Protein 1WYZ (pdb70)

Secondary structure (DSSP, 8-state):
--SEEEE---SSSS-HHHHS-THHHHHHTT----EES-HHHHHHHHHHH-SSS-TT---PEE--SS--HHHHHHHHHHHHTT---EE---HHHHHHHHHHHTT--EEEPP---HHHHH----S-SSSEEEEEEPPSSTTHHHHHHHHHHHHHHHHT-EEEEEE-GGGG---HHHHHHS-SSSEEEEEESTTSSS-EEEEEEHHHHSS------EEEEEE-/--SEEE----SSS--GGGTS-HHHHHHHHT--EEEES-HHHHHHHHHHH-TTS-TTSSEEEE--TT--HHHHHHHTTTTTTT---EE---HHHHHHHHHHHTT--EEEPP---HHHHH----S-SSSEEEEEE--SSTTHHHHHHHHHHHHHHHH--EEEEEE-GGGS---HHHHHHS-TT-EEEEE-STTSTT--EEEEEGGGGSSS-----SS-EEEEEE--/--SEEEEE--SSS--HHHHS-THHHHHHTT-SEEEES-HHHHHHHHHHH-TTS-TTS-EEEE--HHHHHHHTHHHHTT---EEE--TTHHHHHHHHHTT--EEEPP---HHHHH----S-SSSEEEEEEPPSSTTHHHHHHHHHHHHHHHH--EEEEEE-GGGS---HHHHHHS-TT-EEEEE-STTTSS--EEEEEGGGSTTT-----SS-EEEEEE--/--SEEE----SSS--HHHHS-THHHHHHHT-SEEEES-HHHHHHHHHHH-TTS-GGGSEEEE--SS--HHHHHHHTHHHHHT---EE---THHHHHHHHHHTT--EEEPP---HHHHH----S-SSSEEEEEE---STTHHHHHHHHHHHHHHHS--EEEEEE-TTTTT--TTHHHHS-SSSEEEEE-STTSTT--EEEEEHHHHSSS----SSS-EEEEEE--

Nearest PDB structures (foldseek):
  1wyz-assembly2_D  TM=9.873E-01  e=9.902E-44  Bacteroides thetaiotaomicron VPI-5482
  1wyz-assembly1_C  TM=9.790E-01  e=9.071E-43  Bacteroides thetaiotaomicron VPI-5482
  1wyz-assembly1_A  TM=9.676E-01  e=1.820E-42  Bacteroides thetaiotaomicron VPI-5482
  4e16-assembly1_A-2  TM=5.991E-01  e=1.700E-08  Clostridioides difficile 630
  3nei-assembly1_A  TM=5.355E-01  e=3.328E-07  Rhodobacter capsulatus SB 1003

Solvent-accessible surface area: 40512 Å² total

Structure (mmCIF, N/CA/C/O backbone):
data_1WYZ
#
_entry.id   1WYZ
#
_cell.length_a   85.785
_cell.length_b   101.542
_cell.length_c   108.802
_cell.angle_alpha   90.00
_cell.angle_beta   90.00
_cell.angle_gamma   90.00
#
_symmetry.space_group_name_H-M   'P 21 21 21'
#
loop_
_entity.id
_entity.type
_entity.pdbx_description
1 polymer 'putative S-adenosylmethionine-dependent methyltransferase'
2 water water
#
loop_
_atom_site.group_PDB
_atom_site.id
_atom_site.type_symbol
_atom_site.label_atom_id
_atom_site.label_alt_id
_atom_site.label_comp_id
_atom_site.label_asym_id
_atom_site.label_entity_id
_atom_site.label_seq_id
_atom_site.pdbx_PDB_ins_code
_atom_site.Cartn_x
_atom_site.Cartn_y
_atom_site.Cartn_z
_atom_site.occupancy
_atom_site.B_iso_or_equiv
_atom_site.auth_seq_id
_atom_site.auth_comp_id
_atom_site.auth_asym_id
_atom_site.auth_atom_id
_atom_site.pdbx_PDB_model_num
ATOM 1 N N . GLU A 1 2 ? 39.810 71.986 70.809 1.00 68.28 2 GLU A N 1
ATOM 2 C CA . GLU A 1 2 ? 41.103 72.447 70.219 1.00 68.84 2 GLU A CA 1
ATOM 3 C C . GLU A 1 2 ? 42.165 72.574 71.305 1.00 67.85 2 GLU A C 1
ATOM 4 O O . GLU A 1 2 ? 43.131 71.817 71.315 1.00 69.00 2 GLU A O 1
ATOM 10 N N . THR A 1 3 ? 41.996 73.524 72.219 1.00 51.32 3 THR A N 1
ATOM 11 C CA . THR A 1 3 ? 42.974 73.701 73.285 1.00 49.90 3 THR A CA 1
ATOM 12 C C . THR A 1 3 ? 42.883 72.504 74.231 1.00 48.64 3 THR A C 1
ATOM 13 O O . THR A 1 3 ? 41.958 72.401 75.044 1.00 49.74 3 THR A O 1
ATOM 17 N N . ALA A 1 4 ? 43.846 71.593 74.101 1.00 53.06 4 ALA A N 1
ATOM 18 C CA . ALA A 1 4 ? 43.878 70.382 74.911 1.00 49.31 4 ALA A CA 1
ATOM 19 C C . ALA A 1 4 ? 45.139 69.555 74.664 1.00 46.24 4 ALA A C 1
ATOM 20 O O . ALA A 1 4 ? 46.007 69.942 73.881 1.00 45.81 4 ALA A O 1
ATOM 22 N N . LEU A 1 5 ? 45.228 68.418 75.355 1.00 33.12 5 LEU A N 1
ATOM 23 C CA . LEU A 1 5 ? 46.347 67.496 75.214 1.00 30.25 5 LEU A CA 1
ATOM 24 C C . LEU A 1 5 ? 45.916 66.384 74.257 1.00 29.80 5 LEU A C 1
ATOM 25 O O . LEU A 1 5 ? 45.187 65.457 74.633 1.00 26.98 5 LEU A O 1
ATOM 30 N N . TYR A 1 6 ? 46.359 66.507 73.012 1.00 34.52 6 TYR A N 1
ATOM 31 C CA . TYR A 1 6 ? 46.061 65.545 71.967 1.00 33.65 6 TYR A CA 1
ATOM 32 C C . TYR A 1 6 ? 47.040 64.371 72.022 1.00 34.53 6 TYR A C 1
ATOM 33 O O . TYR A 1 6 ? 48.255 64.560 71.917 1.00 36.67 6 TYR A O 1
ATOM 42 N N . LEU A 1 7 ? 46.514 63.164 72.205 1.00 30.79 7 LEU A N 1
ATOM 43 C CA . LEU A 1 7 ? 47.334 61.955 72.250 1.00 29.83 7 LEU A CA 1
ATOM 44 C C . LEU A 1 7 ? 47.543 61.491 70.816 1.00 31.05 7 LEU A C 1
ATOM 45 O O . LEU A 1 7 ? 46.663 60.866 70.236 1.00 31.03 7 LEU A O 1
ATOM 50 N N . LEU A 1 8 ? 48.715 61.790 70.258 1.00 33.83 8 LEU A N 1
ATOM 51 C CA . LEU A 1 8 ? 49.036 61.453 68.862 1.00 36.66 8 LEU A CA 1
ATOM 52 C C . LEU A 1 8 ? 49.626 60.078 68.497 1.00 34.96 8 LEU A C 1
ATOM 53 O O . LEU A 1 8 ? 50.733 59.746 68.898 1.00 37.39 8 LEU A O 1
ATOM 58 N N . PRO A 1 9 ? 48.888 59.262 67.730 1.00 25.54 9 PRO A N 1
ATOM 59 C CA . PRO A 1 9 ? 49.465 57.958 67.376 1.00 25.76 9 PRO A CA 1
ATOM 60 C C . PRO A 1 9 ? 50.390 57.961 66.143 1.00 25.13 9 PRO A C 1
ATOM 61 O O . PRO A 1 9 ? 50.255 58.797 65.253 1.00 25.12 9 PRO A O 1
ATOM 65 N N . VAL A 1 10 ? 51.340 57.032 66.108 1.00 37.92 10 VAL A N 1
ATOM 66 C CA . VAL A 1 10 ? 52.280 56.915 64.975 1.00 40.50 10 VAL A CA 1
ATOM 67 C C . VAL A 1 10 ? 52.083 55.562 64.284 1.00 41.58 10 VAL A C 1
ATOM 68 O O . VAL A 1 10 ? 51.197 54.796 64.667 1.00 40.48 10 VAL A O 1
ATOM 72 N N . THR A 1 11 ? 52.910 55.261 63.286 1.00 37.86 11 THR A N 1
ATOM 73 C CA . THR A 1 11 ? 52.790 53.991 62.561 1.00 39.72 11 THR A CA 1
ATOM 74 C C . THR A 1 11 ? 53.288 52.786 63.364 1.00 41.49 11 THR A C 1
ATOM 75 O O . THR A 1 11 ? 54.195 52.906 64.188 1.00 42.99 11 THR A O 1
ATOM 79 N N . LEU A 1 12 ? 52.686 51.626 63.110 1.00 40.49 12 LEU A N 1
ATOM 80 C CA . LEU A 1 12 ? 53.061 50.385 63.780 1.00 41.71 12 LEU A CA 1
ATOM 81 C C . LEU A 1 12 ? 54.395 49.897 63.214 1.00 41.81 12 LEU A C 1
ATOM 82 O O . LEU A 1 12 ? 55.205 49.305 63.923 1.00 41.78 12 LEU A O 1
ATOM 87 N N . GLY A 1 13 ? 54.623 50.152 61.931 1.00 39.87 13 GLY A N 1
ATOM 88 C CA . GLY A 1 13 ? 55.869 49.739 61.310 1.00 39.65 13 GLY A CA 1
ATOM 89 C C . GLY A 1 13 ? 56.342 50.747 60.280 1.00 39.06 13 GLY A C 1
ATOM 90 O O . GLY A 1 13 ? 56.195 51.950 60.467 1.00 38.10 13 GLY A O 1
ATOM 91 N N . ASP A 1 14 ? 56.917 50.245 59.191 1.00 62.80 14 ASP A N 1
ATOM 92 C CA . ASP A 1 14 ? 57.414 51.084 58.106 1.00 63.43 14 ASP A CA 1
ATOM 93 C C . ASP A 1 14 ? 56.377 51.142 56.976 1.00 62.84 14 ASP A C 1
ATOM 94 O O . ASP A 1 14 ? 56.436 50.367 56.019 1.00 61.90 14 ASP A O 1
ATOM 99 N N . THR A 1 15 ? 55.421 52.059 57.102 1.00 34.81 15 THR A N 1
ATOM 100 C CA . THR A 1 15 ? 54.365 52.208 56.105 1.00 32.71 15 THR A CA 1
ATOM 101 C C . THR A 1 15 ? 54.041 53.664 55.850 1.00 30.86 15 THR A C 1
ATOM 102 O O . THR A 1 15 ? 54.355 54.529 56.653 1.00 28.68 15 THR A O 1
ATOM 106 N N . PRO A 1 16 ? 53.391 53.949 54.717 1.00 42.21 16 PRO A N 1
ATOM 107 C CA . PRO A 1 16 ? 53.029 55.341 54.413 1.00 41.42 16 PRO A CA 1
ATOM 108 C C . PRO A 1 16 ? 52.044 55.806 55.492 1.00 41.61 16 PRO A C 1
ATOM 109 O O . PRO A 1 16 ? 51.024 55.154 55.722 1.00 41.14 16 PRO A O 1
ATOM 113 N N . LEU A 1 17 ? 52.353 56.916 56.156 1.00 48.72 17 LEU A N 1
ATOM 114 C CA . LEU A 1 17 ? 51.489 57.447 57.212 1.00 49.17 17 LEU A CA 1
ATOM 115 C C . LEU A 1 17 ? 49.993 57.483 56.864 1.00 50.69 17 LEU A C 1
ATOM 116 O O . LEU A 1 17 ? 49.142 57.294 57.734 1.00 51.39 17 LEU A O 1
ATOM 121 N N . GLU A 1 18 ? 49.674 57.718 55.598 1.00 39.38 18 GLU A N 1
ATOM 122 C CA . GLU A 1 18 ? 48.286 57.787 55.162 1.00 41.70 18 GLU A CA 1
ATOM 123 C C . GLU A 1 18 ? 47.557 56.439 55.126 1.00 40.21 18 GLU A C 1
ATOM 124 O O . GLU A 1 18 ? 46.337 56.389 54.938 1.00 39.79 18 GLU A O 1
ATOM 130 N N . GLN A 1 19 ? 48.294 55.350 55.295 1.00 37.52 19 GLN A N 1
ATOM 131 C CA . GLN A 1 19 ? 47.678 54.028 55.280 1.00 36.32 19 GLN A CA 1
ATOM 132 C C . GLN A 1 19 ? 47.095 53.696 56.656 1.00 33.58 19 GLN A C 1
ATOM 133 O O . GLN A 1 19 ? 46.180 52.878 56.781 1.00 31.63 19 GLN A O 1
ATOM 139 N N . VAL A 1 20 ? 47.613 54.351 57.690 1.00 34.87 20 VAL A N 1
ATOM 140 C CA . VAL A 1 20 ? 47.158 54.058 59.039 1.00 32.25 20 VAL A CA 1
ATOM 141 C C . VAL A 1 20 ? 46.766 55.241 59.928 1.00 32.39 20 VAL A C 1
ATOM 142 O O . VAL A 1 20 ? 46.363 55.038 61.073 1.00 29.99 20 VAL A O 1
ATOM 146 N N . LEU A 1 21 ? 46.850 56.465 59.406 1.00 38.08 21 LEU A N 1
ATOM 147 C CA . LEU A 1 21 ? 46.496 57.651 60.193 1.00 39.19 21 LEU A CA 1
ATOM 148 C C . LEU A 1 21 ? 45.461 58.545 59.516 1.00 40.75 21 LEU A C 1
ATOM 149 O O . LEU A 1 21 ? 45.527 58.779 58.320 1.00 42.09 21 LEU A O 1
ATOM 154 N N . PRO A 1 22 ? 44.463 59.025 60.272 1.00 51.65 22 PRO A N 1
ATOM 155 C CA . PRO A 1 22 ? 43.481 59.894 59.621 1.00 52.37 22 PRO A CA 1
ATOM 156 C C . PRO A 1 22 ? 44.166 61.231 59.284 1.00 53.90 22 PRO A C 1
ATOM 157 O O . PRO A 1 22 ? 44.992 61.730 60.063 1.00 54.17 22 PRO A O 1
ATOM 161 N N . SER A 1 23 ? 43.839 61.804 58.129 1.00 38.23 23 SER A N 1
ATOM 162 C CA . SER A 1 23 ? 44.450 63.067 57.728 1.00 37.44 23 SER A CA 1
ATOM 163 C C . SER A 1 23 ? 44.095 64.206 58.688 1.00 36.93 23 SER A C 1
ATOM 164 O O . SER A 1 23 ? 44.773 65.230 58.724 1.00 37.70 23 SER A O 1
ATOM 167 N N . TYR A 1 24 ? 43.037 64.016 59.470 1.00 35.23 24 TYR A N 1
ATOM 168 C CA . TYR A 1 24 ? 42.600 65.007 60.452 1.00 35.80 24 TYR A CA 1
ATOM 169 C C . TYR A 1 24 ? 43.738 65.230 61.443 1.00 35.74 24 TYR A C 1
ATOM 170 O O . TYR A 1 24 ? 43.983 66.355 61.908 1.00 36.73 24 TYR A O 1
ATOM 179 N N . ASN A 1 25 ? 44.427 64.142 61.769 1.00 35.72 25 ASN A N 1
ATOM 180 C CA . ASN A 1 25 ? 45.535 64.191 62.710 1.00 35.05 25 ASN A CA 1
ATOM 181 C C . ASN A 1 25 ? 46.624 65.152 62.257 1.00 35.60 25 ASN A C 1
ATOM 182 O O . ASN A 1 25 ? 47.303 65.750 63.087 1.00 34.58 25 ASN A O 1
ATOM 187 N N . THR A 1 26 ? 46.775 65.318 60.945 1.00 41.62 26 THR A N 1
ATOM 188 C CA . THR A 1 26 ? 47.798 66.215 60.420 1.00 41.37 26 THR A CA 1
ATOM 189 C C . THR A 1 26 ? 47.374 67.669 60.636 1.00 41.65 26 THR A C 1
ATOM 190 O O . THR A 1 26 ? 48.208 68.545 60.871 1.00 41.10 26 THR A O 1
ATOM 194 N N . GLU A 1 27 ? 46.073 67.922 60.555 1.00 34.14 27 GLU A N 1
ATOM 195 C CA . GLU A 1 27 ? 45.557 69.271 60.743 1.00 34.72 27 GLU A CA 1
ATOM 196 C C . GLU A 1 27 ? 45.865 69.794 62.137 1.00 33.88 27 GLU A C 1
ATOM 197 O O . GLU A 1 27 ? 46.342 70.918 62.295 1.00 33.13 27 GLU A O 1
ATOM 203 N N . ILE A 1 28 ? 45.592 68.986 63.156 1.00 25.20 28 ILE A N 1
ATOM 204 C CA . ILE A 1 28 ? 45.847 69.448 64.507 1.00 25.98 28 ILE A CA 1
ATOM 205 C C . ILE A 1 28 ? 47.345 69.429 64.824 1.00 25.60 28 ILE A C 1
ATOM 206 O O . ILE A 1 28 ? 47.844 70.269 65.568 1.00 22.35 28 ILE A O 1
ATOM 211 N N . ILE A 1 29 ? 48.081 68.493 64.249 1.00 32.33 29 ILE A N 1
ATOM 212 C CA . ILE A 1 29 ? 49.509 68.481 64.521 1.00 36.09 29 ILE A CA 1
ATOM 213 C C . ILE A 1 29 ? 50.124 69.817 64.097 1.00 36.96 29 ILE A C 1
ATOM 214 O O . ILE A 1 29 ? 50.957 70.376 64.809 1.00 34.93 29 ILE A O 1
ATOM 219 N N . ARG A 1 30 ? 49.698 70.317 62.937 1.00 68.18 30 ARG A N 1
ATOM 220 C CA . ARG A 1 30 ? 50.176 71.592 62.410 1.00 70.48 30 ARG A CA 1
ATOM 221 C C . 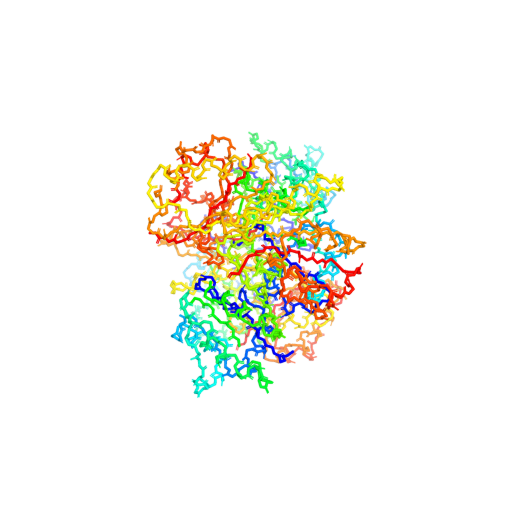ARG A 1 30 ? 49.983 72.710 63.432 1.00 73.86 30 ARG A C 1
ATOM 222 O O . ARG A 1 30 ? 50.682 73.729 63.398 1.00 74.67 30 ARG A O 1
ATOM 230 N N . GLY A 1 31 ? 49.027 72.520 64.337 1.00 61.65 31 GLY A N 1
ATOM 231 C CA . GLY A 1 31 ? 48.763 73.525 65.346 1.00 62.20 31 GLY A CA 1
ATOM 232 C C . GLY A 1 31 ? 49.686 73.447 66.545 1.00 63.64 31 GLY A C 1
ATOM 233 O O . GLY A 1 31 ? 50.249 74.453 66.977 1.00 64.90 31 GLY A O 1
ATOM 234 N N . ILE A 1 32 ? 49.847 72.244 67.083 1.00 48.59 32 ILE A N 1
ATOM 235 C CA . ILE A 1 32 ? 50.680 72.013 68.260 1.00 48.66 32 ILE A CA 1
ATOM 236 C C . ILE A 1 32 ? 52.116 72.505 68.127 1.00 48.81 32 ILE A C 1
ATOM 237 O O . ILE A 1 32 ? 52.775 72.255 67.124 1.00 46.99 32 ILE A O 1
ATOM 242 N N . ARG A 1 33 ? 52.586 73.198 69.161 1.00 48.37 33 ARG A N 1
ATOM 243 C CA . ARG A 1 33 ? 53.940 73.751 69.204 1.00 49.64 33 ARG A CA 1
ATOM 244 C C . ARG A 1 33 ? 54.793 73.039 70.246 1.00 46.35 33 ARG A C 1
ATOM 245 O O . ARG A 1 33 ? 56.021 73.111 70.206 1.00 45.21 33 ARG A O 1
ATOM 253 N N . HIS A 1 34 ? 54.129 72.371 71.189 1.00 58.36 34 HIS A N 1
ATOM 254 C CA . HIS A 1 34 ? 54.804 71.657 72.278 1.00 54.15 34 HIS A CA 1
ATOM 255 C C . HIS A 1 34 ? 54.399 70.186 72.337 1.00 50.97 34 HIS A C 1
ATOM 256 O O . HIS A 1 34 ? 53.225 69.869 72.491 1.00 50.86 34 HIS A O 1
ATOM 263 N N . PHE A 1 35 ? 55.371 69.292 72.245 1.00 36.44 35 PHE A N 1
ATOM 264 C CA . PHE A 1 35 ? 55.082 67.868 72.303 1.00 34.79 35 PHE A CA 1
ATOM 265 C C . PHE A 1 35 ? 55.761 67.216 73.497 1.00 35.30 35 PHE A C 1
ATOM 266 O O . PHE A 1 35 ? 56.833 67.628 73.913 1.00 35.22 35 PHE A O 1
ATOM 274 N N . ILE A 1 36 ? 55.118 66.200 74.050 1.00 32.43 36 ILE A N 1
ATOM 275 C CA . ILE A 1 36 ? 55.675 65.445 75.159 1.00 34.42 36 ILE A CA 1
ATOM 276 C C . ILE A 1 36 ? 55.908 64.090 74.504 1.00 37.18 36 ILE A C 1
ATOM 277 O O . ILE A 1 36 ? 54.969 63.453 74.031 1.00 34.83 36 ILE A O 1
ATOM 282 N N . VAL A 1 37 ? 57.165 63.659 74.461 1.00 50.18 37 VAL A N 1
ATOM 283 C CA . VAL A 1 37 ? 57.509 62.409 73.791 1.00 54.37 37 VAL A CA 1
ATOM 284 C C . VAL A 1 37 ? 58.422 61.446 74.537 1.00 57.64 37 VAL A C 1
ATOM 285 O O . VAL A 1 37 ? 59.121 61.822 75.479 1.00 57.35 37 VAL A O 1
ATOM 289 N N . GLU A 1 38 ? 58.418 60.198 74.075 1.00 63.96 38 GLU A N 1
ATOM 290 C CA . GLU A 1 38 ? 59.245 59.143 74.650 1.00 69.14 38 GLU A CA 1
ATOM 291 C C . GLU A 1 38 ? 60.632 59.156 74.027 1.00 69.66 38 GLU A C 1
ATOM 292 O O . GLU A 1 38 ? 61.516 58.432 74.472 1.00 69.55 38 GLU A O 1
ATOM 298 N N . ASP A 1 39 ? 60.808 59.976 72.994 1.00 57.47 39 ASP A N 1
ATOM 299 C CA . ASP A 1 39 ? 62.091 60.113 72.308 1.00 56.53 39 ASP A CA 1
ATOM 300 C C . ASP A 1 39 ? 62.028 61.175 71.217 1.00 55.47 39 ASP A C 1
ATOM 301 O O . ASP A 1 39 ? 61.338 61.016 70.208 1.00 54.66 39 ASP A O 1
ATOM 306 N N . VAL A 1 40 ? 62.764 62.259 71.426 1.00 75.35 40 VAL A N 1
ATOM 307 C CA . VAL A 1 40 ? 62.787 63.365 70.482 1.00 75.62 40 VAL A CA 1
ATOM 308 C C . VAL A 1 40 ? 63.272 62.947 69.097 1.00 77.10 40 VAL A C 1
ATOM 309 O O . VAL A 1 40 ? 62.840 63.508 68.094 1.00 77.60 40 VAL A O 1
ATOM 313 N N . ARG A 1 41 ? 64.165 61.966 69.035 1.00 66.22 41 ARG A N 1
ATOM 314 C CA . ARG A 1 41 ? 64.663 61.521 67.744 1.00 66.62 41 ARG A CA 1
ATOM 315 C C . ARG A 1 41 ? 63.508 61.035 66.876 1.00 65.90 41 ARG A C 1
ATOM 316 O O . ARG A 1 41 ? 63.147 61.688 65.892 1.00 64.83 41 ARG A O 1
ATOM 324 N N . SER A 1 42 ? 62.929 59.896 67.246 1.00 62.42 42 SER A N 1
ATOM 325 C CA . SER A 1 42 ? 61.807 59.315 66.505 1.00 61.67 42 SER A CA 1
ATOM 326 C C . SER A 1 42 ? 60.661 60.309 66.332 1.00 61.07 42 SER A C 1
ATOM 327 O O . SER A 1 42 ? 60.056 60.397 65.260 1.00 59.98 42 SER A O 1
ATOM 330 N N . ALA A 1 43 ? 60.372 61.052 67.398 1.00 55.49 43 ALA A N 1
ATOM 331 C CA . ALA A 1 43 ? 59.298 62.040 67.383 1.00 56.82 43 ALA A CA 1
ATOM 332 C C . ALA A 1 43 ? 59.557 63.132 66.351 1.00 56.92 43 ALA A C 1
ATOM 333 O O . ALA A 1 43 ? 58.709 63.410 65.500 1.00 55.42 43 ALA A O 1
ATOM 335 N N . ARG A 1 44 ? 60.731 63.750 66.421 1.00 62.23 44 ARG A N 1
ATOM 336 C CA . ARG A 1 44 ? 61.065 64.809 65.484 1.00 64.89 44 ARG A CA 1
ATOM 337 C C . ARG A 1 44 ? 61.023 64.265 64.057 1.00 63.59 44 ARG A C 1
ATOM 338 O O . ARG A 1 44 ? 60.419 64.878 63.176 1.00 62.35 44 ARG A O 1
ATOM 346 N N . ARG A 1 45 ? 61.644 63.109 63.830 1.00 61.80 45 ARG A N 1
ATOM 347 C CA . ARG A 1 45 ? 61.647 62.507 62.498 1.00 60.33 45 ARG A CA 1
ATOM 348 C C . ARG A 1 45 ? 60.206 62.306 62.043 1.00 56.10 45 ARG A C 1
ATOM 349 O O . ARG A 1 45 ? 59.859 62.566 60.893 1.00 55.02 45 ARG A O 1
ATOM 357 N N . PHE A 1 46 ? 59.366 61.843 62.960 1.00 55.56 46 PHE A N 1
ATOM 358 C CA . PHE A 1 46 ? 57.959 61.611 62.661 1.00 51.94 46 PHE A CA 1
ATOM 359 C C . PHE A 1 46 ? 57.234 62.849 62.149 1.00 50.59 46 PHE A C 1
ATOM 360 O O . PHE A 1 46 ? 56.548 62.792 61.127 1.00 49.76 46 PHE A O 1
ATOM 368 N N . LEU A 1 47 ? 57.362 63.960 62.868 1.00 43.93 47 LEU A N 1
ATOM 369 C CA . LEU A 1 47 ? 56.686 65.187 62.460 1.00 44.76 47 LEU A CA 1
ATOM 370 C C . LEU A 1 47 ? 57.144 65.637 61.076 1.00 45.30 47 LEU A C 1
ATOM 371 O O . LEU A 1 47 ? 56.424 66.355 60.386 1.00 44.90 47 LEU A O 1
ATOM 376 N N . LYS A 1 48 ? 58.339 65.208 60.672 1.00 53.63 48 LYS A N 1
ATOM 377 C CA . LYS A 1 48 ? 58.879 65.557 59.360 1.00 55.89 48 LYS A CA 1
ATOM 378 C C . LYS A 1 48 ? 58.073 64.834 58.297 1.00 56.66 48 LYS A C 1
ATOM 379 O O . LYS A 1 48 ? 57.733 65.405 57.260 1.00 55.17 48 LYS A O 1
ATOM 385 N N . LYS A 1 49 ? 57.770 63.570 58.568 1.00 46.22 49 LYS A N 1
ATOM 386 C CA . LYS A 1 49 ? 56.999 62.746 57.652 1.00 47.66 49 LYS A CA 1
ATOM 387 C C . LYS A 1 49 ? 55.533 63.204 57.641 1.00 47.54 49 LYS A C 1
ATOM 388 O O . LYS A 1 49 ? 54.814 63.008 56.660 1.00 46.13 49 LYS A O 1
ATOM 394 N N . VAL A 1 50 ? 55.100 63.828 58.733 1.00 57.60 50 VAL A N 1
ATOM 395 C CA . VAL A 1 50 ? 53.729 64.321 58.842 1.00 58.49 50 VAL A CA 1
ATOM 396 C C . VAL A 1 50 ? 53.517 65.575 58.006 1.00 60.12 50 VAL A C 1
ATOM 397 O O . VAL A 1 50 ? 52.475 65.730 57.371 1.00 60.34 50 VAL A O 1
ATOM 401 N N . ASP A 1 51 ? 54.496 66.477 58.034 1.00 66.02 51 ASP A N 1
ATOM 402 C CA . ASP A 1 51 ? 54.426 67.731 57.286 1.00 68.62 51 ASP A CA 1
ATOM 403 C C . ASP A 1 51 ? 55.831 68.313 57.087 1.00 70.45 51 ASP A C 1
ATOM 404 O O . ASP A 1 51 ? 56.595 68.449 58.045 1.00 71.06 51 ASP A O 1
ATOM 409 N N . ARG A 1 52 ? 56.166 68.655 55.845 1.00 89.56 52 ARG A N 1
ATOM 410 C CA . ARG A 1 52 ? 57.477 69.219 55.535 1.00 92.46 52 ARG A CA 1
ATOM 411 C C . ARG A 1 52 ? 57.631 70.623 56.096 1.00 92.19 52 ARG A C 1
ATOM 412 O O . ARG A 1 52 ? 58.714 71.004 56.541 1.00 90.15 52 ARG A O 1
ATOM 420 N N . GLU A 1 53 ? 56.539 71.382 56.076 1.00 56.45 53 GLU A N 1
ATOM 421 C CA . GLU A 1 53 ? 56.536 72.767 56.545 1.00 55.57 53 GLU A CA 1
ATOM 422 C C . GLU A 1 53 ? 56.701 72.962 58.048 1.00 51.10 53 GLU A C 1
ATOM 423 O O . GLU A 1 53 ? 57.088 74.038 58.490 1.00 50.45 53 GLU A O 1
ATOM 429 N N . ILE A 1 54 ? 56.406 71.937 58.837 1.00 53.69 54 ILE A N 1
ATOM 430 C CA . ILE A 1 54 ? 56.542 72.058 60.283 1.00 49.42 54 ILE A CA 1
ATOM 431 C C . ILE A 1 54 ? 57.993 72.297 60.693 1.00 48.63 54 ILE A C 1
ATOM 432 O O . ILE A 1 54 ? 58.787 71.359 60.809 1.00 47.14 54 ILE A O 1
ATOM 437 N N . ASP A 1 55 ? 58.336 73.559 60.915 1.00 54.77 55 ASP A N 1
ATOM 438 C CA . ASP A 1 55 ? 59.693 73.907 61.304 1.00 56.30 55 ASP A CA 1
ATOM 439 C C . ASP A 1 55 ? 60.057 73.278 62.647 1.00 58.70 55 ASP A C 1
ATOM 440 O O . ASP A 1 55 ? 59.587 73.726 63.698 1.00 58.77 55 ASP A O 1
ATOM 445 N N . ILE A 1 56 ? 60.892 72.241 62.616 1.00 75.18 56 ILE A N 1
ATOM 446 C CA . ILE A 1 56 ? 61.292 71.571 63.848 1.00 78.21 56 ILE A CA 1
ATOM 447 C C . ILE A 1 56 ? 62.173 72.443 64.736 1.00 81.92 56 ILE A C 1
ATOM 448 O O . ILE A 1 56 ? 62.865 71.943 65.620 1.00 82.86 56 ILE A O 1
ATOM 453 N N . ASP A 1 57 ? 62.147 73.751 64.496 1.00 78.53 57 ASP A N 1
ATOM 454 C CA . ASP A 1 57 ? 62.919 74.683 65.308 1.00 83.53 57 ASP A CA 1
ATOM 455 C C . ASP A 1 57 ? 62.023 75.100 66.482 1.00 85.64 57 ASP A C 1
ATOM 456 O O . ASP A 1 57 ? 62.352 76.006 67.248 1.00 84.66 57 ASP A O 1
ATOM 461 N N . SER A 1 58 ? 60.879 74.428 66.602 1.00 74.32 58 SER A N 1
ATOM 462 C CA . SER A 1 58 ? 59.933 74.675 67.691 1.00 74.88 58 SER A CA 1
ATOM 463 C C . SER A 1 58 ? 60.339 73.734 68.824 1.00 73.71 58 SER A C 1
ATOM 464 O O . SER A 1 58 ? 59.494 73.146 69.505 1.00 72.59 58 SER A O 1
ATOM 467 N N . LEU A 1 59 ? 61.652 73.602 69.001 1.00 130.00 59 LEU A N 1
ATOM 468 C CA . LEU A 1 59 ? 62.249 72.733 70.013 1.00 128.00 59 LEU A CA 1
ATOM 469 C C . LEU A 1 59 ? 61.724 72.955 71.420 1.00 125.89 59 LEU A C 1
ATOM 470 O O . LEU A 1 59 ? 62.318 73.678 72.220 1.00 127.26 59 LEU A O 1
ATOM 475 N N . THR A 1 60 ? 60.598 72.315 71.706 1.00 120.73 60 THR A N 1
ATOM 476 C CA . THR A 1 60 ? 59.959 72.385 73.007 1.00 118.21 60 THR A CA 1
ATOM 477 C C . THR A 1 60 ? 59.558 70.960 73.355 1.00 116.68 60 THR A C 1
ATOM 478 O O . THR A 1 60 ? 58.719 70.724 74.225 1.00 116.65 60 THR A O 1
ATOM 482 N N . PHE A 1 61 ? 60.162 70.008 72.651 1.00 62.24 61 PHE A N 1
ATOM 483 C CA . PHE A 1 61 ? 59.886 68.601 72.884 1.00 56.20 61 PHE A CA 1
ATOM 484 C C . PHE A 1 61 ? 60.341 68.243 74.295 1.00 53.23 61 PHE A C 1
ATOM 485 O O . PHE A 1 61 ? 61.522 68.354 74.617 1.00 53.63 61 PHE A O 1
ATOM 493 N N . TYR A 1 62 ? 59.405 67.820 75.134 1.00 65.97 62 TYR A N 1
ATOM 494 C CA . TYR A 1 62 ? 59.726 67.440 76.506 1.00 64.44 62 TYR A CA 1
ATOM 495 C C . TYR A 1 62 ? 59.873 65.920 76.598 1.00 64.74 62 TYR A C 1
ATOM 496 O O . TYR A 1 62 ? 58.925 65.179 76.315 1.00 65.51 62 TYR A O 1
ATOM 505 N N . PRO A 1 63 ? 61.072 65.436 76.974 1.00 55.10 63 PRO A N 1
ATOM 506 C CA . PRO A 1 63 ? 61.349 64.001 77.109 1.00 54.64 63 PRO A CA 1
ATOM 507 C C . PRO A 1 63 ? 60.567 63.397 78.271 1.00 55.24 63 PRO A C 1
ATOM 508 O O . PRO A 1 63 ? 60.500 63.988 79.353 1.00 55.11 63 PRO A O 1
ATOM 512 N N . LEU A 1 64 ? 59.990 62.217 78.045 1.00 57.31 64 LEU A N 1
ATOM 513 C CA . LEU A 1 64 ? 59.184 61.534 79.058 1.00 57.99 64 LEU A CA 1
ATOM 514 C C . LEU A 1 64 ? 59.583 60.058 79.204 1.00 58.10 64 LEU A C 1
ATOM 515 O O . LEU A 1 64 ? 59.853 59.382 78.210 1.00 57.46 64 LEU A O 1
ATOM 520 N N . ASN A 1 65 ? 59.613 59.568 80.444 1.00 69.60 65 ASN A N 1
ATOM 521 C CA . ASN A 1 65 ? 59.971 58.174 80.743 1.00 69.82 65 ASN A CA 1
ATOM 522 C C . ASN A 1 65 ? 58.928 57.484 81.616 1.00 69.69 65 ASN A C 1
ATOM 523 O O . ASN A 1 65 ? 57.920 58.084 81.988 1.00 70.55 65 ASN A O 1
ATOM 528 N N . LYS A 1 66 ? 59.179 56.224 81.957 1.00 81.26 66 LYS A N 1
ATOM 529 C CA . LYS A 1 66 ? 58.246 55.493 82.806 1.00 81.65 66 LYS A CA 1
ATOM 530 C C . LYS A 1 66 ? 58.542 55.829 84.264 1.00 80.47 66 LYS A C 1
ATOM 531 O O . LYS A 1 66 ? 57.832 55.398 85.173 1.00 80.38 66 LYS A O 1
ATOM 537 N N . HIS A 1 67 ? 59.601 56.599 84.479 1.00 52.31 67 HIS A N 1
ATOM 538 C CA . HIS A 1 67 ? 59.962 57.006 85.824 1.00 51.04 67 HIS A CA 1
ATOM 539 C C . HIS A 1 67 ? 60.049 58.513 85.963 1.00 50.15 67 HIS A C 1
ATOM 540 O O . HIS A 1 67 ? 60.438 59.028 87.008 1.00 49.38 67 HIS A O 1
ATOM 547 N N . THR A 1 68 ? 59.686 59.222 84.902 1.00 56.41 68 THR A N 1
ATOM 548 C CA . THR A 1 68 ? 59.706 60.670 84.939 1.00 55.41 68 THR A CA 1
ATOM 549 C C . THR A 1 68 ? 58.854 61.097 86.134 1.00 56.37 68 THR A C 1
ATOM 550 O O . THR A 1 68 ? 57.786 60.529 86.374 1.00 56.80 68 THR A O 1
ATOM 554 N N . SER A 1 69 ? 59.331 62.086 86.883 1.00 56.65 69 SER A N 1
ATOM 555 C CA . SER A 1 69 ? 58.615 62.574 88.056 1.00 57.57 69 SER A CA 1
ATOM 556 C C . SER A 1 69 ? 57.283 63.209 87.693 1.00 59.20 69 SER A C 1
ATOM 557 O O . SER A 1 69 ? 57.170 63.889 86.672 1.00 58.16 69 SER A O 1
ATOM 560 N N . PRO A 1 70 ? 56.253 62.993 88.525 1.00 65.38 70 PRO A N 1
ATOM 561 C CA . PRO A 1 70 ? 54.926 63.564 88.279 1.00 67.72 70 PRO A CA 1
ATOM 562 C C . PRO A 1 70 ? 54.979 65.087 88.444 1.00 69.63 70 PRO A C 1
ATOM 563 O O . PRO A 1 70 ? 54.110 65.815 87.956 1.00 68.62 70 PRO A O 1
ATOM 567 N N . GLU A 1 71 ? 56.018 65.553 89.133 1.00 87.46 71 GLU A N 1
ATOM 568 C CA . GLU A 1 71 ? 56.242 66.978 89.350 1.00 89.36 71 GLU A CA 1
ATOM 569 C C . GLU A 1 71 ? 56.725 67.609 88.042 1.00 86.76 71 GLU A C 1
ATOM 570 O O . GLU A 1 71 ? 56.205 68.639 87.608 1.00 85.28 71 GLU A O 1
ATOM 576 N N . ASP A 1 72 ? 57.720 66.980 87.419 1.00 72.21 72 ASP A N 1
ATOM 577 C CA . ASP A 1 72 ? 58.267 67.471 86.160 1.00 69.64 72 ASP A CA 1
ATOM 578 C C . ASP A 1 72 ? 57.201 67.416 85.072 1.00 66.78 72 ASP A C 1
ATOM 579 O O . ASP A 1 72 ? 57.082 68.341 84.268 1.00 67.02 72 ASP A O 1
ATOM 584 N N . ILE A 1 73 ? 56.430 66.329 85.049 1.00 48.63 73 ILE A N 1
ATOM 585 C CA . ILE A 1 73 ? 55.359 66.171 84.066 1.00 43.52 73 ILE A CA 1
ATOM 586 C C . ILE A 1 73 ? 54.458 67.397 84.144 1.00 41.68 73 ILE A C 1
ATOM 587 O O . ILE A 1 73 ? 54.078 67.975 83.120 1.00 41.36 73 ILE A O 1
ATOM 592 N N . SER A 1 74 ? 54.122 67.786 85.372 1.00 65.42 74 SER A N 1
ATOM 593 C CA . SER A 1 74 ? 53.269 68.945 85.608 1.00 63.58 74 SER A CA 1
ATOM 594 C C . SER A 1 74 ? 53.864 70.174 84.929 1.00 64.28 74 SER A C 1
ATOM 595 O O . SER A 1 74 ? 53.145 70.964 84.306 1.00 63.96 74 SER A O 1
ATOM 598 N N . GLY A 1 75 ? 55.182 70.327 85.062 1.00 44.76 75 GLY A N 1
ATOM 599 C CA . GLY A 1 75 ? 55.876 71.448 84.454 1.00 42.73 75 GLY A CA 1
ATOM 600 C C . GLY A 1 75 ? 55.747 71.368 82.951 1.00 41.30 75 GLY A C 1
ATOM 601 O O . GLY A 1 75 ? 55.600 72.378 82.272 1.00 39.32 75 GLY A O 1
ATOM 602 N N . TYR A 1 76 ? 55.797 70.153 82.427 1.00 42.01 76 TYR A N 1
ATOM 603 C CA . TYR A 1 76 ? 55.671 69.958 80.991 1.00 44.03 76 TYR A CA 1
ATOM 604 C C . TYR A 1 76 ? 54.297 70.392 80.481 1.00 42.24 76 TYR A C 1
ATOM 605 O O . TYR A 1 76 ? 54.163 70.817 79.333 1.00 41.95 76 TYR A O 1
ATOM 614 N N . LEU A 1 77 ? 53.282 70.268 81.337 1.00 38.26 77 LEU A N 1
ATOM 615 C CA . LEU A 1 77 ? 51.910 70.628 80.996 1.00 35.23 77 LEU A CA 1
ATOM 616 C C . LEU A 1 77 ? 51.612 72.125 81.056 1.00 34.27 77 LEU A C 1
ATOM 617 O O . LEU A 1 77 ? 50.573 72.572 80.568 1.00 33.28 77 LEU A O 1
ATOM 622 N N . LYS A 1 78 ? 52.526 72.890 81.646 1.00 39.06 78 LYS A N 1
ATOM 623 C CA . LYS A 1 78 ? 52.353 74.333 81.798 1.00 39.61 78 LYS A CA 1
ATOM 624 C C . LYS A 1 78 ? 51.848 75.049 80.552 1.00 37.84 78 LYS A C 1
ATOM 625 O O . LYS A 1 78 ? 50.995 75.933 80.643 1.00 37.69 78 LYS A O 1
ATOM 631 N N . PRO A 1 79 ? 52.383 74.701 79.374 1.00 36.19 79 PRO A N 1
ATOM 632 C CA . PRO A 1 79 ? 51.873 75.397 78.193 1.00 35.68 79 PRO A CA 1
ATOM 633 C C . PRO A 1 79 ? 50.375 75.122 78.032 1.00 36.64 79 PRO A C 1
ATOM 634 O O . PRO A 1 79 ? 49.591 76.036 77.746 1.00 36.94 79 PRO A O 1
ATOM 638 N N . LEU A 1 80 ? 49.983 73.864 78.231 1.00 36.59 80 LEU A N 1
ATOM 639 C CA . LEU A 1 80 ? 48.577 73.484 78.119 1.00 36.73 80 LEU A CA 1
ATOM 640 C C . LEU A 1 80 ? 47.752 74.253 79.154 1.00 35.26 80 LEU A C 1
ATOM 641 O O . LEU A 1 80 ? 46.662 74.758 78.859 1.00 34.39 80 LEU A O 1
ATOM 646 N N . ALA A 1 81 ? 48.283 74.330 80.367 1.00 26.98 81 ALA A N 1
ATOM 647 C CA . ALA A 1 81 ? 47.634 75.057 81.440 1.00 26.51 81 ALA A CA 1
ATOM 648 C C . ALA A 1 81 ? 47.483 76.521 80.997 1.00 26.52 81 ALA A C 1
ATOM 649 O O . ALA A 1 81 ? 46.559 77.223 81.421 1.00 24.73 81 ALA A O 1
ATOM 651 N N . GLY A 1 82 ? 48.390 76.961 80.126 1.00 34.75 82 GLY A N 1
ATOM 652 C CA . GLY A 1 82 ? 48.363 78.332 79.641 1.00 36.27 82 GLY A CA 1
ATOM 653 C C . GLY A 1 82 ? 47.421 78.628 78.483 1.00 38.89 82 GLY A C 1
ATOM 654 O O . GLY A 1 82 ? 47.231 79.793 78.122 1.00 39.27 82 GLY A O 1
ATOM 655 N N . GLY A 1 83 ? 46.842 77.585 77.884 1.00 36.27 83 GLY A N 1
ATOM 656 C CA . GLY A 1 83 ? 45.924 77.793 76.781 1.00 35.04 83 GLY A CA 1
ATOM 657 C C . GLY A 1 83 ? 46.444 77.341 75.432 1.00 35.35 83 GLY A C 1
ATOM 658 O O . GLY A 1 83 ? 45.789 77.554 74.409 1.00 36.01 83 GLY A O 1
ATOM 659 N N . ALA A 1 84 ? 47.623 76.728 75.419 1.00 36.62 84 ALA A N 1
ATOM 660 C CA . ALA A 1 84 ? 48.215 76.231 74.176 1.00 35.87 84 ALA A CA 1
ATOM 661 C C . ALA A 1 84 ? 48.012 74.720 74.086 1.00 36.19 84 ALA A C 1
ATOM 662 O O . ALA A 1 84 ? 48.186 74.008 75.076 1.00 37.85 84 ALA A O 1
ATOM 664 N N . SER A 1 85 ? 47.642 74.228 72.906 1.00 32.97 85 SER A N 1
ATOM 665 C CA . SER A 1 85 ? 47.427 72.796 72.725 1.00 33.41 85 SER A CA 1
ATOM 666 C C . SER A 1 85 ? 48.758 72.041 72.681 1.00 33.81 85 SER A C 1
ATOM 667 O O . SER A 1 85 ? 49.761 72.580 72.215 1.00 34.38 85 SER A O 1
ATOM 678 N N . GLY A 1 87 ? 50.758 67.916 72.203 1.00 36.13 87 GLY A N 1
ATOM 679 C CA . GLY A 1 87 ? 50.570 66.560 71.733 1.00 36.82 87 GLY A CA 1
ATOM 680 C C . GLY A 1 87 ? 51.508 65.575 72.407 1.00 38.33 87 GLY A C 1
ATOM 681 O O . GLY A 1 87 ? 52.572 65.959 72.886 1.00 38.34 87 GLY A O 1
ATOM 682 N N . VAL A 1 88 ? 51.100 64.309 72.466 1.00 37.98 88 VAL A N 1
ATOM 683 C CA . VAL A 1 88 ? 51.930 63.260 73.046 1.00 40.21 88 VAL A CA 1
ATOM 684 C C . VAL A 1 88 ? 52.207 62.296 71.895 1.00 42.30 88 VAL A C 1
ATOM 685 O O . VAL A 1 88 ? 51.305 61.991 71.113 1.00 41.30 88 VAL A O 1
ATOM 689 N N . ILE A 1 89 ? 53.451 61.834 71.784 1.00 49.90 89 ILE A N 1
ATOM 690 C CA . ILE A 1 89 ? 53.848 60.927 70.698 1.00 54.03 89 ILE A CA 1
ATOM 691 C C . ILE A 1 89 ? 54.658 59.737 71.204 1.00 58.96 89 ILE A C 1
ATOM 692 O O . ILE A 1 89 ? 55.620 59.914 71.957 1.00 57.08 89 ILE A O 1
ATOM 697 N N . SER A 1 90 ? 54.289 58.533 70.773 1.00 60.17 90 SER A N 1
ATOM 698 C CA . SER A 1 90 ? 54.995 57.324 71.209 1.00 66.86 90 SER A CA 1
ATOM 699 C C . SER A 1 90 ? 56.059 56.788 70.247 1.00 70.58 90 SER A C 1
ATOM 700 O O . SER A 1 90 ? 56.376 57.414 69.233 1.00 70.08 90 SER A O 1
ATOM 703 N N . GLU A 1 91 ? 56.604 55.622 70.593 1.00 88.21 91 GLU A N 1
ATOM 704 C CA . GLU A 1 91 ? 57.629 54.948 69.801 1.00 92.72 91 GLU A CA 1
ATOM 705 C C . GLU A 1 91 ? 58.823 55.849 69.513 1.00 94.17 91 GLU A C 1
ATOM 706 O O . GLU A 1 91 ? 59.883 55.376 69.096 1.00 95.04 91 GLU A O 1
ATOM 712 N N . ASP A 1 99 ? 53.370 53.904 76.648 1.00 66.24 99 ASP A N 1
ATOM 713 C CA . ASP A 1 99 ? 53.138 53.648 78.059 1.00 67.19 99 ASP A CA 1
ATOM 714 C C . ASP A 1 99 ? 53.500 54.863 78.910 1.00 65.06 99 ASP A C 1
ATOM 715 O O . ASP A 1 99 ? 52.737 55.250 79.805 1.00 65.75 99 ASP A O 1
ATOM 720 N N . PRO A 1 100 ? 54.673 55.473 78.664 1.00 44.21 100 PRO A N 1
ATOM 721 C CA . PRO A 1 100 ? 55.033 56.650 79.467 1.00 41.57 100 PRO A CA 1
ATOM 722 C C . PRO A 1 100 ? 53.952 57.717 79.256 1.00 38.10 100 PRO A C 1
ATOM 723 O O . PRO A 1 100 ? 53.700 58.572 80.111 1.00 35.03 100 PRO A O 1
ATOM 727 N N . GLY A 1 101 ? 53.312 57.642 78.095 1.00 49.74 101 GLY A N 1
ATOM 728 C CA . GLY A 1 101 ? 52.256 58.580 77.774 1.00 47.90 101 GLY A CA 1
ATOM 729 C C . GLY A 1 101 ? 51.091 58.429 78.731 1.00 45.83 101 GLY A C 1
ATOM 730 O O . GLY A 1 101 ? 50.324 59.373 78.940 1.00 46.42 101 GLY A O 1
ATOM 731 N N . ALA A 1 102 ? 50.963 57.241 79.318 1.00 39.07 102 ALA A N 1
ATOM 732 C CA . ALA A 1 102 ? 49.883 56.965 80.256 1.00 38.53 102 ALA A CA 1
ATOM 733 C C . ALA A 1 102 ? 50.030 57.841 81.496 1.00 37.55 102 ALA A C 1
ATOM 734 O O . ALA A 1 102 ? 49.038 58.345 82.029 1.00 35.24 102 ALA A O 1
ATOM 736 N N . ASP A 1 103 ? 51.277 58.020 81.936 1.00 34.65 103 ASP A N 1
ATOM 737 C CA . ASP A 1 103 ? 51.593 58.839 83.107 1.00 33.43 103 ASP A CA 1
ATOM 738 C C . ASP A 1 103 ? 51.313 60.313 82.870 1.00 31.33 103 ASP A C 1
ATOM 739 O O . ASP A 1 103 ? 51.007 61.056 83.802 1.00 30.20 103 ASP A O 1
ATOM 744 N N . VAL A 1 104 ? 51.436 60.743 81.621 1.00 40.11 104 VAL A N 1
ATOM 745 C CA . VAL A 1 104 ? 51.193 62.137 81.306 1.00 39.72 104 VAL A CA 1
ATOM 746 C C . VAL A 1 104 ? 49.702 62.434 81.321 1.00 38.74 104 VAL A C 1
ATOM 747 O O . VAL A 1 104 ? 49.275 63.493 81.787 1.00 39.00 104 VAL A O 1
ATOM 751 N N . VAL A 1 105 ? 48.916 61.496 80.813 1.00 32.71 105 VAL A N 1
ATOM 752 C CA . VAL A 1 105 ? 47.475 61.659 80.787 1.00 31.14 105 VAL A CA 1
ATOM 753 C C . VAL A 1 105 ? 46.978 61.638 82.226 1.00 32.37 105 VAL A C 1
ATOM 754 O O . VAL A 1 105 ? 46.107 62.423 82.600 1.00 33.41 105 VAL A O 1
ATOM 758 N N . ALA A 1 106 ? 47.553 60.749 83.033 1.00 31.60 106 ALA A N 1
ATOM 759 C CA . ALA A 1 106 ? 47.172 60.625 84.435 1.00 31.67 106 ALA A CA 1
ATOM 760 C C . ALA A 1 106 ? 47.388 61.954 85.172 1.00 31.10 106 ALA A C 1
ATOM 761 O O . ALA A 1 106 ? 46.522 62.412 85.915 1.00 31.91 106 ALA A O 1
ATOM 763 N N . ILE A 1 107 ? 48.540 62.576 84.969 1.00 37.62 107 ILE A N 1
ATOM 764 C CA . ILE A 1 107 ? 48.792 63.852 85.616 1.00 38.34 107 ILE A CA 1
ATOM 765 C C . ILE A 1 107 ? 47.815 64.889 85.045 1.00 38.38 107 ILE A C 1
ATOM 766 O O . ILE A 1 107 ? 47.230 65.679 85.794 1.00 38.04 107 ILE A O 1
ATOM 771 N N . ALA A 1 108 ? 47.634 64.869 83.722 1.00 33.12 108 ALA A N 1
ATOM 772 C CA . ALA A 1 108 ? 46.738 65.820 83.060 1.00 35.75 108 ALA A CA 1
ATOM 773 C C . ALA A 1 108 ? 45.280 65.712 83.511 1.00 35.22 108 ALA A C 1
ATOM 774 O O . ALA A 1 108 ? 44.614 66.732 83.662 1.00 34.27 108 ALA A O 1
ATOM 776 N N . GLN A 1 109 ? 44.793 64.487 83.723 1.00 34.84 109 GLN A N 1
ATOM 777 C CA . GLN A 1 109 ? 43.417 64.265 84.177 1.00 35.60 109 GLN A CA 1
ATOM 778 C C . GLN A 1 109 ? 43.292 64.807 85.585 1.00 37.38 109 GLN A C 1
ATOM 779 O O . GLN A 1 109 ? 42.272 65.393 85.948 1.00 36.49 109 GLN A O 1
ATOM 785 N N . ARG A 1 110 ? 44.353 64.609 86.362 1.00 37.69 110 ARG A N 1
ATOM 786 C CA . ARG A 1 110 ? 44.415 65.062 87.744 1.00 40.27 110 ARG A CA 1
ATOM 787 C C . ARG A 1 110 ? 44.274 66.581 87.819 1.00 38.38 110 ARG A C 1
ATOM 788 O O . ARG A 1 110 ? 43.693 67.114 88.769 1.00 36.94 110 ARG A O 1
ATOM 796 N N . GLN A 1 111 ? 44.810 67.275 86.817 1.00 34.03 111 GLN A N 1
ATOM 797 C CA . GLN A 1 111 ? 44.717 68.727 86.778 1.00 32.89 111 GLN A CA 1
ATOM 798 C C . GLN A 1 111 ? 43.505 69.141 85.962 1.00 31.62 111 GLN A C 1
ATOM 799 O O . GLN A 1 111 ? 43.356 70.301 85.585 1.00 30.28 111 GLN A O 1
ATOM 805 N N . LYS A 1 112 ? 42.642 68.168 85.695 1.00 34.98 112 LYS A N 1
ATOM 806 C CA . LYS A 1 112 ? 41.416 68.386 84.941 1.00 36.27 112 LYS A CA 1
ATOM 807 C C . LYS A 1 112 ? 41.640 69.103 83.607 1.00 35.01 112 LYS A C 1
ATOM 808 O O . LYS A 1 112 ? 40.817 69.905 83.175 1.00 34.12 112 LYS A O 1
ATOM 814 N N . LEU A 1 113 ? 42.766 68.816 82.957 1.00 35.22 113 LEU A N 1
ATOM 815 C CA . LEU A 1 113 ? 43.051 69.404 81.648 1.00 33.51 113 LEU A CA 1
ATOM 816 C C . LEU A 1 113 ? 42.332 68.535 80.622 1.00 33.58 113 LEU A C 1
ATOM 817 O O . LEU A 1 113 ? 42.147 67.328 80.847 1.00 31.82 113 LEU A O 1
ATOM 822 N N . LYS A 1 114 ? 41.940 69.142 79.501 1.00 27.63 114 LYS A N 1
ATOM 823 C CA . LYS A 1 114 ? 41.247 68.422 78.429 1.00 27.71 114 LYS A CA 1
ATOM 824 C C . LYS A 1 114 ? 42.182 67.478 77.675 1.00 27.92 114 LYS A C 1
ATOM 825 O O . LYS A 1 114 ? 43.261 67.866 77.223 1.00 25.24 114 LYS A O 1
ATOM 831 N N . VAL A 1 115 ? 41.737 66.237 77.534 1.00 37.71 115 VAL A N 1
ATOM 832 C CA . VAL A 1 115 ? 42.503 65.208 76.851 1.00 36.79 115 VAL A CA 1
ATOM 833 C C . VAL A 1 115 ? 41.666 64.674 75.688 1.00 37.17 115 VAL A C 1
ATOM 834 O O . VAL A 1 115 ? 40.456 64.448 75.823 1.00 35.26 115 VAL A O 1
ATOM 838 N N . ILE A 1 116 ? 42.306 64.488 74.541 1.00 28.72 116 ILE A N 1
ATOM 839 C CA . ILE A 1 116 ? 41.602 63.971 73.386 1.00 30.02 116 ILE A CA 1
ATOM 840 C C . ILE A 1 116 ? 42.497 63.043 72.567 1.00 29.19 116 ILE A C 1
ATOM 841 O O . ILE A 1 116 ? 43.532 63.446 72.038 1.00 28.20 116 ILE A O 1
ATOM 846 N N . PRO A 1 117 ? 42.113 61.759 72.486 1.00 32.16 117 PRO A N 1
ATOM 847 C CA . PRO A 1 117 ? 42.870 60.750 71.740 1.00 30.26 117 PRO A CA 1
ATOM 848 C C . PRO A 1 117 ? 42.465 60.710 70.254 1.00 29.70 117 PRO A C 1
ATOM 849 O O . PRO A 1 117 ? 41.283 60.774 69.928 1.00 27.19 117 PRO A O 1
ATOM 853 N N . LEU A 1 118 ? 43.444 60.618 69.360 1.00 36.46 118 LEU A N 1
ATOM 854 C CA . LEU A 1 118 ? 43.135 60.560 67.935 1.00 37.19 118 LEU A CA 1
ATOM 855 C C . LEU A 1 118 ? 43.276 59.125 67.426 1.00 36.89 118 LEU A C 1
ATOM 856 O O . LEU A 1 118 ? 44.048 58.337 67.979 1.00 36.43 118 LEU A O 1
ATOM 861 N N . VAL A 1 119 ? 42.530 58.787 66.379 1.00 28.60 119 VAL A N 1
ATOM 862 C CA . VAL A 1 119 ? 42.562 57.438 65.830 1.00 29.68 119 VAL A CA 1
ATOM 863 C C . VAL A 1 119 ? 43.920 57.028 65.263 1.00 29.09 119 VAL A C 1
ATOM 864 O O . VAL A 1 119 ? 44.597 57.797 64.588 1.00 29.36 119 VAL A O 1
ATOM 868 N N . GLY A 1 120 ? 44.312 55.797 65.549 1.00 33.70 120 GLY A N 1
ATOM 869 C CA . GLY A 1 120 ? 45.584 55.323 65.059 1.00 35.51 120 GLY A CA 1
ATOM 870 C C . GLY A 1 120 ? 45.610 53.816 65.000 1.00 35.72 120 GLY A C 1
ATOM 871 O O . GLY A 1 120 ? 44.700 53.156 65.507 1.00 36.84 120 GLY A O 1
ATOM 872 N N . PRO A 1 121 ? 46.638 53.236 64.378 1.00 27.99 121 PRO A N 1
ATOM 873 C CA . PRO A 1 121 ? 46.645 51.781 64.333 1.00 28.76 121 PRO A CA 1
ATOM 874 C C . PRO A 1 121 ? 46.942 51.226 65.724 1.00 29.69 121 PRO A C 1
ATOM 875 O O . PRO A 1 121 ? 47.791 51.751 66.450 1.00 29.09 121 PRO A O 1
ATOM 879 N N . SER A 1 122 ? 46.199 50.191 66.104 1.00 34.53 122 SER A N 1
ATOM 880 C CA . SER A 1 122 ? 46.385 49.511 67.382 1.00 33.76 122 SER A CA 1
ATOM 881 C C . SER A 1 122 ? 46.495 48.037 67.046 1.00 34.74 122 SER A C 1
ATOM 882 O O . SER A 1 122 ? 45.530 47.429 66.564 1.00 35.57 122 SER A O 1
ATOM 885 N N . SER A 1 123 ? 47.668 47.462 67.281 1.00 26.02 123 SER A N 1
ATOM 886 C CA . SER A 1 123 ? 47.862 46.053 66.996 1.00 26.44 123 SER A CA 1
ATOM 887 C C . SER A 1 123 ? 46.905 45.254 67.868 1.00 26.62 123 SER A C 1
ATOM 888 O O . SER A 1 123 ? 46.552 44.131 67.536 1.00 26.54 123 SER A O 1
ATOM 891 N N . ILE A 1 124 ? 46.478 45.839 68.982 1.00 36.04 124 ILE A N 1
ATOM 892 C CA . ILE A 1 124 ? 45.549 45.151 69.858 1.00 34.49 124 ILE A CA 1
ATOM 893 C C . ILE A 1 124 ? 44.159 44.973 69.233 1.00 34.69 124 ILE A C 1
ATOM 894 O O . ILE A 1 124 ? 43.694 43.839 69.127 1.00 33.61 124 ILE A O 1
ATOM 899 N N . ILE A 1 125 ? 43.501 46.057 68.801 1.00 33.90 125 ILE A N 1
ATOM 900 C CA . ILE A 1 125 ? 42.159 45.901 68.210 1.00 35.46 125 ILE A CA 1
ATOM 901 C C . ILE A 1 125 ? 42.194 45.333 66.790 1.00 33.65 125 ILE A C 1
ATOM 902 O O . ILE A 1 125 ? 41.287 44.606 66.393 1.00 33.27 125 ILE A O 1
ATOM 907 N N . LEU A 1 126 ? 43.227 45.674 66.021 1.00 30.29 126 LEU A N 1
ATOM 908 C CA . LEU A 1 126 ? 43.358 45.151 64.667 1.00 27.97 126 LEU A CA 1
ATOM 909 C C . LEU A 1 126 ? 43.457 43.625 64.745 1.00 28.53 126 LEU A C 1
ATOM 910 O O . LEU A 1 126 ? 42.857 42.909 63.929 1.00 27.11 126 LEU A O 1
ATOM 915 N N . SER A 1 127 ? 44.199 43.132 65.739 1.00 24.20 127 SER A N 1
ATOM 916 C CA . SER A 1 127 ? 44.366 41.686 65.941 1.00 26.40 127 SER A CA 1
ATOM 917 C C . SER A 1 127 ? 43.049 41.032 66.286 1.00 23.79 127 SER A C 1
ATOM 918 O O . SER A 1 127 ? 42.662 40.046 65.673 1.00 24.35 127 SER A O 1
ATOM 921 N N . VAL A 1 128 ? 42.370 41.569 67.289 1.00 27.80 128 VAL A N 1
ATOM 922 C CA . VAL A 1 128 ? 41.085 41.016 67.677 1.00 28.75 128 VAL A CA 1
ATOM 923 C C . VAL A 1 128 ? 40.223 40.882 66.434 1.00 29.49 128 VAL A C 1
ATOM 924 O O . VAL A 1 128 ? 39.590 39.858 66.218 1.00 29.14 128 VAL A O 1
ATOM 936 N N . ALA A 1 130 ? 41.026 40.658 63.122 1.00 30.84 130 ALA A N 1
ATOM 937 C CA . ALA A 1 130 ? 41.425 39.652 62.158 1.00 31.12 130 ALA A CA 1
ATOM 938 C C . ALA A 1 130 ? 41.456 38.240 62.682 1.00 31.87 130 ALA A C 1
ATOM 939 O O . ALA A 1 130 ? 41.577 37.299 61.890 1.00 32.20 130 ALA A O 1
ATOM 941 N N . SER A 1 131 ? 41.366 38.078 64.000 1.00 29.16 131 SER A N 1
ATOM 942 C CA . SER A 1 131 ? 41.404 36.737 64.574 1.00 28.73 131 SER A CA 1
ATOM 943 C C . SER A 1 131 ? 40.040 36.087 64.518 1.00 28.99 131 SER A C 1
ATOM 944 O O . SER A 1 131 ? 39.935 34.869 64.402 1.00 30.91 131 SER A O 1
ATOM 947 N N . GLY A 1 132 ? 38.992 36.897 64.594 1.00 37.43 132 GLY A N 1
ATOM 948 C CA . GLY A 1 132 ? 37.650 36.340 64.578 1.00 39.08 132 GLY A CA 1
ATOM 949 C C . GLY A 1 132 ? 37.247 35.912 65.981 1.00 40.74 132 GLY A C 1
ATOM 950 O O . GLY A 1 132 ? 36.228 35.241 66.180 1.00 40.91 132 GLY A O 1
ATOM 951 N N . PHE A 1 133 ? 38.066 36.291 66.958 1.00 36.91 133 PHE A N 1
ATOM 952 C CA . PHE A 1 133 ? 37.786 35.967 68.346 1.00 36.98 133 PHE A CA 1
ATOM 953 C C . PHE A 1 133 ? 36.840 37.013 68.923 1.00 37.33 133 PHE A C 1
ATOM 954 O O . PHE A 1 133 ? 36.506 38.003 68.258 1.00 34.90 133 PHE A O 1
ATOM 962 N N . ASN A 1 134 ? 36.421 36.790 70.168 1.00 35.04 134 ASN A N 1
ATOM 963 C CA . ASN A 1 134 ? 35.505 37.692 70.869 1.00 32.68 134 ASN A CA 1
ATOM 964 C C . ASN A 1 134 ? 36.032 39.121 70.931 1.00 34.15 134 ASN A C 1
ATOM 965 O O . ASN A 1 134 ? 37.076 39.375 71.530 1.00 35.84 134 ASN A O 1
ATOM 970 N N . GLY A 1 135 ? 35.314 40.057 70.317 1.00 27.44 135 GLY A N 1
ATOM 971 C CA . GLY A 1 135 ? 35.753 41.439 70.337 1.00 26.41 135 GLY A CA 1
ATOM 972 C C . GLY A 1 135 ? 34.979 42.227 71.366 1.00 27.40 135 GLY A C 1
ATOM 973 O O . GLY A 1 135 ? 35.265 43.397 71.615 1.00 24.17 135 GLY A O 1
ATOM 974 N N . GLN A 1 136 ? 33.991 41.571 71.970 1.00 36.76 136 GLN A N 1
ATOM 975 C CA . GLN A 1 136 ? 33.149 42.204 72.971 1.00 37.58 136 GLN A CA 1
ATOM 976 C C . GLN A 1 136 ? 33.655 41.895 74.379 1.00 35.63 136 GLN A C 1
ATOM 977 O O . GLN A 1 136 ? 33.074 42.325 75.377 1.00 36.16 136 GLN A O 1
ATOM 983 N N . SER A 1 137 ? 34.748 41.148 74.448 1.00 29.20 137 SER A N 1
ATOM 984 C CA . SER A 1 137 ? 35.388 40.815 75.722 1.00 28.44 137 SER A CA 1
ATOM 985 C C . SER A 1 137 ? 36.782 40.216 75.469 1.00 28.21 137 SER A C 1
ATOM 986 O O . SER A 1 137 ? 36.907 39.057 75.063 1.00 27.64 137 SER A O 1
ATOM 989 N N . PHE A 1 138 ? 37.817 41.016 75.705 1.00 32.84 138 PHE A N 1
ATOM 990 C CA . PHE A 1 138 ? 39.198 40.587 75.511 1.00 32.95 138 PHE A CA 1
ATOM 991 C C . PHE A 1 138 ? 40.068 41.307 76.535 1.00 32.31 138 PHE A C 1
ATOM 992 O O . PHE A 1 138 ? 39.638 42.307 77.119 1.00 32.47 138 PHE A O 1
ATOM 1000 N N . ALA A 1 139 ? 41.289 40.809 76.733 1.00 22.07 139 ALA A N 1
ATOM 1001 C CA . ALA A 1 139 ? 42.213 41.378 77.710 1.00 21.02 139 ALA A CA 1
ATOM 1002 C C . ALA A 1 139 ? 43.674 41.357 77.237 1.00 21.83 139 ALA A C 1
ATOM 1003 O O . ALA A 1 139 ? 44.177 40.324 76.775 1.00 20.74 139 ALA A O 1
ATOM 1005 N N . PHE A 1 140 ? 44.353 42.493 77.354 1.00 22.15 140 PHE A N 1
ATOM 1006 C CA . PHE A 1 140 ? 45.751 42.601 76.946 1.00 22.82 140 PHE A CA 1
ATOM 1007 C C . PHE A 1 140 ? 46.653 42.527 78.185 1.00 23.68 140 PHE A C 1
ATOM 1008 O O . PHE A 1 140 ? 46.468 43.291 79.142 1.00 23.08 140 PHE A O 1
ATOM 1016 N N . HIS A 1 141 ? 47.634 41.631 78.163 1.00 17.16 141 HIS A N 1
ATOM 1017 C CA . HIS A 1 141 ? 48.536 41.476 79.298 1.00 17.22 141 HIS A CA 1
ATOM 1018 C C . HIS A 1 141 ? 49.966 41.944 79.017 1.00 17.99 141 HIS A C 1
ATOM 1019 O O . HIS A 1 141 ? 50.831 41.835 79.878 1.00 18.03 141 HIS A O 1
ATOM 1026 N N . GLY A 1 142 ? 50.214 42.469 77.818 1.00 28.53 142 GLY A N 1
ATOM 1027 C CA . GLY A 1 142 ? 51.552 42.935 77.477 1.00 30.31 142 GLY A CA 1
ATOM 1028 C C . GLY A 1 142 ? 52.558 41.796 77.390 1.00 32.79 142 GLY A C 1
ATOM 1029 O O . GLY A 1 142 ? 52.390 40.883 76.574 1.00 32.78 142 GLY A O 1
ATOM 1030 N N . TYR A 1 143 ? 53.603 41.832 78.217 1.00 35.11 143 TYR A N 1
ATOM 1031 C CA . TYR A 1 143 ? 54.608 40.760 78.205 1.00 37.24 143 TYR A CA 1
ATOM 1032 C C . TYR A 1 143 ? 54.328 39.791 79.337 1.00 37.91 143 TYR A C 1
ATOM 1033 O O . TYR A 1 143 ? 53.894 40.208 80.402 1.00 39.82 143 TYR A O 1
ATOM 1042 N N . LEU A 1 144 ? 54.574 38.504 79.108 1.00 35.71 144 LEU A N 1
ATOM 1043 C CA . LEU A 1 144 ? 54.340 37.477 80.117 1.00 36.83 144 LEU A CA 1
ATOM 1044 C C . LEU A 1 144 ? 55.616 37.154 80.883 1.00 39.24 144 LEU A C 1
ATOM 1045 O O . LEU A 1 144 ? 56.710 37.511 80.446 1.00 39.24 144 LEU A O 1
ATOM 1050 N N . PRO A 1 145 ? 55.493 36.468 82.035 1.00 38.37 145 PRO A N 1
ATOM 1051 C CA . PRO A 1 145 ? 56.645 36.094 82.862 1.00 40.90 145 PRO A CA 1
ATOM 1052 C C . PRO A 1 145 ? 57.779 35.396 82.116 1.00 43.14 145 PRO A C 1
ATOM 1053 O O . PRO A 1 145 ? 57.595 34.359 81.475 1.00 42.06 145 PRO A O 1
ATOM 1057 N N . ILE A 1 146 ? 58.957 35.999 82.236 1.00 54.90 146 ILE A N 1
ATOM 1058 C CA . ILE A 1 146 ? 60.201 35.564 81.603 1.00 58.02 146 ILE A CA 1
ATOM 1059 C C . ILE A 1 146 ? 60.669 34.149 81.946 1.00 59.08 146 ILE A C 1
ATOM 1060 O O . ILE A 1 146 ? 60.953 33.353 81.049 1.00 57.72 146 ILE A O 1
ATOM 1065 N N . GLU A 1 147 ? 60.757 33.845 83.239 1.00 59.78 147 GLU A N 1
ATOM 1066 C CA . GLU A 1 147 ? 61.208 32.532 83.691 1.00 61.85 147 GLU A CA 1
ATOM 1067 C C . GLU A 1 147 ? 60.182 31.447 83.408 1.00 61.26 147 GLU A C 1
ATOM 1068 O O . GLU A 1 147 ? 58.991 31.630 83.651 1.00 61.07 147 GLU A O 1
ATOM 1074 N N . PRO A 1 148 ? 60.632 30.292 82.898 1.00 61.76 148 PRO A N 1
ATOM 1075 C CA . PRO A 1 148 ? 59.720 29.184 82.595 1.00 61.56 148 PRO A CA 1
ATOM 1076 C C . PRO A 1 148 ? 58.940 28.766 83.839 1.00 61.35 148 PRO A C 1
ATOM 1077 O O . PRO A 1 148 ? 59.312 29.124 84.956 1.00 62.78 148 PRO A O 1
ATOM 1081 N N . GLY A 1 149 ? 57.859 28.017 83.651 1.00 52.84 149 GLY A N 1
ATOM 1082 C CA . GLY A 1 149 ? 57.074 27.576 84.795 1.00 51.50 149 GLY A CA 1
ATOM 1083 C C . GLY A 1 149 ? 56.204 28.688 85.344 1.00 49.52 149 GLY A C 1
ATOM 1084 O O . GLY A 1 149 ? 55.085 28.459 85.803 1.00 47.65 149 GLY A O 1
ATOM 1085 N N . GLU A 1 150 ? 56.738 29.900 85.321 1.00 58.56 150 GLU A N 1
ATOM 1086 C CA . GLU A 1 150 ? 55.986 31.053 85.771 1.00 58.79 150 GLU A CA 1
ATOM 1087 C C . GLU A 1 150 ? 55.211 31.451 84.514 1.00 56.84 150 GLU A C 1
ATOM 1088 O O . GLU A 1 150 ? 54.092 31.965 84.578 1.00 55.82 150 GLU A O 1
ATOM 1094 N N . ARG A 1 151 ? 55.824 31.177 83.366 1.00 50.30 151 ARG A N 1
ATOM 1095 C CA . ARG A 1 151 ? 55.222 31.477 82.075 1.00 48.57 151 ARG A CA 1
ATOM 1096 C C . ARG A 1 151 ? 54.158 30.439 81.749 1.00 48.25 151 ARG A C 1
ATOM 1097 O O . ARG A 1 151 ? 53.177 30.726 81.064 1.00 48.12 151 ARG A O 1
ATOM 1105 N N . ALA A 1 152 ? 54.359 29.224 82.243 1.00 43.14 152 ALA A N 1
ATOM 1106 C CA . ALA A 1 152 ? 53.401 28.155 82.024 1.00 42.33 152 ALA A CA 1
ATOM 1107 C C . ALA A 1 152 ? 52.199 28.424 82.919 1.00 42.24 152 ALA A C 1
ATOM 1108 O O . ALA A 1 152 ? 51.063 28.166 82.539 1.00 42.35 152 ALA A O 1
ATOM 1110 N N . LYS A 1 153 ? 52.462 28.944 84.115 1.00 53.87 153 LYS A N 1
ATOM 1111 C CA . LYS A 1 153 ? 51.392 29.256 85.049 1.00 53.84 153 LYS A CA 1
ATOM 1112 C C . LYS A 1 153 ? 50.494 30.294 84.405 1.00 52.38 153 LYS A C 1
ATOM 1113 O O . LYS A 1 153 ? 49.276 30.139 84.362 1.00 50.98 153 LYS A O 1
ATOM 1119 N N . LYS A 1 154 ? 51.118 31.349 83.895 1.00 39.94 154 LYS A N 1
ATOM 1120 C CA . LYS A 1 154 ? 50.396 32.442 83.263 1.00 39.47 154 LYS A CA 1
ATOM 1121 C C . LYS A 1 154 ? 49.546 31.964 82.086 1.00 37.53 154 LYS A C 1
ATOM 1122 O O . LYS A 1 154 ? 48.337 32.201 82.065 1.00 38.01 154 LYS A O 1
ATOM 1128 N N . LEU A 1 155 ? 50.166 31.290 81.118 1.00 42.88 155 LEU A N 1
ATOM 1129 C CA . LEU A 1 155 ? 49.441 30.775 79.949 1.00 42.96 155 LEU A CA 1
ATOM 1130 C C . LEU A 1 155 ? 48.259 29.927 80.402 1.00 44.01 155 LEU A C 1
ATOM 1131 O O . LEU A 1 155 ? 47.155 30.040 79.870 1.00 44.64 155 LEU A O 1
ATOM 1136 N N . LYS A 1 156 ? 48.501 29.084 81.399 1.00 38.95 156 LYS A N 1
ATOM 1137 C CA . LYS A 1 156 ? 47.480 28.192 81.932 1.00 39.94 156 LYS A CA 1
ATOM 1138 C C . LYS A 1 156 ? 46.295 28.963 82.531 1.00 38.33 156 LYS A C 1
ATOM 1139 O O . LYS A 1 156 ? 45.142 28.567 82.357 1.00 35.56 156 LYS A O 1
ATOM 1145 N N . THR A 1 157 ? 46.588 30.066 83.224 1.00 38.80 157 THR A N 1
ATOM 1146 C CA . THR A 1 157 ? 45.556 30.887 83.856 1.00 36.20 157 THR A CA 1
ATOM 1147 C C . THR A 1 157 ? 44.797 31.685 82.813 1.00 34.80 157 THR A C 1
ATOM 1148 O O . THR A 1 157 ? 43.572 31.801 82.879 1.00 33.41 157 THR A O 1
ATOM 1152 N N . LEU A 1 158 ? 45.522 32.250 81.854 1.00 33.46 158 LEU A N 1
ATOM 1153 C CA . LEU A 1 158 ? 44.877 33.014 80.792 1.00 32.77 158 LEU A CA 1
ATOM 1154 C C . LEU A 1 158 ? 43.871 32.091 80.127 1.00 32.87 158 LEU A C 1
ATOM 1155 O O . LEU A 1 158 ? 42.689 32.432 79.985 1.00 32.18 158 LEU A O 1
ATOM 1160 N N . GLU A 1 159 ? 44.354 30.905 79.753 1.00 38.90 159 GLU A N 1
ATOM 1161 C CA . GLU A 1 159 ? 43.534 29.896 79.087 1.00 38.20 159 GLU A CA 1
ATOM 1162 C C . GLU A 1 159 ? 42.282 29.549 79.895 1.00 39.14 159 GLU A C 1
ATOM 1163 O O . GLU A 1 159 ? 41.183 29.466 79.342 1.00 38.04 159 GLU A O 1
ATOM 1169 N N . GLN A 1 160 ? 42.439 29.366 81.203 1.00 38.62 160 GLN A N 1
ATOM 1170 C CA . GLN A 1 160 ? 41.287 29.038 82.037 1.00 41.36 160 GLN A CA 1
ATOM 1171 C C . GLN A 1 160 ? 40.271 30.187 81.991 1.00 41.78 160 GLN A C 1
ATOM 1172 O O . GLN A 1 160 ? 39.063 29.953 81.895 1.00 39.72 160 GLN A O 1
ATOM 1178 N N . ARG A 1 161 ? 40.765 31.424 82.032 1.00 39.74 161 ARG A N 1
ATOM 1179 C CA . ARG A 1 161 ? 39.892 32.591 81.981 1.00 42.38 161 ARG A CA 1
ATOM 1180 C C . ARG A 1 161 ? 39.152 32.639 80.645 1.00 40.79 161 ARG A C 1
ATOM 1181 O O . ARG A 1 161 ? 38.015 33.117 80.559 1.00 37.45 161 ARG A O 1
ATOM 1189 N N . VAL A 1 162 ? 39.808 32.141 79.605 1.00 48.52 162 VAL A N 1
ATOM 1190 C CA . VAL A 1 162 ? 39.198 32.108 78.285 1.00 47.93 162 VAL A CA 1
ATOM 1191 C C . VAL A 1 162 ? 37.806 31.478 78.344 1.00 47.22 162 VAL A C 1
ATOM 1192 O O . VAL A 1 162 ? 36.834 32.032 77.832 1.00 46.83 162 VAL A O 1
ATOM 1196 N N . TYR A 1 163 ? 37.737 30.305 78.969 1.00 42.50 163 TYR A N 1
ATOM 1197 C CA . TYR A 1 163 ? 36.504 29.546 79.109 1.00 39.86 163 TYR A CA 1
ATOM 1198 C C . TYR A 1 163 ? 35.664 29.988 80.292 1.00 41.36 163 TYR A C 1
ATOM 1199 O O . TYR A 1 163 ? 34.453 29.804 80.295 1.00 42.43 163 TYR A O 1
ATOM 1208 N N . ALA A 1 164 ? 36.303 30.547 81.308 1.00 32.37 164 ALA A N 1
ATOM 1209 C CA . ALA A 1 164 ? 35.571 30.994 82.478 1.00 33.20 164 ALA A CA 1
ATOM 1210 C C . ALA A 1 164 ? 34.802 32.292 82.254 1.00 34.15 164 ALA A C 1
ATOM 1211 O O . ALA A 1 164 ? 33.778 32.517 82.905 1.00 34.03 164 ALA A O 1
ATOM 1213 N N . GLU A 1 165 ? 35.291 33.138 81.342 1.00 39.41 165 GLU A N 1
ATOM 1214 C CA . GLU A 1 165 ? 34.657 34.433 81.073 1.00 40.52 165 GLU A CA 1
ATOM 1215 C C . GLU A 1 165 ? 34.390 34.735 79.601 1.00 39.22 165 GLU A C 1
ATOM 1216 O O . GLU A 1 165 ? 34.007 35.856 79.265 1.00 39.96 165 GLU A O 1
ATOM 1222 N N . SER A 1 166 ? 34.594 33.758 78.726 1.00 37.13 166 SER A N 1
ATOM 1223 C CA . SER A 1 166 ? 34.377 33.980 77.299 1.00 35.23 166 SER A CA 1
ATOM 1224 C C . SER A 1 166 ? 35.087 35.258 76.874 1.00 34.74 166 SER A C 1
ATOM 1225 O O . SER A 1 166 ? 34.491 36.150 76.263 1.00 32.86 166 SER A O 1
ATOM 1228 N N . GLN A 1 167 ? 36.374 35.330 77.198 1.00 37.34 167 GLN A N 1
ATOM 1229 C CA . GLN A 1 167 ? 37.169 36.502 76.881 1.00 36.78 167 GLN A CA 1
ATOM 1230 C C . GLN A 1 167 ? 38.511 36.241 76.200 1.00 35.44 167 GLN A C 1
ATOM 1231 O O . GLN A 1 167 ? 39.362 35.518 76.705 1.00 35.72 167 GLN A O 1
ATOM 1237 N N . THR A 1 168 ? 38.692 36.860 75.047 1.00 29.10 168 THR A N 1
ATOM 1238 C CA . THR A 1 168 ? 39.924 36.740 74.303 1.00 27.73 168 THR A CA 1
ATOM 1239 C C . THR A 1 168 ? 41.088 37.199 75.185 1.00 28.79 168 THR A C 1
ATOM 1240 O O . THR A 1 168 ? 40.970 38.198 75.902 1.00 28.85 168 THR A O 1
ATOM 1244 N N . GLN A 1 169 ? 42.201 36.471 75.152 1.00 28.74 169 GLN A N 1
ATOM 1245 C CA . GLN A 1 169 ? 43.371 36.854 75.949 1.00 28.92 169 GLN A CA 1
ATOM 1246 C C . GLN A 1 169 ? 44.517 37.248 75.010 1.00 29.16 169 GLN A C 1
ATOM 1247 O O . GLN A 1 169 ? 44.868 36.486 74.111 1.00 30.40 169 GLN A O 1
ATOM 1253 N N . LEU A 1 170 ? 45.097 38.431 75.215 1.00 29.91 170 LEU A N 1
ATOM 1254 C CA . LEU A 1 170 ? 46.174 38.912 74.345 1.00 31.52 170 LEU A CA 1
ATOM 1255 C C . LEU A 1 170 ? 47.469 39.242 75.066 1.00 32.25 170 LEU A C 1
ATOM 1256 O O . LEU A 1 170 ? 47.452 39.818 76.155 1.00 34.13 170 LEU A O 1
ATOM 1261 N N . PHE A 1 171 ? 48.589 38.908 74.433 1.00 29.62 171 PHE A N 1
ATOM 1262 C CA . PHE A 1 171 ? 49.905 39.198 74.987 1.00 31.28 171 PHE A CA 1
ATOM 1263 C C . PHE A 1 171 ? 50.946 39.301 73.868 1.00 35.57 171 PHE A C 1
ATOM 1264 O O . PHE A 1 171 ? 50.779 38.709 72.796 1.00 37.31 171 PHE A O 1
ATOM 1272 N N . ILE A 1 172 ? 52.006 40.068 74.104 1.00 35.37 172 ILE A N 1
ATOM 1273 C CA . ILE A 1 172 ? 53.047 40.251 73.101 1.00 39.49 172 ILE A CA 1
ATOM 1274 C C . ILE A 1 172 ? 54.389 39.693 73.554 1.00 43.10 172 ILE A C 1
ATOM 1275 O O . ILE A 1 172 ? 54.569 39.359 74.734 1.00 43.26 172 ILE A O 1
ATOM 1280 N N . GLU A 1 173 ? 55.323 39.596 72.609 1.00 37.29 173 GLU A N 1
ATOM 1281 C CA . GLU A 1 173 ? 56.652 39.054 72.881 1.00 41.06 173 GLU A CA 1
ATOM 1282 C C . GLU A 1 173 ? 57.773 39.756 72.136 1.00 42.76 173 GLU A C 1
ATOM 1283 O O . GLU A 1 173 ? 57.591 40.219 71.009 1.00 42.72 173 GLU A O 1
ATOM 1289 N N . THR A 1 174 ? 58.941 39.820 72.771 1.00 52.44 174 THR A N 1
ATOM 1290 C CA . THR A 1 174 ? 60.102 40.457 72.161 1.00 55.74 174 THR A CA 1
ATOM 1291 C C . THR A 1 174 ? 60.492 39.658 70.913 1.00 58.67 174 THR A C 1
ATOM 1292 O O . THR A 1 174 ? 60.461 38.426 70.918 1.00 56.22 174 THR A O 1
ATOM 1296 N N . PRO A 1 175 ? 60.872 40.358 69.834 1.00 69.30 175 PRO A N 1
ATOM 1297 C CA . PRO A 1 175 ? 61.258 39.726 68.570 1.00 74.10 175 PRO A CA 1
ATOM 1298 C C . PRO A 1 175 ? 61.999 38.388 68.634 1.00 79.04 175 PRO A C 1
ATOM 1299 O O . PRO A 1 175 ? 61.543 37.400 68.053 1.00 78.79 175 PRO A O 1
ATOM 1303 N N . TYR A 1 176 ? 63.118 38.331 69.343 1.00 56.30 176 TYR A N 1
ATOM 1304 C CA . TYR A 1 176 ? 63.872 37.083 69.417 1.00 61.10 176 TYR A CA 1
ATOM 1305 C C . TYR A 1 176 ? 63.126 35.925 70.091 1.00 57.92 176 TYR A C 1
ATOM 1306 O O . TYR A 1 176 ? 63.168 34.792 69.608 1.00 55.72 176 TYR A O 1
ATOM 1315 N N . ARG A 1 177 ? 62.445 36.216 71.197 1.00 57.02 177 ARG A N 1
ATOM 1316 C CA . ARG A 1 177 ? 61.706 35.210 71.964 1.00 53.64 177 ARG A CA 1
ATOM 1317 C C . ARG A 1 177 ? 60.477 34.578 71.284 1.00 48.84 177 ARG A C 1
ATOM 1318 O O . ARG A 1 177 ? 59.862 33.659 71.837 1.00 47.02 177 ARG A O 1
ATOM 1326 N N . ASN A 1 178 ? 60.130 35.057 70.094 1.00 48.33 178 ASN A N 1
ATOM 1327 C CA . ASN A 1 178 ? 58.958 34.563 69.371 1.00 44.56 178 ASN A CA 1
ATOM 1328 C C . ASN A 1 178 ? 58.775 33.058 69.245 1.00 43.95 178 ASN A C 1
ATOM 1329 O O . ASN A 1 178 ? 57.777 32.505 69.707 1.00 41.90 178 ASN A O 1
ATOM 1334 N N . HIS A 1 179 ? 59.730 32.395 68.607 1.00 45.42 179 HIS A N 1
ATOM 1335 C CA . HIS A 1 179 ? 59.624 30.965 68.414 1.00 45.27 179 HIS A CA 1
ATOM 1336 C C . HIS A 1 179 ? 59.610 30.191 69.727 1.00 42.05 179 HIS A C 1
ATOM 1337 O O . HIS A 1 179 ? 58.988 29.134 69.821 1.00 38.81 179 HIS A O 1
ATOM 1344 N N . LYS A 1 180 ? 60.289 30.710 70.744 1.00 47.86 180 LYS A N 1
ATOM 1345 C CA . LYS A 1 180 ? 60.306 30.020 72.027 1.00 45.72 180 LYS A CA 1
ATOM 1346 C C . LYS A 1 180 ? 58.931 30.104 72.685 1.00 42.57 180 LYS A C 1
ATOM 1347 O O . LYS A 1 180 ? 58.548 29.228 73.463 1.00 39.86 180 LYS A O 1
ATOM 1361 N N . ILE A 1 182 ? 55.813 30.298 70.953 1.00 42.08 182 ILE A N 1
ATOM 1362 C CA . ILE A 1 182 ? 54.892 29.363 70.319 1.00 42.14 182 ILE A CA 1
ATOM 1363 C C . ILE A 1 182 ? 55.130 27.953 70.856 1.00 40.64 182 ILE A C 1
ATOM 1364 O O . ILE A 1 182 ? 54.185 27.188 71.059 1.00 39.72 182 ILE A O 1
ATOM 1369 N N . GLU A 1 183 ? 56.392 27.618 71.105 1.00 38.85 183 GLU A N 1
ATOM 1370 C CA . GLU A 1 183 ? 56.736 26.309 71.643 1.00 37.41 183 GLU A CA 1
ATOM 1371 C C . GLU A 1 183 ? 56.066 26.188 72.998 1.00 34.56 183 GLU A C 1
ATOM 1372 O O . GLU A 1 183 ? 55.493 25.153 73.315 1.00 33.67 183 GLU A O 1
ATOM 1378 N N . ASP A 1 184 ? 56.127 27.253 73.793 1.00 34.76 184 ASP A N 1
ATOM 1379 C CA . ASP A 1 184 ? 55.505 27.238 75.118 1.00 34.27 184 ASP A CA 1
ATOM 1380 C C . ASP A 1 184 ? 53.972 27.147 75.094 1.00 33.15 184 ASP A C 1
ATOM 1381 O O . ASP A 1 184 ? 53.374 26.436 75.915 1.00 30.52 184 ASP A O 1
ATOM 1386 N N . ILE A 1 185 ? 53.345 27.858 74.160 1.00 34.37 185 ILE A N 1
ATOM 1387 C CA . ILE A 1 185 ? 51.896 27.847 74.053 1.00 36.34 185 ILE A CA 1
ATOM 1388 C C . ILE A 1 185 ? 51.363 26.449 73.744 1.00 38.68 185 ILE A C 1
ATOM 1389 O O . ILE A 1 185 ? 50.406 25.985 74.375 1.00 38.10 185 ILE A O 1
ATOM 1394 N N . LEU A 1 186 ? 52.005 25.767 72.799 1.00 44.82 186 LEU A N 1
ATOM 1395 C CA . LEU A 1 186 ? 51.577 24.431 72.396 1.00 46.43 186 LEU A CA 1
ATOM 1396 C C . LEU A 1 186 ? 51.962 23.310 73.360 1.00 46.90 186 LEU A C 1
ATOM 1397 O O . LEU A 1 186 ? 51.455 22.188 73.258 1.00 46.45 186 LEU A O 1
ATOM 1402 N N . GLN A 1 187 ? 52.855 23.604 74.297 1.00 40.75 187 GLN A N 1
ATOM 1403 C CA . GLN A 1 187 ? 53.235 22.602 75.279 1.00 41.14 187 GLN A CA 1
ATOM 1404 C C . GLN A 1 187 ? 52.272 22.667 76.459 1.00 39.64 187 GLN A C 1
ATOM 1405 O O . GLN A 1 187 ? 51.803 21.638 76.944 1.00 40.50 187 GLN A O 1
ATOM 1411 N N . ASN A 1 188 ? 51.955 23.884 76.893 1.00 44.08 188 ASN A N 1
ATOM 1412 C CA . ASN A 1 188 ? 51.070 24.100 78.040 1.00 42.57 188 ASN A CA 1
ATOM 1413 C C . ASN A 1 188 ? 49.572 24.271 77.778 1.00 41.82 188 ASN A C 1
ATOM 1414 O O . ASN A 1 188 ? 48.760 24.044 78.677 1.00 42.43 188 ASN A O 1
ATOM 1419 N N . CYS A 1 189 ? 49.197 24.668 76.567 1.00 37.12 189 CYS A N 1
ATOM 1420 C CA . CYS A 1 189 ? 47.786 24.876 76.265 1.00 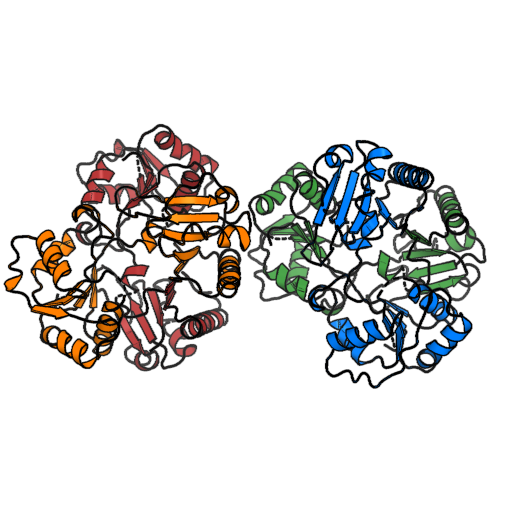34.40 189 CYS A CA 1
ATOM 1421 C C . CYS A 1 189 ? 47.080 23.643 75.734 1.00 34.54 189 CYS A C 1
ATOM 1422 O O . CYS A 1 189 ? 47.724 22.708 75.249 1.00 31.94 189 CYS A O 1
ATOM 1425 N N . ARG A 1 190 ? 45.749 23.646 75.841 1.00 38.97 190 ARG A N 1
ATOM 1426 C CA . ARG A 1 190 ? 44.930 22.528 75.387 1.00 38.30 190 ARG A CA 1
ATOM 1427 C C . ARG A 1 190 ? 44.982 22.401 73.883 1.00 36.21 190 ARG A C 1
ATOM 1428 O O . ARG A 1 190 ? 45.216 23.376 73.176 1.00 34.73 190 ARG A O 1
ATOM 1436 N N . PRO A 1 191 ? 44.745 21.192 73.366 1.00 35.28 191 PRO A N 1
ATOM 1437 C CA . PRO A 1 191 ? 44.776 21.010 71.912 1.00 35.14 191 PRO A CA 1
ATOM 1438 C C . PRO A 1 191 ? 43.644 21.719 71.148 1.00 36.31 191 PRO A C 1
ATOM 1439 O O . PRO A 1 191 ? 43.827 22.123 69.992 1.00 35.59 191 PRO A O 1
ATOM 1443 N N . GLN A 1 192 ? 42.491 21.900 71.791 1.00 36.43 192 GLN A N 1
ATOM 1444 C CA . GLN A 1 192 ? 41.368 22.554 71.119 1.00 37.78 192 GLN A CA 1
ATOM 1445 C C . GLN A 1 192 ? 41.303 24.072 71.278 1.00 37.03 192 GLN A C 1
ATOM 1446 O O . GLN A 1 192 ? 40.575 24.751 70.547 1.00 35.92 192 GLN A O 1
ATOM 1452 N N . THR A 1 193 ? 42.061 24.609 72.231 1.00 32.53 193 THR A N 1
ATOM 1453 C CA . THR A 1 193 ? 42.087 26.050 72.436 1.00 29.20 193 THR A CA 1
ATOM 1454 C C . THR A 1 193 ? 42.586 26.633 71.112 1.00 30.13 193 THR A C 1
ATOM 1455 O O . THR A 1 193 ? 43.377 25.989 70.410 1.00 29.02 193 THR A O 1
ATOM 1459 N N . LYS A 1 194 ? 42.112 27.829 70.755 1.00 38.03 194 LYS A N 1
ATOM 1460 C CA . LYS A 1 194 ? 42.538 28.479 69.512 1.00 35.29 194 LYS A CA 1
ATOM 1461 C C . LYS A 1 194 ? 43.607 29.515 69.780 1.00 34.42 194 LYS A C 1
ATOM 1462 O O . LYS A 1 194 ? 43.538 30.263 70.766 1.00 32.63 194 LYS A O 1
ATOM 1468 N N . LEU A 1 195 ? 44.587 29.559 68.886 1.00 29.79 195 LEU A N 1
ATOM 1469 C CA . LEU A 1 195 ? 45.683 30.506 68.981 1.00 29.04 195 LEU A CA 1
ATOM 1470 C C . LEU A 1 195 ? 45.810 31.292 67.680 1.00 30.98 195 LEU A C 1
ATOM 1471 O O . LEU A 1 195 ? 45.904 30.698 66.609 1.00 31.78 195 LEU A O 1
ATOM 1476 N N . CYS A 1 196 ? 45.814 32.623 67.771 1.00 33.35 196 CYS A N 1
ATOM 1477 C CA . CYS A 1 196 ? 45.966 33.469 66.595 1.00 32.31 196 CYS A CA 1
ATOM 1478 C C . CYS A 1 196 ? 47.326 34.164 66.638 1.00 34.97 196 CYS A C 1
ATOM 1479 O O . CYS A 1 196 ? 47.661 34.831 67.619 1.00 35.79 196 CYS A O 1
ATOM 1482 N N . ILE A 1 197 ? 48.109 34.003 65.579 1.00 34.05 197 ILE A N 1
ATOM 1483 C CA . ILE A 1 197 ? 49.407 34.641 65.501 1.00 34.94 197 ILE A CA 1
ATOM 1484 C C . ILE A 1 197 ? 49.244 35.825 64.574 1.00 35.89 197 ILE A C 1
ATOM 1485 O O . ILE A 1 197 ? 48.739 35.675 63.466 1.00 39.12 197 ILE A O 1
ATOM 1490 N N . ALA A 1 198 ? 49.656 37.004 65.020 1.00 34.52 198 ALA A N 1
ATOM 1491 C CA . ALA A 1 198 ? 49.538 38.201 64.192 1.00 34.59 198 ALA A CA 1
ATOM 1492 C C . ALA A 1 198 ? 50.873 38.942 64.122 1.00 36.34 198 ALA A C 1
ATOM 1493 O O . ALA A 1 198 ? 51.238 39.681 65.045 1.00 36.60 198 ALA A O 1
ATOM 1495 N N . ALA A 1 199 ? 51.592 38.741 63.020 1.00 40.12 199 ALA A N 1
ATOM 1496 C CA . ALA A 1 199 ? 52.896 39.357 62.804 1.00 40.82 199 ALA A CA 1
ATOM 1497 C C . ALA A 1 199 ? 52.873 40.428 61.701 1.00 41.77 199 ALA A C 1
ATOM 1498 O O . ALA A 1 199 ? 52.150 40.301 60.717 1.00 43.01 199 ALA A O 1
ATOM 1500 N N . ASN A 1 200 ? 53.682 41.471 61.869 1.00 44.14 200 ASN A N 1
ATOM 1501 C CA . ASN A 1 200 ? 53.759 42.575 60.915 1.00 43.54 200 ASN A CA 1
ATOM 1502 C C . ASN A 1 200 ? 52.416 43.169 60.558 1.00 44.02 200 ASN A C 1
ATOM 1503 O O . ASN A 1 200 ? 52.127 43.387 59.383 1.00 43.77 200 ASN A O 1
ATOM 1508 N N . ILE A 1 201 ? 51.599 43.443 61.569 1.00 33.47 201 ILE A N 1
ATOM 1509 C CA . ILE A 1 201 ? 50.279 44.015 61.338 1.00 31.55 201 ILE A CA 1
ATOM 1510 C C . ILE A 1 201 ? 50.430 45.377 60.645 1.00 31.87 201 ILE A C 1
ATOM 1511 O O . ILE A 1 201 ? 51.201 46.237 61.089 1.00 28.94 201 ILE A O 1
ATOM 1516 N N . THR A 1 202 ? 49.689 45.540 59.546 1.00 52.60 202 THR A N 1
ATOM 1517 C CA . THR A 1 202 ? 49.682 46.748 58.704 1.00 54.07 202 THR A CA 1
ATOM 1518 C C . THR A 1 202 ? 50.942 46.935 57.835 1.00 57.39 202 THR A C 1
ATOM 1519 O O . THR A 1 202 ? 50.977 47.831 56.987 1.00 58.12 202 THR A O 1
ATOM 1523 N N . CYS A 1 203 ? 51.962 46.096 58.032 1.00 41.94 203 CYS A N 1
ATOM 1524 C CA . CYS A 1 203 ? 53.209 46.210 57.259 1.00 44.93 203 CYS A CA 1
ATOM 1525 C C . CYS A 1 203 ? 53.242 45.398 55.962 1.00 46.86 203 CYS A C 1
ATOM 1526 O O . CYS A 1 203 ? 54.269 45.332 55.290 1.00 49.57 203 CYS A O 1
ATOM 1529 N N . GLU A 1 204 ? 52.110 44.793 55.619 1.00 91.46 204 GLU A N 1
ATOM 1530 C CA . GLU A 1 204 ? 51.965 43.973 54.413 1.00 96.07 204 GLU A CA 1
ATOM 1531 C C . GLU A 1 204 ? 52.925 42.793 54.229 1.00 96.81 204 GLU A C 1
ATOM 1532 O O . GLU A 1 204 ? 52.880 42.098 53.216 1.00 97.19 204 GLU A O 1
ATOM 1538 N N . GLY A 1 205 ? 53.803 42.584 55.204 1.00 61.14 205 GLY A N 1
ATOM 1539 C CA . GLY A 1 205 ? 54.656 41.412 55.193 1.00 57.20 205 GLY A CA 1
ATOM 1540 C C . GLY A 1 205 ? 53.785 40.598 56.140 1.00 55.38 205 GLY A C 1
ATOM 1541 O O . GLY A 1 205 ? 54.039 39.440 56.477 1.00 54.14 205 GLY A O 1
ATOM 1542 N N . GLU A 1 206 ? 52.723 41.290 56.556 1.00 42.29 206 GLU A N 1
ATOM 1543 C CA . GLU A 1 206 ? 51.682 40.842 57.464 1.00 37.96 206 GLU A CA 1
ATOM 1544 C C . GLU A 1 206 ? 51.306 39.377 57.404 1.00 33.71 206 GLU A C 1
ATOM 1545 O O . GLU A 1 206 ? 51.246 38.773 56.349 1.00 33.81 206 GLU A O 1
ATOM 1551 N N . PHE A 1 207 ? 51.031 38.828 58.574 1.00 42.63 207 PHE A N 1
ATOM 1552 C CA . PHE A 1 207 ? 50.627 37.447 58.720 1.00 39.10 207 PHE A CA 1
ATOM 1553 C C . PHE A 1 207 ? 49.673 37.442 59.906 1.00 38.70 207 PHE A C 1
ATOM 1554 O O . PHE A 1 207 ? 50.057 37.834 61.003 1.00 40.32 207 PHE A O 1
ATOM 1562 N N . ILE A 1 208 ? 48.429 37.036 59.681 1.00 27.06 208 ILE A N 1
ATOM 1563 C CA . ILE A 1 208 ? 47.435 36.973 60.748 1.00 27.23 208 ILE A CA 1
ATOM 1564 C C . ILE A 1 208 ? 46.512 35.833 60.421 1.00 30.38 208 ILE A C 1
ATOM 1565 O O . ILE A 1 208 ? 45.605 35.958 59.597 1.00 29.82 208 ILE A O 1
ATOM 1570 N N . GLN A 1 209 ? 46.741 34.722 61.100 1.00 39.78 209 GLN A N 1
ATOM 1571 C CA . GLN A 1 209 ? 45.990 33.509 60.872 1.00 40.20 209 GLN A CA 1
ATOM 1572 C C . GLN A 1 209 ? 45.596 32.899 62.205 1.00 38.86 209 GLN A C 1
ATOM 1573 O O . GLN A 1 209 ? 46.367 32.926 63.163 1.00 35.75 209 GLN A O 1
ATOM 1579 N N . THR A 1 210 ? 44.384 32.364 62.265 1.00 42.03 210 THR A N 1
ATOM 1580 C CA . THR A 1 210 ? 43.894 31.726 63.477 1.00 41.59 210 THR A CA 1
ATOM 1581 C C . THR A 1 210 ? 43.915 30.229 63.266 1.00 42.02 210 THR A C 1
ATOM 1582 O O . THR A 1 210 ? 43.667 29.740 62.169 1.00 41.76 210 THR A O 1
ATOM 1586 N N . ARG A 1 211 ? 44.187 29.496 64.331 1.00 44.24 211 ARG A N 1
ATOM 1587 C CA . ARG A 1 211 ? 44.261 28.062 64.212 1.00 45.00 211 ARG A CA 1
ATOM 1588 C C . ARG A 1 211 ? 44.450 27.425 65.575 1.00 44.25 211 ARG A C 1
ATOM 1589 O O . ARG A 1 211 ? 45.136 27.969 66.440 1.00 44.80 211 ARG A O 1
ATOM 1597 N N . THR A 1 212 ? 43.828 26.267 65.757 1.00 42.12 212 THR A N 1
ATOM 1598 C CA . THR A 1 212 ? 43.904 25.535 67.013 1.00 39.85 212 THR A CA 1
ATOM 1599 C C . THR A 1 212 ? 45.345 25.120 67.350 1.00 39.99 212 THR A C 1
ATOM 1600 O O . THR A 1 212 ? 46.187 24.957 66.455 1.00 39.71 212 THR A O 1
ATOM 1604 N N . VAL A 1 213 ? 45.632 24.950 68.640 1.00 36.75 213 VAL A N 1
ATOM 1605 C CA . VAL A 1 213 ? 46.975 24.553 69.066 1.00 37.10 213 VAL A CA 1
ATOM 1606 C C . VAL A 1 213 ? 47.410 23.228 68.430 1.00 38.65 213 VAL A C 1
ATOM 1607 O O . VAL A 1 213 ? 48.577 23.062 68.068 1.00 37.33 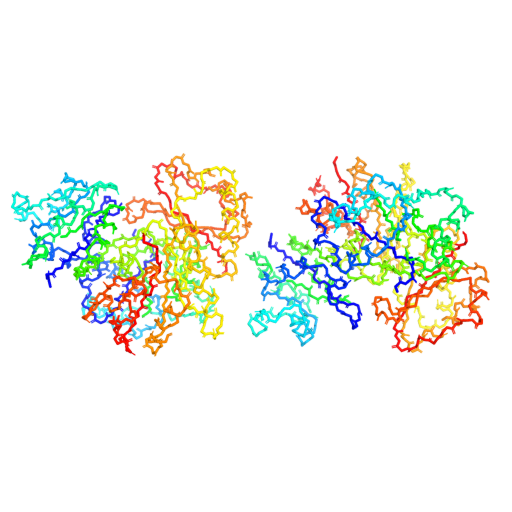213 VAL A O 1
ATOM 1611 N N . LYS A 1 214 ? 46.468 22.296 68.299 1.00 29.51 214 LYS A N 1
ATOM 1612 C CA . LYS A 1 214 ? 46.744 21.001 67.691 1.00 31.84 214 LYS A CA 1
ATOM 1613 C C . LYS A 1 214 ? 47.192 21.185 66.245 1.00 31.50 214 LYS A C 1
ATOM 1614 O O . LYS A 1 214 ? 48.132 20.539 65.798 1.00 28.38 214 LYS A O 1
ATOM 1620 N N . ASP A 1 215 ? 46.512 22.068 65.517 1.00 49.74 215 ASP A N 1
ATOM 1621 C CA . ASP A 1 215 ? 46.850 22.314 64.114 1.00 52.58 215 ASP A CA 1
ATOM 1622 C C . ASP A 1 215 ? 48.029 23.255 63.899 1.00 53.75 215 ASP A C 1
ATOM 1623 O O . ASP A 1 215 ? 48.482 23.424 62.771 1.00 54.41 215 ASP A O 1
ATOM 1628 N N . TRP A 1 216 ? 48.524 23.867 64.970 1.00 36.96 216 TRP A N 1
ATOM 1629 C CA . TRP A 1 216 ? 49.672 24.753 64.847 1.00 39.89 216 TRP A CA 1
ATOM 1630 C C . TRP A 1 216 ? 50.947 23.913 64.890 1.00 44.40 216 TRP A C 1
ATOM 1631 O O . TRP A 1 216 ? 51.949 24.253 64.257 1.00 43.32 216 TRP A O 1
ATOM 1642 N N . LYS A 1 217 ? 50.891 22.805 65.628 1.00 75.68 217 LYS A N 1
ATOM 1643 C CA . LYS A 1 217 ? 52.032 21.905 65.771 1.00 81.84 217 LYS A CA 1
ATOM 1644 C C . LYS A 1 217 ? 52.827 21.870 64.484 1.00 85.65 217 LYS A C 1
ATOM 1645 O O . LYS A 1 217 ? 54.007 22.221 64.458 1.00 86.46 217 LYS A O 1
ATOM 1651 N N . GLY A 1 218 ? 52.174 21.453 63.410 1.00 88.13 218 GLY A N 1
ATOM 1652 C CA . GLY A 1 218 ? 52.850 21.416 62.133 1.00 92.28 218 GLY A CA 1
ATOM 1653 C C . GLY A 1 218 ? 52.701 22.790 61.525 1.00 95.22 218 GLY A C 1
ATOM 1654 O O . GLY A 1 218 ? 51.707 23.471 61.777 1.00 96.62 218 GLY A O 1
ATOM 1655 N N . HIS A 1 219 ? 53.679 23.215 60.739 1.00 117.27 219 HIS A N 1
ATOM 1656 C CA . HIS A 1 219 ? 53.606 24.522 60.103 1.00 119.81 219 HIS A CA 1
ATOM 1657 C C . HIS A 1 219 ? 53.662 25.709 61.066 1.00 118.47 219 HIS A C 1
ATOM 1658 O O . HIS A 1 219 ? 52.641 26.332 61.365 1.00 118.11 219 HIS A O 1
ATOM 1665 N N . ILE A 1 220 ? 54.864 26.015 61.545 1.00 92.64 220 ILE A N 1
ATOM 1666 C CA . ILE A 1 220 ? 55.087 27.149 62.432 1.00 90.17 220 ILE A CA 1
ATOM 1667 C C . ILE A 1 220 ? 55.923 28.150 61.619 1.00 87.12 220 ILE A C 1
ATOM 1668 O O . ILE A 1 220 ? 57.043 27.846 61.201 1.00 87.93 220 ILE A O 1
ATOM 1673 N N . PRO A 1 221 ? 55.387 29.356 61.379 1.00 59.04 221 PRO A N 1
ATOM 1674 C CA . PRO A 1 221 ? 56.087 30.388 60.606 1.00 56.66 221 PRO A CA 1
ATOM 1675 C C . PRO A 1 221 ? 57.329 30.969 61.275 1.00 55.55 221 PRO A C 1
ATOM 1676 O O . PRO A 1 221 ? 58.202 30.233 61.717 1.00 54.92 221 PRO A O 1
ATOM 1680 N N . LYS A 1 225 ? 64.085 37.046 64.202 1.00 84.45 225 LYS A N 1
ATOM 1681 C CA . LYS A 1 225 ? 62.835 37.159 63.470 1.00 86.15 225 LYS A CA 1
ATOM 1682 C C . LYS A 1 225 ? 62.320 38.603 63.527 1.00 83.76 225 LYS A C 1
ATOM 1683 O O . LYS A 1 225 ? 63.085 39.544 63.322 1.00 81.74 225 LYS A O 1
ATOM 1689 N N . ILE A 1 226 ? 61.029 38.768 63.816 1.00 111.47 226 ILE A N 1
ATOM 1690 C CA . ILE A 1 226 ? 60.384 40.085 63.898 1.00 108.02 226 ILE A CA 1
ATOM 1691 C C . ILE A 1 226 ? 59.059 39.983 64.679 1.00 103.96 226 ILE A C 1
ATOM 1692 O O . ILE A 1 226 ? 58.311 39.019 64.507 1.00 103.83 226 ILE A O 1
ATOM 1697 N N . PRO A 1 227 ? 58.736 41.004 65.506 1.00 106.26 227 PRO A N 1
ATOM 1698 C CA . PRO A 1 227 ? 57.546 41.134 66.371 1.00 101.42 227 PRO A CA 1
ATOM 1699 C C . PRO A 1 227 ? 56.119 40.835 65.897 1.00 97.35 227 PRO A C 1
ATOM 1700 O O . PRO A 1 227 ? 55.752 41.086 64.749 1.00 96.44 227 PRO A O 1
ATOM 1704 N N . CYS A 1 228 ? 55.319 40.314 66.831 1.00 71.34 228 CYS A N 1
ATOM 1705 C CA . CYS A 1 228 ? 53.917 39.952 66.590 1.00 64.57 228 CYS A CA 1
ATOM 1706 C C . CYS A 1 228 ? 53.123 39.866 67.902 1.00 60.38 228 CYS A C 1
ATOM 1707 O O . CYS A 1 228 ? 53.688 39.992 68.983 1.00 59.11 228 CYS A O 1
ATOM 1710 N N . ILE A 1 229 ? 51.813 39.649 67.801 1.00 59.89 229 ILE A N 1
ATOM 1711 C CA . ILE A 1 229 ? 50.952 39.542 68.984 1.00 55.47 229 ILE A CA 1
ATOM 1712 C C . ILE A 1 229 ? 50.287 38.175 68.999 1.00 51.35 229 ILE A C 1
ATOM 1713 O O . ILE A 1 229 ? 50.107 37.569 67.943 1.00 51.05 229 ILE A O 1
ATOM 1718 N N . PHE A 1 230 ? 49.899 37.701 70.181 1.00 42.35 230 PHE A N 1
ATOM 1719 C CA . PHE A 1 230 ? 49.245 36.404 70.281 1.00 37.84 230 PHE A CA 1
ATOM 1720 C C . PHE A 1 230 ? 47.865 36.498 70.926 1.00 35.36 230 PHE A C 1
ATOM 1721 O O . PHE A 1 230 ? 47.661 37.246 71.884 1.00 35.27 230 PHE A O 1
ATOM 1729 N N . LEU A 1 231 ? 46.913 35.736 70.395 1.00 27.21 231 LEU A N 1
ATOM 1730 C CA . LEU A 1 231 ? 45.558 35.727 70.936 1.00 23.65 231 LEU A CA 1
ATOM 1731 C C . LEU A 1 231 ? 45.053 34.310 71.179 1.00 22.87 231 LEU A C 1
ATOM 1732 O O . LEU A 1 231 ? 45.100 33.470 70.288 1.00 22.10 231 LEU A O 1
ATOM 1737 N N . LEU A 1 232 ? 44.560 34.060 72.389 1.00 26.63 232 LEU A N 1
ATOM 1738 C CA . LEU A 1 232 ? 44.022 32.757 72.774 1.00 29.41 232 LEU A CA 1
ATOM 1739 C C . LEU A 1 232 ? 42.504 32.830 72.956 1.00 31.21 232 LEU A C 1
ATOM 1740 O O . LEU A 1 232 ? 42.007 33.686 73.690 1.00 31.48 232 LEU A O 1
ATOM 1745 N N . TYR A 1 233 ? 41.771 31.935 72.298 1.00 31.27 233 TYR A N 1
ATOM 1746 C CA . TYR A 1 233 ? 40.317 31.904 72.439 1.00 32.67 233 TYR A CA 1
ATOM 1747 C C . TYR A 1 233 ? 39.822 30.464 72.333 1.00 33.39 233 TYR A C 1
ATOM 1748 O O . TYR A 1 233 ? 40.632 29.570 72.116 1.00 32.11 233 TYR A O 1
ATOM 1757 N N . LYS A 1 234 ? 38.510 30.240 72.459 1.00 57.06 234 LYS A N 1
ATOM 1758 C CA . LYS A 1 234 ? 37.957 28.876 72.498 1.00 60.79 234 LYS A CA 1
ATOM 1759 C C . LYS A 1 234 ? 37.714 27.913 71.329 1.00 62.34 234 LYS A C 1
ATOM 1760 O O . LYS A 1 234 ? 38.201 26.776 71.387 1.00 65.07 234 LYS A O 1
ATOM 1766 N N . GLU B 1 2 ? 37.242 47.883 -6.023 1.00 36.40 2 GLU B N 1
ATOM 1767 C CA . GLU B 1 2 ? 38.404 46.994 -6.287 1.00 40.74 2 GLU B CA 1
ATOM 1768 C C . GLU B 1 2 ? 39.706 47.790 -6.444 1.00 41.50 2 GLU B C 1
ATOM 1769 O O . GLU B 1 2 ? 40.806 47.235 -6.299 1.00 42.20 2 GLU B O 1
ATOM 1775 N N . THR B 1 3 ? 39.591 49.084 -6.728 1.00 29.91 3 THR B N 1
ATOM 1776 C CA . THR B 1 3 ? 40.770 49.931 -6.843 1.00 30.73 3 THR B CA 1
ATOM 1777 C C . THR B 1 3 ? 41.038 50.449 -5.423 1.00 29.34 3 THR B C 1
ATOM 1778 O O . THR B 1 3 ? 40.455 51.437 -4.981 1.00 27.78 3 THR B O 1
ATOM 1782 N N . ALA B 1 4 ? 41.923 49.748 -4.715 1.00 40.94 4 ALA B N 1
ATOM 1783 C CA . ALA B 1 4 ? 42.252 50.067 -3.328 1.00 40.08 4 ALA B CA 1
ATOM 1784 C C . ALA B 1 4 ? 43.541 49.387 -2.864 1.00 40.64 4 ALA B C 1
ATOM 1785 O O . ALA B 1 4 ? 44.169 48.630 -3.617 1.00 40.97 4 ALA B O 1
ATOM 1787 N N . LEU B 1 5 ? 43.935 49.652 -1.620 1.00 32.05 5 LEU B N 1
ATOM 1788 C CA . LEU B 1 5 ? 45.125 49.011 -1.065 1.00 30.58 5 LEU B CA 1
ATOM 1789 C C . LEU B 1 5 ? 44.670 47.817 -0.209 1.00 30.44 5 LEU B C 1
ATOM 1790 O O . LEU B 1 5 ? 44.067 48.004 0.849 1.00 31.33 5 LEU B O 1
ATOM 1795 N N . TYR B 1 6 ? 44.942 46.598 -0.670 1.00 26.41 6 TYR B N 1
ATOM 1796 C CA . TYR B 1 6 ? 44.561 45.397 0.065 1.00 22.86 6 TYR B CA 1
ATOM 1797 C C . TYR B 1 6 ? 45.610 44.923 1.081 1.00 23.70 6 TYR B C 1
ATOM 1798 O O . TYR B 1 6 ? 46.795 44.799 0.752 1.00 19.97 6 TYR B O 1
ATOM 1807 N N . LEU B 1 7 ? 45.164 44.654 2.313 1.00 23.80 7 LEU B N 1
ATOM 1808 C CA . LEU B 1 7 ? 46.042 44.146 3.379 1.00 20.91 7 LEU B CA 1
ATOM 1809 C C . LEU B 1 7 ? 45.794 42.666 3.306 1.00 24.13 7 LEU B C 1
ATOM 1810 O O . LEU B 1 7 ? 44.721 42.186 3.670 1.00 24.85 7 LEU B O 1
ATOM 1815 N N . LEU B 1 8 ? 46.787 41.951 2.798 1.00 29.79 8 LEU B N 1
ATOM 1816 C CA . LEU B 1 8 ? 46.689 40.520 2.606 1.00 30.00 8 LEU B CA 1
ATOM 1817 C C . LEU B 1 8 ? 47.489 39.769 3.656 1.00 31.06 8 LEU B C 1
ATOM 1818 O O . LEU B 1 8 ? 48.708 39.686 3.562 1.00 34.47 8 LEU B O 1
ATOM 1823 N N . PRO B 1 9 ? 46.812 39.184 4.653 1.00 25.64 9 PRO B N 1
ATOM 1824 C CA . PRO B 1 9 ? 47.501 38.440 5.712 1.00 25.80 9 PRO B CA 1
ATOM 1825 C C . PRO B 1 9 ? 48.189 37.179 5.208 1.00 26.55 9 PRO B C 1
ATOM 1826 O O . PRO B 1 9 ? 47.984 36.754 4.078 1.00 28.75 9 PRO B O 1
ATOM 1830 N N . VAL B 1 10 ? 49.006 36.578 6.058 1.00 38.81 10 VAL B N 1
ATOM 1831 C CA . VAL B 1 10 ? 49.697 35.342 5.700 1.00 39.52 10 VAL B CA 1
ATOM 1832 C C . VAL B 1 10 ? 49.423 34.290 6.771 1.00 40.63 10 VAL B C 1
ATOM 1833 O O . VAL B 1 10 ? 48.630 34.510 7.687 1.00 41.38 10 VAL B O 1
ATOM 1837 N N . THR B 1 11 ? 50.080 33.146 6.659 1.00 31.66 11 THR B N 1
ATOM 1838 C CA . THR B 1 11 ? 49.882 32.091 7.636 1.00 33.81 11 THR B CA 1
ATOM 1839 C C . THR B 1 11 ? 50.638 32.458 8.896 1.00 34.58 11 THR B C 1
ATOM 1840 O O . THR B 1 11 ? 51.621 33.187 8.843 1.00 34.87 11 THR B O 1
ATOM 1844 N N . LEU B 1 12 ? 50.163 31.965 10.031 1.00 41.91 12 LEU B N 1
ATOM 1845 C CA . LEU B 1 12 ? 50.798 32.247 11.306 1.00 43.37 12 LEU B CA 1
ATOM 1846 C C . LEU B 1 12 ? 52.034 31.376 11.431 1.00 45.46 12 LEU B C 1
ATOM 1847 O O . LEU B 1 12 ? 52.977 31.702 12.155 1.00 46.03 12 LEU B O 1
ATOM 1852 N N . GLY B 1 13 ? 52.008 30.256 10.714 1.00 66.14 13 GLY B N 1
ATOM 1853 C CA . GLY B 1 13 ? 53.114 29.315 10.721 1.00 65.50 13 GLY B CA 1
ATOM 1854 C C . GLY B 1 13 ? 52.999 28.408 9.510 1.00 66.76 13 GLY B C 1
ATOM 1855 O O . GLY B 1 13 ? 52.333 28.754 8.536 1.00 66.72 13 GLY B O 1
ATOM 1856 N N . ASP B 1 14 ? 53.642 27.248 9.549 1.00 53.60 14 ASP B N 1
ATOM 1857 C CA . ASP B 1 14 ? 53.544 26.350 8.414 1.00 53.29 14 ASP B CA 1
ATOM 1858 C C . ASP B 1 14 ? 52.192 25.673 8.451 1.00 51.99 14 ASP B C 1
ATOM 1859 O O . ASP B 1 14 ? 51.960 24.767 9.243 1.00 52.28 14 ASP B O 1
ATOM 1864 N N . THR B 1 15 ? 51.296 26.121 7.587 1.00 34.88 15 THR B N 1
ATOM 1865 C CA . THR B 1 15 ? 49.965 25.553 7.531 1.00 33.77 15 THR B CA 1
ATOM 1866 C C . THR B 1 15 ? 49.446 25.636 6.115 1.00 33.85 15 THR B C 1
ATOM 1867 O O . THR B 1 15 ? 49.768 26.573 5.383 1.00 32.64 15 THR B O 1
ATOM 1871 N N . PRO B 1 16 ? 48.655 24.637 5.690 1.00 51.88 16 PRO B N 1
ATOM 1872 C CA . PRO B 1 16 ? 48.135 24.722 4.323 1.00 50.16 16 PRO B CA 1
ATOM 1873 C C . PRO B 1 16 ? 47.275 25.992 4.307 1.00 50.71 16 PRO B C 1
ATOM 1874 O O . PRO B 1 16 ? 46.580 26.294 5.283 1.00 51.64 16 PRO B O 1
ATOM 1878 N N . LEU B 1 17 ? 47.320 26.747 3.217 1.00 33.81 17 LEU B N 1
ATOM 1879 C CA . LEU B 1 17 ? 46.574 27.998 3.151 1.00 32.23 17 LEU B CA 1
ATOM 1880 C C . LEU B 1 17 ? 45.054 27.987 3.380 1.00 32.97 17 LEU B C 1
ATOM 1881 O O . LEU B 1 17 ? 44.522 28.910 4.012 1.00 33.43 17 LEU B O 1
ATOM 1886 N N . GLU B 1 18 ? 44.350 26.973 2.886 1.00 34.62 18 GLU B N 1
ATOM 1887 C CA . GLU B 1 18 ? 42.899 26.938 3.055 1.00 35.49 18 GLU B CA 1
ATOM 1888 C C . GLU B 1 18 ? 42.472 26.664 4.487 1.00 34.66 18 GLU B C 1
ATOM 1889 O O . GLU B 1 18 ? 41.273 26.601 4.786 1.00 34.69 18 GLU B O 1
ATOM 1895 N N . GLN B 1 19 ? 43.444 26.487 5.371 1.00 34.91 19 GLN B N 1
ATOM 1896 C CA . GLN B 1 19 ? 43.136 26.213 6.764 1.00 35.46 19 GLN B CA 1
ATOM 1897 C C . GLN B 1 19 ? 42.875 27.508 7.526 1.00 33.83 19 GLN B C 1
ATOM 1898 O O . GLN B 1 19 ? 42.071 27.534 8.470 1.00 32.62 19 GLN B O 1
ATOM 1904 N N . VAL B 1 20 ? 43.551 28.578 7.104 1.00 32.54 20 VAL B N 1
ATOM 1905 C CA . VAL B 1 20 ? 43.446 29.865 7.769 1.00 30.52 20 VAL B CA 1
ATOM 1906 C C . VAL B 1 20 ? 43.148 31.061 6.860 1.00 31.41 20 VAL B C 1
ATOM 1907 O O . VAL B 1 20 ? 42.928 32.168 7.345 1.00 31.76 20 VAL B O 1
ATOM 1911 N N . LEU B 1 21 ? 43.162 30.856 5.550 1.00 38.89 21 LEU B N 1
ATOM 1912 C CA . LEU B 1 21 ? 42.854 31.947 4.629 1.00 39.80 21 LEU B CA 1
ATOM 1913 C C . LEU B 1 21 ? 41.574 31.682 3.841 1.00 39.56 21 LEU B C 1
ATOM 1914 O O . LEU B 1 21 ? 41.354 30.583 3.328 1.00 41.15 21 LEU B O 1
ATOM 1919 N N . PRO B 1 22 ? 40.689 32.680 3.775 1.00 30.88 22 PRO B N 1
ATOM 1920 C CA . PRO B 1 22 ? 39.448 32.489 3.021 1.00 30.30 22 PRO B CA 1
ATOM 1921 C C . PRO B 1 22 ? 39.819 32.449 1.542 1.00 29.61 22 PRO B C 1
ATOM 1922 O O . PRO B 1 22 ? 40.681 33.215 1.095 1.00 27.86 22 PRO B O 1
ATOM 1926 N N . SER B 1 23 ? 39.195 31.553 0.785 1.00 34.65 23 SER B N 1
ATOM 1927 C CA . SER B 1 23 ? 39.504 31.448 -0.640 1.00 35.41 23 SER B CA 1
ATOM 1928 C C . SER B 1 23 ? 39.319 32.809 -1.339 1.00 36.00 23 SER B C 1
ATOM 1929 O O . SER B 1 23 ? 39.953 33.097 -2.363 1.00 32.71 23 SER B O 1
ATOM 1932 N N . TYR B 1 24 ? 38.452 33.648 -0.772 1.00 32.87 24 TYR B N 1
ATOM 1933 C CA . TYR B 1 24 ? 38.199 34.970 -1.341 1.00 31.85 24 TYR B CA 1
ATOM 1934 C C . TYR B 1 24 ? 39.486 35.782 -1.483 1.00 30.19 24 TYR B C 1
ATOM 1935 O O . TYR B 1 24 ? 39.618 36.628 -2.368 1.00 30.00 24 TYR B O 1
ATOM 1944 N N . ASN B 1 25 ? 40.434 35.520 -0.595 1.00 24.92 25 ASN B N 1
ATOM 1945 C CA . ASN B 1 25 ? 41.712 36.206 -0.633 1.00 23.77 25 ASN B CA 1
ATOM 1946 C C . ASN B 1 25 ? 42.459 35.770 -1.893 1.00 23.28 25 ASN B C 1
ATOM 1947 O O . ASN B 1 25 ? 43.152 36.566 -2.517 1.00 20.10 25 ASN B O 1
ATOM 1952 N N . THR B 1 26 ? 42.302 34.508 -2.279 1.00 22.90 26 THR B N 1
ATOM 1953 C CA . THR B 1 26 ? 42.970 34.022 -3.477 1.00 27.68 26 THR B CA 1
ATOM 1954 C C . THR B 1 26 ? 42.461 34.786 -4.688 1.00 29.49 26 THR B C 1
ATOM 1955 O O . THR B 1 26 ? 43.242 35.210 -5.535 1.00 29.39 26 THR B O 1
ATOM 1959 N N . GLU B 1 27 ? 41.145 34.961 -4.758 1.00 37.86 27 GLU B N 1
ATOM 1960 C CA . GLU B 1 27 ? 40.508 35.666 -5.867 1.00 40.47 27 GLU B CA 1
ATOM 1961 C C . GLU B 1 27 ? 40.984 37.099 -6.085 1.00 40.08 27 GLU B C 1
ATOM 1962 O O . GLU B 1 27 ? 41.282 37.457 -7.218 1.00 38.16 27 GLU B O 1
ATOM 1968 N N . ILE B 1 28 ? 41.067 37.920 -5.034 1.00 36.01 28 ILE B N 1
ATOM 1969 C CA . ILE B 1 28 ? 41.507 39.297 -5.260 1.00 37.97 28 ILE B CA 1
ATOM 1970 C C . ILE B 1 28 ? 43.012 39.414 -5.555 1.00 36.67 28 ILE B C 1
ATOM 1971 O O . ILE B 1 28 ? 43.448 40.296 -6.305 1.00 35.70 28 ILE B O 1
ATOM 1976 N N . ILE B 1 29 ? 43.806 38.523 -4.981 1.00 41.53 29 ILE B N 1
ATOM 1977 C CA . ILE B 1 29 ? 45.238 38.555 -5.229 1.00 42.33 29 ILE B CA 1
ATOM 1978 C C . ILE B 1 29 ? 45.498 38.310 -6.712 1.00 42.51 29 ILE B C 1
ATOM 1979 O O . ILE B 1 29 ? 46.511 38.761 -7.263 1.00 42.65 29 ILE B O 1
ATOM 1984 N N . ARG B 1 30 ? 44.577 37.596 -7.357 1.00 38.71 30 ARG B N 1
ATOM 1985 C CA . ARG B 1 30 ? 44.698 37.334 -8.781 1.00 36.99 30 ARG B CA 1
ATOM 1986 C C . ARG B 1 30 ? 44.592 38.652 -9.540 1.00 36.99 30 ARG B C 1
ATOM 1987 O O . ARG B 1 30 ? 45.265 38.848 -10.555 1.00 37.81 30 ARG B O 1
ATOM 1995 N N . GLY B 1 31 ? 43.765 39.562 -9.032 1.00 28.98 31 GLY B N 1
ATOM 1996 C CA . GLY B 1 31 ? 43.596 40.848 -9.687 1.00 27.41 31 GLY B CA 1
ATOM 1997 C C . GLY B 1 31 ? 44.572 41.922 -9.246 1.00 28.49 31 GLY B C 1
ATOM 1998 O O . GLY B 1 31 ? 44.293 43.121 -9.386 1.00 28.89 31 GLY B O 1
ATOM 1999 N N . ILE B 1 32 ? 45.724 41.509 -8.723 1.00 34.10 32 ILE B N 1
ATOM 2000 C CA . ILE B 1 32 ? 46.721 42.470 -8.252 1.00 33.34 32 ILE B CA 1
ATOM 2001 C C . ILE B 1 32 ? 48.101 42.189 -8.850 1.00 34.64 32 ILE B C 1
ATOM 2002 O O . ILE B 1 32 ? 48.569 41.058 -8.839 1.00 35.71 32 ILE B O 1
ATOM 2007 N N . ARG B 1 33 ? 48.746 43.228 -9.368 1.00 27.84 33 ARG B N 1
ATOM 2008 C CA . ARG B 1 33 ? 50.058 43.082 -9.973 1.00 31.04 33 ARG B CA 1
ATOM 2009 C C . ARG B 1 33 ? 51.123 43.932 -9.288 1.00 29.69 33 ARG B C 1
ATOM 2010 O O . ARG B 1 33 ? 52.284 43.909 -9.674 1.00 26.76 33 ARG B O 1
ATOM 2018 N N . HIS B 1 34 ? 50.721 44.691 -8.275 1.00 37.81 34 HIS B N 1
ATOM 2019 C CA . HIS B 1 34 ? 51.655 45.544 -7.548 1.00 36.07 34 HIS B CA 1
ATOM 2020 C C . HIS B 1 34 ? 51.551 45.230 -6.068 1.00 36.05 34 HIS B C 1
ATOM 2021 O O . HIS B 1 34 ? 50.499 45.438 -5.451 1.00 37.48 34 HIS B O 1
ATOM 2028 N N . PHE B 1 35 ? 52.646 44.732 -5.500 1.00 44.59 35 PHE B N 1
ATOM 2029 C CA . PHE B 1 35 ? 52.674 44.376 -4.087 1.00 42.70 35 PHE B CA 1
ATOM 2030 C C . PHE B 1 35 ? 53.729 45.123 -3.297 1.00 43.12 35 PHE B C 1
ATOM 2031 O O . PHE B 1 35 ? 54.857 45.301 -3.759 1.00 43.77 35 PHE B O 1
ATOM 2039 N N . ILE B 1 36 ? 53.337 45.550 -2.102 1.00 30.63 36 ILE B N 1
ATOM 2040 C CA . ILE B 1 36 ? 54.203 46.244 -1.160 1.00 30.06 36 ILE B CA 1
ATOM 2041 C C . ILE B 1 36 ? 54.515 45.151 -0.159 1.00 30.08 36 ILE B C 1
ATOM 2042 O O . ILE B 1 36 ? 53.655 44.754 0.626 1.00 28.15 36 ILE B O 1
ATOM 2047 N N . VAL B 1 37 ? 55.742 44.649 -0.201 1.00 33.82 37 VAL B N 1
ATOM 2048 C CA . VAL B 1 37 ? 56.157 43.558 0.675 1.00 33.62 37 VAL B CA 1
ATOM 2049 C C . VAL B 1 37 ? 57.359 43.884 1.558 1.00 34.86 37 VAL B C 1
ATOM 2050 O O . VAL B 1 37 ? 58.197 44.720 1.224 1.00 32.39 37 VAL B O 1
ATOM 2054 N N . GLU B 1 38 ? 57.435 43.200 2.688 1.00 43.55 38 GLU B N 1
ATOM 2055 C CA . GLU B 1 38 ? 58.524 43.417 3.617 1.00 48.28 38 GLU B CA 1
ATOM 2056 C C . GLU B 1 38 ? 59.773 42.699 3.117 1.00 49.86 38 GLU B C 1
ATOM 2057 O O . GLU B 1 38 ? 60.872 43.245 3.160 1.00 50.47 38 GLU B O 1
ATOM 2063 N N . ASP B 1 39 ? 59.585 41.482 2.621 1.00 43.55 39 ASP B N 1
ATOM 2064 C CA . ASP B 1 39 ? 60.675 40.651 2.122 1.00 45.43 39 ASP B CA 1
ATOM 2065 C C . ASP B 1 39 ? 60.229 40.062 0.795 1.00 45.79 39 ASP B C 1
ATOM 2066 O O . ASP B 1 39 ? 59.365 39.191 0.763 1.00 46.94 39 ASP B O 1
ATOM 2071 N N . VAL B 1 40 ? 60.820 40.524 -0.301 1.00 55.75 40 VAL B N 1
ATOM 2072 C CA . VAL B 1 40 ? 60.426 40.043 -1.623 1.00 57.72 40 VAL B CA 1
ATOM 2073 C C . VAL B 1 40 ? 60.538 38.534 -1.835 1.00 58.72 40 VAL B C 1
ATOM 2074 O O .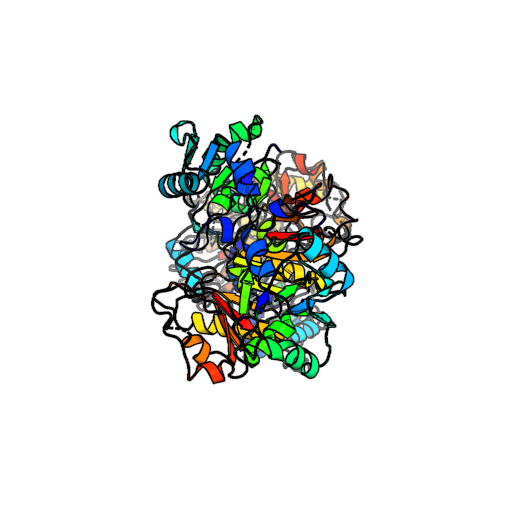 VAL B 1 40 ? 59.740 37.952 -2.570 1.00 58.12 40 VAL B O 1
ATOM 2078 N N . ARG B 1 41 ? 61.525 37.903 -1.207 1.00 46.38 41 ARG B N 1
ATOM 2079 C CA . ARG B 1 41 ? 61.710 36.471 -1.368 1.00 47.00 41 ARG B CA 1
ATOM 2080 C C . ARG B 1 41 ? 60.499 35.688 -0.898 1.00 44.38 41 ARG B C 1
ATOM 2081 O O . ARG B 1 41 ? 59.893 34.935 -1.668 1.00 41.79 41 ARG B O 1
ATOM 2089 N N . SER B 1 42 ? 60.144 35.880 0.369 1.00 42.86 42 SER B N 1
ATOM 2090 C CA . SER B 1 42 ? 59.021 35.173 0.978 1.00 41.28 42 SER B CA 1
ATOM 2091 C C . SER B 1 42 ? 57.645 35.470 0.374 1.00 39.09 42 SER B C 1
ATOM 2092 O O . SER B 1 42 ? 56.787 34.595 0.314 1.00 38.94 42 SER B O 1
ATOM 2095 N N . ALA B 1 43 ? 57.430 36.700 -0.068 1.00 36.32 43 ALA B N 1
ATOM 2096 C CA . ALA B 1 43 ? 56.155 37.066 -0.660 1.00 36.33 43 ALA B CA 1
ATOM 2097 C C . ALA B 1 43 ? 55.985 36.322 -1.980 1.00 36.74 43 ALA B C 1
ATOM 2098 O O . ALA B 1 43 ? 54.889 35.887 -2.343 1.00 35.00 43 ALA B O 1
ATOM 2100 N N . ARG B 1 44 ? 57.100 36.185 -2.686 1.00 58.17 44 ARG B N 1
ATOM 2101 C CA . ARG B 1 44 ? 57.182 35.517 -3.981 1.00 58.24 44 ARG B CA 1
ATOM 2102 C C . ARG B 1 44 ? 56.735 34.062 -3.874 1.00 58.01 44 ARG B C 1
ATOM 2103 O O . ARG B 1 44 ? 55.956 33.575 -4.701 1.00 57.02 44 ARG B O 1
ATOM 2111 N N . ARG B 1 45 ? 57.230 33.366 -2.855 1.00 44.44 45 ARG B N 1
ATOM 2112 C CA . ARG B 1 45 ? 56.848 31.980 -2.673 1.00 45.11 45 ARG B CA 1
ATOM 2113 C C . ARG B 1 45 ? 55.434 31.901 -2.113 1.00 42.73 45 ARG B C 1
ATOM 2114 O O . ARG B 1 45 ? 54.735 30.905 -2.321 1.00 42.08 45 ARG B O 1
ATOM 2122 N N . PHE B 1 46 ? 55.008 32.952 -1.419 1.00 40.18 46 PHE B N 1
ATOM 2123 C CA . PHE B 1 46 ? 53.656 32.996 -0.868 1.00 38.03 46 PHE B CA 1
ATOM 2124 C C . PHE B 1 46 ? 52.636 33.066 -2.011 1.00 37.81 46 PHE B C 1
ATOM 2125 O O . PHE B 1 46 ? 51.719 32.246 -2.097 1.00 36.16 46 PHE B O 1
ATOM 2133 N N . LEU B 1 47 ? 52.795 34.062 -2.878 1.00 46.33 47 LEU B N 1
ATOM 2134 C CA . LEU B 1 47 ? 51.895 34.224 -4.015 1.00 49.45 47 LEU B CA 1
ATOM 2135 C C . LEU B 1 47 ? 51.934 32.941 -4.847 1.00 52.41 47 LEU B C 1
ATOM 2136 O O . LEU B 1 47 ? 50.949 32.563 -5.487 1.00 53.49 47 LEU B O 1
ATOM 2141 N N . LYS B 1 48 ? 53.079 32.268 -4.830 1.00 46.72 48 LYS B N 1
ATOM 2142 C CA . LYS B 1 48 ? 53.231 31.031 -5.575 1.00 50.23 48 LYS B CA 1
ATOM 2143 C C . LYS B 1 48 ? 52.382 29.921 -4.970 1.00 50.74 48 LYS B C 1
ATOM 2144 O O . LYS B 1 48 ? 52.025 28.959 -5.644 1.00 51.07 48 LYS B O 1
ATOM 2150 N N . LYS B 1 49 ? 52.047 30.065 -3.695 1.00 46.87 49 LYS B N 1
ATOM 2151 C CA . LYS B 1 49 ? 51.258 29.055 -3.008 1.00 46.73 49 LYS B CA 1
ATOM 2152 C C . LYS B 1 49 ? 49.762 29.375 -3.025 1.00 45.58 49 LYS B C 1
ATOM 2153 O O . LYS B 1 49 ? 48.925 28.476 -2.920 1.00 43.02 49 LYS B O 1
ATOM 2159 N N . VAL B 1 50 ? 49.424 30.654 -3.158 1.00 73.68 50 VAL B N 1
ATOM 2160 C CA . VAL B 1 50 ? 48.021 31.048 -3.198 1.00 74.10 50 VAL B CA 1
ATOM 2161 C C . VAL B 1 50 ? 47.455 30.616 -4.548 1.00 75.94 50 VAL B C 1
ATOM 2162 O O . VAL B 1 50 ? 46.283 30.245 -4.656 1.00 76.26 50 VAL B O 1
ATOM 2166 N N . ASP B 1 51 ? 48.309 30.657 -5.568 1.00 49.69 51 ASP B N 1
ATOM 2167 C CA . ASP B 1 51 ? 47.938 30.260 -6.921 1.00 51.40 51 ASP B CA 1
ATOM 2168 C C . ASP B 1 51 ? 49.194 30.162 -7.784 1.00 52.88 51 ASP B C 1
ATOM 2169 O O . ASP B 1 51 ? 49.891 31.153 -8.001 1.00 52.26 51 ASP B O 1
ATOM 2174 N N . ARG B 1 52 ? 49.478 28.954 -8.263 1.00 58.85 52 ARG B N 1
ATOM 2175 C CA . ARG B 1 52 ? 50.652 28.693 -9.093 1.00 61.26 52 ARG B CA 1
ATOM 2176 C C . ARG B 1 52 ? 50.531 29.253 -10.507 1.00 59.25 52 ARG B C 1
ATOM 2177 O O . ARG B 1 52 ? 51.535 29.479 -11.182 1.00 56.76 52 ARG B O 1
ATOM 2185 N N . GLU B 1 53 ? 49.299 29.476 -10.948 1.00 59.61 53 GLU B N 1
ATOM 2186 C CA . GLU B 1 53 ? 49.051 29.981 -12.288 1.00 58.25 53 GLU B CA 1
ATOM 2187 C C . GLU B 1 53 ? 49.602 31.397 -12.466 1.00 55.28 53 GLU B C 1
ATOM 2188 O O . GLU B 1 53 ? 49.984 31.787 -13.569 1.00 54.82 53 GLU B O 1
ATOM 2194 N N . ILE B 1 54 ? 49.647 32.156 -11.374 1.00 68.71 54 ILE B N 1
ATOM 2195 C CA . ILE B 1 54 ? 50.150 33.530 -11.395 1.00 64.70 54 ILE B CA 1
ATOM 2196 C C . ILE B 1 54 ? 51.599 33.601 -11.878 1.00 65.77 54 ILE B C 1
ATOM 2197 O O . ILE B 1 54 ? 52.444 32.806 -11.446 1.00 63.81 54 ILE B O 1
ATOM 2202 N N . ASP B 1 55 ? 51.881 34.552 -12.770 1.00 39.26 55 ASP B N 1
ATOM 2203 C CA . ASP B 1 55 ? 53.235 34.740 -13.284 1.00 39.19 55 ASP B CA 1
ATOM 2204 C C . ASP B 1 55 ? 53.966 35.733 -12.387 1.00 37.88 55 ASP B C 1
ATOM 2205 O O . ASP B 1 55 ? 54.006 36.926 -12.665 1.00 35.06 55 ASP B O 1
ATOM 2210 N N . ILE B 1 56 ? 54.562 35.236 -11.317 1.00 68.53 56 ILE B N 1
ATOM 2211 C CA . ILE B 1 56 ? 55.262 36.103 -10.382 1.00 70.15 56 ILE B CA 1
ATOM 2212 C C . ILE B 1 56 ? 56.317 37.035 -11.007 1.00 72.99 56 ILE B C 1
ATOM 2213 O O . ILE B 1 56 ? 56.778 37.987 -10.362 1.00 75.04 56 ILE B O 1
ATOM 2218 N N . ASP B 1 57 ? 56.688 36.789 -12.261 1.00 76.68 57 ASP B N 1
ATOM 2219 C CA . ASP B 1 57 ? 57.667 37.649 -12.918 1.00 78.77 57 ASP B CA 1
ATOM 2220 C C . ASP B 1 57 ? 56.928 38.828 -13.560 1.00 78.75 57 ASP B C 1
ATOM 2221 O O . ASP B 1 57 ? 57.548 39.778 -14.038 1.00 77.80 57 ASP B O 1
ATOM 2226 N N . SER B 1 58 ? 55.598 38.766 -13.543 1.00 60.01 58 SER B N 1
ATOM 2227 C CA . SER B 1 58 ? 54.763 39.810 -14.127 1.00 57.93 58 SER B CA 1
ATOM 2228 C C . SER B 1 58 ? 54.289 40.889 -13.151 1.00 55.50 58 SER B C 1
ATOM 2229 O O . SER B 1 58 ? 53.692 41.884 -13.575 1.00 53.67 58 SER B O 1
ATOM 2232 N N . LEU B 1 59 ? 54.520 40.708 -11.853 1.00 47.59 59 LEU B N 1
ATOM 2233 C CA . LEU B 1 59 ? 54.092 41.745 -10.923 1.00 46.03 59 LEU B CA 1
ATOM 2234 C C . LEU B 1 59 ? 55.255 42.529 -10.342 1.00 43.73 59 LEU B C 1
ATOM 2235 O O . LEU B 1 59 ? 56.370 42.037 -10.262 1.00 44.40 59 LEU B O 1
ATOM 2240 N N . THR B 1 60 ? 54.967 43.760 -9.946 1.00 42.03 60 THR B N 1
ATOM 2241 C CA . THR B 1 60 ? 55.953 44.656 -9.381 1.00 40.21 60 THR B CA 1
ATOM 2242 C C . THR B 1 60 ? 55.987 44.498 -7.875 1.00 38.80 60 THR B C 1
ATOM 2243 O O . THR B 1 60 ? 54.946 44.375 -7.235 1.00 39.05 60 THR B O 1
ATOM 2247 N N . PHE B 1 61 ? 57.186 44.513 -7.307 1.00 42.18 61 PHE B N 1
ATOM 2248 C CA . PHE B 1 61 ? 57.354 44.382 -5.863 1.00 41.33 61 PHE B CA 1
ATOM 2249 C C . PHE B 1 61 ? 58.008 45.628 -5.312 1.00 43.53 61 PHE B C 1
ATOM 2250 O O . PHE B 1 61 ? 58.989 46.107 -5.881 1.00 45.70 61 PHE B O 1
ATOM 2258 N N . TYR B 1 62 ? 57.463 46.150 -4.214 1.00 43.80 62 TYR B N 1
ATOM 2259 C CA . TYR B 1 62 ? 57.995 47.347 -3.564 1.00 44.80 62 TYR B CA 1
ATOM 2260 C C . TYR B 1 62 ? 58.399 47.012 -2.137 1.00 46.00 62 TYR B C 1
ATOM 2261 O O . TYR B 1 62 ? 57.544 46.897 -1.261 1.00 46.38 62 TYR B O 1
ATOM 2270 N N . PRO B 1 63 ? 59.713 46.869 -1.884 1.00 38.12 63 PRO B N 1
ATOM 2271 C CA . PRO B 1 63 ? 60.261 46.538 -0.565 1.00 40.00 63 PRO B CA 1
ATOM 2272 C C . PRO B 1 63 ? 60.242 47.704 0.410 1.00 43.75 63 PRO B C 1
ATOM 2273 O O . PRO B 1 63 ? 60.420 48.853 0.009 1.00 42.27 63 PRO B O 1
ATOM 2277 N N . LEU B 1 64 ? 60.039 47.412 1.691 1.00 45.82 64 LEU B N 1
ATOM 2278 C CA . LEU B 1 64 ? 60.035 48.469 2.695 1.00 53.32 64 LEU B CA 1
ATOM 2279 C C . LEU B 1 64 ? 60.724 48.065 4.000 1.00 57.99 64 LEU B C 1
ATOM 2280 O O . LEU B 1 64 ? 60.720 46.895 4.385 1.00 57.11 64 LEU B O 1
ATOM 2285 N N . ASN B 1 65 ? 61.317 49.050 4.672 1.00 89.11 65 ASN B N 1
ATOM 2286 C CA . ASN B 1 65 ? 62.017 48.828 5.938 1.00 94.46 65 ASN B CA 1
ATOM 2287 C C . ASN B 1 65 ? 61.201 49.375 7.105 1.00 98.00 65 ASN B C 1
ATOM 2288 O O . ASN B 1 65 ? 60.186 50.043 6.903 1.00 100.18 65 ASN B O 1
ATOM 2293 N N . LYS B 1 66 ? 61.651 49.090 8.323 1.00 160.72 66 LYS B N 1
ATOM 2294 C CA . LYS B 1 66 ? 60.961 49.533 9.533 1.00 164.31 66 LYS B CA 1
ATOM 2295 C C . LYS B 1 66 ? 60.638 51.030 9.519 1.00 166.80 66 LYS B C 1
ATOM 2296 O O . LYS B 1 66 ? 59.564 51.443 9.961 1.00 167.75 66 LYS B O 1
ATOM 2302 N N . HIS B 1 67 ? 61.565 51.835 9.004 1.00 189.77 67 HIS B N 1
ATOM 2303 C CA . HIS B 1 67 ? 61.378 53.284 8.930 1.00 190.53 67 HIS B CA 1
ATOM 2304 C C . HIS B 1 67 ? 61.993 53.914 7.669 1.00 189.54 67 HIS B C 1
ATOM 2305 O O . HIS B 1 67 ? 62.704 54.917 7.760 1.00 189.78 67 HIS B O 1
ATOM 2312 N N . THR B 1 68 ? 61.722 53.330 6.501 1.00 147.59 68 THR B N 1
ATOM 2313 C CA . THR B 1 68 ? 62.251 53.861 5.242 1.00 144.87 68 THR B CA 1
ATOM 2314 C C . THR B 1 68 ? 61.462 55.104 4.836 1.00 141.71 68 THR B C 1
ATOM 2315 O O . THR B 1 68 ? 60.245 55.141 5.003 1.00 142.60 68 THR B O 1
ATOM 2319 N N . SER B 1 69 ? 62.151 56.113 4.303 1.00 91.99 69 SER B N 1
ATOM 2320 C CA . SER B 1 69 ? 61.509 57.374 3.916 1.00 86.33 69 SER B CA 1
ATOM 2321 C C . SER B 1 69 ? 60.098 57.223 3.357 1.00 80.89 69 SER B C 1
ATOM 2322 O O . SER B 1 69 ? 59.838 56.374 2.505 1.00 80.96 69 SER B O 1
ATOM 2325 N N . PRO B 1 70 ? 59.170 58.060 3.835 1.00 54.80 70 PRO B N 1
ATOM 2326 C CA . PRO B 1 70 ? 57.780 58.031 3.389 1.00 51.41 70 PRO B CA 1
ATOM 2327 C C . PRO B 1 70 ? 57.657 58.491 1.941 1.00 47.94 70 PRO B C 1
ATOM 2328 O O . PRO B 1 70 ? 56.612 58.307 1.309 1.00 44.72 70 PRO B O 1
ATOM 2332 N N . GLU B 1 71 ? 58.727 59.090 1.419 1.00 53.75 71 GLU B N 1
ATOM 2333 C CA . GLU B 1 71 ? 58.734 59.565 0.038 1.00 50.72 71 GLU B CA 1
ATOM 2334 C C . GLU B 1 71 ? 58.812 58.374 -0.912 1.00 45.39 71 GLU B C 1
ATOM 2335 O O . GLU B 1 71 ? 58.435 58.470 -2.079 1.00 43.03 71 GLU B O 1
ATOM 2341 N N . ASP B 1 72 ? 59.303 57.248 -0.399 1.00 57.65 72 ASP B N 1
ATOM 2342 C CA . ASP B 1 72 ? 59.384 56.023 -1.185 1.00 52.86 72 ASP B CA 1
ATOM 2343 C C . ASP B 1 72 ? 58.010 55.358 -1.117 1.00 51.02 72 ASP B C 1
ATOM 2344 O O . ASP B 1 72 ? 57.433 54.989 -2.137 1.00 50.33 72 ASP B O 1
ATOM 2349 N N . ILE B 1 73 ? 57.493 55.213 0.099 1.00 39.35 73 ILE B N 1
ATOM 2350 C CA . ILE B 1 73 ? 56.193 54.597 0.310 1.00 38.24 73 ILE B CA 1
ATOM 2351 C C . ILE B 1 73 ? 55.111 55.348 -0.479 1.00 38.48 73 ILE B C 1
ATOM 2352 O O . ILE B 1 73 ? 54.210 54.729 -1.046 1.00 36.98 73 ILE B O 1
ATOM 2357 N N . SER B 1 74 ? 55.197 56.674 -0.535 1.00 40.40 74 SER B N 1
ATOM 2358 C CA . SER B 1 74 ? 54.204 57.425 -1.291 1.00 41.24 74 SER B CA 1
ATOM 2359 C C . SER B 1 74 ? 54.378 57.098 -2.769 1.00 41.45 74 SER B C 1
ATOM 2360 O O . SER B 1 74 ? 53.398 56.997 -3.508 1.00 43.46 74 SER B O 1
ATOM 2363 N N . GLY B 1 75 ? 55.629 56.936 -3.194 1.00 44.71 75 GLY B N 1
ATOM 2364 C CA . GLY B 1 75 ? 55.903 56.598 -4.578 1.00 44.25 75 GLY B CA 1
ATOM 2365 C C . GLY B 1 75 ? 55.352 55.219 -4.885 1.00 45.50 75 GLY B C 1
ATOM 2366 O O . GLY B 1 75 ? 54.764 55.001 -5.943 1.00 47.06 75 GLY B O 1
ATOM 2367 N N . TYR B 1 76 ? 55.540 54.283 -3.959 1.00 38.24 76 TYR B N 1
ATOM 2368 C CA . TYR B 1 76 ? 55.037 52.920 -4.131 1.00 38.31 76 TYR B CA 1
ATOM 2369 C C . TYR B 1 76 ? 53.527 52.933 -4.318 1.00 36.99 76 TYR B C 1
ATOM 2370 O O . TYR B 1 76 ? 52.978 52.060 -4.977 1.00 34.96 76 TYR B O 1
ATOM 2379 N N . LEU B 1 77 ? 52.873 53.925 -3.714 1.00 42.18 77 LEU B N 1
ATOM 2380 C CA . LEU B 1 77 ? 51.417 54.093 -3.774 1.00 42.48 77 LEU B CA 1
ATOM 2381 C C . LEU B 1 77 ? 50.909 54.804 -5.028 1.00 43.07 77 LEU B C 1
ATOM 2382 O O . LEU B 1 77 ? 49.703 54.961 -5.202 1.00 43.49 77 LEU B O 1
ATOM 2387 N N . LYS B 1 78 ? 51.818 55.241 -5.893 1.00 46.24 78 LYS B N 1
ATOM 2388 C CA . LYS B 1 78 ? 51.423 55.952 -7.110 1.00 47.05 78 LYS B CA 1
ATOM 2389 C C . LYS B 1 78 ? 50.487 55.173 -8.039 1.00 46.71 78 LYS B C 1
ATOM 2390 O O . LYS B 1 78 ? 49.572 55.760 -8.623 1.00 48.83 78 LYS B O 1
ATOM 2396 N N . PRO B 1 79 ? 50.714 53.854 -8.205 1.00 33.83 79 PRO B N 1
ATOM 2397 C CA . PRO B 1 79 ? 49.856 53.047 -9.074 1.00 32.84 79 PRO B CA 1
ATOM 2398 C C . PRO B 1 79 ? 48.428 53.044 -8.542 1.00 33.34 79 PRO B C 1
ATOM 2399 O O . PRO B 1 79 ? 47.462 53.142 -9.304 1.00 33.98 79 PRO B O 1
ATOM 2403 N N . LEU B 1 80 ? 48.306 52.923 -7.224 1.00 44.08 80 LEU B N 1
ATOM 2404 C CA . LEU B 1 80 ? 47.005 52.908 -6.571 1.00 43.90 80 LEU B CA 1
ATOM 2405 C C . LEU B 1 80 ? 46.375 54.256 -6.836 1.00 43.90 80 LEU B C 1
ATOM 2406 O O . LEU B 1 80 ? 45.164 54.362 -7.062 1.00 43.12 80 LEU B O 1
ATOM 2411 N N . ALA B 1 81 ? 47.212 55.288 -6.807 1.00 44.59 81 ALA B N 1
ATOM 2412 C CA . ALA B 1 81 ? 46.751 56.637 -7.091 1.00 46.26 81 ALA B CA 1
ATOM 2413 C C . ALA B 1 81 ? 46.784 56.761 -8.612 1.00 46.65 81 ALA B C 1
ATOM 2414 O O . ALA B 1 81 ? 47.463 57.623 -9.166 1.00 49.11 81 ALA B O 1
ATOM 2416 N N . GLY B 1 82 ? 46.052 55.869 -9.273 1.00 48.89 82 GLY B N 1
ATOM 2417 C CA . GLY B 1 82 ? 45.984 55.858 -10.723 1.00 47.12 82 GLY B CA 1
ATOM 2418 C C . GLY B 1 82 ? 44.944 54.854 -11.195 1.00 47.19 82 GLY B C 1
ATOM 2419 O O . GLY B 1 82 ? 44.627 54.781 -12.382 1.00 44.86 82 GLY B O 1
ATOM 2420 N N . GLY B 1 83 ? 44.423 54.061 -10.259 1.00 38.07 83 GLY B N 1
ATOM 2421 C CA . GLY B 1 83 ? 43.407 53.086 -10.608 1.00 36.70 83 GLY B CA 1
ATOM 2422 C C . GLY B 1 83 ? 43.716 51.620 -10.364 1.00 35.26 83 GLY B C 1
ATOM 2423 O O . GLY B 1 83 ? 42.790 50.813 -10.275 1.00 33.89 83 GLY B O 1
ATOM 2424 N N . ALA B 1 84 ? 44.990 51.258 -10.244 1.00 38.06 84 ALA B N 1
ATOM 2425 C CA . ALA B 1 84 ? 45.339 49.849 -10.028 1.00 40.04 84 ALA B CA 1
ATOM 2426 C C . ALA B 1 84 ? 45.081 49.347 -8.612 1.00 40.54 84 ALA B C 1
ATOM 2427 O O . ALA B 1 84 ? 44.942 50.126 -7.672 1.00 39.60 84 ALA B O 1
ATOM 2429 N N . SER B 1 85 ? 45.005 48.026 -8.480 1.00 49.92 85 SER B N 1
ATOM 2430 C CA . SER B 1 85 ? 44.794 47.389 -7.187 1.00 50.79 85 SER B CA 1
ATOM 2431 C C . SER B 1 85 ? 46.165 47.017 -6.648 1.00 51.83 85 SER B C 1
ATOM 2432 O O . SER B 1 85 ? 46.975 46.429 -7.355 1.00 53.70 85 SER B O 1
ATOM 2443 N N . GLY B 1 87 ? 48.565 45.598 -3.080 1.00 45.41 87 GLY B N 1
ATOM 2444 C CA . GLY B 1 87 ? 48.466 44.743 -1.917 1.00 44.20 87 GLY B CA 1
ATOM 2445 C C . GLY B 1 87 ? 49.662 44.891 -0.991 1.00 44.22 87 GLY B C 1
ATOM 2446 O O . GLY B 1 87 ? 50.734 45.334 -1.403 1.00 42.78 87 GLY B O 1
ATOM 2447 N N . VAL B 1 88 ? 49.465 44.538 0.273 1.00 42.82 88 VAL B N 1
ATOM 2448 C CA . VAL B 1 88 ? 50.528 44.574 1.255 1.00 44.21 88 VAL B CA 1
ATOM 2449 C C . VAL B 1 88 ? 50.594 43.163 1.833 1.00 49.06 88 VAL B C 1
ATOM 2450 O O . VAL B 1 88 ? 49.559 42.524 2.034 1.00 47.76 88 VAL B O 1
ATOM 2454 N N . ILE B 1 89 ? 51.808 42.671 2.071 1.00 45.13 89 ILE B N 1
ATOM 2455 C CA . ILE B 1 89 ? 52.017 41.337 2.628 1.00 48.68 89 ILE B CA 1
ATOM 2456 C C . ILE B 1 89 ? 52.985 41.477 3.806 1.00 52.06 89 ILE B C 1
ATOM 2457 O O . ILE B 1 89 ? 54.192 41.632 3.607 1.00 53.66 89 ILE B O 1
ATOM 2462 N N . SER B 1 90 ? 52.448 41.432 5.026 1.00 106.71 90 SER B N 1
ATOM 2463 C CA . SER B 1 90 ? 53.253 41.578 6.245 1.00 113.41 90 SER B CA 1
ATOM 2464 C C . SER B 1 90 ? 53.070 40.452 7.267 1.00 118.61 90 SER B C 1
ATOM 2465 O O . SER B 1 90 ? 52.196 39.593 7.122 1.00 119.85 90 SER B O 1
ATOM 2468 N N . GLU B 1 91 ? 53.904 40.467 8.306 1.00 74.96 91 GLU B N 1
ATOM 2469 C CA . GLU B 1 91 ? 53.829 39.464 9.362 1.00 78.63 91 GLU B CA 1
ATOM 2470 C C . GLU B 1 91 ? 54.052 38.055 8.838 1.00 80.40 91 GLU B C 1
ATOM 2471 O O . GLU B 1 91 ? 53.683 37.086 9.493 1.00 81.36 91 GLU B O 1
ATOM 2477 N N . ASP B 1 99 ? 54.501 45.474 11.049 1.00 72.52 99 ASP B N 1
ATOM 2478 C CA . ASP B 1 99 ? 55.338 46.565 11.531 1.00 74.76 99 ASP B CA 1
ATOM 2479 C C . ASP B 1 99 ? 55.588 47.628 10.454 1.00 73.11 99 ASP B C 1
ATOM 2480 O O . ASP B 1 99 ? 55.441 48.825 10.707 1.00 74.89 99 ASP B O 1
ATOM 2485 N N . PRO B 1 100 ? 55.971 47.206 9.238 1.00 54.27 100 PRO B N 1
ATOM 2486 C CA . PRO B 1 100 ? 56.219 48.186 8.177 1.00 52.23 100 PRO B CA 1
ATOM 2487 C C . PRO B 1 100 ? 54.937 48.538 7.405 1.00 49.98 100 PRO B C 1
ATOM 2488 O O . PRO B 1 100 ? 54.788 49.651 6.892 1.00 49.38 100 PRO B O 1
ATOM 2492 N N . GLY B 1 101 ? 54.015 47.583 7.330 1.00 42.45 101 GLY B N 1
ATOM 2493 C CA . GLY B 1 101 ? 52.764 47.821 6.631 1.00 39.21 101 GLY B CA 1
ATOM 2494 C C . GLY B 1 101 ? 51.951 48.954 7.240 1.00 36.01 101 GLY B C 1
ATOM 2495 O O . GLY B 1 101 ? 51.347 49.746 6.509 1.00 33.99 101 GLY B O 1
ATOM 2496 N N . ALA B 1 102 ? 51.946 49.028 8.572 1.00 33.42 102 ALA B N 1
ATOM 2497 C CA . ALA B 1 102 ? 51.216 50.058 9.315 1.00 31.80 102 ALA B CA 1
ATOM 2498 C C . ALA B 1 102 ? 51.463 51.446 8.763 1.00 30.75 102 ALA B C 1
ATOM 2499 O O . ALA B 1 102 ? 50.526 52.187 8.464 1.00 29.84 102 ALA B O 1
ATOM 2501 N N . ASP B 1 103 ? 52.738 51.797 8.648 1.00 39.26 103 ASP B N 1
ATOM 2502 C CA . ASP B 1 103 ? 53.142 53.097 8.142 1.00 39.33 103 ASP B CA 1
ATOM 2503 C C . ASP B 1 103 ? 52.717 53.309 6.687 1.00 38.18 103 ASP B C 1
ATOM 2504 O O . ASP B 1 103 ? 52.379 54.430 6.296 1.00 38.14 103 ASP B O 1
ATOM 2509 N N . VAL B 1 104 ? 52.749 52.237 5.893 1.00 37.58 104 VAL B N 1
ATOM 2510 C CA . VAL B 1 104 ? 52.339 52.308 4.491 1.00 36.53 104 VAL B CA 1
ATOM 2511 C C . VAL B 1 104 ? 50.838 52.586 4.460 1.00 33.65 104 VAL B C 1
ATOM 2512 O O . VAL B 1 104 ? 50.360 53.410 3.686 1.00 31.73 104 VAL B O 1
ATOM 2516 N N . VAL B 1 105 ? 50.104 51.900 5.328 1.00 44.59 105 VAL B N 1
ATOM 2517 C CA . VAL B 1 105 ? 48.669 52.097 5.424 1.00 44.22 105 VAL B CA 1
ATOM 2518 C C . VAL B 1 105 ? 48.403 53.520 5.920 1.00 46.51 105 VAL B C 1
ATOM 2519 O O . VAL B 1 105 ? 47.411 54.152 5.528 1.00 49.30 105 VAL B O 1
ATOM 2523 N N . ALA B 1 106 ? 49.296 54.023 6.769 1.00 29.11 106 ALA B N 1
ATOM 2524 C CA . ALA B 1 106 ? 49.155 55.369 7.324 1.00 29.34 106 ALA B CA 1
ATOM 2525 C C . ALA B 1 106 ? 49.392 56.458 6.285 1.00 29.11 106 ALA B C 1
ATOM 2526 O O . ALA B 1 106 ? 48.767 57.519 6.334 1.00 27.82 106 ALA B O 1
ATOM 2528 N N . ILE B 1 107 ? 50.298 56.203 5.351 1.00 31.10 107 ILE B N 1
ATOM 2529 C CA . ILE B 1 107 ? 50.594 57.184 4.310 1.00 31.47 107 ILE B CA 1
ATOM 2530 C C . ILE B 1 107 ? 49.412 57.247 3.344 1.00 29.67 107 ILE B C 1
ATOM 2531 O O . ILE B 1 107 ? 49.046 58.316 2.853 1.00 27.85 107 ILE B O 1
ATOM 2536 N N . ALA B 1 108 ? 48.823 56.084 3.092 1.00 36.29 108 ALA B N 1
ATOM 2537 C CA . ALA B 1 108 ? 47.689 55.943 2.187 1.00 36.06 108 ALA B CA 1
ATOM 2538 C C . ALA B 1 108 ? 46.455 56.637 2.784 1.00 37.49 108 ALA B C 1
ATOM 2539 O O . ALA B 1 108 ? 45.737 57.372 2.103 1.00 38.44 108 ALA B O 1
ATOM 2541 N N . GLN B 1 109 ? 46.204 56.395 4.061 1.00 31.26 109 GLN B N 1
ATOM 2542 C CA . GLN B 1 109 ? 45.085 57.041 4.701 1.00 31.07 109 GLN B CA 1
ATOM 2543 C C . GLN B 1 109 ? 45.314 58.552 4.607 1.00 32.85 109 GLN B C 1
ATOM 2544 O O . GLN B 1 109 ? 44.382 59.336 4.385 1.00 32.45 109 GLN B O 1
ATOM 2550 N N . ARG B 1 110 ? 46.571 58.952 4.753 1.00 29.68 110 ARG B N 1
ATOM 2551 C CA . ARG B 1 110 ? 46.937 60.359 4.691 1.00 32.86 110 ARG B CA 1
ATOM 2552 C C . ARG B 1 110 ? 46.649 60.940 3.308 1.00 31.56 110 ARG B C 1
ATOM 2553 O O . ARG B 1 110 ? 46.391 62.133 3.162 1.00 30.19 110 ARG B O 1
ATOM 2561 N N . GLN B 1 111 ? 46.688 60.090 2.293 1.00 31.99 111 GLN B N 1
ATOM 2562 C CA . GLN B 1 111 ? 46.438 60.546 0.942 1.00 31.76 111 GLN B CA 1
ATOM 2563 C C . GLN B 1 111 ? 45.041 60.148 0.511 1.00 32.01 111 GLN B C 1
ATOM 2564 O O . GLN B 1 111 ? 44.709 60.174 -0.673 1.00 32.24 111 GLN B O 1
ATOM 2570 N N . LYS B 1 112 ? 44.232 59.784 1.503 1.00 33.10 112 LYS B N 1
ATOM 2571 C CA . LYS B 1 112 ? 42.845 59.385 1.307 1.00 32.16 112 LYS B CA 1
ATOM 2572 C C . LYS B 1 112 ? 42.608 58.259 0.304 1.00 32.63 112 LYS B C 1
ATOM 2573 O O . LYS B 1 112 ? 41.603 58.252 -0.419 1.00 30.91 112 LYS B O 1
ATOM 2579 N N . LEU B 1 113 ? 43.530 57.303 0.266 1.00 37.63 113 LEU B N 1
ATOM 2580 C CA . LEU B 1 113 ? 43.396 56.163 -0.630 1.00 36.87 113 LEU B CA 1
ATOM 2581 C C . LEU B 1 113 ? 42.565 55.108 0.103 1.00 36.27 113 LEU B C 1
ATOM 2582 O O . LEU B 1 113 ? 42.649 54.992 1.329 1.00 35.24 113 LEU B O 1
ATOM 2587 N N . LYS B 1 114 ? 41.758 54.356 -0.646 1.00 31.09 114 LYS B N 1
ATOM 2588 C CA . LYS B 1 114 ? 40.907 53.320 -0.071 1.00 30.26 114 LYS B CA 1
ATOM 2589 C C . LYS B 1 114 ? 41.754 52.143 0.399 1.00 30.44 114 LYS B C 1
ATOM 2590 O O . LYS B 1 114 ? 42.566 51.608 -0.356 1.00 30.61 114 LYS B O 1
ATOM 2596 N N . VAL B 1 115 ? 41.558 51.745 1.648 1.00 30.70 115 VAL B N 1
ATOM 2597 C CA . VAL B 1 115 ? 42.295 50.627 2.218 1.00 29.71 115 VAL B CA 1
ATOM 2598 C C . VAL B 1 115 ? 41.284 49.592 2.660 1.00 29.56 115 VAL B C 1
ATOM 2599 O O . VAL B 1 115 ? 40.382 49.899 3.439 1.00 29.73 115 VAL B O 1
ATOM 2603 N N . ILE B 1 116 ? 41.415 48.372 2.160 1.00 32.36 116 ILE B N 1
ATOM 2604 C CA . ILE B 1 116 ? 40.489 47.322 2.558 1.00 32.41 116 ILE B CA 1
ATOM 2605 C C . ILE B 1 116 ? 41.252 46.135 3.113 1.00 31.92 116 ILE B C 1
ATOM 2606 O O . ILE B 1 116 ? 42.113 45.571 2.443 1.00 30.82 116 ILE B O 1
ATOM 2611 N N . PRO B 1 117 ? 40.943 45.743 4.359 1.00 33.52 117 PRO B N 1
ATOM 2612 C CA . PRO B 1 117 ? 41.612 44.608 5.009 1.00 32.05 117 PRO B CA 1
ATOM 2613 C C . PRO B 1 117 ? 40.889 43.262 4.798 1.00 30.43 117 PRO B C 1
ATOM 2614 O O . PRO B 1 117 ? 39.661 43.172 4.904 1.00 26.78 117 PRO B O 1
ATOM 2618 N N . LEU B 1 118 ? 41.656 42.218 4.498 1.00 30.78 118 LEU B N 1
ATOM 2619 C CA . LEU B 1 118 ? 41.074 40.893 4.308 1.00 30.97 118 LEU B CA 1
ATOM 2620 C C . LEU B 1 118 ? 41.254 40.040 5.565 1.00 29.25 118 LEU B C 1
ATOM 2621 O O . LEU B 1 118 ? 42.078 40.348 6.421 1.00 29.43 118 LEU B O 1
ATOM 2626 N N . VAL B 1 119 ? 40.484 38.968 5.677 1.00 28.75 119 VAL B N 1
ATOM 2627 C CA . VAL B 1 119 ? 40.566 38.125 6.855 1.00 28.66 119 VAL B CA 1
ATOM 2628 C C . VAL B 1 119 ? 41.737 37.169 6.886 1.00 28.48 119 VAL B C 1
ATOM 2629 O O . VAL B 1 119 ? 42.020 36.495 5.915 1.00 27.21 119 VAL B O 1
ATOM 2633 N N . GLY B 1 120 ? 42.406 37.114 8.027 1.00 24.79 120 GLY B N 1
ATOM 2634 C CA . GLY B 1 120 ? 43.525 36.214 8.175 1.00 26.59 120 GLY B CA 1
ATOM 2635 C C . GLY B 1 120 ? 43.675 35.754 9.614 1.00 27.34 120 GLY B C 1
ATOM 2636 O O . GLY B 1 120 ? 43.010 36.273 10.514 1.00 25.17 120 GLY B O 1
ATOM 2637 N N . PRO B 1 121 ? 44.543 34.768 9.867 1.00 29.81 121 PRO B N 1
ATOM 2638 C CA . PRO B 1 121 ? 44.700 34.315 11.248 1.00 28.67 121 PRO B CA 1
ATOM 2639 C C . PRO B 1 121 ? 45.355 35.375 12.119 1.00 27.92 121 PRO B C 1
ATOM 2640 O O . PRO B 1 121 ? 46.325 36.018 11.713 1.00 29.26 121 PRO B O 1
ATOM 2644 N N . SER B 1 122 ? 44.799 35.576 13.308 1.00 25.73 122 SER B N 1
ATOM 2645 C CA . SER B 1 122 ? 45.349 36.534 14.254 1.00 25.96 122 SER B CA 1
ATOM 2646 C C . SER B 1 122 ? 45.642 35.798 15.559 1.00 26.65 122 SER B C 1
ATOM 2647 O O . SER B 1 122 ? 44.710 35.371 16.267 1.00 25.19 122 SER B O 1
ATOM 2650 N N . SER B 1 123 ? 46.931 35.646 15.865 1.00 16.22 123 SER B N 1
ATOM 2651 C CA . SER B 1 123 ? 47.342 34.980 17.087 1.00 16.59 123 SER B CA 1
ATOM 2652 C C . SER B 1 123 ? 46.654 35.641 18.276 1.00 14.63 123 SER B C 1
ATOM 2653 O O . SER B 1 123 ? 46.290 34.976 19.228 1.00 14.41 123 SER B O 1
ATOM 2656 N N . ILE B 1 124 ? 46.452 36.951 18.202 1.00 23.90 124 ILE B N 1
ATOM 2657 C CA . ILE B 1 124 ? 45.791 37.675 19.287 1.00 27.28 124 ILE B CA 1
ATOM 2658 C C . ILE B 1 124 ? 44.309 37.345 19.542 1.00 29.43 124 ILE B C 1
ATOM 2659 O O . ILE B 1 124 ? 43.942 36.993 20.671 1.00 29.89 124 ILE B O 1
ATOM 2664 N N . ILE B 1 125 ? 43.450 37.452 18.526 1.00 40.20 125 ILE B N 1
ATOM 2665 C CA . ILE B 1 125 ? 42.030 37.155 18.758 1.00 40.14 125 ILE B CA 1
ATOM 2666 C C . ILE B 1 125 ? 41.812 35.651 18.913 1.00 39.13 125 ILE B C 1
ATOM 2667 O O . ILE B 1 125 ? 40.886 35.216 19.611 1.00 38.18 125 ILE B O 1
ATOM 2672 N N . LEU B 1 126 ? 42.682 34.859 18.286 1.00 25.49 126 LEU B N 1
ATOM 2673 C CA . LEU B 1 126 ? 42.581 33.409 18.403 1.00 22.45 126 LEU B CA 1
ATOM 2674 C C . LEU B 1 126 ? 42.874 32.990 19.845 1.00 20.31 126 LEU B C 1
ATOM 2675 O O . LEU B 1 126 ? 42.324 32.014 20.340 1.00 18.35 126 LEU B O 1
ATOM 2680 N N . SER B 1 127 ? 43.756 33.722 20.519 1.00 17.71 127 SER B N 1
ATOM 2681 C CA . SER B 1 127 ? 44.085 33.344 21.881 1.00 17.35 127 SER B CA 1
ATOM 2682 C C . SER B 1 127 ? 43.032 33.878 22.836 1.00 15.97 127 SER B C 1
ATOM 2683 O O . SER B 1 127 ? 42.690 33.226 23.812 1.00 16.91 127 SER B O 1
ATOM 2686 N N . VAL B 1 128 ? 42.514 35.064 22.557 1.00 21.25 128 VAL B N 1
ATOM 2687 C CA . VAL B 1 128 ? 41.477 35.611 23.407 1.00 25.07 128 VAL B CA 1
ATOM 2688 C C . VAL B 1 128 ? 40.329 34.602 23.371 1.00 27.23 128 VAL B C 1
ATOM 2689 O O . VAL B 1 128 ? 39.765 34.257 24.402 1.00 29.57 128 VAL B O 1
ATOM 2701 N N . ALA B 1 130 ? 40.311 31.197 22.633 1.00 25.61 130 ALA B N 1
ATOM 2702 C CA . ALA B 1 130 ? 40.554 29.928 23.306 1.00 26.18 130 ALA B CA 1
ATOM 2703 C C . ALA B 1 130 ? 40.878 29.977 24.802 1.00 25.27 130 ALA B C 1
ATOM 2704 O O . ALA B 1 130 ? 40.831 28.942 25.474 1.00 25.08 130 ALA B O 1
ATOM 2706 N N . SER B 1 131 ? 41.190 31.157 25.328 1.00 23.72 131 SER B N 1
ATOM 2707 C CA . SER B 1 131 ? 41.540 31.275 26.743 1.00 23.27 131 SER B CA 1
ATOM 2708 C C . SER B 1 131 ? 40.329 31.258 27.669 1.00 24.78 131 SER B C 1
ATOM 2709 O O . SER B 1 131 ? 40.460 30.989 28.870 1.00 25.00 131 SER B O 1
ATOM 2712 N N . GLY B 1 132 ? 39.157 31.560 27.119 1.00 26.19 132 GLY B N 1
ATOM 2713 C CA . GLY B 1 132 ? 37.961 31.592 27.939 1.00 26.36 132 GLY B CA 1
ATOM 2714 C C . GLY B 1 132 ? 37.829 32.916 28.672 1.00 26.03 132 GLY B C 1
ATOM 2715 O O . GLY B 1 132 ? 37.036 33.057 29.601 1.00 26.05 132 GLY B O 1
ATOM 2716 N N . PHE B 1 133 ? 38.603 33.907 28.258 1.00 19.41 133 PHE B N 1
ATOM 2717 C CA . PHE B 1 133 ? 38.521 35.199 28.913 1.00 20.48 133 PHE B CA 1
ATOM 2718 C C . PHE B 1 133 ? 37.554 36.121 28.198 1.00 21.82 133 PHE B C 1
ATOM 2719 O O . PHE B 1 133 ? 36.821 35.710 27.302 1.00 19.62 133 PHE B O 1
ATOM 2727 N N . ASN B 1 134 ? 37.573 37.385 28.593 1.00 27.54 134 ASN B N 1
ATOM 2728 C CA . ASN B 1 134 ? 36.683 38.376 28.025 1.00 30.86 134 ASN B CA 1
ATOM 2729 C C . ASN B 1 134 ? 37.165 38.980 26.700 1.00 32.74 134 ASN B C 1
ATOM 2730 O O . ASN B 1 134 ? 38.156 39.710 26.653 1.00 31.63 134 ASN B O 1
ATOM 2735 N N . GLY B 1 135 ? 36.450 38.668 25.622 1.00 39.14 135 GLY B N 1
ATOM 2736 C CA . GLY B 1 135 ? 36.817 39.180 24.313 1.00 40.25 135 GLY B CA 1
ATOM 2737 C C . GLY B 1 135 ? 36.151 40.513 24.054 1.00 42.23 135 GLY B C 1
ATOM 2738 O O . GLY B 1 135 ? 36.500 41.225 23.117 1.00 42.13 135 GLY B O 1
ATOM 2739 N N . GLN B 1 136 ? 35.184 40.849 24.902 1.00 52.44 136 GLN B N 1
ATOM 2740 C CA . GLN B 1 136 ? 34.443 42.096 24.782 1.00 52.20 136 GLN B CA 1
ATOM 2741 C C . GLN B 1 136 ? 35.277 43.257 25.295 1.00 50.90 136 GLN B C 1
ATOM 2742 O O . GLN B 1 136 ? 34.906 44.411 25.118 1.00 52.72 136 GLN B O 1
ATOM 2748 N N . SER B 1 137 ? 36.408 42.953 25.923 1.00 32.06 137 SER B N 1
ATOM 2749 C CA . SER B 1 137 ? 37.288 43.990 26.451 1.00 29.58 137 SER B CA 1
ATOM 2750 C C . SER B 1 137 ? 38.692 43.440 26.679 1.00 27.88 137 SER B C 1
ATOM 2751 O O . SER B 1 137 ? 38.886 42.597 27.551 1.00 29.55 137 SER B O 1
ATOM 2754 N N . PHE B 1 138 ? 39.667 43.918 25.911 1.00 28.44 138 PHE B N 1
ATOM 2755 C CA . PHE B 1 138 ? 41.037 43.438 26.062 1.00 29.90 138 PHE B CA 1
ATOM 2756 C C . PHE B 1 138 ? 42.115 44.377 25.515 1.00 29.89 138 PHE B C 1
ATOM 2757 O O . PHE B 1 138 ? 41.890 45.158 24.584 1.00 28.38 138 PHE B O 1
ATOM 2765 N N . ALA B 1 139 ? 43.303 44.266 26.098 1.00 40.57 139 ALA B N 1
ATOM 2766 C CA . ALA B 1 139 ? 44.433 45.095 25.700 1.00 41.31 139 ALA B CA 1
ATOM 2767 C C . ALA B 1 139 ? 45.695 44.280 25.425 1.00 40.70 139 ALA B C 1
ATOM 2768 O O . ALA B 1 139 ? 46.126 43.485 26.262 1.00 42.82 139 ALA B O 1
ATOM 2770 N N . PHE B 1 140 ? 46.269 44.465 24.240 1.00 27.83 140 PHE B N 1
ATOM 2771 C CA . PHE B 1 140 ? 47.509 43.789 23.869 1.00 28.35 140 PHE B CA 1
ATOM 2772 C C . PHE B 1 140 ? 48.637 44.820 24.068 1.00 26.71 140 PHE B C 1
ATOM 2773 O O . PHE B 1 140 ? 48.592 45.924 23.517 1.00 25.89 140 PHE B O 1
ATOM 2781 N N . HIS B 1 141 ? 49.650 44.455 24.841 1.00 24.44 141 HIS B N 1
ATOM 2782 C CA . HIS B 1 141 ? 50.727 45.382 25.129 1.00 25.85 141 HIS B CA 1
ATOM 2783 C C . HIS B 1 141 ? 52.051 45.068 24.457 1.00 26.77 141 HIS B C 1
ATOM 2784 O O . HIS B 1 141 ? 53.066 45.686 24.791 1.00 26.49 141 HIS B O 1
ATOM 2791 N N . GLY B 1 142 ? 52.047 44.135 23.510 1.00 28.35 142 GLY B N 1
ATOM 2792 C CA . GLY B 1 142 ? 53.295 43.757 22.872 1.00 30.08 142 GLY B CA 1
ATOM 2793 C C . GLY B 1 142 ? 54.234 43.230 23.950 1.00 32.66 142 GLY B C 1
ATOM 2794 O O . GLY B 1 142 ? 53.816 42.463 24.823 1.00 33.20 142 GLY B O 1
ATOM 2795 N N . TYR B 1 143 ? 55.499 43.631 23.911 1.00 38.17 143 TYR B N 1
ATOM 2796 C CA . TYR B 1 143 ? 56.451 43.191 24.926 1.00 39.72 143 TYR B CA 1
ATOM 2797 C C . TYR B 1 143 ? 56.350 44.139 26.117 1.00 41.41 143 TYR B C 1
ATOM 2798 O O . TYR B 1 143 ? 56.057 45.325 25.942 1.00 41.59 143 TYR B O 1
ATOM 2807 N N . LEU B 1 144 ? 56.563 43.614 27.324 1.00 44.12 144 LEU B N 1
ATOM 2808 C CA . LEU B 1 144 ? 56.513 44.420 28.549 1.00 45.13 144 LEU B CA 1
ATOM 2809 C C . LEU B 1 144 ? 57.916 44.974 28.791 1.00 46.66 144 LEU B C 1
ATOM 2810 O O . LEU B 1 144 ? 58.881 44.461 28.219 1.00 47.47 144 LEU B O 1
ATOM 2815 N N . PRO B 1 145 ? 58.048 46.014 29.643 1.00 37.45 145 PRO B N 1
ATOM 2816 C CA . PRO B 1 145 ? 59.317 46.669 29.979 1.00 37.82 145 PRO B CA 1
ATOM 2817 C C . PRO B 1 145 ? 60.509 45.762 30.232 1.00 38.31 145 PRO B C 1
ATOM 2818 O O . PRO B 1 145 ? 60.384 44.693 30.838 1.00 37.54 145 PRO B O 1
ATOM 2822 N N . ILE B 1 146 ? 61.668 46.219 29.762 1.00 52.04 146 ILE B N 1
ATOM 2823 C CA . ILE B 1 146 ? 62.932 45.502 29.901 1.00 54.18 146 ILE B CA 1
ATOM 2824 C C . ILE B 1 146 ? 63.421 45.429 31.351 1.00 54.96 146 ILE B C 1
ATOM 2825 O O . ILE B 1 146 ? 63.450 44.347 31.940 1.00 55.49 146 ILE B O 1
ATOM 2830 N N . GLU B 1 147 ? 63.795 46.572 31.927 1.00 40.14 147 GLU B N 1
ATOM 2831 C CA . GLU B 1 147 ? 64.299 46.597 33.301 1.00 40.89 147 GLU B CA 1
ATOM 2832 C C . GLU B 1 147 ? 63.368 45.962 34.333 1.00 41.89 147 GLU B C 1
ATOM 2833 O O . GLU B 1 147 ? 62.168 46.253 34.376 1.00 39.79 147 GLU B O 1
ATOM 2839 N N . PRO B 1 148 ? 63.921 45.085 35.184 1.00 58.99 148 PRO B N 1
ATOM 2840 C CA . PRO B 1 148 ? 63.138 44.414 36.224 1.00 60.81 148 PRO B CA 1
ATOM 2841 C C . PRO B 1 148 ? 62.584 45.487 37.154 1.00 63.59 148 PRO B C 1
ATOM 2842 O O . PRO B 1 148 ? 63.342 46.286 37.703 1.00 64.53 148 PRO B O 1
ATOM 2846 N N . GLY B 1 149 ? 61.267 45.514 37.324 1.00 53.15 149 GLY B N 1
ATOM 2847 C CA . GLY B 1 149 ? 60.666 46.530 38.171 1.00 53.23 149 GLY B CA 1
ATOM 2848 C C . GLY B 1 149 ? 59.642 47.287 37.357 1.00 51.90 149 GLY B C 1
ATOM 2849 O O . GLY B 1 149 ? 58.462 47.295 37.689 1.00 51.16 149 GLY B O 1
ATOM 2850 N N . GLU B 1 150 ? 60.089 47.944 36.294 1.00 74.54 150 GLU B N 1
ATOM 2851 C CA . GLU B 1 150 ? 59.145 48.645 35.436 1.00 75.80 150 GLU B CA 1
ATOM 2852 C C . GLU B 1 150 ? 58.212 47.537 34.966 1.00 73.98 150 GLU B C 1
ATOM 2853 O O . GLU B 1 150 ? 56.996 47.704 34.890 1.00 73.75 150 GLU B O 1
ATOM 2859 N N . ARG B 1 151 ? 58.816 46.391 34.670 1.00 57.74 151 ARG B N 1
ATOM 2860 C CA . ARG B 1 151 ? 58.088 45.216 34.233 1.00 55.55 151 ARG B CA 1
ATOM 2861 C C . ARG B 1 151 ? 57.260 44.684 35.400 1.00 54.44 151 ARG B C 1
ATOM 2862 O O . ARG B 1 151 ? 56.135 44.221 35.217 1.00 54.59 151 ARG B O 1
ATOM 2870 N N . ALA B 1 152 ? 57.815 44.759 36.605 1.00 41.46 152 ALA B N 1
ATOM 2871 C CA . ALA B 1 152 ? 57.106 44.277 37.779 1.00 40.54 152 ALA B CA 1
ATOM 2872 C C . ALA B 1 152 ? 55.851 45.103 38.002 1.00 39.75 152 ALA B C 1
ATOM 2873 O O . ALA B 1 152 ? 54.764 44.555 38.182 1.00 38.88 152 ALA B O 1
ATOM 2875 N N . LYS B 1 153 ? 56.005 46.424 37.987 1.00 49.57 153 LYS B N 1
ATOM 2876 C CA . LYS B 1 153 ? 54.875 47.322 38.183 1.00 49.32 153 LYS B CA 1
ATOM 2877 C C . LYS B 1 153 ? 53.908 47.281 37.004 1.00 47.38 153 LYS B C 1
ATOM 2878 O O . LYS B 1 153 ? 52.732 47.621 37.149 1.00 46.41 153 LYS B O 1
ATOM 2884 N N . LYS B 1 154 ? 54.404 46.864 35.843 1.00 42.38 154 LYS B N 1
ATOM 2885 C CA . LYS B 1 154 ? 53.559 46.782 34.665 1.00 41.28 154 LYS B CA 1
ATOM 2886 C C . LYS B 1 154 ? 52.534 45.680 34.926 1.00 40.66 154 LYS B C 1
ATOM 2887 O O . LYS B 1 154 ? 51.319 45.874 34.762 1.00 40.60 154 LYS B O 1
ATOM 2893 N N . LEU B 1 155 ? 53.030 44.526 35.360 1.00 39.25 155 LEU B N 1
ATOM 2894 C CA . LEU B 1 155 ? 52.156 43.404 35.649 1.00 39.17 155 LEU B CA 1
ATOM 2895 C C . LEU B 1 155 ? 51.090 43.778 36.663 1.00 39.31 155 LEU B C 1
ATOM 2896 O O . LEU B 1 155 ? 49.909 43.537 36.427 1.00 39.97 155 LEU B O 1
ATOM 2901 N N . LYS B 1 156 ? 51.507 44.378 37.774 1.00 28.96 156 LYS B N 1
ATOM 2902 C CA . LYS B 1 156 ? 50.583 44.787 38.830 1.00 31.68 156 LYS B CA 1
ATOM 2903 C C . LYS B 1 156 ? 49.525 45.746 38.275 1.00 29.64 156 LYS B C 1
ATOM 2904 O O . LYS B 1 156 ? 48.334 45.616 38.560 1.00 26.39 156 LYS B O 1
ATOM 2910 N N . THR B 1 157 ? 49.974 46.714 37.485 1.00 52.92 157 THR B N 1
ATOM 2911 C CA . THR B 1 157 ? 49.067 47.677 36.871 1.00 53.42 157 THR B CA 1
ATOM 2912 C C . THR B 1 157 ? 48.070 46.908 36.010 1.00 55.04 157 THR B C 1
ATOM 2913 O O . THR B 1 157 ? 46.857 46.973 36.234 1.00 55.81 157 THR B O 1
ATOM 2917 N N . LEU B 1 158 ? 48.592 46.178 35.026 1.00 35.75 158 LEU B N 1
ATOM 2918 C CA . LEU B 1 158 ? 47.753 45.386 34.137 1.00 33.30 158 LEU B CA 1
ATOM 2919 C C . LEU B 1 158 ? 46.761 44.560 34.946 1.00 31.19 158 LEU B C 1
ATOM 2920 O O . LEU B 1 158 ? 45.581 44.502 34.615 1.00 30.50 158 LEU B O 1
ATOM 2925 N N . GLU B 1 159 ? 47.234 43.923 36.006 1.00 26.84 159 GLU B N 1
ATOM 2926 C CA . GLU B 1 159 ? 46.345 43.121 36.823 1.00 29.15 159 GLU B CA 1
ATOM 2927 C C . GLU B 1 159 ? 45.323 44.026 37.504 1.00 32.04 159 GLU B C 1
ATOM 2928 O O . GLU B 1 159 ? 44.171 43.637 37.700 1.00 32.42 159 GLU B O 1
ATOM 2934 N N . GLN B 1 160 ? 45.743 45.235 37.868 1.00 47.63 160 GLN B N 1
ATOM 2935 C CA . GLN B 1 160 ? 44.827 46.190 38.490 1.00 50.00 160 GLN B CA 1
ATOM 2936 C C . GLN B 1 160 ? 43.686 46.457 37.491 1.00 49.32 160 GLN B C 1
ATOM 2937 O O . GLN B 1 160 ? 42.518 46.586 37.873 1.00 49.08 160 GLN B O 1
ATOM 2943 N N . ARG B 1 161 ? 44.037 46.530 36.208 1.00 41.91 161 ARG B N 1
ATOM 2944 C CA . ARG B 1 161 ? 43.049 46.766 35.168 1.00 40.04 161 ARG B CA 1
ATOM 2945 C C . ARG B 1 161 ? 42.123 45.564 34.973 1.00 39.40 161 ARG B C 1
ATOM 2946 O O . ARG B 1 161 ? 40.945 45.726 34.638 1.00 40.34 161 ARG B O 1
ATOM 2954 N N . VAL B 1 162 ? 42.634 44.357 35.177 1.00 32.41 162 VAL B N 1
ATOM 2955 C CA . VAL B 1 162 ? 41.775 43.204 35.003 1.00 31.95 162 VAL B CA 1
ATOM 2956 C C . VAL B 1 162 ? 40.576 43.282 35.934 1.00 31.96 162 VAL B C 1
ATOM 2957 O O . VAL B 1 162 ? 39.433 43.297 35.479 1.00 33.49 162 VAL B O 1
ATOM 2961 N N . TYR B 1 163 ? 40.833 43.358 37.234 1.00 40.62 163 TYR B N 1
ATOM 2962 C CA . TYR B 1 163 ? 39.758 43.415 38.228 1.00 40.00 163 TYR B CA 1
ATOM 2963 C C . TYR B 1 163 ? 38.947 44.699 38.253 1.00 41.71 163 TYR B C 1
ATOM 2964 O O . TYR B 1 163 ? 37.729 44.666 38.478 1.00 41.21 163 TYR B O 1
ATOM 2973 N N . ALA B 1 164 ? 39.618 45.825 38.030 1.00 40.75 164 ALA B N 1
ATOM 2974 C CA . ALA B 1 164 ? 38.950 47.114 38.039 1.00 42.77 164 ALA B CA 1
ATOM 2975 C C . ALA B 1 164 ? 38.094 47.321 36.802 1.00 44.71 164 ALA B C 1
ATOM 2976 O O . ALA B 1 164 ? 36.917 47.671 36.911 1.00 45.53 164 ALA B O 1
ATOM 2978 N N . GLU B 1 165 ? 38.696 47.095 35.634 1.00 39.61 165 GLU B N 1
ATOM 2979 C CA . GLU B 1 165 ? 38.035 47.304 34.350 1.00 38.41 165 GLU B CA 1
ATOM 2980 C C . GLU B 1 165 ? 37.525 46.069 33.597 1.00 37.13 165 GLU B C 1
ATOM 2981 O O . GLU B 1 165 ? 37.125 46.185 32.441 1.00 37.08 165 GLU B O 1
ATOM 2987 N N . SER B 1 166 ? 37.528 44.901 34.236 1.00 37.58 166 SER B N 1
ATOM 2988 C CA . SER B 1 166 ? 37.059 43.677 33.585 1.00 36.39 166 SER B CA 1
ATOM 2989 C C . SER B 1 166 ? 37.638 43.538 32.190 1.00 36.15 166 SER B C 1
ATOM 2990 O O . SER B 1 166 ? 36.955 43.124 31.255 1.00 38.53 166 SER B O 1
ATOM 2993 N N . GLN B 1 167 ? 38.914 43.856 32.052 1.00 35.05 167 GLN B N 1
ATOM 2994 C CA . GLN B 1 167 ? 39.554 43.803 30.756 1.00 33.45 167 GLN B CA 1
ATOM 2995 C C . GLN B 1 167 ? 40.719 42.836 30.707 1.00 33.53 167 GLN B C 1
ATOM 2996 O O . GLN B 1 167 ? 41.621 42.884 31.543 1.00 35.03 167 GLN B O 1
ATOM 3002 N N . THR B 1 168 ? 40.703 41.963 29.709 1.00 38.18 168 THR B N 1
ATOM 3003 C CA . THR B 1 168 ? 41.768 40.995 29.550 1.00 36.74 168 THR B CA 1
ATOM 3004 C C . THR B 1 168 ? 43.057 41.740 29.197 1.00 36.16 168 THR B C 1
ATOM 3005 O O . THR B 1 168 ? 43.024 42.708 28.441 1.00 36.03 168 THR B O 1
ATOM 3009 N N . GLN B 1 169 ? 44.180 41.290 29.755 1.00 24.44 169 GLN B N 1
ATOM 3010 C CA . GLN B 1 169 ? 45.479 41.905 29.488 1.00 25.40 169 GLN B CA 1
ATOM 3011 C C . GLN B 1 169 ? 46.392 40.909 28.775 1.00 25.81 169 GLN B C 1
ATOM 3012 O O . GLN B 1 169 ? 46.715 39.852 29.320 1.00 25.63 169 GLN B O 1
ATOM 3018 N N . LEU B 1 170 ? 46.798 41.236 27.550 1.00 28.34 170 LEU B N 1
ATOM 3019 C CA . LEU B 1 170 ? 47.649 40.325 26.783 1.00 30.33 170 LEU B CA 1
ATOM 3020 C C . LEU B 1 170 ? 49.005 40.927 26.457 1.00 31.29 170 LEU B C 1
ATOM 3021 O O . LEU B 1 170 ? 49.147 42.141 26.346 1.00 31.70 170 LEU B O 1
ATOM 3026 N N . PHE B 1 171 ? 49.995 40.067 26.279 1.00 28.28 171 PHE B N 1
ATOM 3027 C CA . PHE B 1 171 ? 51.332 40.511 25.928 1.00 28.32 171 PHE B CA 1
ATOM 3028 C C . PHE B 1 171 ? 52.133 39.309 25.475 1.00 28.16 171 PHE B C 1
ATOM 3029 O O . PHE B 1 171 ? 51.664 38.185 25.577 1.00 27.66 171 PHE B O 1
ATOM 3037 N N . ILE B 1 172 ? 53.332 39.539 24.957 1.00 30.83 172 ILE B N 1
ATOM 3038 C CA . ILE B 1 172 ? 54.161 38.439 24.495 1.00 32.56 172 ILE B CA 1
ATOM 3039 C C . ILE B 1 172 ? 55.534 38.406 25.126 1.00 34.85 172 ILE B C 1
ATOM 3040 O O . ILE B 1 172 ? 55.870 39.236 25.963 1.00 35.42 172 ILE B O 1
ATOM 3045 N N . GLU B 1 173 ? 56.328 37.434 24.702 1.00 44.60 173 GLU B N 1
ATOM 3046 C CA . GLU B 1 173 ? 57.672 37.264 25.214 1.00 47.84 173 GLU B CA 1
ATOM 3047 C C . GLU B 1 173 ? 58.497 36.400 24.258 1.00 50.03 173 GLU B C 1
ATOM 3048 O O . GLU B 1 173 ? 57.968 35.486 23.609 1.00 50.02 173 GLU B O 1
ATOM 3054 N N . THR B 1 174 ? 59.792 36.702 24.177 1.00 52.60 174 THR B N 1
ATOM 3055 C CA . THR B 1 174 ? 60.719 35.963 23.320 1.00 53.82 174 THR B CA 1
ATOM 3056 C C . THR B 1 174 ? 60.834 34.523 23.810 1.00 54.49 174 THR B C 1
ATOM 3057 O O . THR B 1 174 ? 60.725 34.264 25.013 1.00 53.09 174 THR B O 1
ATOM 3061 N N . PRO B 1 175 ? 61.056 33.575 22.880 1.00 53.75 175 PRO B N 1
ATOM 3062 C CA . PRO B 1 175 ? 61.196 32.135 23.122 1.00 55.59 175 PRO B CA 1
ATOM 3063 C C . PRO B 1 175 ? 62.020 31.717 24.344 1.00 57.00 175 PRO B C 1
ATOM 3064 O O . PRO B 1 175 ? 61.526 31.004 25.217 1.00 57.45 175 PRO B O 1
ATOM 3068 N N . TYR B 1 176 ? 63.271 32.149 24.405 1.00 65.50 176 TYR B N 1
ATOM 3069 C CA . TYR B 1 176 ? 64.129 31.786 25.526 1.00 67.65 176 TYR B CA 1
ATOM 3070 C C . TYR B 1 176 ? 64.017 32.743 26.710 1.00 67.61 176 TYR B C 1
ATOM 3071 O O . TYR B 1 176 ? 65.027 33.177 27.273 1.00 68.16 176 TYR B O 1
ATOM 3080 N N . ARG B 1 177 ? 62.775 33.055 27.082 1.00 61.90 177 ARG B N 1
ATOM 3081 C CA . ARG B 1 177 ? 62.474 33.955 28.195 1.00 61.23 177 ARG B CA 1
ATOM 3082 C C . ARG B 1 177 ? 61.025 33.786 28.656 1.00 58.57 177 ARG B C 1
ATOM 3083 O O . ARG B 1 177 ? 60.517 34.598 29.435 1.00 58.10 177 ARG B O 1
ATOM 3091 N N . ASN B 1 178 ? 60.365 32.738 28.169 1.00 46.89 178 ASN B N 1
ATOM 3092 C CA . ASN B 1 178 ? 58.981 32.466 28.544 1.00 42.88 178 ASN B CA 1
ATOM 3093 C C . ASN B 1 178 ? 58.879 31.972 29.990 1.00 40.26 178 ASN B C 1
ATOM 3094 O O . ASN B 1 178 ? 58.072 32.467 30.766 1.00 40.18 178 ASN B O 1
ATOM 3099 N N . HIS B 1 179 ? 59.703 31.001 30.351 1.00 32.52 179 HIS B N 1
ATOM 3100 C CA . HIS B 1 179 ? 59.672 30.474 31.701 1.00 32.23 179 HIS B CA 1
ATOM 3101 C C . HIS B 1 179 ? 60.056 31.511 32.731 1.00 30.69 179 HIS B C 1
ATOM 3102 O O . HIS B 1 179 ? 59.640 31.415 33.881 1.00 28.07 179 HIS B O 1
ATOM 3109 N N . LYS B 1 180 ? 60.853 32.495 32.328 1.00 34.25 180 LYS B N 1
ATOM 3110 C CA . LYS B 1 180 ? 61.246 33.558 33.241 1.00 35.41 180 LYS B CA 1
ATOM 3111 C C . LYS B 1 180 ? 60.030 34.459 33.465 1.00 34.84 180 LYS B C 1
ATOM 3112 O O . LYS B 1 180 ? 59.801 34.953 34.576 1.00 31.68 180 LYS B O 1
ATOM 3126 N N . ILE B 1 182 ? 56.741 33.622 33.325 1.00 40.32 182 ILE B N 1
ATOM 3127 C CA . ILE B 1 182 ? 55.787 33.025 34.236 1.00 41.79 182 ILE B CA 1
ATOM 3128 C C . ILE B 1 182 ? 56.301 33.133 35.668 1.00 44.21 182 ILE B C 1
ATOM 3129 O O . ILE B 1 182 ? 55.520 33.265 36.609 1.00 42.76 182 ILE B O 1
ATOM 3134 N N . GLU B 1 183 ? 57.621 33.114 35.821 1.00 55.54 183 GLU B N 1
ATOM 3135 C CA . GLU B 1 183 ? 58.251 33.241 37.132 1.00 58.57 183 GLU B CA 1
ATOM 3136 C C . GLU B 1 183 ? 57.914 34.641 37.653 1.00 57.09 183 GLU B C 1
ATOM 3137 O O . GLU B 1 183 ? 57.602 34.816 38.831 1.00 55.47 183 GLU B O 1
ATOM 3143 N N . ASP B 1 184 ? 57.969 35.629 36.755 1.00 55.43 184 ASP B N 1
ATOM 3144 C CA . ASP B 1 184 ? 57.663 37.016 37.102 1.00 53.83 184 ASP B CA 1
ATOM 3145 C C . ASP B 1 184 ? 56.167 37.180 37.359 1.00 53.27 184 ASP B C 1
ATOM 3146 O O . ASP B 1 184 ? 55.749 38.030 38.150 1.00 52.78 184 ASP B O 1
ATOM 3151 N N . ILE B 1 185 ? 55.362 36.369 36.683 1.00 53.54 185 ILE B N 1
ATOM 3152 C CA . ILE B 1 185 ? 53.918 36.423 36.850 1.00 52.50 185 ILE B CA 1
ATOM 3153 C C . ILE B 1 185 ? 53.509 35.893 38.221 1.00 54.45 185 ILE B C 1
ATOM 3154 O O . ILE B 1 185 ? 52.931 36.627 39.022 1.00 54.91 185 ILE B O 1
ATOM 3159 N N . LEU B 1 186 ? 53.814 34.629 38.505 1.00 52.29 186 LEU B N 1
ATOM 3160 C CA . LEU B 1 186 ? 53.448 34.062 39.798 1.00 53.15 186 LEU B CA 1
ATOM 3161 C C . LEU B 1 186 ? 54.105 34.787 40.973 1.00 54.30 186 LEU B C 1
ATOM 3162 O O . LEU B 1 186 ? 53.758 34.543 42.122 1.00 52.87 186 LEU B O 1
ATOM 3167 N N . GLN B 1 187 ? 55.036 35.694 40.691 1.00 55.58 187 GLN B N 1
ATOM 3168 C CA . GLN B 1 187 ? 55.695 36.441 41.760 1.00 57.42 187 GLN B CA 1
ATOM 3169 C C . GLN B 1 187 ? 55.048 37.800 42.037 1.00 53.00 187 GLN B C 1
ATOM 3170 O O . GLN B 1 187 ? 54.914 38.209 43.190 1.00 52.08 187 GLN B O 1
ATOM 3176 N N . ASN B 1 188 ? 54.641 38.493 40.980 1.00 48.94 188 ASN B N 1
ATOM 3177 C CA . ASN B 1 188 ? 54.016 39.800 41.126 1.00 44.26 188 ASN B CA 1
ATOM 3178 C C . ASN B 1 188 ? 52.498 39.774 41.002 1.00 41.04 188 ASN B C 1
ATOM 3179 O O . ASN B 1 188 ? 51.851 40.814 41.106 1.00 40.71 188 ASN B O 1
ATOM 3184 N N . CYS B 1 189 ? 51.917 38.601 40.781 1.00 30.70 189 CYS B N 1
ATOM 3185 C CA . CYS B 1 189 ? 50.474 38.535 40.615 1.00 28.13 189 CYS B CA 1
ATOM 3186 C C . CYS B 1 189 ? 49.695 37.758 41.658 1.00 27.66 189 CYS B C 1
ATOM 3187 O O . CYS B 1 189 ? 50.233 36.896 42.348 1.00 27.62 189 CYS B O 1
ATOM 3190 N N . ARG B 1 190 ? 48.411 38.083 41.764 1.00 31.20 190 ARG B N 1
ATOM 3191 C CA . ARG B 1 190 ? 47.517 37.419 42.703 1.00 30.78 190 ARG B CA 1
ATOM 3192 C C . ARG B 1 190 ? 47.585 35.914 42.433 1.00 31.98 190 ARG B C 1
ATOM 3193 O O . ARG B 1 190 ? 47.597 35.487 41.277 1.00 30.93 190 ARG B O 1
ATOM 3201 N N . PRO B 1 191 ? 47.633 35.089 43.495 1.00 40.23 191 PRO B N 1
ATOM 3202 C CA . PRO B 1 191 ? 47.692 33.639 43.299 1.00 40.06 191 PRO B CA 1
ATOM 3203 C C . PRO B 1 191 ? 46.444 33.116 42.578 1.00 42.71 191 PRO B C 1
ATOM 3204 O O . PRO B 1 191 ? 46.515 32.178 41.774 1.00 43.89 191 PRO B O 1
ATOM 3208 N N . GLN B 1 192 ? 45.302 33.738 42.858 1.00 40.75 192 GLN B N 1
ATOM 3209 C CA . GLN B 1 192 ? 44.039 33.316 42.270 1.00 39.54 192 GLN B CA 1
ATOM 3210 C C . GLN B 1 192 ? 43.729 33.894 40.890 1.00 37.90 192 GLN B C 1
ATOM 3211 O O . GLN B 1 192 ? 42.721 33.529 40.287 1.00 35.95 192 GLN B O 1
ATOM 3217 N N . THR B 1 193 ? 44.569 34.797 40.387 1.00 26.39 193 THR B N 1
ATOM 3218 C CA . THR B 1 193 ? 44.324 35.372 39.065 1.00 22.00 193 THR B CA 1
ATOM 3219 C C . THR B 1 193 ? 44.475 34.263 38.046 1.00 21.08 193 THR B C 1
ATOM 3220 O O . THR B 1 193 ? 45.205 33.303 38.284 1.00 19.97 193 THR B O 1
ATOM 3224 N N . LYS B 1 194 ? 43.792 34.390 36.912 1.00 22.66 194 LYS B N 1
ATOM 3225 C CA . LYS B 1 194 ? 43.877 33.379 35.873 1.00 22.58 194 LYS B CA 1
ATOM 3226 C C . LYS B 1 194 ? 44.763 33.787 34.691 1.00 21.73 194 LYS B C 1
ATOM 3227 O O . LYS B 1 194 ? 44.687 34.909 34.160 1.00 20.69 194 LYS B O 1
ATOM 3233 N N . LEU B 1 195 ? 45.620 32.858 34.294 1.00 22.62 195 LEU B N 1
ATOM 3234 C CA . LEU B 1 195 ? 46.555 33.091 33.204 1.00 21.05 195 LEU B CA 1
ATOM 3235 C C . LEU B 1 195 ? 46.404 32.066 32.085 1.00 18.85 195 LEU B C 1
ATOM 3236 O O . LEU B 1 195 ? 46.185 30.879 32.339 1.00 15.48 195 LEU B O 1
ATOM 3241 N N . CYS B 1 196 ? 46.525 32.528 30.847 1.00 17.46 196 CYS B N 1
ATOM 3242 C CA . CYS B 1 196 ? 46.452 31.623 29.728 1.00 19.21 196 CYS B CA 1
ATOM 3243 C C . CYS B 1 196 ? 47.706 31.792 28.892 1.00 19.81 196 CYS B C 1
ATOM 3244 O O . CYS B 1 196 ? 48.157 32.911 28.673 1.00 23.35 196 CYS B O 1
ATOM 3247 N N . ILE B 1 197 ? 48.274 30.687 28.430 1.00 16.81 197 ILE B N 1
ATOM 3248 C CA . ILE B 1 197 ? 49.458 30.751 27.583 1.00 18.63 197 ILE B CA 1
ATOM 3249 C C . ILE B 1 197 ? 49.117 30.130 26.239 1.00 19.25 197 ILE B C 1
ATOM 3250 O O . ILE B 1 197 ? 48.594 29.023 26.196 1.00 17.06 197 ILE B O 1
ATOM 3255 N N . ALA B 1 198 ? 49.412 30.844 25.156 1.00 31.74 198 ALA B N 1
ATOM 3256 C CA . ALA B 1 198 ? 49.162 30.366 23.785 1.00 35.33 198 ALA B CA 1
ATOM 3257 C C . ALA B 1 198 ? 50.495 30.304 23.000 1.00 37.48 198 ALA B C 1
ATOM 3258 O O . ALA B 1 198 ? 51.207 31.303 22.896 1.00 37.54 198 ALA B O 1
ATOM 3260 N N . ALA B 1 199 ? 50.817 29.138 22.440 1.00 58.22 199 ALA B N 1
ATOM 3261 C CA . ALA B 1 199 ? 52.080 28.944 21.717 1.00 60.31 199 ALA B CA 1
ATOM 3262 C C . ALA B 1 199 ? 52.053 28.806 20.178 1.00 62.40 199 ALA B C 1
ATOM 3263 O O . ALA B 1 199 ? 52.073 29.807 19.454 1.00 66.19 199 ALA B O 1
ATOM 3265 N N . ASN B 1 200 ? 52.051 27.577 19.673 1.00 44.87 200 ASN B N 1
ATOM 3266 C CA . ASN B 1 200 ? 52.047 27.356 18.223 1.00 44.05 200 ASN B CA 1
ATOM 3267 C C . ASN B 1 200 ? 50.626 27.465 17.698 1.00 44.70 200 ASN B C 1
ATOM 3268 O O . ASN B 1 200 ? 50.060 26.488 17.205 1.00 44.47 200 ASN B O 1
ATOM 3273 N N . ILE B 1 201 ? 50.057 28.659 17.814 1.00 37.74 201 ILE B N 1
ATOM 3274 C CA . ILE B 1 201 ? 48.695 28.919 17.382 1.00 36.04 201 ILE B CA 1
ATOM 3275 C C . ILE B 1 201 ? 48.462 28.614 15.909 1.00 35.40 201 ILE B C 1
ATOM 3276 O O . ILE B 1 201 ? 49.232 29.029 15.038 1.00 34.90 201 ILE B O 1
ATOM 3281 N N . THR B 1 202 ? 47.396 27.868 15.646 1.00 35.10 202 THR B N 1
ATOM 3282 C CA . THR B 1 202 ? 47.027 27.490 14.290 1.00 36.96 202 THR B CA 1
ATOM 3283 C C . THR B 1 202 ? 47.895 26.371 13.702 1.00 39.45 202 THR B C 1
ATOM 3284 O O . THR B 1 202 ? 47.458 25.652 12.798 1.00 42.52 202 THR B O 1
ATOM 3288 N N . CYS B 1 203 ? 49.120 26.231 14.206 1.00 58.62 203 CYS B N 1
ATOM 3289 C CA . CYS B 1 203 ? 50.055 25.214 13.711 1.00 60.59 203 CYS B CA 1
ATOM 3290 C C . CYS B 1 203 ? 49.903 23.901 14.458 1.00 62.80 203 CYS B C 1
ATOM 3291 O O . CYS B 1 203 ? 49.115 23.796 15.395 1.00 62.14 203 CYS B O 1
ATOM 3294 N N . GLU B 1 204 ? 50.655 22.895 14.028 1.00 46.17 204 GLU B N 1
ATOM 3295 C CA . GLU B 1 204 ? 50.630 21.614 14.709 1.00 49.39 204 GLU B CA 1
ATOM 3296 C C . GLU B 1 204 ? 51.447 21.867 15.967 1.00 46.02 204 GLU B C 1
ATOM 3297 O O . GLU B 1 204 ? 52.522 22.471 15.903 1.00 44.29 204 GLU B O 1
ATOM 3303 N N . GLY B 1 205 ? 50.933 21.426 17.109 1.00 42.98 205 GLY B N 1
ATOM 3304 C CA . GLY B 1 205 ? 51.632 21.651 18.360 1.00 41.13 205 GLY B CA 1
ATOM 3305 C C . GLY B 1 205 ? 51.005 22.825 19.091 1.00 38.56 205 GLY B C 1
ATOM 3306 O O . GLY B 1 205 ? 51.570 23.362 20.050 1.00 39.32 205 GLY B O 1
ATOM 3307 N N . GLU B 1 206 ? 49.826 23.221 18.619 1.00 47.97 206 GLU B N 1
ATOM 3308 C CA . GLU B 1 206 ? 49.075 24.320 19.203 1.00 44.37 206 GLU B CA 1
ATOM 3309 C C . GLU B 1 206 ? 48.827 24.017 20.672 1.00 42.69 206 GLU B C 1
ATOM 3310 O O . GLU B 1 206 ? 48.315 22.959 21.023 1.00 43.48 206 GLU B O 1
ATOM 3316 N N . PHE B 1 207 ? 49.217 24.960 21.518 1.00 32.97 207 PHE B N 1
ATOM 3317 C CA . PHE B 1 207 ? 49.061 24.844 22.953 1.00 27.54 207 PHE B CA 1
ATOM 3318 C C . PHE B 1 207 ? 48.354 26.110 23.447 1.00 25.99 207 PHE B C 1
ATOM 3319 O O . PHE B 1 207 ? 48.933 27.199 23.420 1.00 24.64 207 PHE B O 1
ATOM 3327 N N . ILE B 1 208 ? 47.099 25.972 23.868 1.00 23.73 208 ILE B N 1
ATOM 3328 C CA . ILE B 1 208 ? 46.317 27.097 24.399 1.00 23.72 208 ILE B CA 1
ATOM 3329 C C . ILE B 1 208 ? 45.682 26.555 25.671 1.00 25.57 208 ILE B C 1
ATOM 3330 O O . ILE B 1 208 ? 44.733 25.771 25.620 1.00 25.74 208 ILE B O 1
ATOM 3335 N N . GLN B 1 209 ? 46.180 26.977 26.820 1.00 28.60 209 GLN B N 1
ATOM 3336 C CA . GLN B 1 209 ? 45.625 26.459 28.053 1.00 28.36 209 GLN B CA 1
ATOM 3337 C C . GLN B 1 209 ? 45.496 27.527 29.135 1.00 27.87 209 GLN B C 1
ATOM 3338 O O . GLN B 1 209 ? 46.410 28.339 29.325 1.00 27.60 209 GLN B O 1
ATOM 3344 N N . THR B 1 210 ? 44.364 27.529 29.844 1.00 28.05 210 THR B N 1
ATOM 3345 C CA . THR B 1 210 ? 44.159 28.499 30.919 1.00 25.28 210 THR B CA 1
ATOM 3346 C C . THR B 1 210 ? 44.272 27.882 32.306 1.00 26.43 210 THR B C 1
ATOM 3347 O O . THR B 1 210 ? 43.582 26.907 32.619 1.00 25.10 210 THR B O 1
ATOM 3351 N N . ARG B 1 211 ? 45.142 28.449 33.134 1.00 21.24 211 ARG B N 1
ATOM 3352 C CA . ARG B 1 211 ? 45.295 27.964 34.497 1.00 22.13 211 ARG B CA 1
ATOM 3353 C C . ARG B 1 211 ? 45.266 29.124 35.481 1.00 22.61 211 ARG B C 1
ATOM 3354 O O . ARG B 1 211 ? 45.428 30.291 35.103 1.00 19.21 211 ARG B O 1
ATOM 3362 N N . THR B 1 212 ? 45.047 28.784 36.747 1.00 29.13 212 THR B N 1
ATOM 3363 C CA . THR B 1 212 ? 45.067 29.751 37.830 1.00 29.67 212 THR B CA 1
ATOM 3364 C C . THR B 1 212 ? 46.570 29.968 37.960 1.00 30.60 212 THR B C 1
ATOM 3365 O O . THR B 1 212 ? 47.323 28.992 37.919 1.00 30.59 212 THR B O 1
ATOM 3369 N N . VAL B 1 213 ? 47.005 31.226 38.076 1.00 29.39 213 VAL B N 1
ATOM 3370 C CA . VAL B 1 213 ? 48.438 31.556 38.194 1.00 30.58 213 VAL B CA 1
ATOM 3371 C C . VAL B 1 213 ? 49.156 30.543 39.071 1.00 32.00 213 VAL B C 1
ATOM 3372 O O . VAL B 1 213 ? 50.229 30.035 38.728 1.00 26.91 213 VAL B O 1
ATOM 3376 N N . LYS B 1 214 ? 48.511 30.269 40.202 1.00 32.46 214 LYS B N 1
ATOM 3377 C CA . LYS B 1 214 ? 48.957 29.329 41.218 1.00 34.45 214 LYS B CA 1
ATOM 3378 C C . LYS B 1 214 ? 49.310 27.970 40.592 1.00 35.17 214 LYS B C 1
ATOM 3379 O O . LYS B 1 214 ? 50.383 27.421 40.845 1.00 35.11 214 LYS B O 1
ATOM 3385 N N . ASP B 1 215 ? 48.417 27.436 39.762 1.00 34.40 215 ASP B N 1
ATOM 3386 C CA . ASP B 1 215 ? 48.651 26.137 39.126 1.00 36.39 215 ASP B CA 1
ATOM 3387 C C . ASP B 1 215 ? 49.770 26.095 38.083 1.00 37.57 215 ASP B C 1
ATOM 3388 O O . ASP B 1 215 ? 49.991 25.054 37.472 1.00 37.54 215 ASP B O 1
ATOM 3393 N N . TRP B 1 216 ? 50.452 27.213 37.848 1.00 35.39 216 TRP B N 1
ATOM 3394 C CA . TRP B 1 216 ? 51.540 27.232 36.874 1.00 35.57 216 TRP B CA 1
ATOM 3395 C C . TRP B 1 216 ? 52.891 27.055 37.561 1.00 37.75 216 TRP B C 1
ATOM 3396 O O . TRP B 1 216 ? 53.928 27.076 36.904 1.00 33.80 216 TRP B O 1
ATOM 3407 N N . LYS B 1 217 ? 52.859 26.890 38.887 1.00 57.01 217 LYS B N 1
ATOM 3408 C CA . LYS B 1 217 ? 54.062 26.697 39.699 1.00 60.82 217 LYS B CA 1
ATOM 3409 C C . LYS B 1 217 ? 54.847 25.482 39.222 1.00 60.26 217 LYS B C 1
ATOM 3410 O O . LYS B 1 217 ? 56.032 25.362 39.504 1.00 61.84 217 LYS B O 1
ATOM 3416 N N . GLY B 1 218 ? 54.182 24.578 38.512 1.00 44.93 218 GLY B N 1
ATOM 3417 C CA . GLY B 1 218 ? 54.853 23.389 38.015 1.00 45.02 218 GLY B CA 1
ATOM 3418 C C . GLY B 1 218 ? 53.993 22.533 37.096 1.00 44.61 218 GLY B C 1
ATOM 3419 O O . GLY B 1 218 ? 52.817 22.822 36.880 1.00 44.96 218 GLY B O 1
ATOM 3420 N N . HIS B 1 219 ? 54.580 21.471 36.555 1.00 39.28 219 HIS B N 1
ATOM 3421 C CA . HIS B 1 219 ? 53.873 20.569 35.651 1.00 40.13 219 HIS B CA 1
ATOM 3422 C C . HIS B 1 219 ? 53.503 21.335 34.392 1.00 40.93 219 HIS B C 1
ATOM 3423 O O . HIS B 1 219 ? 52.532 21.020 33.705 1.00 39.75 219 HIS B O 1
ATOM 3430 N N . ILE B 1 220 ? 54.298 22.356 34.112 1.00 63.26 220 ILE B N 1
ATOM 3431 C CA . ILE B 1 220 ? 54.117 23.210 32.950 1.00 63.54 220 ILE B CA 1
ATOM 3432 C C . ILE B 1 220 ? 54.916 22.558 31.831 1.00 64.61 220 ILE B C 1
ATOM 3433 O O . ILE B 1 220 ? 55.877 21.845 32.102 1.00 65.13 220 ILE B O 1
ATOM 3438 N N . PRO B 1 221 ? 54.523 22.769 30.567 1.00 46.10 221 PRO B N 1
ATOM 3439 C CA . PRO B 1 221 ? 55.284 22.159 29.471 1.00 47.66 221 PRO B CA 1
ATOM 3440 C C . PRO B 1 221 ? 56.524 22.992 29.145 1.00 48.18 221 PRO B C 1
ATOM 3441 O O . PRO B 1 221 ? 56.715 24.063 29.712 1.00 46.21 221 PRO B O 1
ATOM 3445 N N . GLU B 1 222 ? 57.369 22.497 28.247 1.00 55.49 222 GLU B N 1
ATOM 3446 C CA . GLU B 1 222 ? 58.584 23.214 27.871 1.00 58.08 222 GLU B CA 1
ATOM 3447 C C . GLU B 1 222 ? 58.244 24.604 27.336 1.00 56.52 222 GLU B C 1
ATOM 3448 O O . GLU B 1 222 ? 58.412 25.603 28.028 1.00 58.36 222 GLU B O 1
ATOM 3454 N N . LEU B 1 223 ? 57.763 24.661 26.101 1.00 76.38 223 LEU B N 1
ATOM 3455 C CA . LEU B 1 223 ? 57.379 25.919 25.457 1.00 75.95 223 LEU B CA 1
ATOM 3456 C C . LEU B 1 223 ? 58.331 27.109 25.626 1.00 76.78 223 LEU B C 1
ATOM 3457 O O . LEU B 1 223 ? 57.927 28.259 25.493 1.00 76.56 223 LEU B O 1
ATOM 3462 N N . SER B 1 224 ? 59.594 26.836 25.920 1.00 66.33 224 SER B N 1
ATOM 3463 C CA . SER B 1 224 ? 60.575 27.904 26.042 1.00 68.36 224 SER B CA 1
ATOM 3464 C C . SER B 1 224 ? 61.526 27.696 24.876 1.00 70.02 224 SER B C 1
ATOM 3465 O O . SER B 1 224 ? 62.730 27.511 25.061 1.00 71.29 224 SER B O 1
ATOM 3468 N N . LYS B 1 225 ? 60.956 27.712 23.674 1.00 77.70 225 LYS B N 1
ATOM 3469 C CA . LYS B 1 225 ? 61.701 27.510 22.439 1.00 78.14 225 LYS B CA 1
ATOM 3470 C C . LYS B 1 225 ? 60.836 28.013 21.291 1.00 76.87 225 LYS B C 1
ATOM 3471 O O . LYS B 1 225 ? 61.218 27.952 20.121 1.00 76.58 225 LYS B O 1
ATOM 3477 N N . ILE B 1 226 ? 59.660 28.515 21.646 1.00 73.26 226 ILE B N 1
ATOM 3478 C CA . ILE B 1 226 ? 58.707 29.014 20.666 1.00 70.58 226 ILE B CA 1
ATOM 3479 C C . ILE B 1 226 ? 57.966 30.205 21.283 1.00 66.58 226 ILE B C 1
ATOM 3480 O O . ILE B 1 226 ? 57.698 30.223 22.484 1.00 66.49 226 ILE B O 1
ATOM 3485 N N . PRO B 1 227 ? 57.650 31.227 20.470 1.00 50.50 227 PRO B N 1
ATOM 3486 C CA . PRO B 1 227 ? 56.944 32.416 20.951 1.00 46.57 227 PRO B CA 1
ATOM 3487 C C . PRO B 1 227 ? 55.628 32.096 21.654 1.00 43.58 227 PRO B C 1
ATOM 3488 O O . PRO B 1 227 ? 54.854 31.236 21.215 1.00 43.78 227 PRO B O 1
ATOM 3492 N N . CYS B 1 228 ? 55.378 32.810 22.744 1.00 50.98 228 CYS B N 1
ATOM 3493 C CA . CYS B 1 228 ? 54.170 32.625 23.528 1.00 44.91 228 CYS B CA 1
ATOM 3494 C C . CYS B 1 228 ? 53.412 33.928 23.733 1.00 43.37 228 CYS B C 1
ATOM 3495 O O . CYS B 1 228 ? 54.004 35.011 23.773 1.00 42.57 228 CYS B O 1
ATOM 3498 N N . ILE B 1 229 ? 52.093 33.814 23.849 1.00 27.59 229 ILE B N 1
ATOM 3499 C CA . ILE B 1 229 ? 51.249 34.963 24.106 1.00 22.47 229 ILE B CA 1
ATOM 3500 C C . ILE B 1 229 ? 50.717 34.732 25.515 1.00 21.71 229 ILE B C 1
ATOM 3501 O O . ILE B 1 229 ? 50.215 33.655 25.829 1.00 22.13 229 ILE B O 1
ATOM 3506 N N . PHE B 1 230 ? 50.858 35.720 26.383 1.00 26.29 230 PHE B N 1
ATOM 3507 C CA . PHE B 1 230 ? 50.386 35.560 27.749 1.00 27.06 230 PHE B CA 1
ATOM 3508 C C . PHE B 1 230 ? 49.129 36.369 27.993 1.00 27.08 230 PHE B C 1
ATOM 3509 O O . PHE B 1 230 ? 49.100 37.580 27.721 1.00 25.20 230 PHE B O 1
ATOM 3517 N N . LEU B 1 231 ? 48.099 35.706 28.522 1.00 25.84 231 LEU B N 1
ATOM 3518 C CA . LEU B 1 231 ? 46.835 36.372 28.820 1.00 24.48 231 LEU B CA 1
ATOM 3519 C C . LEU B 1 231 ? 46.514 36.296 30.309 1.00 24.70 231 LEU B C 1
ATOM 3520 O O . LEU B 1 231 ? 46.487 35.211 30.868 1.00 25.57 231 LEU B O 1
ATOM 3525 N N . LEU B 1 232 ? 46.261 37.444 30.937 1.00 30.68 232 LEU B N 1
ATOM 3526 C CA . LEU B 1 232 ? 45.924 37.502 32.360 1.00 31.51 232 LEU B CA 1
ATOM 3527 C C . LEU B 1 232 ? 44.477 37.922 32.498 1.00 31.98 232 LEU B C 1
ATOM 3528 O O . LEU B 1 232 ? 44.035 38.810 31.777 1.00 31.71 232 LEU B O 1
ATOM 3533 N N . TYR B 1 233 ? 43.736 37.295 33.409 1.00 26.22 233 TYR B N 1
ATOM 3534 C CA . TYR B 1 233 ? 42.345 37.681 33.629 1.00 29.41 233 TYR B CA 1
ATOM 3535 C C . TYR B 1 233 ? 41.765 37.126 34.943 1.00 33.36 233 TYR B C 1
ATOM 3536 O O . TYR B 1 233 ? 42.503 36.565 35.755 1.00 34.78 233 TYR B O 1
ATOM 3545 N N . LYS B 1 234 ? 40.458 37.284 35.161 1.00 30.89 234 LYS B N 1
ATOM 3546 C CA . LYS B 1 234 ? 39.832 36.830 36.406 1.00 34.19 234 LYS B CA 1
ATOM 3547 C C . LYS B 1 234 ? 38.735 35.789 36.251 1.00 37.43 234 LYS B C 1
ATOM 3548 O O . LYS B 1 234 ? 38.288 35.498 35.140 1.00 38.70 234 LYS B O 1
ATOM 3554 N N . LEU B 1 235 ? 38.307 35.239 37.389 1.00 62.33 235 LEU B N 1
ATOM 3555 C CA . LEU B 1 235 ? 37.250 34.230 37.432 1.00 65.32 235 LEU B CA 1
ATOM 3556 C C . LEU B 1 235 ? 35.875 34.904 37.426 1.00 66.42 235 LEU B C 1
ATOM 3557 O O . LEU B 1 235 ? 35.083 34.620 36.496 1.00 67.82 235 LEU B O 1
ATOM 3562 N N . GLU C 1 2 ? 46.406 40.937 47.547 1.00 63.12 2 GLU C N 1
ATOM 3563 C CA . GLU C 1 2 ? 45.285 41.835 47.156 1.00 63.18 2 GLU C CA 1
ATOM 3564 C C . GLU C 1 2 ? 43.949 41.093 47.254 1.00 61.32 2 GLU C C 1
ATOM 3565 O O . GLU C 1 2 ? 42.888 41.715 47.342 1.00 60.64 2 GLU C O 1
ATOM 3571 N N . THR C 1 3 ? 44.000 39.765 47.226 1.00 47.03 3 THR C N 1
ATOM 3572 C CA . THR C 1 3 ? 42.794 38.965 47.372 1.00 45.11 3 THR C CA 1
ATOM 3573 C C . THR C 1 3 ? 42.673 38.626 48.874 1.00 43.10 3 THR C C 1
ATOM 3574 O O . THR C 1 3 ? 43.457 37.851 49.423 1.00 42.16 3 THR C O 1
ATOM 3578 N N . ALA C 1 4 ? 41.695 39.235 49.536 1.00 37.70 4 ALA C N 1
ATOM 3579 C CA . ALA C 1 4 ? 41.491 39.023 50.961 1.00 34.57 4 ALA C CA 1
ATOM 3580 C C . ALA C 1 4 ? 40.141 39.533 51.456 1.00 33.06 4 ALA C C 1
ATOM 3581 O O . ALA C 1 4 ? 39.408 40.216 50.739 1.00 31.20 4 ALA C O 1
ATOM 3583 N N . LEU C 1 5 ? 39.819 39.181 52.694 1.00 32.61 5 LEU C N 1
ATOM 3584 C CA . LEU C 1 5 ? 38.593 39.629 53.309 1.00 30.88 5 LEU C CA 1
ATOM 3585 C C . LEU C 1 5 ? 38.985 40.870 54.086 1.00 31.81 5 LEU C C 1
ATOM 3586 O O . LEU C 1 5 ? 39.476 40.766 55.208 1.00 33.86 5 LEU C O 1
ATOM 3591 N N . TYR C 1 6 ? 38.808 42.037 53.471 1.00 25.87 6 TYR C N 1
ATOM 3592 C CA . TYR C 1 6 ? 39.149 43.310 54.097 1.00 24.82 6 TYR C CA 1
ATOM 3593 C C . TYR C 1 6 ? 38.104 43.762 55.121 1.00 24.77 6 TYR C C 1
ATOM 3594 O O . TYR C 1 6 ? 36.901 43.827 54.827 1.00 20.01 6 TYR C O 1
ATOM 3603 N N . LEU C 1 7 ? 38.585 44.089 56.321 1.00 31.75 7 LEU C N 1
ATOM 3604 C CA . LEU C 1 7 ? 37.744 44.576 57.425 1.00 29.80 7 LEU C CA 1
ATOM 3605 C C . LEU C 1 7 ? 37.790 46.098 57.440 1.00 29.93 7 LEU C C 1
ATOM 3606 O O . LEU C 1 7 ? 38.763 46.699 57.894 1.00 29.73 7 LEU C O 1
ATOM 3611 N N . LEU C 1 8 ? 36.725 46.711 56.939 1.00 26.01 8 LEU C N 1
ATOM 3612 C CA . LEU C 1 8 ? 36.632 48.165 56.841 1.00 27.07 8 LEU C CA 1
ATOM 3613 C C . LEU C 1 8 ? 35.782 48.768 57.949 1.00 28.57 8 LEU C C 1
ATOM 3614 O O . LEU C 1 8 ? 34.565 48.602 57.970 1.00 28.69 8 LEU C O 1
ATOM 3619 N N . PRO C 1 9 ? 36.408 49.495 58.881 1.00 37.29 9 PRO C N 1
ATOM 3620 C CA . PRO C 1 9 ? 35.631 50.089 59.971 1.00 34.58 9 PRO C CA 1
ATOM 3621 C C . PRO C 1 9 ? 34.900 51.378 59.590 1.00 34.72 9 PRO C C 1
ATOM 3622 O O . PRO C 1 9 ? 35.303 52.083 58.666 1.00 33.23 9 PRO C O 1
ATOM 3626 N N . VAL C 1 10 ? 33.815 51.679 60.298 1.00 30.23 10 VAL C N 1
ATOM 3627 C CA . VAL C 1 10 ? 33.080 52.919 60.049 1.00 31.18 10 VAL C CA 1
ATOM 3628 C C . VAL C 1 10 ? 33.330 53.858 61.212 1.00 31.93 10 VAL C C 1
ATOM 3629 O O . VAL C 1 10 ? 34.046 53.519 62.155 1.00 30.16 10 VAL C O 1
ATOM 3633 N N . THR C 1 11 ? 32.741 55.044 61.144 1.00 42.59 11 THR C N 1
ATOM 3634 C CA . THR C 1 11 ? 32.916 56.020 62.209 1.00 42.43 11 THR C CA 1
ATOM 3635 C C . THR C 1 11 ? 32.129 55.565 63.437 1.00 43.70 11 THR C C 1
ATOM 3636 O O . THR C 1 11 ? 31.206 54.760 63.325 1.00 42.75 11 THR C O 1
ATOM 3640 N N . LEU C 1 12 ? 32.516 56.074 64.605 1.00 47.63 12 LEU C N 1
ATOM 3641 C CA . LEU C 1 12 ? 31.877 55.717 65.869 1.00 49.83 12 LEU C CA 1
ATOM 3642 C C . LEU C 1 12 ? 30.559 56.440 66.087 1.00 51.85 12 LEU C C 1
ATOM 3643 O O . LEU C 1 12 ? 29.660 55.931 66.766 1.00 52.58 12 LEU C O 1
ATOM 3648 N N . GLY C 1 13 ? 30.459 57.635 65.518 1.00 44.34 13 GLY C N 1
ATOM 3649 C CA . GLY C 1 13 ? 29.255 58.430 65.652 1.00 45.81 13 GLY C CA 1
ATOM 3650 C C . GLY C 1 13 ? 29.057 59.284 64.419 1.00 46.46 13 GLY C C 1
ATOM 3651 O O . GLY C 1 13 ? 29.578 58.969 63.354 1.00 46.52 13 GLY C O 1
ATOM 3652 N N . ASP C 1 14 ? 28.319 60.376 64.562 1.00 58.66 14 ASP C N 1
ATOM 3653 C CA . ASP C 1 14 ? 28.057 61.263 63.435 1.00 59.77 14 ASP C CA 1
ATOM 3654 C C . ASP C 1 14 ? 29.186 62.275 63.227 1.00 58.29 14 ASP C C 1
ATOM 3655 O O . ASP C 1 14 ? 29.031 63.457 63.520 1.00 59.18 14 ASP C O 1
ATOM 3660 N N . THR C 1 15 ? 30.325 61.804 62.727 1.00 48.53 15 THR C N 1
ATOM 3661 C CA . THR C 1 15 ? 31.475 62.679 62.487 1.00 46.70 15 THR C CA 1
ATOM 3662 C C . THR C 1 15 ? 32.018 62.441 61.084 1.00 46.39 15 THR C C 1
ATOM 3663 O O . THR C 1 15 ? 31.791 61.386 60.499 1.00 46.78 15 THR C O 1
ATOM 3667 N N . PRO C 1 16 ? 32.745 63.422 60.525 1.00 49.09 16 PRO C N 1
ATOM 3668 C CA . PRO C 1 16 ? 33.305 63.269 59.175 1.00 48.60 16 PRO C CA 1
ATOM 3669 C C . PRO C 1 16 ? 34.304 62.106 59.040 1.00 47.78 16 PRO C C 1
ATOM 3670 O O . PRO C 1 16 ? 35.037 61.788 59.976 1.00 47.53 16 PRO C O 1
ATOM 3674 N N . LEU C 1 17 ? 34.315 61.474 57.867 1.00 49.38 17 LEU C N 1
ATOM 3675 C CA . LEU C 1 17 ? 35.185 60.328 57.595 1.00 48.46 17 LEU C CA 1
ATOM 3676 C C . LEU C 1 17 ? 36.684 60.584 57.659 1.00 48.93 17 LEU C C 1
ATOM 3677 O O . LEU C 1 17 ? 37.437 59.744 58.157 1.00 48.21 17 LEU C O 1
ATOM 3682 N N . GLU C 1 18 ? 37.122 61.731 57.157 1.00 45.28 18 GLU C N 1
ATOM 3683 C CA . GLU C 1 18 ? 38.545 62.046 57.169 1.00 46.90 18 GLU C CA 1
ATOM 3684 C C . GLU C 1 18 ? 39.032 62.281 58.588 1.00 46.31 18 GLU C C 1
ATOM 3685 O O . GLU C 1 18 ? 40.207 62.563 58.810 1.00 45.90 18 GLU C O 1
ATOM 3691 N N . GLN C 1 19 ? 38.128 62.147 59.551 1.00 53.61 19 GLN C N 1
ATOM 3692 C CA . GLN C 1 19 ? 38.490 62.358 60.943 1.00 55.18 19 GLN C CA 1
ATOM 3693 C C . GLN C 1 19 ? 38.901 61.090 61.686 1.00 54.34 19 GLN C C 1
ATOM 3694 O O . GLN C 1 19 ? 39.735 61.141 62.594 1.00 55.19 19 GLN C O 1
ATOM 3700 N N . VAL C 1 20 ? 38.316 59.960 61.307 1.00 44.18 20 VAL C N 1
ATOM 3701 C CA . VAL C 1 20 ? 38.617 58.704 61.974 1.00 42.72 20 VAL C CA 1
ATOM 3702 C C . VAL C 1 20 ? 38.999 57.563 61.038 1.00 40.72 20 VAL C C 1
ATOM 3703 O O . VAL C 1 20 ? 39.381 56.493 61.500 1.00 40.29 20 VAL C O 1
ATOM 3707 N N . LEU C 1 21 ? 38.890 57.788 59.733 1.00 49.15 21 LEU C N 1
ATOM 3708 C CA . LEU C 1 21 ? 39.237 56.763 58.750 1.00 48.13 21 LEU C CA 1
ATOM 3709 C C . LEU C 1 21 ? 40.318 57.273 57.827 1.00 47.99 21 LEU C C 1
ATOM 3710 O O . LEU C 1 21 ? 40.118 58.258 57.107 1.00 49.70 21 LEU C O 1
ATOM 3715 N N . PRO C 1 22 ? 41.497 56.638 57.854 1.00 37.32 22 PRO C N 1
ATOM 3716 C CA . PRO C 1 22 ? 42.571 57.100 56.968 1.00 35.62 22 PRO C CA 1
ATOM 3717 C C . PRO C 1 22 ? 42.226 56.882 55.487 1.00 33.86 22 PRO C C 1
ATOM 3718 O O . PRO C 1 22 ? 41.628 55.873 55.116 1.00 31.76 22 PRO C O 1
ATOM 3722 N N . SER C 1 23 ? 42.608 57.842 54.657 1.00 25.36 23 SER C N 1
ATOM 3723 C CA . SER C 1 23 ? 42.343 57.802 53.224 1.00 27.56 23 SER C CA 1
ATOM 3724 C C . SER C 1 23 ? 42.565 56.435 52.561 1.00 28.74 23 SER C C 1
ATOM 3725 O O . SER C 1 23 ? 41.840 56.053 51.634 1.00 26.99 23 SER C O 1
ATOM 3728 N N . TYR C 1 24 ? 43.557 55.692 53.038 1.00 41.00 24 TYR C N 1
ATOM 3729 C CA . TYR C 1 24 ? 43.849 54.377 52.476 1.00 40.55 24 TYR C CA 1
ATOM 3730 C C . TYR C 1 24 ? 42.605 53.487 52.349 1.00 41.50 24 TYR C C 1
ATOM 3731 O O . TYR C 1 24 ? 42.460 52.734 51.390 1.00 40.54 24 TYR C O 1
ATOM 3740 N N . ASN C 1 25 ? 41.717 53.573 53.332 1.00 44.31 25 ASN C N 1
ATOM 3741 C CA . ASN C 1 25 ? 40.495 52.777 53.337 1.00 45.05 25 ASN C CA 1
ATOM 3742 C C . ASN C 1 25 ? 39.599 53.105 52.146 1.00 45.89 25 ASN C C 1
ATOM 3743 O O . ASN C 1 25 ? 38.847 52.253 51.668 1.00 46.44 25 ASN C O 1
ATOM 3748 N N . THR C 1 26 ? 39.675 54.342 51.675 1.00 44.61 26 THR C N 1
ATOM 3749 C CA . THR C 1 26 ? 38.879 54.745 50.528 1.00 46.36 26 THR C CA 1
ATOM 3750 C C . THR C 1 26 ? 39.462 54.073 49.278 1.00 47.68 26 THR C C 1
ATOM 3751 O O . THR C 1 26 ? 38.727 53.485 48.477 1.00 47.15 26 THR C O 1
ATOM 3755 N N . GLU C 1 27 ? 40.787 54.141 49.133 1.00 50.18 27 GLU C N 1
ATOM 3756 C CA . GLU C 1 27 ? 41.466 53.550 47.987 1.00 49.53 27 GLU C CA 1
ATOM 3757 C C . GLU C 1 27 ? 41.165 52.058 47.839 1.00 48.48 27 GLU C C 1
ATOM 3758 O O . GLU C 1 27 ? 40.794 51.598 46.754 1.00 46.62 27 GLU C O 1
ATOM 3764 N N . ILE C 1 28 ? 41.314 51.290 48.917 1.00 35.02 28 ILE C N 1
ATOM 3765 C CA . ILE C 1 28 ? 41.048 49.875 48.789 1.00 33.14 28 ILE C CA 1
ATOM 3766 C C . ILE C 1 28 ? 39.544 49.592 48.646 1.00 31.86 28 ILE C C 1
ATOM 3767 O O . ILE C 1 28 ? 39.160 48.611 48.017 1.00 30.04 28 ILE C O 1
ATOM 3772 N N . ILE C 1 29 ? 38.693 50.455 49.199 1.00 32.80 29 ILE C N 1
ATOM 3773 C CA . ILE C 1 29 ? 37.248 50.256 49.064 1.00 33.45 29 ILE C CA 1
ATOM 3774 C C . ILE C 1 29 ? 36.872 50.408 47.590 1.00 33.28 29 ILE C C 1
ATOM 3775 O O . ILE C 1 29 ? 35.987 49.718 47.092 1.00 32.31 29 ILE C O 1
ATOM 3780 N N . ARG C 1 30 ? 37.559 51.313 46.899 1.00 44.72 30 ARG C N 1
ATOM 3781 C CA . ARG C 1 30 ? 37.319 51.557 45.473 1.00 46.46 30 ARG C CA 1
ATOM 3782 C C . ARG C 1 30 ? 37.790 50.355 44.652 1.00 48.16 30 ARG C C 1
ATOM 3783 O O . ARG C 1 30 ? 37.711 50.363 43.427 1.00 47.92 30 ARG C O 1
ATOM 3791 N N . GLY C 1 31 ? 38.285 49.329 45.335 1.00 41.24 31 GLY C N 1
ATOM 3792 C CA . GLY C 1 31 ? 38.768 48.154 44.640 1.00 43.15 31 GLY C CA 1
ATOM 3793 C C . GLY C 1 31 ? 37.989 46.905 44.971 1.00 44.87 31 GLY C C 1
ATOM 3794 O O . GLY C 1 31 ? 38.389 45.803 44.616 1.00 45.16 31 GLY C O 1
ATOM 3795 N N . ILE C 1 32 ? 36.866 47.071 45.653 1.00 46.49 32 ILE C N 1
ATOM 3796 C CA . ILE C 1 32 ? 36.052 45.929 46.028 1.00 48.87 32 ILE C CA 1
ATOM 3797 C C . ILE C 1 32 ? 34.678 46.079 45.407 1.00 50.66 32 ILE C C 1
ATOM 3798 O O . ILE C 1 32 ? 34.244 47.189 45.106 1.00 51.02 32 ILE C O 1
ATOM 3803 N N . ARG C 1 33 ? 34.004 44.955 45.203 1.00 52.56 33 ARG C N 1
ATOM 3804 C CA . ARG C 1 33 ? 32.674 44.963 44.626 1.00 55.16 33 ARG C CA 1
ATOM 3805 C C . ARG C 1 33 ? 31.769 44.038 45.424 1.00 54.69 33 ARG C C 1
ATOM 3806 O O . ARG C 1 33 ? 30.549 44.021 45.235 1.00 54.83 33 ARG C O 1
ATOM 3814 N N . HIS C 1 34 ? 32.382 43.276 46.327 1.00 57.57 34 HIS C N 1
ATOM 3815 C CA . HIS C 1 34 ? 31.659 42.354 47.202 1.00 56.03 34 HIS C CA 1
ATOM 3816 C C . HIS C 1 34 ? 31.893 42.807 48.643 1.00 54.18 34 HIS C C 1
ATOM 3817 O O . HIS C 1 34 ? 33.016 42.735 49.161 1.00 53.23 34 HIS C O 1
ATOM 3824 N N . PHE C 1 35 ? 30.825 43.279 49.278 1.00 40.82 35 PHE C N 1
ATOM 3825 C CA . PHE C 1 35 ? 30.889 43.765 50.648 1.00 38.00 35 PHE C CA 1
ATOM 3826 C C . PHE C 1 35 ? 29.955 42.999 51.559 1.00 39.13 35 PHE C C 1
ATOM 3827 O O . PHE C 1 35 ? 28.748 42.972 51.324 1.00 38.56 35 PHE C O 1
ATOM 3835 N N . ILE C 1 36 ? 30.502 42.376 52.600 1.00 51.14 36 ILE C N 1
ATOM 3836 C CA . ILE C 1 36 ? 29.671 41.661 53.556 1.00 51.99 36 ILE C CA 1
ATOM 3837 C C . ILE C 1 36 ? 29.249 42.737 54.545 1.00 54.04 36 ILE C C 1
ATOM 3838 O O . ILE C 1 36 ? 30.089 43.304 55.254 1.00 53.49 36 ILE C O 1
ATOM 3843 N N . VAL C 1 37 ? 27.948 43.020 54.578 1.00 52.43 37 VAL C N 1
ATOM 3844 C CA . VAL C 1 37 ? 27.405 44.060 55.442 1.00 53.23 37 VAL C CA 1
ATOM 3845 C C . VAL C 1 37 ? 26.331 43.537 56.377 1.00 55.45 37 VAL C C 1
ATOM 3846 O O . VAL C 1 37 ? 25.699 42.523 56.093 1.00 55.16 37 VAL C O 1
ATOM 3850 N N . GLU C 1 38 ? 26.122 44.240 57.487 1.00 51.32 38 GLU C N 1
ATOM 3851 C CA . GLU C 1 38 ? 25.103 43.857 58.461 1.00 53.43 38 GLU C CA 1
ATOM 3852 C C . GLU C 1 38 ? 23.781 44.464 58.011 1.00 53.54 38 GLU C C 1
ATOM 3853 O O . GLU C 1 38 ? 22.764 43.777 57.917 1.00 53.55 38 GLU C O 1
ATOM 3859 N N . ASP C 1 39 ? 23.811 45.763 57.734 1.00 56.92 39 ASP C N 1
ATOM 3860 C CA . ASP C 1 39 ? 22.627 46.491 57.294 1.00 58.44 39 ASP C CA 1
ATOM 3861 C C . ASP C 1 39 ? 22.866 47.042 55.895 1.00 58.83 39 ASP C C 1
ATOM 3862 O O . ASP C 1 39 ? 23.652 47.970 55.707 1.00 58.07 39 ASP C O 1
ATOM 3867 N N . VAL C 1 40 ? 22.173 46.475 54.916 1.00 65.62 40 VAL C N 1
ATOM 3868 C CA . VAL C 1 40 ? 22.355 46.890 53.532 1.00 66.79 40 VAL C CA 1
ATOM 3869 C C . VAL C 1 40 ? 22.124 48.367 53.221 1.00 67.09 40 VAL C C 1
ATOM 3870 O O . VAL C 1 40 ? 22.859 48.952 52.415 1.00 67.40 40 VAL C O 1
ATOM 3874 N N . ARG C 1 41 ? 21.118 48.973 53.847 1.00 71.11 41 ARG C N 1
ATOM 3875 C CA . ARG C 1 41 ? 20.817 50.375 53.579 1.00 70.85 41 ARG C CA 1
ATOM 3876 C C . ARG C 1 41 ? 21.832 51.336 54.189 1.00 70.30 41 ARG C C 1
ATOM 3877 O O . ARG C 1 41 ? 22.058 52.420 53.646 1.00 69.18 41 ARG C O 1
ATOM 3885 N N . SER C 1 42 ? 22.451 50.949 55.305 1.00 55.64 42 SER C N 1
ATOM 3886 C CA . SER C 1 42 ? 23.436 51.822 55.956 1.00 54.50 42 SER C CA 1
ATOM 3887 C C . SER C 1 42 ? 24.839 51.646 55.388 1.00 53.37 42 SER C C 1
ATOM 3888 O O . SER C 1 42 ? 25.678 52.538 55.501 1.00 53.60 42 SER C O 1
ATOM 3891 N N . ALA C 1 43 ? 25.092 50.490 54.788 1.00 56.68 43 ALA C N 1
ATOM 3892 C CA . ALA C 1 43 ? 26.386 50.227 54.175 1.00 57.06 43 ALA C CA 1
ATOM 3893 C C . ALA C 1 43 ? 26.407 51.069 52.909 1.00 57.39 43 ALA C C 1
ATOM 3894 O O . ALA C 1 43 ? 27.417 51.700 52.579 1.00 58.47 43 ALA C O 1
ATOM 3896 N N . ARG C 1 44 ? 25.276 51.068 52.205 1.00 54.29 44 ARG C N 1
ATOM 3897 C CA . ARG C 1 44 ? 25.125 51.845 50.982 1.00 54.06 44 ARG C CA 1
ATOM 3898 C C . ARG C 1 44 ? 25.184 53.320 51.373 1.00 51.73 44 ARG C C 1
ATOM 3899 O O . ARG C 1 44 ? 25.760 54.151 50.674 1.00 49.27 44 ARG C O 1
ATOM 3907 N N . ARG C 1 45 ? 24.591 53.628 52.519 1.00 50.31 45 ARG C N 1
ATOM 3908 C CA . ARG C 1 45 ? 24.562 54.983 53.049 1.00 49.33 45 ARG C CA 1
ATOM 3909 C C . ARG C 1 45 ? 26.013 55.424 53.312 1.00 47.16 45 ARG C C 1
ATOM 3910 O O . ARG C 1 45 ? 26.405 56.548 52.994 1.00 46.19 45 ARG C O 1
ATOM 3918 N N . PHE C 1 46 ? 26.809 54.516 53.869 1.00 46.76 46 PHE C N 1
ATOM 3919 C CA . PHE C 1 46 ? 28.214 54.773 54.171 1.00 44.13 46 PHE C CA 1
ATOM 3920 C C . PHE C 1 46 ? 29.066 54.867 52.907 1.00 44.18 46 PHE C C 1
ATOM 3921 O O . PHE C 1 46 ? 29.866 55.787 52.753 1.00 44.05 46 PHE C O 1
ATOM 3929 N N . LEU C 1 47 ? 28.915 53.895 52.016 1.00 49.75 47 LEU C N 1
ATOM 3930 C CA . LEU C 1 47 ? 29.684 53.899 50.784 1.00 51.61 47 LEU C CA 1
ATOM 3931 C C . LEU C 1 47 ? 29.475 55.176 49.969 1.00 54.42 47 LEU C C 1
ATOM 3932 O O . LEU C 1 47 ? 30.359 55.573 49.212 1.00 54.20 47 LEU C O 1
ATOM 3937 N N . LYS C 1 48 ? 28.315 55.818 50.111 1.00 44.36 48 LYS C N 1
ATOM 3938 C CA . LYS C 1 48 ? 28.068 57.063 49.385 1.00 47.58 48 LYS C CA 1
ATOM 3939 C C . LYS C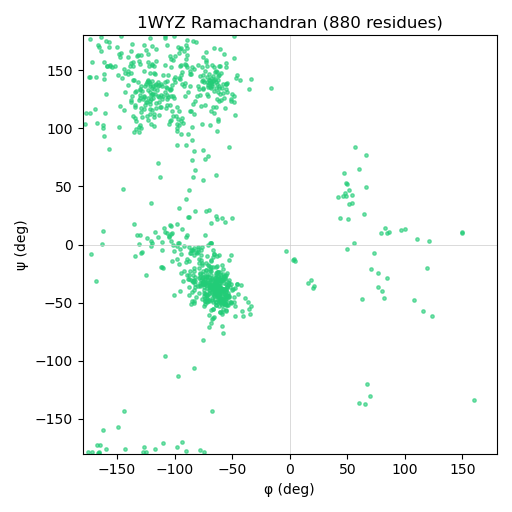 1 48 ? 28.842 58.162 50.094 1.00 48.08 48 LYS C C 1
ATOM 3940 O O . LYS C 1 48 ? 29.351 59.092 49.473 1.00 46.88 48 LYS C O 1
ATOM 3946 N N . LYS C 1 49 ? 28.938 58.019 51.410 1.00 57.23 49 LYS C N 1
ATOM 3947 C CA . LYS C 1 49 ? 29.623 58.979 52.259 1.00 59.21 49 LYS C CA 1
ATOM 3948 C C . LYS C 1 49 ? 31.134 58.985 52.016 1.00 59.13 49 LYS C C 1
ATOM 3949 O O . LYS C 1 49 ? 31.798 59.997 52.246 1.00 57.95 49 LYS C O 1
ATOM 3955 N N . VAL C 1 50 ? 31.676 57.865 51.546 1.00 54.50 50 VAL C N 1
ATOM 3956 C CA . VAL C 1 50 ? 33.106 57.789 51.292 1.00 55.27 50 VAL C CA 1
ATOM 3957 C C . VAL C 1 50 ? 33.471 58.248 49.890 1.00 55.89 50 VAL C C 1
ATOM 3958 O O . VAL C 1 50 ? 34.567 58.761 49.677 1.00 54.85 50 VAL C O 1
ATOM 3962 N N . ASP C 1 51 ? 32.561 58.071 48.935 1.00 63.14 51 ASP C N 1
ATOM 3963 C CA . ASP C 1 51 ? 32.828 58.492 47.563 1.00 64.59 51 ASP C CA 1
ATOM 3964 C C . ASP C 1 51 ? 31.623 58.354 46.623 1.00 66.03 51 ASP C C 1
ATOM 3965 O O . ASP C 1 51 ? 31.174 57.246 46.328 1.00 66.63 51 ASP C O 1
ATOM 3970 N N . ARG C 1 52 ? 31.102 59.492 46.161 1.00 90.84 52 ARG C N 1
ATOM 3971 C CA . ARG C 1 52 ? 29.954 59.520 45.248 1.00 93.10 52 ARG C CA 1
ATOM 3972 C C . ARG C 1 52 ? 30.254 58.787 43.941 1.00 93.10 52 ARG C C 1
ATOM 3973 O O . ARG C 1 52 ? 29.369 58.179 43.335 1.00 91.57 52 ARG C O 1
ATOM 3981 N N . GLU C 1 53 ? 31.510 58.860 43.515 1.00 67.87 53 GLU C N 1
ATOM 3982 C CA . GLU C 1 53 ? 31.970 58.225 42.286 1.00 66.74 53 GLU C CA 1
ATOM 3983 C C . GLU C 1 53 ? 31.731 56.718 42.196 1.00 65.88 53 GLU C C 1
ATOM 3984 O O . GLU C 1 53 ? 31.618 56.177 41.098 1.00 65.27 53 GLU C O 1
ATOM 3990 N N . ILE C 1 54 ? 31.663 56.038 43.337 1.00 70.04 54 ILE C N 1
ATOM 3991 C CA . ILE C 1 54 ? 31.454 54.593 43.334 1.00 69.28 54 ILE C CA 1
ATOM 3992 C C . ILE C 1 54 ? 30.055 54.237 42.839 1.00 71.26 54 ILE C C 1
ATOM 3993 O O . ILE C 1 54 ? 29.080 54.905 43.194 1.00 70.94 54 ILE C O 1
ATOM 3998 N N . ASP C 1 55 ? 29.957 53.180 42.030 1.00 56.01 55 ASP C N 1
ATOM 3999 C CA . ASP C 1 55 ? 28.664 52.751 41.504 1.00 57.80 55 ASP C CA 1
ATOM 4000 C C . ASP C 1 55 ? 27.868 52.042 42.589 1.00 59.96 55 ASP C C 1
ATOM 4001 O O . ASP C 1 55 ? 27.828 50.817 42.671 1.00 58.71 55 ASP C O 1
ATOM 4006 N N . ILE C 1 56 ? 27.240 52.848 43.428 1.00 74.22 56 ILE C N 1
ATOM 4007 C CA . ILE C 1 56 ? 26.428 52.371 44.533 1.00 78.12 56 ILE C CA 1
ATOM 4008 C C . ILE C 1 56 ? 25.374 51.357 44.098 1.00 79.00 56 ILE C C 1
ATOM 4009 O O . ILE C 1 56 ? 25.047 50.430 44.842 1.00 80.78 56 ILE C O 1
ATOM 4014 N N . ASP C 1 57 ? 24.857 51.534 42.886 1.00 122.53 57 ASP C N 1
ATOM 4015 C CA . ASP C 1 57 ? 23.813 50.664 42.356 1.00 125.39 57 ASP C CA 1
ATOM 4016 C C . ASP C 1 57 ? 24.299 49.303 41.850 1.00 125.71 57 ASP C C 1
ATOM 4017 O O . ASP C 1 57 ? 23.545 48.330 41.878 1.00 124.43 57 ASP C O 1
ATOM 4022 N N . SER C 1 58 ? 25.547 49.225 41.399 1.00 106.49 58 SER C N 1
ATOM 4023 C CA . SER C 1 58 ? 26.063 47.959 40.894 1.00 103.36 58 SER C CA 1
ATOM 4024 C C . SER C 1 58 ? 27.199 47.388 41.744 1.00 100.40 58 SER C C 1
ATOM 4025 O O . SER C 1 58 ? 28.359 47.366 41.330 1.00 102.05 58 SER C O 1
ATOM 4028 N N . LEU C 1 59 ? 26.846 46.937 42.943 1.00 88.09 59 LEU C N 1
ATOM 4029 C CA . LEU C 1 59 ? 27.786 46.330 43.880 1.00 84.49 59 LEU C CA 1
ATOM 4030 C C . LEU C 1 59 ? 27.062 45.142 44.498 1.00 82.62 59 LEU C C 1
ATOM 4031 O O . LEU C 1 59 ? 25.838 45.129 44.566 1.00 83.08 59 LEU C O 1
ATOM 4036 N N . THR C 1 60 ? 27.807 44.144 44.950 1.00 76.10 60 THR C N 1
ATOM 4037 C CA . THR C 1 60 ? 27.179 42.973 45.548 1.00 72.89 60 THR C CA 1
ATOM 4038 C C . THR C 1 60 ? 27.320 43.012 47.066 1.00 69.07 60 THR C C 1
ATOM 4039 O O . THR C 1 60 ? 28.401 42.778 47.599 1.00 69.16 60 THR C O 1
ATOM 4043 N N . PHE C 1 61 ? 26.232 43.314 47.765 1.00 58.32 61 PHE C N 1
ATOM 4044 C CA . PHE C 1 61 ? 26.267 43.359 49.222 1.00 54.58 61 PHE C CA 1
ATOM 4045 C C . PHE C 1 61 ? 25.820 42.001 49.720 1.00 53.91 61 PHE C C 1
ATOM 4046 O O . PHE C 1 61 ? 25.101 41.296 49.016 1.00 55.37 61 PHE C O 1
ATOM 4054 N N . TYR C 1 62 ? 26.254 41.623 50.918 1.00 57.74 62 TYR C N 1
ATOM 4055 C CA . TYR C 1 62 ? 25.874 40.331 51.484 1.00 55.33 62 TYR C CA 1
ATOM 4056 C C . TYR C 1 62 ? 25.432 40.478 52.930 1.00 54.20 62 TYR C C 1
ATOM 4057 O O . TYR C 1 62 ? 26.262 40.546 53.837 1.00 54.02 62 TYR C O 1
ATOM 4066 N N . PRO C 1 63 ? 24.114 40.521 53.167 1.00 55.28 63 PRO C N 1
ATOM 4067 C CA . PRO C 1 63 ? 23.573 40.663 54.523 1.00 55.16 63 PRO C CA 1
ATOM 4068 C C . PRO C 1 63 ? 23.943 39.481 55.428 1.00 54.05 63 PRO C C 1
ATOM 4069 O O . PRO C 1 63 ? 23.781 38.325 55.033 1.00 53.32 63 PRO C O 1
ATOM 4073 N N . LEU C 1 64 ? 24.436 39.775 56.635 1.00 52.47 64 LEU C N 1
ATOM 4074 C CA . LEU C 1 64 ? 24.817 38.730 57.589 1.00 52.48 64 LEU C CA 1
ATOM 4075 C C . LEU C 1 64 ? 24.450 39.046 59.049 1.00 52.50 64 LEU C C 1
ATOM 4076 O O . LEU C 1 64 ? 24.445 40.205 59.480 1.00 51.11 64 LEU C O 1
ATOM 4081 N N . SER C 1 69 ? 23.702 32.827 59.264 1.00 45.10 69 SER C N 1
ATOM 4082 C CA . SER C 1 69 ? 23.853 31.375 59.282 1.00 46.02 69 SER C CA 1
ATOM 4083 C C . SER C 1 69 ? 25.232 30.933 58.762 1.00 47.26 69 SER C C 1
ATOM 4084 O O . SER C 1 69 ? 25.705 31.412 57.738 1.00 46.51 69 SER C O 1
ATOM 4087 N N . PRO C 1 70 ? 25.883 29.993 59.464 1.00 53.22 70 PRO C N 1
ATOM 4088 C CA . PRO C 1 70 ? 27.206 29.490 59.077 1.00 55.32 70 PRO C CA 1
ATOM 4089 C C . PRO C 1 70 ? 27.282 28.864 57.687 1.00 58.04 70 PRO C C 1
ATOM 4090 O O . PRO C 1 70 ? 28.376 28.704 57.133 1.00 57.97 70 PRO C O 1
ATOM 4094 N N . GLU C 1 71 ? 26.130 28.508 57.123 1.00 48.16 71 GLU C N 1
ATOM 4095 C CA . GLU C 1 71 ? 26.108 27.914 55.788 1.00 50.26 71 GLU C CA 1
ATOM 4096 C C . GLU C 1 71 ? 26.156 29.025 54.748 1.00 48.12 71 GLU C C 1
ATOM 4097 O O . GLU C 1 71 ? 26.823 28.901 53.726 1.00 46.07 71 GLU C O 1
ATOM 4103 N N . ASP C 1 72 ? 25.450 30.115 55.023 1.00 47.82 72 ASP C N 1
ATOM 4104 C CA . ASP C 1 72 ? 25.425 31.257 54.122 1.00 46.45 72 ASP C CA 1
ATOM 4105 C C . ASP C 1 72 ? 26.755 32.008 54.166 1.00 44.63 72 ASP C C 1
ATOM 4106 O O . ASP C 1 72 ? 27.214 32.539 53.151 1.00 44.79 72 ASP C O 1
ATOM 4111 N N . ILE C 1 73 ? 27.371 32.044 55.348 1.00 66.38 73 ILE C N 1
ATOM 4112 C CA . ILE C 1 73 ? 28.653 32.726 55.539 1.00 63.13 73 ILE C CA 1
ATOM 4113 C C . ILE C 1 73 ? 29.697 32.112 54.627 1.00 63.10 73 ILE C C 1
ATOM 4114 O O . ILE C 1 73 ? 30.412 32.823 53.910 1.00 61.55 73 ILE C O 1
ATOM 4119 N N . SER C 1 74 ? 29.782 30.785 54.674 1.00 51.93 74 SER C N 1
ATOM 4120 C CA . SER C 1 74 ? 30.727 30.058 53.850 1.00 51.51 74 SER C CA 1
ATOM 4121 C C . SER C 1 74 ? 30.437 30.312 52.378 1.00 50.72 74 SER C C 1
ATOM 4122 O O . SER C 1 74 ? 31.348 30.291 51.553 1.00 51.84 74 SER C O 1
ATOM 4125 N N . GLY C 1 75 ? 29.166 30.560 52.057 1.00 42.70 75 GLY C N 1
ATOM 4126 C CA . GLY C 1 75 ? 28.774 30.829 50.682 1.00 42.20 75 GLY C CA 1
ATOM 4127 C C . GLY C 1 75 ? 29.204 32.219 50.232 1.00 42.48 75 GLY C C 1
ATOM 4128 O O . GLY C 1 75 ? 29.744 32.389 49.136 1.00 42.51 75 GLY C O 1
ATOM 4129 N N . TYR C 1 76 ? 28.962 33.215 51.083 1.00 46.31 76 TYR C N 1
ATOM 4130 C CA . TYR C 1 76 ? 29.329 34.591 50.783 1.00 45.87 76 TYR C CA 1
ATOM 4131 C C . TYR C 1 76 ? 30.837 34.752 50.611 1.00 45.06 76 TYR C C 1
ATOM 4132 O O . TYR C 1 76 ? 31.285 35.701 49.974 1.00 44.60 76 TYR C O 1
ATOM 4141 N N . LEU C 1 77 ? 31.612 33.845 51.207 1.00 47.16 77 LEU C N 1
ATOM 4142 C CA . LEU C 1 77 ? 33.076 33.881 51.144 1.00 46.12 77 LEU C CA 1
ATOM 4143 C C . LEU C 1 77 ? 33.673 33.346 49.840 1.00 47.25 77 LEU C C 1
ATOM 4144 O O . LEU C 1 77 ? 34.844 33.586 49.548 1.00 47.36 77 LEU C O 1
ATOM 4149 N N . LYS C 1 78 ? 32.867 32.631 49.062 1.00 54.28 78 LYS C N 1
ATOM 4150 C CA . LYS C 1 78 ? 33.327 32.045 47.816 1.00 56.31 78 LYS C CA 1
ATOM 4151 C C . LYS C 1 78 ? 34.004 33.001 46.830 1.00 56.24 78 LYS C C 1
ATOM 4152 O O . LYS C 1 78 ? 35.048 32.666 46.263 1.00 57.64 78 LYS C O 1
ATOM 4158 N N . PRO C 1 79 ? 33.435 34.197 46.606 1.00 41.76 79 PRO C N 1
ATOM 4159 C CA . PRO C 1 79 ? 34.097 35.103 45.664 1.00 39.81 79 PRO C CA 1
ATOM 4160 C C . PRO C 1 79 ? 35.535 35.331 46.101 1.00 39.09 79 PRO C C 1
ATOM 4161 O O . PRO C 1 79 ? 36.433 35.492 45.271 1.00 38.78 79 PRO C O 1
ATOM 4165 N N . LEU C 1 80 ? 35.744 35.344 47.417 1.00 46.15 80 LEU C N 1
ATOM 4166 C CA . LEU C 1 80 ? 37.081 35.542 47.996 1.00 45.52 80 LEU C CA 1
ATOM 4167 C C . LEU C 1 80 ? 37.932 34.297 47.727 1.00 45.39 80 LEU C C 1
ATOM 4168 O O . LEU C 1 80 ? 39.071 34.398 47.267 1.00 44.86 80 LEU C O 1
ATOM 4173 N N . ALA C 1 81 ? 37.362 33.128 48.004 1.00 47.35 81 ALA C N 1
ATOM 4174 C CA . ALA C 1 81 ? 38.057 31.872 47.761 1.00 49.73 81 ALA C CA 1
ATOM 4175 C C . ALA C 1 81 ? 38.507 31.813 46.293 1.00 50.89 81 ALA C C 1
ATOM 4176 O O . ALA C 1 81 ? 39.583 31.292 45.980 1.00 51.25 81 ALA C O 1
ATOM 4178 N N . GLY C 1 82 ? 37.674 32.358 45.408 1.00 47.18 82 GLY C N 1
ATOM 4179 C CA . GLY C 1 82 ? 37.970 32.371 43.986 1.00 47.71 82 GLY C CA 1
ATOM 4180 C C . GLY C 1 82 ? 39.010 33.402 43.590 1.00 47.95 82 GLY C C 1
ATOM 4181 O O . GLY C 1 82 ? 39.555 33.340 42.485 1.00 47.46 82 GLY C O 1
ATOM 4182 N N . GLY C 1 83 ? 39.269 34.360 44.481 1.00 51.40 83 GLY C N 1
ATOM 4183 C CA . GLY C 1 83 ? 40.274 35.376 44.210 1.00 51.21 83 GLY C CA 1
ATOM 4184 C C . GLY C 1 83 ? 39.871 36.842 44.208 1.00 51.89 83 GLY C C 1
ATOM 4185 O O . GLY C 1 83 ? 40.709 37.698 43.939 1.00 51.57 83 GLY C O 1
ATOM 4186 N N . ALA C 1 84 ? 38.620 37.155 44.523 1.00 46.55 84 ALA C N 1
ATOM 4187 C CA . ALA C 1 84 ? 38.187 38.550 44.509 1.00 47.63 84 ALA C CA 1
ATOM 4188 C C . ALA C 1 84 ? 38.269 39.276 45.854 1.00 48.25 84 ALA C C 1
ATOM 4189 O O . ALA C 1 84 ? 37.915 38.723 46.892 1.00 48.80 84 ALA C O 1
ATOM 4191 N N . SER C 1 85 ? 38.735 40.523 45.829 1.00 60.03 85 SER C N 1
ATOM 4192 C CA . SER C 1 85 ? 38.817 41.312 47.058 1.00 60.16 85 SER C CA 1
ATOM 4193 C C . SER C 1 85 ? 37.413 41.460 47.625 1.00 60.27 85 SER C C 1
ATOM 4194 O O . SER C 1 85 ? 36.491 41.878 46.919 1.00 61.21 85 SER C O 1
ATOM 4205 N N . GLY C 1 87 ? 34.995 42.737 51.192 1.00 44.10 87 GLY C N 1
ATOM 4206 C CA . GLY C 1 87 ? 35.062 43.660 52.306 1.00 43.60 87 GLY C CA 1
ATOM 4207 C C . GLY C 1 87 ? 33.927 43.500 53.300 1.00 43.84 87 GLY C C 1
ATOM 4208 O O . GLY C 1 87 ? 32.796 43.187 52.931 1.00 43.62 87 GLY C O 1
ATOM 4209 N N . VAL C 1 88 ? 34.232 43.691 54.578 1.00 47.39 88 VAL C N 1
ATOM 4210 C CA . VAL C 1 88 ? 33.209 43.614 55.602 1.00 47.30 88 VAL C CA 1
ATOM 4211 C C . VAL C 1 88 ? 33.164 44.971 56.284 1.00 50.28 88 VAL C C 1
ATOM 4212 O O . VAL C 1 88 ? 34.145 45.406 56.892 1.00 50.24 88 VAL C O 1
ATOM 4216 N N . ILE C 1 89 ? 32.035 45.656 56.157 1.00 56.54 89 ILE C N 1
ATOM 4217 C CA . ILE C 1 89 ? 31.878 46.957 56.788 1.00 59.24 89 ILE C CA 1
ATOM 4218 C C . ILE C 1 89 ? 31.126 46.725 58.092 1.00 61.03 89 ILE C C 1
ATOM 4219 O O . ILE C 1 89 ? 29.917 46.497 58.086 1.00 62.23 89 ILE C O 1
ATOM 4224 N N . SER C 1 90 ? 31.854 46.769 59.208 1.00 53.47 90 SER C N 1
ATOM 4225 C CA . SER C 1 90 ? 31.262 46.538 60.525 1.00 56.43 90 SER C CA 1
ATOM 4226 C C . SER C 1 90 ? 31.466 47.691 61.505 1.00 58.55 90 SER C C 1
ATOM 4227 O O . SER C 1 90 ? 32.328 48.554 61.308 1.00 56.10 90 SER C O 1
ATOM 4230 N N . GLU C 1 91 ? 30.673 47.673 62.574 1.00 61.26 91 GLU C N 1
ATOM 4231 C CA . GLU C 1 91 ? 30.729 48.694 63.613 1.00 64.37 91 GLU C CA 1
ATOM 4232 C C . GLU C 1 91 ? 32.019 48.555 64.417 1.00 64.70 91 GLU C C 1
ATOM 4233 O O . GLU C 1 91 ? 32.050 47.862 65.438 1.00 61.67 91 GLU C O 1
ATOM 4239 N N . ASP C 1 99 ? 28.496 42.067 67.246 1.00 56.59 99 ASP C N 1
ATOM 4240 C CA . ASP C 1 99 ? 29.362 42.253 66.085 1.00 53.59 99 ASP C CA 1
ATOM 4241 C C . ASP C 1 99 ? 29.181 41.168 65.026 1.00 53.94 99 ASP C C 1
ATOM 4242 O O . ASP C 1 99 ? 29.944 40.200 64.972 1.00 53.34 99 ASP C O 1
ATOM 4247 N N . PRO C 1 100 ? 28.160 41.315 64.170 1.00 106.79 100 PRO C N 1
ATOM 4248 C CA . PRO C 1 100 ? 27.904 40.331 63.116 1.00 105.60 100 PRO C CA 1
ATOM 4249 C C . PRO C 1 100 ? 28.994 40.436 62.059 1.00 104.59 100 PRO C C 1
ATOM 4250 O O . PRO C 1 100 ? 28.773 40.995 60.987 1.00 103.20 100 PRO C O 1
ATOM 4254 N N . GLY C 1 101 ? 30.170 39.913 62.368 1.00 52.21 101 GLY C N 1
ATOM 4255 C CA . GLY C 1 101 ? 31.262 39.975 61.425 1.00 49.11 101 GLY C CA 1
ATOM 4256 C C . GLY C 1 101 ? 32.349 39.058 61.915 1.00 45.69 101 GLY C C 1
ATOM 4257 O O . GLY C 1 101 ? 33.092 38.469 61.129 1.00 46.07 101 GLY C O 1
ATOM 4258 N N . ALA C 1 102 ? 32.432 38.933 63.235 1.00 48.98 102 ALA C N 1
ATOM 4259 C CA . ALA C 1 102 ? 33.426 38.078 63.865 1.00 44.31 102 ALA C CA 1
ATOM 4260 C C . ALA C 1 102 ? 33.299 36.656 63.319 1.00 41.01 102 ALA C C 1
ATOM 4261 O O . ALA C 1 102 ? 34.302 35.990 63.066 1.00 42.10 102 ALA C O 1
ATOM 4263 N N . ASP C 1 103 ? 32.063 36.205 63.124 1.00 37.32 103 ASP C N 1
ATOM 4264 C CA . ASP C 1 103 ? 31.816 34.863 62.618 1.00 33.97 103 ASP C CA 1
ATOM 4265 C C . ASP C 1 103 ? 32.300 34.729 61.182 1.00 32.43 103 ASP C C 1
ATOM 4266 O O . ASP C 1 103 ? 32.830 33.691 60.796 1.00 32.07 103 ASP C O 1
ATOM 4271 N N . VAL C 1 104 ? 32.120 35.781 60.393 1.00 37.05 104 VAL C N 1
ATOM 4272 C CA . VAL C 1 104 ? 32.564 35.770 59.003 1.00 36.13 104 VAL C CA 1
ATOM 4273 C C . VAL C 1 104 ? 34.097 35.734 58.922 1.00 33.89 104 VAL C C 1
ATOM 4274 O O . VAL C 1 104 ? 34.665 35.084 58.051 1.00 30.96 104 VAL C O 1
ATOM 4278 N N . VAL C 1 105 ? 34.762 36.430 59.839 1.00 36.83 105 VAL C N 1
ATOM 4279 C CA . VAL C 1 105 ? 36.219 36.446 59.851 1.00 35.46 105 VAL C CA 1
ATOM 4280 C C . VAL C 1 105 ? 36.676 35.066 60.331 1.00 35.97 105 VAL C C 1
ATOM 4281 O O . VAL C 1 105 ? 37.585 34.458 59.760 1.00 34.55 105 VAL C O 1
ATOM 4285 N N . ALA C 1 106 ? 36.013 34.569 61.372 1.00 39.57 106 ALA C N 1
ATOM 4286 C CA . ALA C 1 106 ? 36.341 33.271 61.935 1.00 39.62 106 ALA C CA 1
ATOM 4287 C C . ALA C 1 106 ? 36.310 32.164 60.887 1.00 40.84 106 ALA C C 1
ATOM 4288 O O . ALA C 1 106 ? 37.272 31.404 60.747 1.00 41.54 106 ALA C O 1
ATOM 4290 N N . ILE C 1 107 ? 35.210 32.062 60.150 1.00 33.99 107 ILE C N 1
ATOM 4291 C CA . ILE C 1 107 ? 35.104 31.019 59.141 1.00 35.05 107 ILE C CA 1
ATOM 4292 C C . ILE C 1 107 ? 36.098 31.226 58.000 1.00 34.92 107 ILE C C 1
ATOM 4293 O O . ILE C 1 107 ? 36.627 30.259 57.448 1.00 34.09 107 ILE C O 1
ATOM 4298 N N . ALA C 1 108 ? 36.365 32.482 57.658 1.00 34.14 108 ALA C N 1
ATOM 4299 C CA . ALA C 1 108 ? 37.322 32.773 56.604 1.00 34.13 108 ALA C CA 1
ATOM 4300 C C . ALA C 1 108 ? 38.676 32.220 57.051 1.00 35.06 108 ALA C C 1
ATOM 4301 O O . ALA C 1 108 ? 39.441 31.693 56.235 1.00 35.78 108 ALA C O 1
ATOM 4303 N N . GLN C 1 109 ? 38.952 32.343 58.355 1.00 33.87 109 GLN C N 1
ATOM 4304 C CA . GLN C 1 109 ? 40.192 31.857 58.983 1.00 32.01 109 GLN C CA 1
ATOM 4305 C C . GLN C 1 109 ? 40.273 30.331 58.919 1.00 31.79 109 GLN C C 1
ATOM 4306 O O . GLN C 1 109 ? 41.319 29.761 58.616 1.00 30.97 109 GLN C O 1
ATOM 4312 N N . ARG C 1 110 ? 39.155 29.685 59.223 1.00 28.18 110 ARG C N 1
ATOM 4313 C CA . ARG C 1 110 ? 39.070 28.237 59.209 1.00 29.43 110 ARG C CA 1
ATOM 4314 C C . ARG C 1 110 ? 39.339 27.750 57.789 1.00 29.42 110 ARG C C 1
ATOM 4315 O O . ARG C 1 110 ? 39.980 26.722 57.591 1.00 30.47 110 ARG C O 1
ATOM 4323 N N . GLN C 1 111 ? 38.854 28.489 56.798 1.00 32.30 111 GLN C N 1
ATOM 4324 C CA . GLN C 1 111 ? 39.073 28.106 55.404 1.00 33.24 111 GLN C CA 1
ATOM 4325 C C . GLN C 1 111 ? 40.394 28.698 54.929 1.00 33.96 111 GLN C C 1
ATOM 4326 O O . GLN C 1 111 ? 40.610 28.885 53.740 1.00 35.21 111 GLN C O 1
ATOM 4332 N N . LYS C 1 112 ? 41.271 28.978 55.888 1.00 38.43 112 LYS C N 1
ATOM 4333 C CA . LYS C 1 112 ? 42.597 29.540 55.638 1.00 38.53 112 LYS C CA 1
ATOM 4334 C C . LYS C 1 112 ? 42.665 30.645 54.589 1.00 37.73 112 LYS C C 1
ATOM 4335 O O . LYS C 1 112 ? 43.600 30.688 53.788 1.00 35.63 112 LYS C O 1
ATOM 4341 N N . LEU C 1 113 ? 41.677 31.540 54.610 1.00 35.02 113 LEU C N 1
ATOM 4342 C CA . LEU C 1 113 ? 41.625 32.673 53.687 1.00 34.03 113 LEU C CA 1
ATOM 4343 C C . LEU C 1 113 ? 42.352 33.862 54.320 1.00 33.40 113 LEU C C 1
ATOM 4344 O O . LEU C 1 113 ? 42.470 33.955 55.541 1.00 33.76 113 LEU C O 1
ATOM 4349 N N . LYS C 1 114 ? 42.847 34.760 53.479 1.00 34.71 114 LYS C N 1
ATOM 4350 C CA . LYS C 1 114 ? 43.580 35.938 53.925 1.00 34.50 114 LYS C CA 1
ATOM 4351 C C . LYS C 1 114 ? 42.656 37.026 54.470 1.00 37.49 114 LYS C C 1
ATOM 4352 O O . LYS C 1 114 ? 41.793 37.540 53.744 1.00 37.12 114 LYS C O 1
ATOM 4358 N N . VAL C 1 115 ? 42.840 37.376 55.742 1.00 40.62 115 VAL C N 1
ATOM 4359 C CA . VAL C 1 115 ? 42.032 38.412 56.368 1.00 41.66 115 VAL C CA 1
ATOM 4360 C C . VAL C 1 115 ? 42.980 39.564 56.605 1.00 42.20 115 VAL C C 1
ATOM 4361 O O . VAL C 1 115 ? 44.105 39.371 57.062 1.00 44.50 115 VAL C O 1
ATOM 4365 N N . ILE C 1 116 ? 42.523 40.764 56.298 1.00 39.86 116 ILE C N 1
ATOM 4366 C CA . ILE C 1 116 ? 43.338 41.945 56.473 1.00 40.07 116 ILE C CA 1
ATOM 4367 C C . ILE C 1 116 ? 42.503 43.036 57.150 1.00 39.56 116 ILE C C 1
ATOM 4368 O O . ILE C 1 116 ? 41.481 43.477 56.619 1.00 39.30 116 ILE C O 1
ATOM 4373 N N . PRO C 1 117 ? 42.919 43.466 58.347 1.00 36.16 117 PRO C N 1
ATOM 4374 C CA . PRO C 1 117 ? 42.172 44.508 59.057 1.00 34.67 117 PRO C CA 1
ATOM 4375 C C . PRO C 1 117 ? 42.650 45.928 58.762 1.00 33.72 117 PRO C C 1
ATOM 4376 O O . PRO C 1 117 ? 43.844 46.213 58.886 1.00 33.48 117 PRO C O 1
ATOM 4380 N N . LEU C 1 118 ? 41.732 46.814 58.373 1.00 24.47 118 LEU C N 1
ATOM 4381 C CA . LEU C 1 118 ? 42.109 48.201 58.111 1.00 24.58 118 LEU C CA 1
ATOM 4382 C C . LEU C 1 118 ? 41.883 49.064 59.358 1.00 23.53 118 LEU C C 1
ATOM 4383 O O . LEU C 1 118 ? 40.957 48.834 60.134 1.00 24.35 118 LEU C O 1
ATOM 4388 N N . VAL C 1 119 ? 42.740 50.056 59.556 1.00 28.87 119 VAL C N 1
ATOM 4389 C CA . VAL C 1 119 ? 42.655 50.929 60.726 1.00 27.19 119 VAL C CA 1
ATOM 4390 C C . VAL C 1 119 ? 41.377 51.728 60.819 1.00 28.39 119 VAL C C 1
ATOM 4391 O O . VAL C 1 119 ? 40.833 52.155 59.811 1.00 30.19 119 VAL C O 1
ATOM 4395 N N . GLY C 1 120 ? 40.899 51.946 62.037 1.00 29.49 120 GLY C N 1
ATOM 4396 C CA . GLY C 1 120 ? 39.687 52.724 62.198 1.00 29.27 120 GLY C CA 1
ATOM 4397 C C . GLY C 1 120 ? 39.487 53.166 63.627 1.00 30.71 120 GLY C C 1
ATOM 4398 O O . GLY C 1 120 ? 40.316 52.872 64.485 1.00 27.73 120 GLY C O 1
ATOM 4399 N N . PRO C 1 121 ? 38.397 53.885 63.923 1.00 37.71 121 PRO C N 1
ATOM 4400 C CA . PRO C 1 121 ? 38.208 54.309 65.318 1.00 37.66 121 PRO C CA 1
ATOM 4401 C C . PRO C 1 121 ? 37.746 53.146 66.204 1.00 36.65 121 PRO C C 1
ATOM 4402 O O . PRO C 1 121 ? 36.974 52.299 65.763 1.00 37.70 121 PRO C O 1
ATOM 4406 N N . SER C 1 122 ? 38.258 53.109 67.433 1.00 28.62 122 SER C N 1
ATOM 4407 C CA . SER C 1 122 ? 37.946 52.082 68.436 1.00 28.45 122 SER C CA 1
ATOM 4408 C C . SER C 1 122 ? 37.682 52.776 69.770 1.00 28.10 122 SER C C 1
ATOM 4409 O O . SER C 1 122 ? 38.564 53.464 70.306 1.00 25.14 122 SER C O 1
ATOM 4412 N N . SER C 1 123 ? 36.485 52.607 70.318 1.00 33.16 123 SER C N 1
ATOM 4413 C CA . SER C 1 123 ? 36.188 53.284 71.578 1.00 35.60 123 SER C CA 1
ATOM 4414 C C . SER C 1 123 ? 36.940 52.662 72.744 1.00 34.65 123 SER C C 1
ATOM 4415 O O . SER C 1 123 ? 37.233 53.342 73.722 1.00 34.89 123 SER C O 1
ATOM 4418 N N . ILE C 1 124 ? 37.267 51.377 72.632 1.00 27.73 124 ILE C N 1
ATOM 4419 C CA . ILE C 1 124 ? 37.990 50.687 73.691 1.00 27.12 124 ILE C CA 1
ATOM 4420 C C . ILE C 1 124 ? 39.408 51.256 73.909 1.00 28.93 124 ILE C C 1
ATOM 4421 O O . ILE C 1 124 ? 39.784 51.533 75.048 1.00 26.19 124 ILE C O 1
ATOM 4426 N N . ILE C 1 125 ? 40.196 51.430 72.843 1.00 29.66 125 ILE C N 1
ATOM 4427 C CA . ILE C 1 125 ? 41.552 51.950 73.037 1.00 32.51 125 ILE C CA 1
ATOM 4428 C C . ILE C 1 125 ? 41.589 53.466 73.154 1.00 32.32 125 ILE C C 1
ATOM 4429 O O . ILE C 1 125 ? 42.489 54.023 73.791 1.00 33.22 125 ILE C O 1
ATOM 4434 N N . LEU C 1 126 ? 40.627 54.145 72.544 1.00 39.74 126 LEU C N 1
ATOM 4435 C CA . LEU C 1 126 ? 40.606 55.594 72.656 1.00 38.38 126 LEU C CA 1
ATOM 4436 C C . LEU C 1 126 ? 40.350 55.942 74.133 1.00 36.72 126 LEU C C 1
ATOM 4437 O O . LEU C 1 126 ? 40.873 56.938 74.652 1.00 36.19 126 LEU C O 1
ATOM 4442 N N . SER C 1 127 ? 39.565 55.116 74.818 1.00 26.65 127 SER C N 1
ATOM 4443 C CA . SER C 1 127 ? 39.305 55.374 76.228 1.00 26.54 127 SER C CA 1
ATOM 4444 C C . SER C 1 127 ? 40.513 54.927 77.062 1.00 26.90 127 SER C C 1
ATOM 4445 O O . SER C 1 127 ? 40.834 55.536 78.083 1.00 26.46 127 SER C O 1
ATOM 4448 N N . VAL C 1 128 ? 41.192 53.870 76.631 1.00 27.65 128 VAL C N 1
ATOM 4449 C CA . VAL C 1 128 ? 42.357 53.422 77.372 1.00 27.00 128 VAL C CA 1
ATOM 4450 C C . VAL C 1 128 ? 43.408 54.523 77.317 1.00 27.68 128 VAL C C 1
ATOM 4451 O O . VAL C 1 128 ? 44.075 54.787 78.308 1.00 29.01 128 VAL C O 1
ATOM 4463 N N . ALA C 1 130 ? 42.919 57.972 76.799 1.00 26.25 130 ALA C N 1
ATOM 4464 C CA . ALA C 1 130 ? 42.588 59.194 77.525 1.00 25.49 130 ALA C CA 1
ATOM 4465 C C . ALA C 1 130 ? 42.284 59.018 79.014 1.00 24.65 130 ALA C C 1
ATOM 4466 O O . ALA C 1 130 ? 42.112 60.003 79.723 1.00 26.18 130 ALA C O 1
ATOM 4468 N N . SER C 1 131 ? 42.231 57.778 79.484 1.00 23.86 131 SER C N 1
ATOM 4469 C CA . SER C 1 131 ? 41.946 57.475 80.889 1.00 23.86 131 SER C CA 1
ATOM 4470 C C . SER C 1 131 ? 43.116 57.743 81.835 1.00 26.35 131 SER C C 1
ATOM 4471 O O . SER C 1 131 ? 42.907 58.054 83.007 1.00 26.48 131 SER C O 1
ATOM 4474 N N . GLY C 1 132 ? 44.343 57.586 81.345 1.00 31.84 132 GLY C N 1
ATOM 4475 C CA . GLY C 1 132 ? 45.512 57.801 82.187 1.00 33.50 132 GLY C CA 1
ATOM 4476 C C . GLY C 1 132 ? 45.877 56.549 82.963 1.00 35.34 132 GLY C C 1
ATOM 4477 O O . GLY C 1 132 ? 46.713 56.575 83.871 1.00 36.83 132 GLY C O 1
ATOM 4478 N N . PHE C 1 133 ? 45.240 55.443 82.590 1.00 37.24 133 PHE C N 1
ATOM 4479 C CA . PHE C 1 133 ? 45.437 54.146 83.236 1.00 38.38 133 PHE C CA 1
ATOM 4480 C C . PHE C 1 133 ? 46.464 53.242 82.563 1.00 39.95 133 PHE C C 1
ATOM 4481 O O . PHE C 1 133 ? 46.912 53.498 81.450 1.00 39.80 133 PHE C O 1
ATOM 4489 N N . ASN C 1 134 ? 46.818 52.163 83.248 1.00 42.55 134 ASN C N 1
ATOM 4490 C CA . ASN C 1 134 ? 47.783 51.198 82.733 1.00 45.33 134 ASN C CA 1
ATOM 4491 C C . ASN C 1 134 ? 47.268 50.548 81.448 1.00 47.74 134 ASN C C 1
ATOM 4492 O O . ASN C 1 134 ? 46.339 49.727 81.473 1.00 47.85 134 ASN C O 1
ATOM 4497 N N . GLY C 1 135 ? 47.889 50.925 80.329 1.00 72.53 135 GLY C N 1
ATOM 4498 C CA . GLY C 1 135 ? 47.516 50.384 79.034 1.00 74.64 135 GLY C CA 1
ATOM 4499 C C . GLY C 1 135 ? 48.238 49.092 78.688 1.00 77.91 135 GLY C C 1
ATOM 4500 O O . GLY C 1 135 ? 47.836 48.389 77.758 1.00 78.20 135 GLY C O 1
ATOM 4501 N N . GLN C 1 136 ? 49.301 48.767 79.423 1.00 63.83 136 GLN C N 1
ATOM 4502 C CA . GLN C 1 136 ? 50.035 47.540 79.137 1.00 62.93 136 GLN C CA 1
ATOM 4503 C C . GLN C 1 136 ? 49.306 46.343 79.732 1.00 60.47 136 GLN C C 1
ATOM 4504 O O . GLN C 1 136 ? 49.723 45.197 79.546 1.00 61.33 136 GLN C O 1
ATOM 4510 N N . SER C 1 137 ? 48.219 46.605 80.452 1.00 55.61 137 SER C N 1
ATOM 4511 C CA . SER C 1 137 ? 47.442 45.516 81.043 1.00 52.05 137 SER C CA 1
ATOM 4512 C C . SER C 1 137 ? 46.026 45.923 81.431 1.00 50.21 137 SER C C 1
ATOM 4513 O O . SER C 1 137 ? 45.782 46.414 82.537 1.00 50.85 137 SER C O 1
ATOM 4516 N N . PHE C 1 138 ? 45.095 45.699 80.509 1.00 30.86 138 PHE C N 1
ATOM 4517 C CA . PHE C 1 138 ? 43.701 46.047 80.725 1.00 27.07 138 PHE C CA 1
ATOM 4518 C C . PHE C 1 138 ? 42.777 44.954 80.225 1.00 25.88 138 PHE C C 1
ATOM 4519 O O . PHE C 1 138 ? 43.144 44.159 79.355 1.00 21.59 138 PHE C O 1
ATOM 4527 N N . ALA C 1 139 ? 41.571 44.918 80.784 1.00 36.03 139 ALA C N 1
ATOM 4528 C CA . ALA C 1 139 ? 40.594 43.909 80.398 1.00 37.50 139 ALA C CA 1
ATOM 4529 C C . ALA C 1 139 ? 39.195 44.490 80.228 1.00 37.64 139 ALA C C 1
ATOM 4530 O O . ALA C 1 139 ? 38.671 45.188 81.109 1.00 37.85 139 ALA C O 1
ATOM 4532 N N . PHE C 1 140 ? 38.603 44.203 79.077 1.00 34.35 140 PHE C N 1
ATOM 4533 C CA . PHE C 1 140 ? 37.264 44.670 78.766 1.00 35.42 140 PHE C CA 1
ATOM 4534 C C . PHE C 1 140 ? 36.311 43.492 78.928 1.00 35.56 140 PHE C C 1
ATOM 4535 O O . PHE C 1 140 ? 36.576 42.405 78.435 1.00 36.90 140 PHE C O 1
ATOM 4543 N N . HIS C 1 141 ? 35.192 43.725 79.601 1.00 40.11 141 HIS C N 1
ATOM 4544 C CA . HIS C 1 141 ? 34.231 42.669 79.878 1.00 40.79 141 HIS C CA 1
ATOM 4545 C C . HIS C 1 141 ? 32.887 42.847 79.197 1.00 40.94 141 HIS C C 1
ATOM 4546 O O . HIS C 1 141 ? 31.961 42.085 79.460 1.00 41.82 141 HIS C O 1
ATOM 4553 N N . GLY C 1 142 ? 32.762 43.844 78.330 1.00 48.12 142 GLY C N 1
ATOM 4554 C CA . GLY C 1 142 ? 31.474 44.066 77.694 1.00 48.18 142 GLY C CA 1
ATOM 4555 C C . GLY C 1 142 ? 30.515 44.583 78.757 1.00 48.80 142 GLY C C 1
ATOM 4556 O O . GLY C 1 142 ? 30.859 45.516 79.491 1.00 51.31 142 GLY C O 1
ATOM 4557 N N . TYR C 1 143 ? 29.330 43.986 78.864 1.00 35.55 143 TYR C N 1
ATOM 4558 C CA . TYR C 1 143 ? 28.328 44.403 79.853 1.00 34.08 143 TYR C CA 1
ATOM 4559 C C . TYR C 1 143 ? 28.477 43.639 81.159 1.00 35.78 143 TYR C C 1
ATOM 4560 O O . TYR C 1 143 ? 29.001 42.528 81.164 1.00 38.01 143 TYR C O 1
ATOM 4569 N N . LEU C 1 144 ? 28.020 44.220 82.267 1.00 24.81 144 LEU C N 1
ATOM 4570 C CA . LEU C 1 144 ? 28.086 43.526 83.553 1.00 27.19 144 LEU C CA 1
ATOM 4571 C C . LEU C 1 144 ? 26.706 42.965 83.853 1.00 30.69 144 LEU C C 1
ATOM 4572 O O . LEU C 1 144 ? 25.713 43.429 83.302 1.00 29.95 144 LEU C O 1
ATOM 4577 N N . PRO C 1 145 ? 26.622 41.957 84.730 1.00 44.93 145 PRO C N 1
ATOM 4578 C CA . PRO C 1 145 ? 25.341 41.333 85.097 1.00 51.22 145 PRO C CA 1
ATOM 4579 C C . PRO C 1 145 ? 24.207 42.314 85.418 1.00 56.56 145 PRO C C 1
ATOM 4580 O O . PRO C 1 145 ? 24.434 43.369 86.020 1.00 56.78 145 PRO C O 1
ATOM 4584 N N . ILE C 1 146 ? 22.987 41.946 85.021 1.00 70.75 146 ILE C N 1
ATOM 4585 C CA . ILE C 1 146 ? 21.805 42.781 85.249 1.00 75.98 146 ILE C CA 1
ATOM 4586 C C . ILE C 1 146 ? 21.283 42.601 86.670 1.00 78.86 146 ILE C C 1
ATOM 4587 O O . ILE C 1 146 ? 20.944 43.568 87.352 1.00 78.15 146 ILE C O 1
ATOM 4592 N N . GLU C 1 147 ? 21.215 41.345 87.097 1.00 84.11 147 GLU C N 1
ATOM 4593 C CA . GLU C 1 147 ? 20.734 40.993 88.425 1.00 87.05 147 GLU C CA 1
ATOM 4594 C C . GLU C 1 147 ? 21.661 41.511 89.518 1.00 86.67 147 GLU C C 1
ATOM 4595 O O . GLU C 1 147 ? 22.806 41.074 89.635 1.00 86.39 147 GLU C O 1
ATOM 4601 N N . PRO C 1 148 ? 21.176 42.468 90.328 1.00 86.66 148 PRO C N 1
ATOM 4602 C CA . PRO C 1 148 ? 21.980 43.036 91.415 1.00 86.12 148 PRO C CA 1
ATOM 4603 C C . PRO C 1 148 ? 22.646 41.961 92.271 1.00 84.53 148 PRO C C 1
ATOM 4604 O O . PRO C 1 148 ? 22.233 40.798 92.266 1.00 84.13 148 PRO C O 1
ATOM 4608 N N . GLY C 1 149 ? 23.681 42.359 93.002 1.00 72.14 149 GLY C N 1
ATOM 4609 C CA . GLY C 1 149 ? 24.395 41.413 93.837 1.00 69.96 149 GLY C CA 1
ATOM 4610 C C . GLY C 1 149 ? 25.391 40.662 92.983 1.00 67.83 149 GLY C C 1
ATOM 4611 O O . GLY C 1 149 ? 26.548 40.487 93.360 1.00 68.03 149 GLY C O 1
ATOM 4612 N N . GLU C 1 150 ? 24.923 40.217 91.823 1.00 67.10 150 GLU C N 1
ATOM 4613 C CA . GLU C 1 150 ? 25.749 39.493 90.866 1.00 65.46 150 GLU C CA 1
ATOM 4614 C C . GLU C 1 150 ? 26.594 40.588 90.230 1.00 64.06 150 GLU C C 1
ATOM 4615 O O . GLU C 1 150 ? 27.813 40.480 90.094 1.00 63.82 150 GLU C O 1
ATOM 4621 N N . ARG C 1 151 ? 25.901 41.652 89.853 1.00 62.59 151 ARG C N 1
ATOM 4622 C CA . ARG C 1 151 ? 26.496 42.830 89.256 1.00 59.66 151 ARG C CA 1
ATOM 4623 C C . ARG C 1 151 ? 27.307 43.521 90.351 1.00 57.97 151 ARG C C 1
ATOM 4624 O O . ARG C 1 151 ? 28.354 44.103 90.091 1.00 57.99 151 ARG C O 1
ATOM 4632 N N . ALA C 1 152 ? 26.825 43.443 91.584 1.00 63.62 152 ALA C N 1
ATOM 4633 C CA . ALA C 1 152 ? 27.521 44.074 92.701 1.00 63.90 152 ALA C CA 1
ATOM 4634 C C . ALA C 1 152 ? 28.755 43.273 93.102 1.00 63.13 152 ALA C C 1
ATOM 4635 O O . ALA C 1 152 ? 29.695 43.808 93.697 1.00 62.31 152 ALA C O 1
ATOM 4637 N N . LYS C 1 153 ? 28.752 41.988 92.765 1.00 53.26 153 LYS C N 1
ATOM 4638 C CA . LYS C 1 153 ? 29.870 41.129 93.107 1.00 51.39 153 LYS C CA 1
ATOM 4639 C C . LYS C 1 153 ? 30.921 41.137 92.010 1.00 48.93 153 LYS C C 1
ATOM 4640 O O . LYS C 1 153 ? 32.097 40.896 92.275 1.00 48.11 153 LYS C O 1
ATOM 4646 N N . LYS C 1 154 ? 30.502 41.416 90.777 1.00 43.33 154 LYS C N 1
ATOM 4647 C CA . LYS C 1 154 ? 31.456 41.450 89.678 1.00 40.56 154 LYS C CA 1
ATOM 4648 C C . LYS C 1 154 ? 32.315 42.686 89.820 1.00 38.10 154 LYS C C 1
ATOM 4649 O O . LYS C 1 154 ? 33.535 42.623 89.634 1.00 36.00 154 LYS C O 1
ATOM 4655 N N . LEU C 1 155 ? 31.671 43.804 90.148 1.00 33.51 155 LEU C N 1
ATOM 4656 C CA . LEU C 1 155 ? 32.378 45.060 90.352 1.00 33.56 155 LEU C CA 1
ATOM 4657 C C . LEU C 1 155 ? 33.462 44.813 91.409 1.00 33.62 155 LEU C C 1
ATOM 4658 O O . LEU C 1 155 ? 34.622 45.199 91.235 1.00 31.20 155 LEU C O 1
ATOM 4663 N N . LYS C 1 156 ? 33.070 44.156 92.496 1.00 39.35 156 LYS C N 1
ATOM 4664 C CA . LYS C 1 156 ? 33.983 43.835 93.586 1.00 42.06 156 LYS C CA 1
ATOM 4665 C C . LYS C 1 156 ? 35.182 43.057 93.041 1.00 41.43 156 LYS C C 1
ATOM 4666 O O . LYS C 1 156 ? 36.337 43.418 93.282 1.00 41.28 156 LYS C O 1
ATOM 4672 N N . THR C 1 157 ? 34.887 41.990 92.301 1.00 42.58 157 THR C N 1
ATOM 4673 C CA . THR C 1 157 ? 35.906 41.138 91.700 1.00 40.91 157 THR C CA 1
ATOM 4674 C C . THR C 1 157 ? 36.833 41.930 90.780 1.00 38.83 157 THR C C 1
ATOM 4675 O O . THR C 1 157 ? 38.053 41.834 90.891 1.00 39.09 157 THR C O 1
ATOM 4679 N N . LEU C 1 158 ? 36.250 42.707 89.874 1.00 33.29 158 LEU C N 1
ATOM 4680 C CA . LEU C 1 158 ? 37.034 43.515 88.948 1.00 31.56 158 LEU C CA 1
ATOM 4681 C C . LEU C 1 158 ? 37.886 44.517 89.712 1.00 31.74 158 LEU C C 1
ATOM 4682 O O . LEU C 1 158 ? 39.045 44.735 89.376 1.00 30.96 158 LEU C O 1
ATOM 4687 N N . GLU C 1 159 ? 37.316 45.122 90.749 1.00 34.35 159 GLU C N 1
ATOM 4688 C CA . GLU C 1 159 ? 38.067 46.100 91.510 1.00 34.78 159 GLU C CA 1
ATOM 4689 C C . GLU C 1 159 ? 39.248 45.480 92.240 1.00 34.57 159 GLU C C 1
ATOM 4690 O O . GLU C 1 159 ? 40.290 46.125 92.378 1.00 33.91 159 GLU C O 1
ATOM 4696 N N . GLN C 1 160 ? 39.093 44.238 92.700 1.00 27.88 160 GLN C N 1
ATOM 4697 C CA . GLN C 1 160 ? 40.173 43.547 93.400 1.00 28.68 160 GLN C CA 1
ATOM 4698 C C . GLN C 1 160 ? 41.290 43.231 92.420 1.00 28.06 160 GLN C C 1
ATOM 4699 O O . GLN C 1 160 ? 42.478 43.267 92.767 1.00 23.83 160 GLN C O 1
ATOM 4705 N N . ARG C 1 161 ? 40.901 42.911 91.191 1.00 35.07 161 ARG C N 1
ATOM 4706 C CA . ARG C 1 161 ? 41.866 42.603 90.149 1.00 36.94 161 ARG C CA 1
ATOM 4707 C C . ARG C 1 161 ? 42.696 43.844 89.867 1.00 36.55 161 ARG C C 1
ATOM 4708 O O . ARG C 1 161 ? 43.892 43.749 89.556 1.00 35.06 161 ARG C O 1
ATOM 4716 N N . VAL C 1 162 ? 42.071 45.012 89.978 1.00 30.68 162 VAL C N 1
ATOM 4717 C CA . VAL C 1 162 ? 42.820 46.234 89.764 1.00 32.66 162 VAL C CA 1
ATOM 4718 C C . VAL C 1 162 ? 44.038 46.271 90.702 1.00 34.18 162 VAL C C 1
ATOM 4719 O O . VAL C 1 162 ? 45.182 46.391 90.251 1.00 34.45 162 VAL C O 1
ATOM 4723 N N . TYR C 1 163 ? 43.786 46.149 92.003 1.00 32.28 163 TYR C N 1
ATOM 4724 C CA . TYR C 1 163 ? 44.842 46.184 93.011 1.00 31.67 163 TYR C CA 1
ATOM 4725 C C . TYR C 1 163 ? 45.760 44.951 93.021 1.00 32.16 163 TYR C C 1
ATOM 4726 O O . TYR C 1 163 ? 46.975 45.075 93.208 1.00 32.17 163 TYR C O 1
ATOM 4735 N N . ALA C 1 164 ? 45.193 43.765 92.813 1.00 55.96 164 ALA C N 1
ATOM 4736 C CA . ALA C 1 164 ? 45.994 42.539 92.814 1.00 57.35 164 ALA C CA 1
ATOM 4737 C C . ALA C 1 164 ? 46.873 42.366 91.572 1.00 58.63 164 ALA C C 1
ATOM 4738 O O . ALA C 1 164 ? 48.074 42.089 91.683 1.00 61.45 164 ALA C O 1
ATOM 4740 N N . GLU C 1 165 ? 46.274 42.546 90.399 1.00 38.04 165 GLU C N 1
ATOM 4741 C CA . GLU C 1 165 ? 46.969 42.363 89.138 1.00 36.07 165 GLU C CA 1
ATOM 4742 C C . GLU C 1 165 ? 47.366 43.620 88.382 1.00 35.98 165 GLU C C 1
ATOM 4743 O O . GLU C 1 165 ? 47.836 43.536 87.242 1.00 35.07 165 GLU C O 1
ATOM 4749 N N . SER C 1 166 ? 47.172 44.780 88.995 1.00 41.10 166 SER C N 1
ATOM 4750 C CA . SER C 1 166 ? 47.528 46.029 88.342 1.00 40.75 166 SER C CA 1
ATOM 4751 C C . SER C 1 166 ? 46.967 46.039 86.930 1.00 40.42 166 SER C C 1
ATOM 4752 O O . SER C 1 166 ? 47.635 46.461 85.977 1.00 41.05 166 SER C O 1
ATOM 4755 N N . GLN C 1 167 ? 45.733 45.565 86.799 1.00 33.52 167 GLN C N 1
ATOM 4756 C CA . GLN C 1 167 ? 45.070 45.506 85.500 1.00 31.21 167 GLN C CA 1
ATOM 4757 C C . GLN C 1 167 ? 43.884 46.455 85.447 1.00 30.76 167 GLN C C 1
ATOM 4758 O O . GLN C 1 167 ? 43.008 46.410 86.316 1.00 27.70 167 GLN C O 1
ATOM 4764 N N . THR C 1 168 ? 43.868 47.311 84.430 1.00 25.35 168 THR C N 1
ATOM 4765 C CA . THR C 1 168 ? 42.775 48.255 84.254 1.00 26.30 168 THR C CA 1
ATOM 4766 C C . THR C 1 168 ? 41.527 47.478 83.861 1.00 26.27 168 THR C C 1
ATOM 4767 O O . THR C 1 168 ? 41.590 46.574 83.022 1.00 26.57 168 THR C O 1
ATOM 4771 N N . GLN C 1 169 ? 40.400 47.818 84.479 1.00 29.37 169 GLN C N 1
ATOM 4772 C CA . GLN C 1 169 ? 39.132 47.141 84.190 1.00 30.52 169 GLN C CA 1
ATOM 4773 C C . GLN C 1 169 ? 38.192 48.063 83.408 1.00 29.62 169 GLN C C 1
ATOM 4774 O O . GLN C 1 169 ? 38.008 49.221 83.770 1.00 30.15 169 GLN C O 1
ATOM 4780 N N . LEU C 1 170 ? 37.613 47.560 82.325 1.00 41.56 170 LEU C N 1
ATOM 4781 C CA . LEU C 1 170 ? 36.696 48.375 81.523 1.00 42.16 170 LEU C CA 1
ATOM 4782 C C . LEU C 1 170 ? 35.418 47.607 81.271 1.00 41.44 170 LEU C C 1
ATOM 4783 O O . LEU C 1 170 ? 35.415 46.382 81.283 1.00 42.12 170 LEU C O 1
ATOM 4788 N N . PHE C 1 171 ? 34.339 48.331 81.023 1.00 30.62 171 PHE C N 1
ATOM 4789 C CA . PHE C 1 171 ? 33.074 47.702 80.674 1.00 31.64 171 PHE C CA 1
ATOM 4790 C C . PHE C 1 171 ? 32.126 48.753 80.122 1.00 31.56 171 PHE C C 1
ATOM 4791 O O . PHE C 1 171 ? 32.492 49.917 79.987 1.00 30.83 171 PHE C O 1
ATOM 4799 N N . ILE C 1 172 ? 30.921 48.335 79.770 1.00 30.05 172 ILE C N 1
ATOM 4800 C CA . ILE C 1 172 ? 29.947 49.258 79.232 1.00 31.46 172 ILE C CA 1
ATOM 4801 C C . ILE C 1 172 ? 28.546 49.059 79.799 1.00 33.91 172 ILE C C 1
ATOM 4802 O O . ILE C 1 172 ? 28.263 48.101 80.525 1.00 32.85 172 ILE C O 1
ATOM 4807 N N . GLU C 1 173 ? 27.664 49.983 79.455 1.00 47.01 173 GLU C N 1
ATOM 4808 C CA . GLU C 1 173 ? 26.289 49.933 79.920 1.00 50.88 173 GLU C CA 1
ATOM 4809 C C . GLU C 1 173 ? 25.412 50.630 78.884 1.00 53.53 173 GLU C C 1
ATOM 4810 O O . GLU C 1 173 ? 25.893 51.497 78.142 1.00 52.93 173 GLU C O 1
ATOM 4816 N N . THR C 1 174 ? 24.138 50.249 78.816 1.00 45.21 174 THR C N 1
ATOM 4817 C CA . THR C 1 174 ? 23.235 50.889 77.872 1.00 46.57 174 THR C CA 1
ATOM 4818 C C . THR C 1 174 ? 22.964 52.294 78.397 1.00 47.30 174 THR C C 1
ATOM 4819 O O . THR C 1 174 ? 22.811 52.494 79.597 1.00 45.46 174 THR C O 1
ATOM 4823 N N . PRO C 1 175 ? 22.912 53.283 77.498 1.00 35.62 175 PRO C N 1
ATOM 4824 C CA . PRO C 1 175 ? 22.678 54.702 77.798 1.00 39.20 175 PRO C CA 1
ATOM 4825 C C . PRO C 1 175 ? 21.714 55.121 78.921 1.00 42.49 175 PRO C C 1
ATOM 4826 O O . PRO C 1 175 ? 22.105 55.876 79.811 1.00 39.50 175 PRO C O 1
ATOM 4830 N N . TYR C 1 176 ? 20.451 54.518 78.918 1.00 55.38 176 TYR C N 1
ATOM 4831 C CA . TYR C 1 176 ? 19.463 54.876 79.927 1.00 58.76 176 TYR C CA 1
ATOM 4832 C C . TYR C 1 176 ? 19.776 54.292 81.295 1.00 55.96 176 TYR C C 1
ATOM 4833 O O . TYR C 1 176 ? 19.105 54.603 82.275 1.00 55.88 176 TYR C O 1
ATOM 4842 N N . ARG C 1 177 ? 20.959 53.705 81.406 1.00 45.89 177 ARG C N 1
ATOM 4843 C CA . ARG C 1 177 ? 21.315 53.030 82.646 1.00 40.59 177 ARG C CA 1
ATOM 4844 C C . ARG C 1 177 ? 22.703 53.420 83.107 1.00 36.21 177 ARG C C 1
ATOM 4845 O O . ARG C 1 177 ? 23.231 52.837 84.051 1.00 32.63 177 ARG C O 1
ATOM 4853 N N . ASN C 1 178 ? 23.292 54.405 82.438 1.00 39.11 178 ASN C N 1
ATOM 4854 C CA . ASN C 1 178 ? 24.628 54.849 82.787 1.00 37.34 178 ASN C CA 1
ATOM 4855 C C . ASN C 1 178 ? 24.677 55.394 84.198 1.00 37.37 178 ASN C C 1
ATOM 4856 O O . ASN C 1 178 ? 25.694 55.282 84.874 1.00 38.84 178 ASN C O 1
ATOM 4861 N N . HIS C 1 179 ? 23.574 55.965 84.653 1.00 41.48 179 HIS C N 1
ATOM 4862 C CA . HIS C 1 179 ? 23.516 56.529 85.990 1.00 43.07 179 HIS C CA 1
ATOM 4863 C C . HIS C 1 179 ? 23.357 55.461 87.059 1.00 43.90 179 HIS C C 1
ATOM 4864 O O . HIS C 1 179 ? 23.900 55.592 88.157 1.00 42.71 179 HIS C O 1
ATOM 4871 N N . LYS C 1 180 ? 22.614 54.406 86.750 1.00 45.09 180 LYS C N 1
ATOM 4872 C CA . LYS C 1 180 ? 22.447 53.329 87.714 1.00 47.27 180 LYS C CA 1
ATOM 4873 C C . LYS C 1 180 ? 23.834 52.732 87.929 1.00 47.48 180 LYS C C 1
ATOM 4874 O O . LYS C 1 180 ? 24.234 52.446 89.058 1.00 45.82 180 LYS C O 1
ATOM 4888 N N . ILE C 1 182 ? 26.950 54.204 87.335 1.00 42.83 182 ILE C N 1
ATOM 4889 C CA . ILE C 1 182 ? 27.849 55.077 88.076 1.00 43.97 182 ILE C CA 1
ATOM 4890 C C . ILE C 1 182 ? 27.428 55.063 89.539 1.00 45.81 182 ILE C C 1
ATOM 4891 O O . ILE C 1 182 ? 28.261 55.144 90.437 1.00 45.84 182 ILE C O 1
ATOM 4896 N N . GLU C 1 183 ? 26.136 54.927 89.788 1.00 55.77 183 GLU C N 1
ATOM 4897 C CA . GLU C 1 183 ? 25.672 54.888 91.164 1.00 59.66 183 GLU C CA 1
ATOM 4898 C C . GLU C 1 183 ? 26.139 53.570 91.785 1.00 57.04 183 GLU C C 1
ATOM 4899 O O . GLU C 1 183 ? 26.511 53.533 92.955 1.00 56.56 183 GLU C O 1
ATOM 4905 N N . ASP C 1 184 ? 26.135 52.495 91.000 1.00 49.70 184 ASP C N 1
ATOM 4906 C CA . ASP C 1 184 ? 26.584 51.198 91.499 1.00 47.14 184 ASP C CA 1
ATOM 4907 C C . ASP C 1 184 ? 28.093 51.211 91.731 1.00 44.54 184 ASP C C 1
ATOM 4908 O O . ASP C 1 184 ? 28.609 50.520 92.607 1.00 43.53 184 ASP C O 1
ATOM 4913 N N . ILE C 1 185 ? 28.794 52.001 90.927 1.00 56.58 185 ILE C N 1
ATOM 4914 C CA . ILE C 1 185 ? 30.243 52.124 91.034 1.00 55.07 185 ILE C CA 1
ATOM 4915 C C . ILE C 1 185 ? 30.614 52.916 92.291 1.00 56.57 185 ILE C C 1
ATOM 4916 O O . ILE C 1 185 ? 31.455 52.475 93.081 1.00 55.57 185 ILE C O 1
ATOM 4921 N N . LEU C 1 186 ? 29.983 54.073 92.484 1.00 48.65 186 LEU C N 1
ATOM 4922 C CA . LEU C 1 186 ? 30.299 54.886 93.645 1.00 50.45 186 LEU C CA 1
ATOM 4923 C C . LEU C 1 186 ? 29.688 54.351 94.932 1.00 51.55 186 LEU C C 1
ATOM 4924 O O . LEU C 1 186 ? 29.907 54.906 96.001 1.00 51.66 186 LEU C O 1
ATOM 4929 N N . GLN C 1 187 ? 28.933 53.263 94.839 1.00 63.56 187 GLN C N 1
ATOM 4930 C CA . GLN C 1 187 ? 28.347 52.677 96.041 1.00 65.71 187 GLN C CA 1
ATOM 4931 C C . GLN C 1 187 ? 28.976 51.341 96.424 1.00 63.62 187 GLN C C 1
ATOM 4932 O O . GLN C 1 187 ? 28.884 50.919 97.575 1.00 64.17 187 GLN C O 1
ATOM 4938 N N . ASN C 1 188 ? 29.622 50.683 95.470 1.00 49.04 188 ASN C N 1
ATOM 4939 C CA . ASN C 1 188 ? 30.255 49.398 95.745 1.00 46.99 188 ASN C CA 1
ATOM 4940 C C . ASN C 1 188 ? 31.782 49.446 95.718 1.00 44.18 188 ASN C C 1
ATOM 4941 O O . ASN C 1 188 ? 32.434 48.551 96.259 1.00 42.64 188 ASN C O 1
ATOM 4946 N N . CYS C 1 189 ? 32.360 50.471 95.091 1.00 35.15 189 CYS C N 1
ATOM 4947 C CA . CYS C 1 189 ? 33.820 50.564 95.011 1.00 33.73 189 CYS C CA 1
ATOM 4948 C C . CYS C 1 189 ? 34.471 51.353 96.135 1.00 31.21 189 CYS C C 1
ATOM 4949 O O . CYS C 1 189 ? 33.804 52.062 96.887 1.00 29.03 189 CYS C O 1
ATOM 4952 N N . ARG C 1 190 ? 35.792 51.210 96.228 1.00 46.27 190 ARG C N 1
ATOM 4953 C CA . ARG C 1 190 ? 36.601 51.900 97.229 1.00 44.26 190 ARG C CA 1
ATOM 4954 C C . ARG C 1 190 ? 36.624 53.413 96.940 1.00 42.44 190 ARG C C 1
ATOM 4955 O O . ARG C 1 190 ? 36.746 53.845 95.784 1.00 39.96 190 ARG C O 1
ATOM 4963 N N . PRO C 1 191 ? 36.522 54.238 97.990 1.00 37.89 191 PRO C N 1
ATOM 4964 C CA . PRO C 1 191 ? 36.540 55.690 97.803 1.00 37.04 191 PRO C CA 1
ATOM 4965 C C . PRO C 1 191 ? 37.730 56.196 96.971 1.00 37.10 191 PRO C C 1
ATOM 4966 O O . PRO C 1 191 ? 37.581 57.136 96.187 1.00 37.60 191 PRO C O 1
ATOM 4970 N N . GLN C 1 192 ? 38.902 55.584 97.135 1.00 33.75 192 GLN C N 1
ATOM 4971 C CA . GLN C 1 192 ? 40.095 56.013 96.399 1.00 34.26 192 GLN C CA 1
ATOM 4972 C C . GLN C 1 192 ? 40.328 55.284 95.065 1.00 33.65 192 GLN C C 1
ATOM 4973 O O . GLN C 1 192 ? 41.302 55.560 94.365 1.00 33.07 192 GLN C O 1
ATOM 4979 N N . THR C 1 193 ? 39.463 54.333 94.723 1.00 32.97 193 THR C N 1
ATOM 4980 C CA . THR C 1 193 ? 39.613 53.637 93.456 1.00 29.54 193 THR C CA 1
ATOM 4981 C C . THR C 1 193 ? 39.419 54.716 92.405 1.00 29.26 193 THR C C 1
ATOM 4982 O O . THR C 1 193 ? 38.694 55.678 92.646 1.00 30.19 193 THR C O 1
ATOM 4986 N N . LYS C 1 194 ? 40.069 54.581 91.254 1.00 24.06 194 LYS C N 1
ATOM 4987 C CA . LYS C 1 194 ? 39.929 55.588 90.219 1.00 21.89 194 LYS C CA 1
ATOM 4988 C C . LYS C 1 194 ? 38.966 55.152 89.136 1.00 20.97 194 LYS C C 1
ATOM 4989 O O . LYS C 1 194 ? 38.925 53.972 88.765 1.00 20.89 194 LYS C O 1
ATOM 4995 N N . LEU C 1 195 ? 38.189 56.109 88.639 1.00 18.78 195 LEU C N 1
ATOM 4996 C CA . LEU C 1 195 ? 37.217 55.835 87.591 1.00 18.88 195 LEU C CA 1
ATOM 4997 C C . LEU C 1 195 ? 37.358 56.816 86.433 1.00 19.45 195 LEU C C 1
ATOM 4998 O O . LEU C 1 195 ? 37.553 58.022 86.626 1.00 21.90 195 LEU C O 1
ATOM 5003 N N . CYS C 1 196 ? 37.303 56.308 85.218 1.00 15.18 196 CYS C N 1
ATOM 5004 C CA . CYS C 1 196 ? 37.355 57.215 84.093 1.00 14.31 196 CYS C CA 1
ATOM 5005 C C . CYS C 1 196 ? 36.058 57.004 83.356 1.00 16.17 196 CYS C C 1
ATOM 5006 O O . CYS C 1 196 ? 35.625 55.855 83.173 1.00 15.19 196 CYS C O 1
ATOM 5009 N N . ILE C 1 197 ? 35.424 58.101 82.972 1.00 17.96 197 ILE C N 1
ATOM 5010 C CA . ILE C 1 197 ? 34.189 58.007 82.219 1.00 25.30 197 ILE C CA 1
ATOM 5011 C C . ILE C 1 197 ? 34.477 58.554 80.831 1.00 26.90 197 ILE C C 1
ATOM 5012 O O . ILE C 1 197 ? 34.939 59.692 80.693 1.00 26.50 197 ILE C O 1
ATOM 5017 N N . ALA C 1 198 ? 34.230 57.737 79.813 1.00 26.03 198 ALA C N 1
ATOM 5018 C CA . ALA C 1 198 ? 34.453 58.157 78.428 1.00 29.17 198 ALA C CA 1
ATOM 5019 C C . ALA C 1 198 ? 33.138 58.049 77.660 1.00 31.03 198 ALA C C 1
ATOM 5020 O O . ALA C 1 198 ? 32.646 56.939 77.420 1.00 29.60 198 ALA C O 1
ATOM 5022 N N . ALA C 1 199 ? 32.584 59.198 77.268 1.00 49.99 199 ALA C N 1
ATOM 5023 C CA . ALA C 1 199 ? 31.301 59.245 76.556 1.00 51.42 199 ALA C CA 1
ATOM 5024 C C . ALA C 1 199 ? 31.362 59.339 75.029 1.00 53.72 199 ALA C C 1
ATOM 5025 O O . ALA C 1 199 ? 31.779 58.397 74.358 1.00 58.37 199 ALA C O 1
ATOM 5027 N N . ASN C 1 200 ? 30.927 60.463 74.475 1.00 34.75 200 ASN C N 1
ATOM 5028 C CA . ASN C 1 200 ? 30.912 60.656 73.024 1.00 35.23 200 ASN C CA 1
ATOM 5029 C C . ASN C 1 200 ? 32.272 60.652 72.342 1.00 35.91 200 ASN C C 1
ATOM 5030 O O . ASN C 1 200 ? 32.635 61.628 71.682 1.00 34.79 200 ASN C O 1
ATOM 5035 N N . ILE C 1 201 ? 33.004 59.549 72.472 1.00 39.55 201 ILE C N 1
ATOM 5036 C CA . ILE C 1 201 ? 34.332 59.430 71.881 1.00 41.06 201 ILE C CA 1
ATOM 5037 C C . ILE C 1 201 ? 34.334 59.795 70.390 1.00 42.18 201 ILE C C 1
ATOM 5038 O O . ILE C 1 201 ? 33.562 59.238 69.595 1.00 41.51 201 ILE C O 1
ATOM 5043 N N . THR C 1 202 ? 35.209 60.743 70.038 1.00 38.65 202 THR C N 1
ATOM 5044 C CA . THR C 1 202 ? 35.375 61.281 68.671 1.00 39.30 202 THR C CA 1
ATOM 5045 C C . THR C 1 202 ? 34.183 62.139 68.232 1.00 39.31 202 THR C C 1
ATOM 5046 O O . THR C 1 202 ? 34.308 62.967 67.338 1.00 38.25 202 THR C O 1
ATOM 5050 N N . CYS C 1 203 ? 33.039 61.940 68.878 1.00 51.53 203 CYS C N 1
ATOM 5051 C CA . CYS C 1 203 ? 31.813 62.658 68.545 1.00 55.29 203 CYS C CA 1
ATOM 5052 C C . CYS C 1 203 ? 31.843 64.158 68.733 1.00 57.63 203 CYS C C 1
ATOM 5053 O O . CYS C 1 203 ? 30.923 64.848 68.302 1.00 59.33 203 CYS C O 1
ATOM 5056 N N . GLU C 1 204 ? 32.878 64.679 69.370 1.00 50.96 204 GLU C N 1
ATOM 5057 C CA . GLU C 1 204 ? 32.925 66.116 69.585 1.00 54.45 204 GLU C CA 1
ATOM 5058 C C . GLU C 1 204 ? 31.653 66.492 70.346 1.00 52.18 204 GLU C C 1
ATOM 5059 O O . GLU C 1 204 ? 30.638 66.910 69.787 1.00 51.23 204 GLU C O 1
ATOM 5065 N N . GLY C 1 205 ? 31.777 66.315 71.652 1.00 49.48 205 GLY C N 1
ATOM 5066 C CA . GLY C 1 205 ? 30.732 66.527 72.630 1.00 45.99 205 GLY C CA 1
ATOM 5067 C C . GLY C 1 205 ? 31.231 65.472 73.596 1.00 44.01 205 GLY C C 1
ATOM 5068 O O . GLY C 1 205 ? 30.585 65.075 74.568 1.00 43.79 205 GLY C O 1
ATOM 5069 N N . GLU C 1 206 ? 32.439 65.024 73.255 1.00 46.01 206 GLU C N 1
ATOM 5070 C CA . GLU C 1 206 ? 33.202 63.998 73.944 1.00 41.18 206 GLU C CA 1
ATOM 5071 C C . GLU C 1 206 ? 33.560 64.350 75.384 1.00 38.83 206 GLU C C 1
ATOM 5072 O O . GLU C 1 206 ? 34.015 65.454 75.684 1.00 36.73 206 GLU C O 1
ATOM 5078 N N . PHE C 1 207 ? 33.365 63.383 76.270 1.00 40.31 207 PHE C N 1
ATOM 5079 C CA . PHE C 1 207 ? 33.637 63.573 77.690 1.00 37.75 207 PHE C CA 1
ATOM 5080 C C . PHE C 1 207 ? 34.483 62.418 78.222 1.00 37.25 207 PHE C C 1
ATOM 5081 O O . PHE C 1 207 ? 33.953 61.332 78.468 1.00 36.69 207 PHE C O 1
ATOM 5089 N N . ILE C 1 208 ? 35.786 62.640 78.382 1.00 34.92 208 ILE C N 1
ATOM 5090 C CA . ILE C 1 208 ? 36.667 61.602 78.917 1.00 34.64 208 ILE C CA 1
ATOM 5091 C C . ILE C 1 208 ? 37.595 62.191 79.962 1.00 34.94 208 ILE C C 1
ATOM 5092 O O . ILE C 1 208 ? 38.635 62.770 79.636 1.00 35.44 208 ILE C O 1
ATOM 5097 N N . GLN C 1 209 ? 37.214 62.056 81.222 1.00 37.61 209 GLN C N 1
ATOM 5098 C CA . GLN C 1 209 ? 38.038 62.562 82.296 1.00 36.98 209 GLN C CA 1
ATOM 5099 C C . GLN C 1 209 ? 38.061 61.500 83.366 1.00 38.31 209 GLN C C 1
ATOM 5100 O O . GLN C 1 209 ? 37.139 60.693 83.476 1.00 38.84 209 GLN C O 1
ATOM 5106 N N . THR C 1 210 ? 39.124 61.494 84.152 1.00 36.30 210 THR C N 1
ATOM 5107 C CA . THR C 1 210 ? 39.270 60.501 85.193 1.00 35.37 210 THR C CA 1
ATOM 5108 C C . THR C 1 210 ? 39.279 61.135 86.566 1.00 35.37 210 THR C C 1
ATOM 5109 O O . THR C 1 210 ? 39.896 62.170 86.769 1.00 34.44 210 THR C O 1
ATOM 5113 N N . ARG C 1 211 ? 38.590 60.500 87.505 1.00 31.59 211 ARG C N 1
ATOM 5114 C CA . ARG C 1 211 ? 38.529 60.992 88.872 1.00 32.29 211 ARG C CA 1
ATOM 5115 C C . ARG C 1 211 ? 38.448 59.829 89.821 1.00 30.82 211 ARG C C 1
ATOM 5116 O O . ARG C 1 211 ? 38.166 58.703 89.418 1.00 28.20 211 ARG C O 1
ATOM 5124 N N . THR C 1 212 ? 38.701 60.127 91.088 1.00 38.79 212 THR C N 1
ATOM 5125 C CA . THR C 1 212 ? 38.623 59.158 92.172 1.00 38.88 212 THR C CA 1
ATOM 5126 C C . THR C 1 212 ? 37.123 58.895 92.348 1.00 38.63 212 THR C C 1
ATOM 5127 O O . THR C 1 212 ? 36.302 59.753 92.005 1.00 38.27 212 THR C O 1
ATOM 5131 N N . VAL C 1 213 ? 36.750 57.726 92.855 1.00 28.21 213 VAL C N 1
ATOM 5132 C CA . VAL C 1 213 ? 35.327 57.439 93.039 1.00 29.45 213 VAL C CA 1
ATOM 5133 C C . VAL C 1 213 ? 34.707 58.511 93.920 1.00 32.60 213 VAL C C 1
ATOM 5134 O O . VAL C 1 213 ? 33.678 59.103 93.581 1.00 29.42 213 VAL C O 1
ATOM 5138 N N . LYS C 1 214 ? 35.368 58.743 95.050 1.00 37.26 214 LYS C N 1
ATOM 5139 C CA . LYS C 1 214 ? 34.953 59.719 96.039 1.00 41.61 214 LYS C CA 1
ATOM 5140 C C . LYS C 1 214 ? 34.714 61.118 95.472 1.00 43.74 214 LYS C C 1
ATOM 5141 O O . LYS C 1 214 ? 33.872 61.854 95.981 1.00 44.49 214 LYS C O 1
ATOM 5147 N N . ASP C 1 215 ? 35.445 61.485 94.422 1.00 41.56 215 ASP C N 1
ATOM 5148 C CA . ASP C 1 215 ? 35.318 62.820 93.835 1.00 42.36 215 ASP C CA 1
ATOM 5149 C C . ASP C 1 215 ? 34.443 62.976 92.597 1.00 42.88 215 ASP C C 1
ATOM 5150 O O . ASP C 1 215 ? 34.558 63.968 91.887 1.00 42.84 215 ASP C O 1
ATOM 5155 N N . TRP C 1 216 ? 33.581 62.007 92.324 1.00 44.20 216 TRP C N 1
ATOM 5156 C CA . TRP C 1 216 ? 32.686 62.116 91.183 1.00 45.96 216 TRP C CA 1
ATOM 5157 C C . TRP C 1 216 ? 31.355 62.647 91.701 1.00 49.06 216 TRP C C 1
ATOM 5158 O O . TRP C 1 216 ? 30.519 63.128 90.937 1.00 49.14 216 TRP C O 1
ATOM 5169 N N . LYS C 1 217 ? 31.180 62.559 93.016 1.00 59.85 217 LYS C N 1
ATOM 5170 C CA . LYS C 1 217 ? 29.967 63.011 93.691 1.00 64.99 217 LYS C CA 1
ATOM 5171 C C . LYS C 1 217 ? 29.386 64.326 93.169 1.00 67.91 217 LYS C C 1
ATOM 5172 O O . LYS C 1 217 ? 28.266 64.367 92.657 1.00 67.67 217 LYS C O 1
ATOM 5178 N N . GLY C 1 218 ? 30.159 65.397 93.283 1.00 53.58 218 GLY C N 1
ATOM 5179 C CA . GLY C 1 218 ? 29.661 66.692 92.873 1.00 59.49 218 GLY C CA 1
ATOM 5180 C C . GLY C 1 218 ? 29.706 67.150 91.432 1.00 62.94 218 GLY C C 1
ATOM 5181 O O . GLY C 1 218 ? 28.956 68.053 91.061 1.00 63.48 218 GLY C O 1
ATOM 5182 N N . HIS C 1 219 ? 30.557 66.557 90.605 1.00 89.56 219 HIS C N 1
ATOM 5183 C CA . HIS C 1 219 ? 30.648 67.019 89.219 1.00 93.20 219 HIS C CA 1
ATOM 5184 C C . HIS C 1 219 ? 30.334 65.955 88.163 1.00 93.03 219 HIS C C 1
ATOM 5185 O O . HIS C 1 219 ? 30.926 65.945 87.083 1.00 92.86 219 HIS C O 1
ATOM 5192 N N . ILE C 1 220 ? 29.388 65.074 88.470 1.00 109.26 220 ILE C N 1
ATOM 5193 C CA . ILE C 1 220 ? 28.994 64.015 87.549 1.00 108.87 220 ILE C CA 1
ATOM 5194 C C . ILE C 1 220 ? 27.990 64.536 86.517 1.00 107.33 220 ILE C C 1
ATOM 5195 O O . ILE C 1 220 ? 26.934 65.059 86.880 1.00 107.55 220 ILE C O 1
ATOM 5200 N N . PRO C 1 221 ? 28.304 64.398 85.214 1.00 87.37 221 PRO C N 1
ATOM 5201 C CA . PRO C 1 221 ? 27.400 64.872 84.160 1.00 84.12 221 PRO C CA 1
ATOM 5202 C C . PRO C 1 221 ? 26.204 63.964 83.877 1.00 80.54 221 PRO C C 1
ATOM 5203 O O . PRO C 1 221 ? 26.001 62.953 84.548 1.00 80.88 221 PRO C O 1
ATOM 5207 N N . GLU C 1 222 ? 25.419 64.343 82.875 1.00 91.38 222 GLU C N 1
ATOM 5208 C CA . GLU C 1 222 ? 24.240 63.584 82.491 1.00 87.45 222 GLU C CA 1
ATOM 5209 C C . GLU C 1 222 ? 24.622 62.321 81.727 1.00 86.34 222 GLU C C 1
ATOM 5210 O O . GLU C 1 222 ? 24.695 61.235 82.298 1.00 87.15 222 GLU C O 1
ATOM 5216 N N . LEU C 1 223 ? 24.876 62.472 80.435 1.00 77.01 223 LEU C N 1
ATOM 5217 C CA . LEU C 1 223 ? 25.250 61.354 79.581 1.00 76.00 223 LEU C CA 1
ATOM 5218 C C . LEU C 1 223 ? 24.377 60.102 79.739 1.00 76.14 223 LEU C C 1
ATOM 5219 O O . LEU C 1 223 ? 24.850 59.023 80.104 1.00 76.52 223 LEU C O 1
ATOM 5224 N N . SER C 1 224 ? 23.090 60.273 79.444 1.00 59.73 224 SER C N 1
ATOM 5225 C CA . SER C 1 224 ? 22.110 59.192 79.501 1.00 60.40 224 SER C CA 1
ATOM 5226 C C . SER C 1 224 ? 21.476 59.000 78.121 1.00 60.07 224 SER C C 1
ATOM 5227 O O . SER C 1 224 ? 20.578 58.175 77.945 1.00 58.67 224 SER C O 1
ATOM 5230 N N . LYS C 1 225 ? 21.950 59.772 77.149 1.00 65.52 225 LYS C N 1
ATOM 5231 C CA . LYS C 1 225 ? 21.438 59.696 75.790 1.00 65.80 225 LYS C CA 1
ATOM 5232 C C . LYS C 1 225 ? 22.490 59.097 74.852 1.00 64.75 225 LYS C C 1
ATOM 5233 O O . LYS C 1 225 ? 22.224 58.868 73.672 1.00 64.37 225 LYS C O 1
ATOM 5239 N N . ILE C 1 226 ? 23.687 58.849 75.377 1.00 67.39 226 ILE C N 1
ATOM 5240 C CA . ILE C 1 226 ? 24.748 58.240 74.578 1.00 66.74 226 ILE C CA 1
ATOM 5241 C C . ILE C 1 226 ? 25.476 57.184 75.383 1.00 65.50 226 ILE C C 1
ATOM 5242 O O . ILE C 1 226 ? 25.617 57.298 76.601 1.00 65.40 226 ILE C O 1
ATOM 5247 N N . PRO C 1 227 ? 25.953 56.134 74.712 1.00 73.94 227 PRO C N 1
ATOM 5248 C CA . PRO C 1 227 ? 26.662 55.099 75.456 1.00 72.61 227 PRO C CA 1
ATOM 5249 C C . PRO C 1 227 ? 28.027 55.621 75.883 1.00 70.72 227 PRO C C 1
ATOM 5250 O O . PRO C 1 227 ? 28.568 56.566 75.298 1.00 70.57 227 PRO C O 1
ATOM 5254 N N . CYS C 1 228 ? 28.579 55.014 76.917 1.00 74.65 228 CYS C N 1
ATOM 5255 C CA . CYS C 1 228 ? 29.884 55.430 77.382 1.00 71.66 228 CYS C CA 1
ATOM 5256 C C . CYS C 1 228 ? 30.644 54.239 77.939 1.00 68.01 228 CYS C C 1
ATOM 5257 O O . CYS C 1 228 ? 30.060 53.195 78.250 1.00 65.92 228 CYS C O 1
ATOM 5260 N N . ILE C 1 229 ? 31.958 54.393 78.039 1.00 44.01 229 ILE C N 1
ATOM 5261 C CA . ILE C 1 229 ? 32.792 53.333 78.556 1.00 37.35 229 ILE C CA 1
ATOM 5262 C C . ILE C 1 229 ? 33.298 53.662 79.945 1.00 32.85 229 ILE C C 1
ATOM 5263 O O . ILE C 1 229 ? 33.731 54.776 80.210 1.00 31.07 229 ILE C O 1
ATOM 5268 N N . PHE C 1 230 ? 33.228 52.680 80.835 1.00 34.50 230 PHE C N 1
ATOM 5269 C CA . PHE C 1 230 ? 33.684 52.854 82.208 1.00 31.71 230 PHE C CA 1
ATOM 5270 C C . PHE C 1 230 ? 34.997 52.119 82.470 1.00 32.03 230 PHE C C 1
ATOM 5271 O O . PHE C 1 230 ? 35.171 50.965 82.072 1.00 32.10 230 PHE C O 1
ATOM 5279 N N . LEU C 1 231 ? 35.922 52.804 83.133 1.00 27.27 231 LEU C N 1
ATOM 5280 C CA . LEU C 1 231 ? 37.212 52.220 83.455 1.00 26.44 231 LEU C CA 1
ATOM 5281 C C . LEU C 1 231 ? 37.568 52.392 84.923 1.00 27.05 231 LEU C C 1
ATOM 5282 O O . LEU C 1 231 ? 37.461 53.488 85.484 1.00 25.26 231 LEU C O 1
ATOM 5287 N N . LEU C 1 232 ? 38.010 51.303 85.537 1.00 32.45 232 LEU C N 1
ATOM 5288 C CA . LEU C 1 232 ? 38.424 51.331 86.937 1.00 33.13 232 LEU C CA 1
ATOM 5289 C C . LEU C 1 232 ? 39.942 51.057 87.049 1.00 34.13 232 LEU C C 1
ATOM 5290 O O . LEU C 1 232 ? 40.496 50.218 86.321 1.00 33.96 232 LEU C O 1
ATOM 5295 N N . TYR C 1 233 ? 40.613 51.786 87.934 1.00 22.99 233 TYR C N 1
ATOM 5296 C CA . TYR C 1 233 ? 42.029 51.565 88.185 1.00 25.26 233 TYR C CA 1
ATOM 5297 C C . TYR C 1 233 ? 42.470 52.308 89.452 1.00 26.52 233 TYR C C 1
ATOM 5298 O O . TYR C 1 233 ? 41.630 52.850 90.170 1.00 24.37 233 TYR C O 1
ATOM 5307 N N . LYS C 1 234 ? 43.775 52.325 89.729 1.00 35.86 234 LYS C N 1
ATOM 5308 C CA . LYS C 1 234 ? 44.314 52.943 90.945 1.00 38.65 234 LYS C CA 1
ATOM 5309 C C . LYS C 1 234 ? 45.330 54.067 90.760 1.00 40.38 234 LYS C C 1
ATOM 5310 O O . LYS C 1 234 ? 45.721 54.384 89.647 1.00 43.01 234 LYS C O 1
ATOM 5316 N N . LEU C 1 235 ? 45.765 54.648 91.876 1.00 48.97 235 LEU C N 1
ATOM 5317 C CA . LEU C 1 235 ? 46.742 55.738 91.884 1.00 50.64 235 LEU C CA 1
ATOM 5318 C C . LEU C 1 235 ? 48.187 55.208 91.725 1.00 51.31 235 LEU C C 1
ATOM 5319 O O . LEU C 1 235 ? 48.964 55.760 90.904 1.00 50.72 235 LEU C O 1
ATOM 5324 N N . GLU D 1 2 ? 42.579 16.748 16.675 1.00 50.62 2 GLU D N 1
ATOM 5325 C CA . GLU D 1 2 ? 41.247 16.504 16.050 1.00 51.51 2 GLU D CA 1
ATOM 5326 C C . GLU D 1 2 ? 40.084 16.594 17.045 1.00 50.38 2 GLU D C 1
ATOM 5327 O O . GLU D 1 2 ? 39.200 17.430 16.890 1.00 50.39 2 GLU D O 1
ATOM 5333 N N . THR D 1 3 ? 40.065 15.737 18.058 1.00 57.33 3 THR D N 1
ATOM 5334 C CA . THR D 1 3 ? 38.977 15.788 19.033 1.00 56.72 3 THR D CA 1
ATOM 5335 C C . THR D 1 3 ? 39.160 17.005 19.949 1.00 55.42 3 THR D C 1
ATOM 5336 O O . THR D 1 3 ? 40.176 17.140 20.639 1.00 54.13 3 THR D O 1
ATOM 5340 N N . ALA D 1 4 ? 38.172 17.896 19.938 1.00 52.23 4 ALA D N 1
ATOM 5341 C CA . ALA D 1 4 ? 38.244 19.101 20.745 1.00 48.85 4 ALA D CA 1
ATOM 5342 C C . ALA D 1 4 ? 36.945 19.879 20.747 1.00 46.11 4 ALA D C 1
ATOM 5343 O O . ALA D 1 4 ? 35.947 19.469 20.144 1.00 46.30 4 ALA D O 1
ATOM 5345 N N . LEU D 1 5 ? 36.985 21.005 21.455 1.00 37.00 5 LEU D N 1
ATOM 5346 C CA . LEU D 1 5 ? 35.876 21.941 21.549 1.00 32.35 5 LEU D CA 1
ATOM 5347 C C . LEU D 1 5 ? 36.231 23.001 20.510 1.00 31.17 5 LEU D C 1
ATOM 5348 O O . LEU D 1 5 ? 37.035 23.888 20.790 1.00 30.15 5 LEU D O 1
ATOM 5353 N N . TYR D 1 6 ? 35.661 22.886 19.310 1.00 32.77 6 TYR D N 1
ATOM 5354 C CA . TYR D 1 6 ? 35.938 23.829 18.228 1.00 30.01 6 TYR D CA 1
ATOM 5355 C C . TYR D 1 6 ? 35.165 25.136 18.305 1.00 29.12 6 TYR D C 1
ATOM 5356 O O . TYR D 1 6 ? 33.926 25.134 18.437 1.00 27.48 6 TYR D O 1
ATOM 5365 N N . LEU D 1 7 ? 35.903 26.244 18.226 1.00 23.70 7 LEU D N 1
ATOM 5366 C CA . LEU D 1 7 ? 35.309 27.582 18.238 1.00 25.99 7 LEU D CA 1
ATOM 5367 C C . LEU D 1 7 ? 35.075 28.032 16.790 1.00 26.44 7 LEU D C 1
ATOM 5368 O O . LEU D 1 7 ? 36.008 28.411 16.073 1.00 23.94 7 LEU D O 1
ATOM 5373 N N . LEU D 1 8 ? 33.810 27.989 16.375 1.00 32.81 8 LEU D N 1
ATOM 5374 C CA . LEU D 1 8 ? 33.397 28.348 15.011 1.00 32.96 8 LEU D CA 1
ATOM 5375 C C . LEU D 1 8 ? 32.943 29.795 14.833 1.00 33.21 8 LEU D C 1
ATOM 5376 O O . LEU D 1 8 ? 31.848 30.170 15.249 1.00 35.70 8 LEU D O 1
ATOM 5381 N N . PRO D 1 9 ? 33.770 30.625 14.192 1.00 31.62 9 PRO D N 1
ATOM 5382 C CA . PRO D 1 9 ? 33.393 32.030 13.990 1.00 30.92 9 PRO D CA 1
ATOM 5383 C C . PRO D 1 9 ? 32.241 32.191 12.994 1.00 30.10 9 PRO D C 1
ATOM 5384 O O . PRO D 1 9 ? 32.184 31.477 12.007 1.00 30.20 9 PRO D O 1
ATOM 5388 N N . VAL D 1 10 ? 31.326 33.121 13.250 1.00 33.90 10 VAL D N 1
ATOM 5389 C CA . VAL D 1 10 ? 30.246 33.381 12.295 1.00 34.91 10 VAL D CA 1
ATOM 5390 C C . VAL D 1 10 ? 30.670 34.647 11.532 1.00 36.69 10 VAL D C 1
ATOM 5391 O O . VAL D 1 10 ? 31.744 35.209 11.797 1.00 34.45 10 VAL D O 1
ATOM 5395 N N . THR D 1 11 ? 29.851 35.092 10.585 1.00 36.89 11 THR D N 1
ATOM 5396 C CA . THR D 1 11 ? 30.193 36.276 9.799 1.00 37.98 11 THR D CA 1
ATOM 5397 C C . THR D 1 11 ? 30.065 37.539 10.628 1.00 39.37 11 THR D C 1
ATOM 5398 O O . THR D 1 11 ? 29.462 37.542 11.701 1.00 40.74 11 THR D O 1
ATOM 5402 N N . LEU D 1 12 ? 30.637 38.616 10.109 1.00 48.44 12 LEU D N 1
ATOM 5403 C CA . LEU D 1 12 ? 30.596 39.916 10.762 1.00 48.59 12 LEU D CA 1
ATOM 5404 C C . LEU D 1 12 ? 29.301 40.616 10.390 1.00 48.84 12 LEU D C 1
ATOM 5405 O O . LEU D 1 12 ? 28.675 41.256 11.223 1.00 50.40 12 LEU D O 1
ATOM 5410 N N . GLY D 1 13 ? 28.917 40.490 9.125 1.00 44.50 13 GLY D N 1
ATOM 5411 C CA . GLY D 1 13 ? 27.694 41.090 8.622 1.00 45.13 13 GLY D CA 1
ATOM 5412 C C . GLY D 1 13 ? 27.078 40.140 7.609 1.00 47.33 13 GLY D C 1
ATOM 5413 O O . GLY D 1 13 ? 27.590 39.037 7.402 1.00 47.87 13 GLY D O 1
ATOM 5414 N N . ASP D 1 14 ? 25.992 40.557 6.968 1.00 45.14 14 ASP D N 1
ATOM 5415 C CA . ASP D 1 14 ? 25.321 39.712 5.989 1.00 46.99 14 ASP D CA 1
ATOM 5416 C C . ASP D 1 14 ? 26.107 39.605 4.693 1.00 45.51 14 ASP D C 1
ATOM 5417 O O . ASP D 1 14 ? 25.719 40.187 3.685 1.00 45.67 14 ASP D O 1
ATOM 5422 N N . THR D 1 15 ? 27.200 38.843 4.726 1.00 41.94 15 THR D N 1
ATOM 5423 C CA . THR D 1 15 ? 28.080 38.660 3.571 1.00 38.31 15 THR D CA 1
ATOM 5424 C C . THR D 1 15 ? 28.340 37.180 3.316 1.00 35.77 15 THR D C 1
ATOM 5425 O O . THR D 1 15 ? 28.095 36.348 4.178 1.00 35.98 15 THR D O 1
ATOM 5429 N N . PRO D 1 16 ? 28.834 36.829 2.119 1.00 37.25 16 PRO D N 1
ATOM 5430 C CA . PRO D 1 16 ? 29.084 35.402 1.881 1.00 37.68 16 PRO D CA 1
ATOM 5431 C C . PRO D 1 16 ? 30.212 34.802 2.733 1.00 39.54 16 PRO D C 1
ATOM 5432 O O . PRO D 1 16 ? 31.265 35.413 2.927 1.00 41.48 16 PRO D O 1
ATOM 5436 N N . LEU D 1 17 ? 29.980 33.598 3.245 1.00 39.37 17 LEU D N 1
ATOM 5437 C CA . LEU D 1 17 ? 30.951 32.919 4.094 1.00 39.94 17 LEU D CA 1
ATOM 5438 C C . LEU D 1 17 ? 32.356 32.720 3.533 1.00 40.15 17 LEU D C 1
ATOM 5439 O O . LEU D 1 17 ? 33.331 32.834 4.276 1.00 40.43 17 LEU D O 1
ATOM 5444 N N . GLU D 1 18 ? 32.465 32.416 2.241 1.00 35.58 18 GLU D N 1
ATOM 5445 C CA . GLU D 1 18 ? 33.771 32.193 1.622 1.00 36.17 18 GLU D CA 1
ATOM 5446 C C . GLU D 1 18 ? 34.639 33.449 1.582 1.00 35.45 18 GLU D C 1
ATOM 5447 O O . GLU D 1 18 ? 35.820 33.398 1.227 1.00 34.47 18 GLU D O 1
ATOM 5453 N N . GLN D 1 19 ? 34.055 34.583 1.944 1.00 42.09 19 GLN D N 1
ATOM 5454 C CA . GLN D 1 19 ? 34.798 35.833 1.926 1.00 42.53 19 GLN D CA 1
ATOM 5455 C C . GLN D 1 19 ? 35.536 36.058 3.242 1.00 40.51 19 GLN D C 1
ATOM 5456 O O . GLN D 1 19 ? 36.661 36.562 3.247 1.00 38.64 19 GLN D O 1
ATOM 5462 N N . VAL D 1 20 ? 34.910 35.661 4.351 1.00 36.82 20 VAL D N 1
ATOM 5463 C CA . VAL D 1 20 ? 35.500 35.853 5.670 1.00 34.78 20 VAL D CA 1
ATOM 5464 C C . VAL D 1 20 ? 35.770 34.601 6.500 1.00 35.54 20 VAL D C 1
ATOM 5465 O O . VAL D 1 20 ? 36.230 34.721 7.634 1.00 36.52 20 VAL D O 1
ATOM 5469 N N . LEU D 1 21 ? 35.479 33.413 5.973 1.00 37.63 21 LEU D N 1
ATOM 5470 C CA . LEU D 1 21 ? 35.709 32.167 6.723 1.00 37.26 21 LEU D CA 1
ATOM 5471 C C . LEU D 1 21 ? 36.471 31.140 5.887 1.00 37.53 21 LEU D C 1
ATOM 5472 O O . LEU D 1 21 ? 36.150 30.923 4.728 1.00 38.01 21 LEU D O 1
ATOM 5477 N N . PRO D 1 22 ? 37.502 30.504 6.460 1.00 38.02 22 PRO D N 1
ATOM 5478 C CA . PRO D 1 22 ? 38.243 29.510 5.670 1.00 38.07 22 PRO D CA 1
ATOM 5479 C C . PRO D 1 22 ? 37.422 28.249 5.348 1.00 37.85 22 PRO D C 1
ATOM 5480 O O . PRO D 1 22 ? 36.615 27.786 6.157 1.00 37.48 22 PRO D O 1
ATOM 5484 N N . SER D 1 23 ? 37.621 27.698 4.158 1.00 30.98 23 SER D N 1
ATOM 5485 C CA . SER D 1 23 ? 36.874 26.510 3.756 1.00 31.82 23 SER D CA 1
ATOM 5486 C C . SER D 1 23 ? 37.048 25.412 4.801 1.00 31.99 23 SER D C 1
ATOM 5487 O O . SER D 1 23 ? 36.125 24.652 5.107 1.00 31.38 23 SER D O 1
ATOM 5490 N N . TYR D 1 24 ? 38.246 25.360 5.364 1.00 36.70 24 TYR D N 1
ATOM 5491 C CA . TYR D 1 24 ? 38.579 24.372 6.369 1.00 34.82 24 TYR D CA 1
ATOM 5492 C C . TYR D 1 24 ? 37.537 24.348 7.491 1.00 33.04 24 TYR D C 1
ATOM 5493 O O . TYR D 1 24 ? 37.245 23.299 8.060 1.00 32.47 24 TYR D O 1
ATOM 5502 N N . ASN D 1 25 ? 36.972 25.506 7.802 1.00 26.78 25 ASN D N 1
ATOM 5503 C CA . ASN D 1 25 ? 35.967 25.594 8.856 1.00 27.43 25 ASN D CA 1
ATOM 5504 C C . ASN D 1 25 ? 34.730 24.778 8.518 1.00 28.43 25 ASN D C 1
ATOM 5505 O O . ASN D 1 25 ? 33.981 24.369 9.398 1.00 27.15 25 ASN D O 1
ATOM 5510 N N . THR D 1 26 ? 34.510 24.538 7.237 1.00 48.09 26 THR D N 1
ATOM 5511 C CA . THR D 1 26 ? 33.356 23.746 6.844 1.00 51.41 26 THR D CA 1
ATOM 5512 C C . THR D 1 26 ? 33.642 22.256 7.022 1.00 51.39 26 THR D C 1
ATOM 5513 O O . THR D 1 26 ? 32.748 21.492 7.397 1.00 51.11 26 THR D O 1
ATOM 5517 N N . GLU D 1 27 ? 34.883 21.852 6.756 1.00 32.14 27 GLU D N 1
ATOM 5518 C CA . GLU D 1 27 ? 35.289 20.462 6.905 1.00 33.65 27 GLU D CA 1
ATOM 5519 C C . GLU D 1 27 ? 35.092 19.974 8.337 1.00 33.17 27 GLU D C 1
ATOM 5520 O O . GLU D 1 27 ? 34.550 18.888 8.563 1.00 32.62 27 GLU D O 1
ATOM 5526 N N . ILE D 1 28 ? 35.530 20.765 9.310 1.00 32.93 28 ILE D N 1
ATOM 5527 C CA . ILE D 1 28 ? 35.383 20.343 10.687 1.00 33.19 28 ILE D CA 1
ATOM 5528 C C . ILE D 1 28 ? 33.945 20.509 11.183 1.00 33.39 28 ILE D C 1
ATOM 5529 O O . ILE D 1 28 ? 33.491 19.757 12.039 1.00 33.62 28 ILE D O 1
ATOM 5534 N N . ILE D 1 29 ? 33.213 21.474 10.639 1.00 40.46 29 ILE D N 1
ATOM 5535 C CA . ILE D 1 29 ? 31.824 21.643 11.050 1.00 39.83 29 ILE D CA 1
ATOM 5536 C C . ILE D 1 29 ? 31.020 20.408 10.650 1.00 41.97 29 ILE D C 1
ATOM 5537 O O . ILE D 1 29 ? 30.046 20.046 11.318 1.00 41.12 29 ILE D O 1
ATOM 5542 N N . ARG D 1 30 ? 31.436 19.770 9.557 1.00 50.29 30 ARG D N 1
ATOM 5543 C CA . ARG D 1 30 ? 30.777 18.570 9.055 1.00 53.36 30 ARG D CA 1
ATOM 5544 C C . ARG D 1 30 ? 30.926 17.351 9.974 1.00 53.90 30 ARG D C 1
ATOM 5545 O O . ARG D 1 30 ? 30.040 16.493 10.013 1.00 53.98 30 ARG D O 1
ATOM 5553 N N . GLY D 1 31 ? 32.038 17.279 10.708 1.00 45.23 31 GLY D N 1
ATOM 5554 C CA . GLY D 1 31 ? 32.276 16.147 11.586 1.00 42.44 31 GLY D CA 1
ATOM 5555 C C . GLY D 1 31 ? 31.881 16.348 13.036 1.00 42.86 31 GLY D C 1
ATOM 5556 O O . GLY D 1 31 ? 32.501 15.771 13.931 1.00 44.43 31 GLY D O 1
ATOM 5557 N N . ILE D 1 32 ? 30.845 17.145 13.277 1.00 41.15 32 ILE D N 1
ATOM 5558 C CA . ILE D 1 32 ? 30.391 17.408 14.639 1.00 40.74 32 ILE D CA 1
ATOM 5559 C C . ILE D 1 32 ? 28.870 17.309 14.755 1.00 39.41 32 ILE D C 1
ATOM 5560 O O . ILE D 1 32 ? 28.144 17.896 13.958 1.00 39.10 32 ILE D O 1
ATOM 5565 N N . ARG D 1 33 ? 28.401 16.570 15.758 1.00 34.49 33 ARG D N 1
ATOM 5566 C CA . ARG D 1 33 ? 26.974 16.366 15.970 1.00 35.89 33 ARG D CA 1
ATOM 5567 C C . ARG D 1 33 ? 26.409 17.216 17.089 1.00 35.01 33 ARG D C 1
ATOM 5568 O O . ARG D 1 33 ? 25.183 17.331 17.232 1.00 34.67 33 ARG D O 1
ATOM 5576 N N . HIS D 1 34 ? 27.295 17.784 17.900 1.00 33.06 34 HIS D N 1
ATOM 5577 C CA . HIS D 1 34 ? 26.865 18.609 19.018 1.00 31.12 34 HIS D CA 1
ATOM 5578 C C . HIS D 1 34 ? 27.374 20.039 18.894 1.00 31.37 34 HIS D C 1
ATOM 5579 O O . HIS D 1 34 ? 28.536 20.266 18.569 1.00 31.68 34 HIS D O 1
ATOM 5586 N N . PHE D 1 35 ? 26.493 20.993 19.179 1.00 41.58 35 PHE D N 1
ATOM 5587 C CA . PHE D 1 35 ? 26.804 22.415 19.088 1.00 41.35 35 PHE D CA 1
ATOM 5588 C C . PHE D 1 35 ? 26.249 23.217 20.262 1.00 44.55 35 PHE D C 1
ATOM 5589 O O . PHE D 1 35 ? 25.050 23.181 20.536 1.00 43.52 35 PHE D O 1
ATOM 5597 N N . ILE D 1 36 ? 27.127 23.942 20.950 1.00 38.36 36 ILE D N 1
ATOM 5598 C CA . ILE D 1 36 ? 26.720 24.789 22.065 1.00 38.04 36 ILE D CA 1
ATOM 5599 C C . ILE D 1 36 ? 26.578 26.155 21.407 1.00 38.65 36 ILE D C 1
ATOM 5600 O O . ILE D 1 36 ? 27.565 26.713 20.929 1.00 37.42 36 ILE D O 1
ATOM 5605 N N . VAL D 1 37 ? 25.357 26.679 21.362 1.00 43.82 37 VAL D N 1
ATOM 5606 C CA . VAL D 1 37 ? 25.099 27.967 20.721 1.00 45.31 37 VAL D CA 1
ATOM 5607 C C . VAL D 1 37 ? 24.412 28.929 21.677 1.00 47.29 37 VAL D C 1
ATOM 5608 O O . VAL D 1 37 ? 23.943 28.524 22.744 1.00 47.33 37 VAL D O 1
ATOM 5612 N N . GLU D 1 38 ? 24.356 30.203 21.300 1.00 48.09 38 GLU D N 1
ATOM 5613 C CA . GLU D 1 38 ? 23.717 31.191 22.153 1.00 50.42 38 GLU D CA 1
ATOM 5614 C C . GLU D 1 38 ? 22.379 31.581 21.544 1.00 50.20 38 GLU D C 1
ATOM 5615 O O . GLU D 1 38 ? 21.735 32.541 21.967 1.00 50.29 38 GLU D O 1
ATOM 5621 N N . ASP D 1 39 ? 21.988 30.821 20.530 1.00 48.70 39 ASP D N 1
ATOM 5622 C CA . ASP D 1 39 ? 20.725 31.008 19.835 1.00 49.15 39 ASP D CA 1
ATOM 5623 C C . ASP D 1 39 ? 20.607 29.924 18.779 1.00 48.43 39 ASP D C 1
ATOM 5624 O O . ASP D 1 39 ? 21.255 29.984 17.737 1.00 49.51 39 ASP D O 1
ATOM 5629 N N . VAL D 1 40 ? 19.785 28.925 19.065 1.00 40.34 40 VAL D N 1
ATOM 5630 C CA . VAL D 1 40 ? 19.590 27.811 18.158 1.00 39.03 40 VAL D CA 1
ATOM 5631 C C . VAL D 1 40 ? 19.160 28.283 16.777 1.00 38.85 40 VAL D C 1
ATOM 5632 O O . VAL D 1 40 ? 19.663 27.806 15.764 1.00 38.12 40 VAL D O 1
ATOM 5636 N N . ARG D 1 41 ? 18.237 29.235 16.737 1.00 41.72 41 ARG D N 1
ATOM 5637 C CA . ARG D 1 41 ? 17.747 29.751 15.465 1.00 43.00 41 ARG D CA 1
ATOM 5638 C C . ARG D 1 41 ? 18.854 30.263 14.566 1.00 41.55 41 ARG D C 1
ATOM 5639 O O . ARG D 1 41 ? 19.000 29.797 13.440 1.00 40.85 41 ARG D O 1
ATOM 5647 N N . SER D 1 42 ? 19.634 31.223 15.054 1.00 51.82 42 SER D N 1
ATOM 5648 C CA . SER D 1 42 ? 20.719 31.782 14.250 1.00 52.08 42 SER D CA 1
ATOM 5649 C C . SER D 1 42 ? 21.733 30.680 13.933 1.00 51.02 42 SER D C 1
ATOM 5650 O O . SER D 1 42 ? 22.319 30.639 12.845 1.00 48.60 42 SER D O 1
ATOM 5653 N N . ALA D 1 43 ? 21.903 29.777 14.893 1.00 48.97 43 ALA D N 1
ATOM 5654 C CA . ALA D 1 43 ? 22.831 28.662 14.770 1.00 48.96 43 ALA D CA 1
ATOM 5655 C C . ALA D 1 43 ? 22.440 27.715 13.643 1.00 48.59 43 ALA D C 1
ATOM 5656 O O . ALA D 1 43 ? 23.300 27.289 12.874 1.00 48.03 43 ALA D O 1
ATOM 5658 N N . ARG D 1 44 ? 21.150 27.383 13.558 1.00 40.95 44 ARG D N 1
ATOM 5659 C CA . ARG D 1 44 ? 20.633 26.493 12.515 1.00 41.35 44 ARG D CA 1
ATOM 5660 C C . ARG D 1 44 ? 20.792 27.131 11.146 1.00 40.29 44 ARG D C 1
ATOM 5661 O O . ARG D 1 44 ? 21.242 26.499 10.186 1.00 38.78 44 ARG D O 1
ATOM 5669 N N . ARG D 1 45 ? 20.407 28.399 11.070 1.00 43.06 45 ARG D N 1
ATOM 5670 C CA . ARG D 1 45 ? 20.482 29.160 9.830 1.00 43.14 45 ARG D CA 1
ATOM 5671 C C . ARG D 1 45 ? 21.950 29.297 9.401 1.00 40.86 45 ARG D C 1
ATOM 5672 O O . ARG D 1 45 ? 22.275 29.198 8.223 1.00 38.21 45 ARG D O 1
ATOM 5680 N N . PHE D 1 46 ? 22.842 29.503 10.363 1.00 39.99 46 PHE D N 1
ATOM 5681 C CA . PHE D 1 46 ? 24.250 29.617 10.033 1.00 38.09 46 PHE D CA 1
ATOM 5682 C C . PHE D 1 46 ? 24.732 28.329 9.393 1.00 37.38 46 PHE D C 1
ATOM 5683 O O . PHE D 1 46 ? 25.428 28.347 8.371 1.00 33.68 46 PHE D O 1
ATOM 5691 N N . LEU D 1 47 ? 24.370 27.208 10.013 1.00 38.29 47 LEU D N 1
ATOM 5692 C CA . LEU D 1 47 ? 24.795 25.904 9.515 1.00 40.53 47 LEU D CA 1
ATOM 5693 C C . LEU D 1 47 ? 24.164 25.517 8.172 1.00 42.62 47 LEU D C 1
ATOM 5694 O O . LEU D 1 47 ? 24.625 24.596 7.507 1.00 42.62 47 LEU D O 1
ATOM 5699 N N . LYS D 1 48 ? 23.116 26.229 7.770 1.00 47.17 48 LYS D N 1
ATOM 5700 C CA . LYS D 1 48 ? 22.467 25.959 6.492 1.00 49.66 48 LYS D CA 1
ATOM 5701 C C . LYS D 1 48 ? 23.257 26.651 5.389 1.00 51.20 48 LYS D C 1
ATOM 5702 O O . LYS D 1 48 ? 23.313 26.171 4.260 1.00 49.07 48 LYS D O 1
ATOM 5708 N N . LYS D 1 49 ? 23.872 27.781 5.717 1.00 51.12 49 LYS D N 1
ATOM 5709 C CA . LYS D 1 49 ? 24.657 28.513 4.728 1.00 55.47 49 LYS D CA 1
ATOM 5710 C C . LYS D 1 49 ? 26.024 27.878 4.506 1.00 55.78 49 LYS D C 1
ATOM 5711 O O . LYS D 1 49 ? 26.621 28.039 3.445 1.00 56.02 49 LYS D O 1
ATOM 5717 N N . VAL D 1 50 ? 26.519 27.158 5.505 1.00 67.28 50 VAL D N 1
ATOM 5718 C CA . VAL D 1 50 ? 27.822 26.514 5.387 1.00 70.52 50 VAL D CA 1
ATOM 5719 C C . VAL D 1 50 ? 27.713 25.248 4.540 1.00 72.44 50 VAL D C 1
ATOM 5720 O O . VAL D 1 50 ? 28.635 24.905 3.792 1.00 71.94 50 VAL D O 1
ATOM 5724 N N . ASP D 1 51 ? 26.578 24.563 4.664 1.00 65.74 51 ASP D N 1
ATOM 5725 C CA . ASP D 1 51 ? 26.317 23.339 3.912 1.00 66.53 51 ASP D CA 1
ATOM 5726 C C . ASP D 1 51 ? 24.824 23.026 3.922 1.00 67.11 51 ASP D C 1
ATOM 5727 O O . ASP D 1 51 ? 24.311 22.479 4.897 1.00 67.91 51 ASP D O 1
ATOM 5732 N N . ARG D 1 52 ? 24.136 23.365 2.833 1.00 78.95 52 ARG D N 1
ATOM 5733 C CA . ARG D 1 52 ? 22.689 23.129 2.715 1.00 79.27 52 ARG D CA 1
ATOM 5734 C C . ARG D 1 52 ? 22.321 21.650 2.884 1.00 77.18 52 ARG D C 1
ATOM 5735 O O . ARG D 1 52 ? 21.198 21.316 3.277 1.00 75.48 52 ARG D O 1
ATOM 5743 N N . GLU D 1 53 ? 23.277 20.773 2.592 1.00 60.89 53 GLU D N 1
ATOM 5744 C CA . GLU D 1 53 ? 23.056 19.336 2.674 1.00 58.21 53 GLU D CA 1
ATOM 5745 C C . GLU D 1 53 ? 23.134 18.721 4.068 1.00 56.41 53 GLU D C 1
ATOM 5746 O O . GLU D 1 53 ? 22.916 17.521 4.222 1.00 56.63 53 GLU D O 1
ATOM 5752 N N . ILE D 1 54 ? 23.436 19.524 5.083 1.00 50.18 54 ILE D N 1
ATOM 5753 C CA . ILE D 1 54 ? 23.528 18.990 6.437 1.00 47.15 54 ILE D CA 1
ATOM 5754 C C . ILE D 1 54 ? 22.170 18.671 7.059 1.00 46.73 54 ILE D C 1
ATOM 5755 O O . ILE D 1 54 ? 21.207 19.422 6.896 1.00 46.43 54 ILE D O 1
ATOM 5760 N N . ASP D 1 55 ? 22.110 17.550 7.774 1.00 42.51 55 ASP D N 1
ATOM 5761 C CA . ASP D 1 55 ? 20.895 17.113 8.462 1.00 43.98 55 ASP D CA 1
ATOM 5762 C C . ASP D 1 55 ? 20.825 17.847 9.801 1.00 44.50 55 ASP D C 1
ATOM 5763 O O . ASP D 1 55 ? 21.175 17.303 10.851 1.00 42.24 55 ASP D O 1
ATOM 5768 N N . ILE D 1 56 ? 20.372 19.091 9.744 1.00 49.80 56 ILE D N 1
ATOM 5769 C CA . ILE D 1 56 ? 20.250 19.935 10.922 1.00 52.76 56 ILE D CA 1
ATOM 5770 C C . ILE D 1 56 ? 19.558 19.200 12.079 1.00 54.03 56 ILE D C 1
ATOM 5771 O O . ILE D 1 56 ? 19.939 19.349 13.242 1.00 54.75 56 ILE D O 1
ATOM 5776 N N . ASP D 1 57 ? 18.561 18.383 11.750 1.00 69.18 57 ASP D N 1
ATOM 5777 C CA . ASP D 1 57 ? 17.790 17.638 12.748 1.00 70.38 57 ASP D CA 1
ATOM 5778 C C . ASP D 1 57 ? 18.547 16.494 13.424 1.00 70.52 57 ASP D C 1
ATOM 5779 O O . ASP D 1 57 ? 18.135 16.007 14.478 1.00 70.48 57 ASP D O 1
ATOM 5784 N N . SER D 1 58 ? 19.647 16.070 12.813 1.00 65.87 58 SER D N 1
ATOM 5785 C CA . SER D 1 58 ? 20.478 14.996 13.352 1.00 65.58 58 SER D CA 1
ATOM 5786 C C . SER D 1 58 ? 21.409 15.527 14.438 1.00 64.59 58 SER D C 1
ATOM 5787 O O . SER D 1 58 ? 22.114 14.762 15.101 1.00 62.56 58 SER D O 1
ATOM 5790 N N . LEU D 1 59 ? 21.402 16.845 14.606 1.00 50.50 59 LEU D N 1
ATOM 5791 C CA . LEU D 1 59 ? 22.254 17.520 15.578 1.00 50.54 59 LEU D CA 1
ATOM 5792 C C . LEU D 1 59 ? 21.638 17.669 16.963 1.00 49.17 59 LEU D C 1
ATOM 5793 O O . LEU D 1 59 ? 20.448 17.431 17.162 1.00 50.02 59 LEU D O 1
ATOM 5798 N N . THR D 1 60 ? 22.476 18.077 17.911 1.00 73.78 60 THR D N 1
ATOM 5799 C CA . THR D 1 60 ? 22.072 18.291 19.294 1.00 69.98 60 THR D CA 1
ATOM 5800 C C . THR D 1 60 ? 22.473 19.716 19.669 1.00 68.82 60 THR D C 1
ATOM 5801 O O . THR D 1 60 ? 23.650 20.069 19.623 1.00 69.94 60 THR D O 1
ATOM 5805 N N . PHE D 1 61 ? 21.502 20.536 20.041 1.00 72.08 61 PHE D N 1
ATOM 5806 C CA . PHE D 1 61 ? 21.798 21.907 20.415 1.00 70.19 61 PHE D CA 1
ATOM 5807 C C . PHE D 1 61 ? 21.652 22.137 21.906 1.00 71.06 61 PHE D C 1
ATOM 5808 O O . PHE D 1 61 ? 20.726 21.621 22.534 1.00 71.65 61 PHE D O 1
ATOM 5816 N N . TYR D 1 62 ? 22.574 22.908 22.471 1.00 44.51 62 TYR D N 1
ATOM 5817 C CA . TYR D 1 62 ? 22.533 23.204 23.894 1.00 44.26 62 TYR D CA 1
ATOM 5818 C C . TYR D 1 62 ? 22.490 24.714 24.079 1.00 46.56 62 TYR D C 1
ATOM 5819 O O . TYR D 1 62 ? 23.483 25.412 23.858 1.00 44.49 62 TYR D O 1
ATOM 5828 N N . PRO D 1 63 ? 21.326 25.242 24.479 1.00 42.05 63 PRO D N 1
ATOM 5829 C CA . PRO D 1 63 ? 21.136 26.678 24.696 1.00 46.19 63 PRO D CA 1
ATOM 5830 C C . PRO D 1 63 ? 21.981 27.259 25.828 1.00 49.86 63 PRO D C 1
ATOM 5831 O O . PRO D 1 63 ? 22.071 26.675 26.911 1.00 47.26 63 PRO D O 1
ATOM 5835 N N . LEU D 1 64 ? 22.595 28.411 25.562 1.00 53.44 64 LEU D N 1
ATOM 5836 C CA . LEU D 1 64 ? 23.426 29.104 26.543 1.00 57.76 64 LEU D CA 1
ATOM 5837 C C . LEU D 1 64 ? 23.548 30.593 26.272 1.00 59.68 64 LEU D C 1
ATOM 5838 O O . LEU D 1 64 ? 23.425 31.042 25.136 1.00 60.50 64 LEU D O 1
ATOM 5843 N N . ASN D 1 65 ? 23.790 31.348 27.338 1.00 103.41 65 ASN D N 1
ATOM 5844 C CA . ASN D 1 65 ? 23.965 32.794 27.260 1.00 107.68 65 ASN D CA 1
ATOM 5845 C C . ASN D 1 65 ? 24.568 33.236 28.590 1.00 109.14 65 ASN D C 1
ATOM 5846 O O . ASN D 1 65 ? 24.842 32.398 29.451 1.00 108.08 65 ASN D O 1
ATOM 5851 N N . LYS D 1 66 ? 24.785 34.537 28.761 1.00 88.01 66 LYS D N 1
ATOM 5852 C CA . LYS D 1 66 ? 25.363 35.035 30.006 1.00 87.93 66 LYS D CA 1
ATOM 5853 C C . LYS D 1 66 ? 24.547 34.528 31.195 1.00 87.33 66 LYS D C 1
ATOM 5854 O O . LYS D 1 66 ? 25.090 34.288 32.274 1.00 87.79 66 LYS D O 1
ATOM 5860 N N . HIS D 1 67 ? 23.242 34.371 30.987 1.00 117.38 67 HIS D N 1
ATOM 5861 C CA . HIS D 1 67 ? 22.353 33.861 32.025 1.00 116.66 67 HIS D CA 1
ATOM 5862 C C . HIS D 1 67 ? 22.407 32.337 31.964 1.00 115.43 67 HIS D C 1
ATOM 5863 O O . HIS D 1 67 ? 21.637 31.701 31.239 1.00 115.85 67 HIS D O 1
ATOM 5870 N N . THR D 1 68 ? 23.335 31.760 32.720 1.00 87.85 68 THR D N 1
ATOM 5871 C CA . THR D 1 68 ? 23.506 30.313 32.755 1.00 85.25 68 THR D CA 1
ATOM 5872 C C . THR D 1 68 ? 24.238 29.918 34.025 1.00 81.94 68 THR D C 1
ATOM 5873 O O . THR D 1 68 ? 24.524 30.764 34.876 1.00 80.72 68 THR D O 1
ATOM 5877 N N . SER D 1 69 ? 24.543 28.629 34.141 1.00 78.62 69 SER D N 1
ATOM 5878 C CA . SER D 1 69 ? 25.254 28.115 35.305 1.00 74.84 69 SER D CA 1
ATOM 5879 C C . SER D 1 69 ? 26.328 27.153 34.836 1.00 71.50 69 SER D C 1
ATOM 5880 O O . SER D 1 69 ? 26.112 26.387 33.899 1.00 70.48 69 SER D O 1
ATOM 5883 N N . PRO D 1 70 ? 27.500 27.173 35.488 1.00 50.42 70 PRO D N 1
ATOM 5884 C CA . PRO D 1 70 ? 28.577 26.268 35.083 1.00 49.26 70 PRO D CA 1
ATOM 5885 C C . PRO D 1 70 ? 28.194 24.814 35.334 1.00 48.33 70 PRO D C 1
ATOM 5886 O O . PRO D 1 70 ? 28.900 23.888 34.925 1.00 46.90 70 PRO D O 1
ATOM 5890 N N . GLU D 1 71 ? 27.061 24.631 36.005 1.00 61.57 71 GLU D N 1
ATOM 5891 C CA . GLU D 1 71 ? 26.551 23.305 36.320 1.00 61.23 71 GLU D CA 1
ATOM 5892 C C . GLU D 1 71 ? 26.037 22.665 35.023 1.00 58.00 71 GLU D C 1
ATOM 5893 O O . GLU D 1 71 ? 26.334 21.503 34.728 1.00 55.05 71 GLU D O 1
ATOM 5899 N N . ASP D 1 72 ? 25.277 23.443 34.252 1.00 48.98 72 ASP D N 1
ATOM 5900 C CA . ASP D 1 72 ? 24.713 22.985 32.987 1.00 46.40 72 ASP D CA 1
ATOM 5901 C C . ASP D 1 72 ? 25.783 22.904 31.901 1.00 44.07 72 ASP D C 1
ATOM 5902 O O . ASP D 1 72 ? 25.843 21.931 31.155 1.00 44.00 72 ASP D O 1
ATOM 5907 N N . ILE D 1 73 ? 26.623 23.931 31.817 1.00 55.87 73 ILE D N 1
ATOM 5908 C CA . ILE D 1 73 ? 27.703 23.963 30.833 1.00 53.86 73 ILE D CA 1
ATOM 5909 C C . ILE D 1 73 ? 28.539 22.679 30.902 1.00 52.16 73 ILE D C 1
ATOM 5910 O O . ILE D 1 73 ? 28.801 22.036 29.876 1.00 50.65 73 ILE D O 1
ATOM 5915 N N . SER D 1 74 ? 28.950 22.314 32.113 1.00 45.79 74 SER D N 1
ATOM 5916 C CA . SER D 1 74 ? 29.736 21.104 32.319 1.00 44.25 74 SER D CA 1
ATOM 5917 C C . SER D 1 74 ? 28.958 19.928 31.754 1.00 43.71 74 SER D C 1
ATOM 5918 O O . SER D 1 74 ? 29.515 19.070 31.060 1.00 42.54 74 SER D O 1
ATOM 5921 N N . GLY D 1 75 ? 27.663 19.909 32.068 1.00 46.43 75 GLY D N 1
ATOM 5922 C CA . GLY D 1 75 ? 26.777 18.862 31.592 1.00 45.70 75 GLY D CA 1
ATOM 5923 C C . GLY D 1 75 ? 26.775 18.759 30.078 1.00 46.22 75 GLY D C 1
ATOM 5924 O O . GLY D 1 75 ? 26.722 17.653 29.536 1.00 44.76 75 GLY D O 1
ATOM 5925 N N . TYR D 1 76 ? 26.836 19.905 29.397 1.00 39.13 76 TYR D N 1
ATOM 5926 C CA . TYR D 1 76 ? 26.847 19.935 27.931 1.00 40.73 76 TYR D CA 1
ATOM 5927 C C . TYR D 1 76 ? 28.206 19.536 27.365 1.00 40.71 76 TYR D C 1
ATOM 5928 O O . TYR D 1 76 ? 28.314 19.220 26.178 1.00 39.72 76 TYR D O 1
ATOM 5937 N N . LEU D 1 77 ? 29.234 19.581 28.212 1.00 40.51 77 LEU D N 1
ATOM 5938 C CA . LEU D 1 77 ? 30.602 19.234 27.825 1.00 41.06 77 LEU D CA 1
ATOM 5939 C C . LEU D 1 77 ? 30.882 17.733 27.930 1.00 41.73 77 LEU D C 1
ATOM 5940 O O . LEU D 1 77 ? 31.970 17.270 27.562 1.00 40.97 77 LEU D O 1
ATOM 5945 N N . LYS D 1 78 ? 29.914 16.976 28.433 1.00 43.71 78 LYS D N 1
ATOM 5946 C CA . LYS D 1 78 ? 30.097 15.540 28.612 1.00 44.31 78 LYS D CA 1
ATOM 5947 C C . LYS D 1 78 ? 30.510 14.736 27.370 1.00 42.46 78 LYS D C 1
ATOM 5948 O O . LYS D 1 78 ? 31.455 13.938 27.418 1.00 41.61 78 LYS D O 1
ATOM 5954 N N . PRO D 1 79 ? 29.821 14.931 26.237 1.00 39.56 79 PRO D N 1
ATOM 5955 C CA . PRO D 1 79 ? 30.244 14.144 25.074 1.00 38.36 79 PRO D CA 1
ATOM 5956 C C . PRO D 1 79 ? 31.684 14.419 24.659 1.00 38.45 79 PRO D C 1
ATOM 5957 O O . PRO D 1 79 ? 32.364 13.537 24.150 1.00 38.97 79 PRO D O 1
ATOM 5961 N N . LEU D 1 80 ? 32.145 15.644 24.875 1.00 37.53 80 LEU D N 1
ATOM 5962 C CA . LEU D 1 80 ? 33.516 15.996 24.535 1.00 38.44 80 LEU D CA 1
ATOM 5963 C C . LEU D 1 80 ? 34.436 15.276 25.507 1.00 39.85 80 LEU D C 1
ATOM 5964 O O . LEU D 1 80 ? 35.490 14.747 25.124 1.00 38.95 80 LEU D O 1
ATOM 5969 N N . ALA D 1 81 ? 34.024 15.272 26.774 1.00 46.66 81 ALA D N 1
ATOM 5970 C CA . ALA D 1 81 ? 34.770 14.608 27.837 1.00 47.29 81 ALA D CA 1
ATOM 5971 C C . ALA D 1 81 ? 34.809 13.135 27.488 1.00 48.23 81 ALA D C 1
ATOM 5972 O O . ALA D 1 81 ? 35.737 12.419 27.874 1.00 47.65 81 ALA D O 1
ATOM 5974 N N . GLY D 1 82 ? 33.790 12.694 26.750 1.00 60.34 82 GLY D N 1
ATOM 5975 C CA . GLY D 1 82 ? 33.724 11.308 26.326 1.00 61.40 82 GLY D CA 1
ATOM 5976 C C . GLY D 1 82 ? 34.736 11.088 25.220 1.00 61.74 82 GLY D C 1
ATOM 5977 O O . GLY D 1 82 ? 35.579 10.191 25.301 1.00 64.24 82 GLY D O 1
ATOM 5978 N N . GLY D 1 83 ? 34.666 11.927 24.192 1.00 67.25 83 GLY D N 1
ATOM 5979 C CA . GLY D 1 83 ? 35.588 11.809 23.076 1.00 68.42 83 GLY D CA 1
ATOM 5980 C C . GLY D 1 83 ? 34.992 12.271 21.753 1.00 69.30 83 GLY D C 1
ATOM 5981 O O . GLY D 1 83 ? 35.577 12.056 20.686 1.00 67.56 83 GLY D O 1
ATOM 5982 N N . ALA D 1 84 ? 33.827 12.910 21.821 1.00 45.82 84 ALA D N 1
ATOM 5983 C CA . ALA D 1 84 ? 33.153 13.402 20.624 1.00 44.59 84 ALA D CA 1
ATOM 5984 C C . ALA D 1 84 ? 33.326 14.916 20.430 1.00 41.73 84 ALA D C 1
ATOM 5985 O O . ALA D 1 84 ? 32.838 15.702 21.231 1.00 40.06 84 ALA D O 1
ATOM 5987 N N . SER D 1 85 ? 34.013 15.320 19.365 1.00 53.46 85 SER D N 1
ATOM 5988 C CA . SER D 1 85 ? 34.216 16.745 19.098 1.00 53.12 85 SER D CA 1
ATOM 5989 C C . SER D 1 85 ? 32.905 17.531 19.194 1.00 52.53 85 SER D C 1
ATOM 5990 O O . SER D 1 85 ? 31.819 17.001 18.940 1.00 53.57 85 SER D O 1
ATOM 6001 N N . GLY D 1 87 ? 31.133 21.818 18.848 1.00 37.66 87 GLY D N 1
ATOM 6002 C CA . GLY D 1 87 ? 31.362 23.132 18.294 1.00 37.64 87 GLY D CA 1
ATOM 6003 C C . GLY D 1 87 ? 30.582 24.214 19.009 1.00 38.92 87 GLY D C 1
ATOM 6004 O O . GLY D 1 87 ? 29.535 23.951 19.616 1.00 41.50 87 GLY D O 1
ATOM 6005 N N .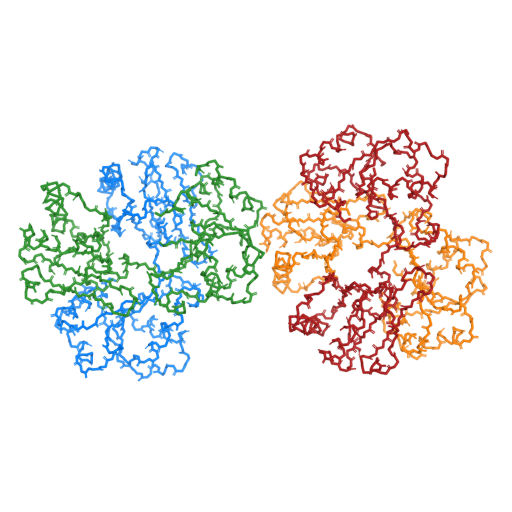 VAL D 1 88 ? 31.101 25.437 18.970 1.00 31.67 88 VAL D N 1
ATOM 6006 C CA . VAL D 1 88 ? 30.405 26.554 19.582 1.00 29.94 88 VAL D CA 1
ATOM 6007 C C . VAL D 1 88 ? 30.177 27.629 18.544 1.00 30.62 88 VAL D C 1
ATOM 6008 O O . VAL D 1 88 ? 31.073 27.980 17.776 1.00 29.14 88 VAL D O 1
ATOM 6012 N N . ILE D 1 89 ? 28.947 28.124 18.521 1.00 34.78 89 ILE D N 1
ATOM 6013 C CA . ILE D 1 89 ? 28.536 29.163 17.597 1.00 36.62 89 ILE D CA 1
ATOM 6014 C C . ILE D 1 89 ? 27.857 30.265 18.411 1.00 40.68 89 ILE D C 1
ATOM 6015 O O . ILE D 1 89 ? 26.834 30.029 19.061 1.00 39.54 89 ILE D O 1
ATOM 6020 N N . SER D 1 90 ? 28.437 31.458 18.400 1.00 70.54 90 SER D N 1
ATOM 6021 C CA . SER D 1 90 ? 27.853 32.574 19.136 1.00 76.89 90 SER D CA 1
ATOM 6022 C C . SER D 1 90 ? 27.271 33.564 18.133 1.00 80.57 90 SER D C 1
ATOM 6023 O O . SER D 1 90 ? 27.373 33.355 16.922 1.00 81.27 90 SER D O 1
ATOM 6026 N N . GLU D 1 91 ? 26.660 34.632 18.636 1.00 84.95 91 GLU D N 1
ATOM 6027 C CA . GLU D 1 91 ? 26.097 35.660 17.771 1.00 88.50 91 GLU D CA 1
ATOM 6028 C C . GLU D 1 91 ? 25.209 35.090 16.660 1.00 89.40 91 GLU D C 1
ATOM 6029 O O . GLU D 1 91 ? 24.569 34.044 16.824 1.00 91.80 91 GLU D O 1
ATOM 6035 N N . ASP D 1 99 ? 29.905 35.367 22.576 1.00 57.99 99 ASP D N 1
ATOM 6036 C CA . ASP D 1 99 ? 30.012 36.158 23.800 1.00 58.53 99 ASP D CA 1
ATOM 6037 C C . ASP D 1 99 ? 29.815 35.231 24.991 1.00 56.43 99 ASP D C 1
ATOM 6038 O O . ASP D 1 99 ? 30.680 35.144 25.858 1.00 57.89 99 ASP D O 1
ATOM 6043 N N . PRO D 1 100 ? 28.670 34.529 25.062 1.00 43.25 100 PRO D N 1
ATOM 6044 C CA . PRO D 1 100 ? 28.539 33.642 26.219 1.00 40.54 100 PRO D CA 1
ATOM 6045 C C . PRO D 1 100 ? 29.338 32.369 25.943 1.00 37.00 100 PRO D C 1
ATOM 6046 O O . PRO D 1 100 ? 29.482 31.504 26.801 1.00 36.14 100 PRO D O 1
ATOM 6050 N N . GLY D 1 101 ? 29.855 32.266 24.727 1.00 33.00 101 GLY D N 1
ATOM 6051 C CA . GLY D 1 101 ? 30.666 31.120 24.385 1.00 30.94 101 GLY D CA 1
ATOM 6052 C C . GLY D 1 101 ? 31.925 31.113 25.234 1.00 28.19 101 GLY D C 1
ATOM 6053 O O . GLY D 1 101 ? 32.445 30.054 25.555 1.00 30.28 101 GLY D O 1
ATOM 6054 N N . ALA D 1 102 ? 32.408 32.299 25.602 1.00 30.05 102 ALA D N 1
ATOM 6055 C CA . ALA D 1 102 ? 33.607 32.441 26.428 1.00 29.46 102 ALA D CA 1
ATOM 6056 C C . ALA D 1 102 ? 33.475 31.673 27.738 1.00 29.54 102 ALA D C 1
ATOM 6057 O O . ALA D 1 102 ? 34.418 31.015 28.185 1.00 28.18 102 ALA D O 1
ATOM 6059 N N . ASP D 1 103 ? 32.301 31.764 28.355 1.00 34.53 103 ASP D N 1
ATOM 6060 C CA . ASP D 1 103 ? 32.046 31.069 29.610 1.00 35.27 103 ASP D CA 1
ATOM 6061 C C . ASP D 1 103 ? 32.110 29.556 29.408 1.00 35.16 103 ASP D C 1
ATOM 6062 O O . ASP D 1 103 ? 32.513 28.818 30.302 1.00 34.24 103 ASP D O 1
ATOM 6067 N N . VAL D 1 104 ? 31.713 29.101 28.224 1.00 32.12 104 VAL D N 1
ATOM 6068 C CA . VAL D 1 104 ? 31.772 27.687 27.902 1.00 30.84 104 VAL D CA 1
ATOM 6069 C C . VAL D 1 104 ? 33.241 27.259 27.814 1.00 29.77 104 VAL D C 1
ATOM 6070 O O . VAL D 1 104 ? 33.640 26.256 28.397 1.00 28.02 104 VAL D O 1
ATOM 6074 N N . VAL D 1 105 ? 34.048 28.027 27.090 1.00 27.40 105 VAL D N 1
ATOM 6075 C CA . VAL D 1 105 ? 35.462 27.698 26.962 1.00 27.11 105 VAL D CA 1
ATOM 6076 C C . VAL D 1 105 ? 36.125 27.694 28.356 1.00 26.67 105 VAL D C 1
ATOM 6077 O O . VAL D 1 105 ? 36.949 26.833 28.660 1.00 23.25 105 VAL D O 1
ATOM 6081 N N . ALA D 1 106 ? 35.732 28.644 29.202 1.00 31.52 106 ALA D N 1
ATOM 6082 C CA . ALA D 1 106 ? 36.268 28.758 30.550 1.00 31.17 106 ALA D CA 1
ATOM 6083 C C . ALA D 1 106 ? 36.130 27.440 31.322 1.00 33.55 106 ALA D C 1
ATOM 6084 O O . ALA D 1 106 ? 37.100 26.918 31.885 1.00 32.77 106 ALA D O 1
ATOM 6086 N N . ILE D 1 107 ? 34.920 26.895 31.339 1.00 32.91 107 ILE D N 1
ATOM 6087 C CA . ILE D 1 107 ? 34.677 25.649 32.036 1.00 33.59 107 ILE D CA 1
ATOM 6088 C C . ILE D 1 107 ? 35.512 24.554 31.399 1.00 33.54 107 ILE D C 1
ATOM 6089 O O . ILE D 1 107 ? 36.124 23.745 32.087 1.00 35.10 107 ILE D O 1
ATOM 6094 N N . ALA D 1 108 ? 35.551 24.543 30.075 1.00 35.47 108 ALA D N 1
ATOM 6095 C CA . ALA D 1 108 ? 36.314 23.540 29.341 1.00 32.99 108 ALA D CA 1
ATOM 6096 C C . ALA D 1 108 ? 37.803 23.623 29.687 1.00 31.90 108 ALA D C 1
ATOM 6097 O O . ALA D 1 108 ? 38.453 22.597 29.875 1.00 31.74 108 ALA D O 1
ATOM 6099 N N . GLN D 1 109 ? 38.336 24.842 29.765 1.00 25.02 109 GLN D N 1
ATOM 6100 C CA . GLN D 1 109 ? 39.748 25.048 30.097 1.00 23.91 109 GLN D CA 1
ATOM 6101 C C . GLN D 1 109 ? 40.006 24.506 31.493 1.00 24.70 109 GLN D C 1
ATOM 6102 O O . GLN D 1 109 ? 41.013 23.846 31.733 1.00 22.82 109 GLN D O 1
ATOM 6108 N N . ARG D 1 110 ? 39.074 24.786 32.399 1.00 25.04 110 ARG D N 1
ATOM 6109 C CA . ARG D 1 110 ? 39.160 24.356 33.788 1.00 28.87 110 ARG D CA 1
ATOM 6110 C C . ARG D 1 110 ? 39.121 22.831 33.897 1.00 28.27 110 ARG D C 1
ATOM 6111 O O . ARG D 1 110 ? 39.526 22.261 34.908 1.00 28.03 110 ARG D O 1
ATOM 6119 N N . GLN D 1 111 ? 38.626 22.173 32.856 1.00 32.00 111 GLN D N 1
ATOM 6120 C CA . GLN D 1 111 ? 38.567 20.720 32.845 1.00 33.20 111 GLN D CA 1
ATOM 6121 C C . GLN D 1 111 ? 39.661 20.179 31.947 1.00 33.67 111 GLN D C 1
ATOM 6122 O O . GLN D 1 111 ? 39.618 19.014 31.551 1.00 33.32 111 GLN D O 1
ATOM 6128 N N . LYS D 1 112 ? 40.638 21.033 31.639 1.00 37.92 112 LYS D N 1
ATOM 6129 C CA . LYS D 1 112 ? 41.763 20.675 30.778 1.00 37.75 112 LYS D CA 1
ATOM 6130 C C . LYS D 1 112 ? 41.319 19.982 29.500 1.00 38.37 112 LYS D C 1
ATOM 6131 O O . LYS D 1 112 ? 41.896 18.976 29.107 1.00 40.56 112 LYS D O 1
ATOM 6137 N N . LEU D 1 113 ? 40.277 20.501 28.862 1.00 38.36 113 LEU D N 1
ATOM 6138 C CA . LEU D 1 113 ? 39.796 19.933 27.612 1.00 35.53 113 LEU D CA 1
ATOM 6139 C C . LEU D 1 113 ? 40.414 20.718 26.469 1.00 35.05 113 LEU D C 1
ATOM 6140 O O . LEU D 1 113 ? 40.588 21.934 26.564 1.00 35.52 113 LEU D O 1
ATOM 6145 N N . LYS D 1 114 ? 40.746 20.019 25.392 1.00 30.96 114 LYS D N 1
ATOM 6146 C CA . LYS D 1 114 ? 41.344 20.643 24.222 1.00 29.87 114 LYS D CA 1
ATOM 6147 C C . LYS D 1 114 ? 40.369 21.591 23.526 1.00 30.14 114 LYS D C 1
ATOM 6148 O O . LYS D 1 114 ? 39.307 21.187 23.049 1.00 29.56 114 LYS D O 1
ATOM 6154 N N . VAL D 1 115 ? 40.750 22.859 23.479 1.00 29.17 115 VAL D N 1
ATOM 6155 C CA . VAL D 1 115 ? 39.953 23.882 22.834 1.00 28.94 115 VAL D CA 1
ATOM 6156 C C . VAL D 1 115 ? 40.769 24.333 21.623 1.00 31.01 115 VAL D C 1
ATOM 6157 O O . VAL D 1 115 ? 41.996 24.488 21.697 1.00 32.43 115 VAL D O 1
ATOM 6161 N N . ILE D 1 116 ? 40.101 24.517 20.495 1.00 36.02 116 ILE D N 1
ATOM 6162 C CA . ILE D 1 116 ? 40.796 24.969 19.303 1.00 37.29 116 ILE D CA 1
ATOM 6163 C C . ILE D 1 116 ? 39.942 26.014 18.611 1.00 34.76 116 ILE D C 1
ATOM 6164 O O . ILE D 1 116 ? 38.781 25.774 18.289 1.00 33.69 116 ILE D O 1
ATOM 6169 N N . PRO D 1 117 ? 40.503 27.212 18.411 1.00 30.68 117 PRO D N 1
ATOM 6170 C CA . PRO D 1 117 ? 39.756 28.286 17.752 1.00 27.58 117 PRO D CA 1
ATOM 6171 C C . PRO D 1 117 ? 40.066 28.317 16.264 1.00 26.10 117 PRO D C 1
ATOM 6172 O O . PRO D 1 117 ? 41.216 28.096 15.838 1.00 22.45 117 PRO D O 1
ATOM 6176 N N . LEU D 1 118 ? 39.040 28.600 15.474 1.00 21.89 118 LEU D N 1
ATOM 6177 C CA . LEU D 1 118 ? 39.210 28.671 14.032 1.00 22.82 118 LEU D CA 1
ATOM 6178 C C . LEU D 1 118 ? 39.246 30.127 13.564 1.00 22.13 118 LEU D C 1
ATOM 6179 O O . LEU D 1 118 ? 38.821 31.032 14.277 1.00 23.10 118 LEU D O 1
ATOM 6184 N N . VAL D 1 119 ? 39.790 30.357 12.380 1.00 25.77 119 VAL D N 1
ATOM 6185 C CA . VAL D 1 119 ? 39.889 31.708 11.850 1.00 25.38 119 VAL D CA 1
ATOM 6186 C C . VAL D 1 119 ? 38.532 32.240 11.425 1.00 26.98 119 VAL D C 1
ATOM 6187 O O . VAL D 1 119 ? 37.686 31.495 10.925 1.00 28.86 119 VAL D O 1
ATOM 6191 N N . GLY D 1 120 ? 38.334 33.535 11.631 1.00 25.16 120 GLY D N 1
ATOM 6192 C CA . GLY D 1 120 ? 37.089 34.176 11.267 1.00 24.78 120 GLY D CA 1
ATOM 6193 C C . GLY D 1 120 ? 37.341 35.666 11.261 1.00 25.00 120 GLY D C 1
ATOM 6194 O O . GLY D 1 120 ? 38.355 36.106 11.797 1.00 25.55 120 GLY D O 1
ATOM 6195 N N . PRO D 1 121 ? 36.434 36.474 10.693 1.00 26.04 121 PRO D N 1
ATOM 6196 C CA . PRO D 1 121 ? 36.644 37.918 10.659 1.00 25.38 121 PRO D CA 1
ATOM 6197 C C . PRO D 1 121 ? 36.633 38.588 12.038 1.00 26.43 121 PRO D C 1
ATOM 6198 O O . PRO D 1 121 ? 35.753 38.343 12.864 1.00 28.22 121 PRO D O 1
ATOM 6202 N N . SER D 1 122 ? 37.629 39.429 12.283 1.00 31.92 122 SER D N 1
ATOM 6203 C CA . SER D 1 122 ? 37.706 40.148 13.543 1.00 31.51 122 SER D CA 1
ATOM 6204 C C . SER D 1 122 ? 37.525 41.635 13.304 1.00 31.07 122 SER D C 1
ATOM 6205 O O . SER D 1 122 ? 38.377 42.297 12.695 1.00 31.12 122 SER D O 1
ATOM 6208 N N . SER D 1 123 ? 36.403 42.153 13.783 1.00 25.15 123 SER D N 1
ATOM 6209 C CA . SER D 1 123 ? 36.106 43.566 13.635 1.00 26.31 123 SER D CA 1
ATOM 6210 C C . SER D 1 123 ? 37.256 44.383 14.223 1.00 26.38 123 SER D C 1
ATOM 6211 O O . SER D 1 123 ? 37.654 45.412 13.665 1.00 24.43 123 SER D O 1
ATOM 6214 N N . ILE D 1 124 ? 37.799 43.905 15.343 1.00 25.07 124 ILE D N 1
ATOM 6215 C CA . ILE D 1 124 ? 38.900 44.593 16.004 1.00 25.36 124 ILE D CA 1
ATOM 6216 C C . ILE D 1 124 ? 40.230 44.592 15.227 1.00 25.04 124 ILE D C 1
ATOM 6217 O O . ILE D 1 124 ? 40.697 45.667 14.816 1.00 22.94 124 ILE D O 1
ATOM 6222 N N . ILE D 1 125 ? 40.835 43.425 15.001 1.00 24.14 125 ILE D N 1
ATOM 6223 C CA . ILE D 1 125 ? 42.124 43.426 14.302 1.00 26.91 125 ILE D CA 1
ATOM 6224 C C . ILE D 1 125 ? 42.052 44.005 12.894 1.00 24.99 125 ILE D C 1
ATOM 6225 O O . ILE D 1 125 ? 42.986 44.681 12.452 1.00 24.93 125 ILE D O 1
ATOM 6230 N N . LEU D 1 126 ? 40.948 43.764 12.191 1.00 19.35 126 LEU D N 1
ATOM 6231 C CA . LEU D 1 126 ? 40.803 44.322 10.855 1.00 14.19 126 LEU D CA 1
ATOM 6232 C C . LEU D 1 126 ? 40.853 45.849 10.900 1.00 13.91 126 LEU D C 1
ATOM 6233 O O . LEU D 1 126 ? 41.453 46.476 10.037 1.00 13.30 126 LEU D O 1
ATOM 6238 N N . SER D 1 127 ? 40.220 46.458 11.900 1.00 17.50 127 SER D N 1
ATOM 6239 C CA . SER D 1 127 ? 40.230 47.922 11.977 1.00 20.46 127 SER D CA 1
ATOM 6240 C C . SER D 1 127 ? 41.639 48.401 12.321 1.00 21.48 127 SER D C 1
ATOM 6241 O O . SER D 1 127 ? 42.108 49.405 11.786 1.00 20.42 127 SER D O 1
ATOM 6244 N N . VAL D 1 128 ? 42.313 47.666 13.205 1.00 27.95 128 VAL D N 1
ATOM 6245 C CA . VAL D 1 128 ? 43.680 47.987 13.579 1.00 28.13 128 VAL D CA 1
ATOM 6246 C C . VAL D 1 128 ? 44.549 48.022 12.314 1.00 29.61 128 VAL D C 1
ATOM 6247 O O . VAL D 1 128 ? 45.290 48.980 12.089 1.00 30.63 128 VAL D O 1
ATOM 6259 N N . ALA D 1 130 ? 43.693 48.361 8.995 1.00 28.51 130 ALA D N 1
ATOM 6260 C CA . ALA D 1 130 ? 43.339 49.433 8.062 1.00 27.19 130 ALA D CA 1
ATOM 6261 C C . ALA D 1 130 ? 43.441 50.839 8.636 1.00 26.29 130 ALA D C 1
ATOM 6262 O O . ALA D 1 130 ? 43.418 51.809 7.885 1.00 27.54 130 ALA D O 1
ATOM 6264 N N . SER D 1 131 ? 43.546 50.948 9.958 1.00 21.62 131 SER D N 1
ATOM 6265 C CA . SER D 1 131 ? 43.643 52.246 10.639 1.00 22.19 131 SER D CA 1
ATOM 6266 C C . SER D 1 131 ? 44.975 52.912 10.378 1.00 22.36 131 SER D C 1
ATOM 6267 O O . SER D 1 131 ? 45.100 54.138 10.417 1.00 22.24 131 SER D O 1
ATOM 6270 N N . GLY D 1 132 ? 45.983 52.089 10.137 1.00 24.34 132 GLY D N 1
ATOM 6271 C CA . GLY D 1 132 ? 47.303 52.624 9.911 1.00 25.59 132 GLY D CA 1
ATOM 6272 C C . GLY D 1 132 ? 47.943 52.991 11.229 1.00 25.08 132 GLY D C 1
ATOM 6273 O O . GLY D 1 132 ? 48.983 53.616 11.246 1.00 26.12 132 GLY D O 1
ATOM 6274 N N . PHE D 1 133 ? 47.323 52.604 12.341 1.00 32.84 133 PHE D N 1
ATOM 6275 C CA . PHE D 1 133 ? 47.870 52.919 13.663 1.00 32.48 133 PHE D CA 1
ATOM 6276 C C . PHE D 1 133 ? 48.807 51.823 14.144 1.00 34.74 133 PHE D C 1
ATOM 6277 O O . PHE D 1 133 ? 49.039 50.833 13.433 1.00 34.84 133 PHE D O 1
ATOM 6285 N N . ASN D 1 134 ? 49.324 51.991 15.363 1.00 28.90 134 ASN D N 1
ATOM 6286 C CA . ASN D 1 134 ? 50.232 51.008 15.949 1.00 27.13 134 ASN D CA 1
ATOM 6287 C C . ASN D 1 134 ? 49.497 49.697 16.270 1.00 27.29 134 ASN D C 1
ATOM 6288 O O . ASN D 1 134 ? 48.608 49.663 17.116 1.00 28.00 134 ASN D O 1
ATOM 6293 N N . GLY D 1 135 ? 49.875 48.621 15.590 1.00 25.36 135 GLY D N 1
ATOM 6294 C CA . GLY D 1 135 ? 49.229 47.341 15.817 1.00 25.75 135 GLY D CA 1
ATOM 6295 C C . GLY D 1 135 ? 49.940 46.441 16.805 1.00 27.81 135 GLY D C 1
ATOM 6296 O O . GLY D 1 135 ? 49.455 45.352 17.128 1.00 29.30 135 GLY D O 1
ATOM 6297 N N . GLN D 1 136 ? 51.095 46.877 17.293 1.00 28.95 136 GLN D N 1
ATOM 6298 C CA . GLN D 1 136 ? 51.846 46.073 18.244 1.00 29.59 136 GLN D CA 1
ATOM 6299 C C . GLN D 1 136 ? 51.422 46.326 19.677 1.00 27.70 136 GLN D C 1
ATOM 6300 O O . GLN D 1 136 ? 51.937 45.697 20.594 1.00 30.59 136 GLN D O 1
ATOM 6306 N N . SER D 1 137 ? 50.491 47.251 19.871 1.00 30.31 137 SER D N 1
ATOM 6307 C CA . SER D 1 137 ? 50.012 47.572 21.212 1.00 29.49 137 SER D CA 1
ATOM 6308 C C . SER D 1 137 ? 48.690 48.306 21.111 1.00 30.03 137 SER D C 1
ATOM 6309 O O . SER D 1 137 ? 48.668 49.494 20.794 1.00 31.69 137 SER D O 1
ATOM 6312 N N . PHE D 1 138 ? 47.587 47.612 21.370 1.00 21.12 138 PHE D N 1
ATOM 6313 C CA . PHE D 1 138 ? 46.299 48.262 21.281 1.00 22.10 138 PHE D CA 1
ATOM 6314 C C . PHE D 1 138 ? 45.341 47.755 22.338 1.00 23.94 138 PHE D C 1
ATOM 6315 O O . PHE D 1 138 ? 45.407 46.602 22.777 1.00 23.56 138 PHE D O 1
ATOM 6323 N N . ALA D 1 139 ? 44.432 48.631 22.737 1.00 27.37 139 ALA D N 1
ATOM 6324 C CA . ALA D 1 139 ? 43.470 48.291 23.767 1.00 28.46 139 ALA D CA 1
ATOM 6325 C C . ALA D 1 139 ? 42.030 48.537 23.311 1.00 27.86 139 ALA D C 1
ATOM 6326 O O . ALA D 1 139 ? 41.689 49.630 22.847 1.00 27.83 139 ALA D O 1
ATOM 6328 N N . PHE D 1 140 ? 41.201 47.506 23.450 1.00 29.20 140 PHE D N 1
ATOM 6329 C CA . PHE D 1 140 ? 39.785 47.574 23.092 1.00 31.31 140 PHE D CA 1
ATOM 6330 C C . PHE D 1 140 ? 38.940 47.618 24.367 1.00 30.99 140 PHE D C 1
ATOM 6331 O O . PHE D 1 140 ? 38.954 46.685 25.163 1.00 29.11 140 PHE D O 1
ATOM 6339 N N . HIS D 1 141 ? 38.173 48.685 24.534 1.00 33.01 141 HIS D N 1
ATOM 6340 C CA . HIS D 1 141 ? 37.362 48.852 25.729 1.00 34.36 141 HIS D CA 1
ATOM 6341 C C . HIS D 1 141 ? 35.867 48.567 25.597 1.00 35.17 141 HIS D C 1
ATOM 6342 O O . HIS D 1 141 ? 35.130 48.750 26.566 1.00 37.78 141 HIS D O 1
ATOM 6349 N N . GLY D 1 142 ? 35.411 48.120 24.430 1.00 30.27 142 GLY D N 1
ATOM 6350 C CA . GLY D 1 142 ? 33.988 47.873 24.263 1.00 32.77 142 GLY D CA 1
ATOM 6351 C C . GLY D 1 142 ? 33.242 49.196 24.363 1.00 35.63 142 GLY D C 1
ATOM 6352 O O . GLY D 1 142 ? 33.690 50.202 23.802 1.00 37.48 142 GLY D O 1
ATOM 6353 N N . TYR D 1 143 ? 32.111 49.222 25.065 1.00 31.62 143 TYR D N 1
ATOM 6354 C CA . TYR D 1 143 ? 31.358 50.468 25.212 1.00 31.61 143 TYR D CA 1
ATOM 6355 C C . TYR D 1 143 ? 31.993 51.378 26.257 1.00 32.21 143 TYR D C 1
ATOM 6356 O O . TYR D 1 143 ? 32.535 50.912 27.258 1.00 31.82 143 TYR D O 1
ATOM 6365 N N . LEU D 1 144 ? 31.926 52.681 26.010 1.00 35.65 144 LEU D N 1
ATOM 6366 C CA . LEU D 1 144 ? 32.468 53.666 26.929 1.00 37.84 144 LEU D CA 1
ATOM 6367 C C . LEU D 1 144 ? 31.321 54.135 27.805 1.00 40.91 144 LEU D C 1
ATOM 6368 O O . LEU D 1 144 ? 30.164 54.079 27.395 1.00 38.77 144 LEU D O 1
ATOM 6373 N N . PRO D 1 145 ? 31.626 54.596 29.027 1.00 45.57 145 PRO D N 1
ATOM 6374 C CA . PRO D 1 145 ? 30.588 55.076 29.945 1.00 49.12 145 PRO D CA 1
ATOM 6375 C C . PRO D 1 145 ? 29.630 56.027 29.233 1.00 54.08 145 PRO D C 1
ATOM 6376 O O . PRO D 1 145 ? 30.019 57.135 28.859 1.00 55.31 145 PRO D O 1
ATOM 6380 N N . ILE D 1 146 ? 28.386 55.589 29.038 1.00 55.98 146 ILE D N 1
ATOM 6381 C CA . ILE D 1 146 ? 27.373 56.397 28.354 1.00 61.28 146 ILE D CA 1
ATOM 6382 C C . ILE D 1 146 ? 27.121 57.702 29.110 1.00 64.74 146 ILE D C 1
ATOM 6383 O O . ILE D 1 146 ? 26.797 58.740 28.526 1.00 61.65 146 ILE D O 1
ATOM 6388 N N . GLU D 1 147 ? 27.289 57.631 30.422 1.00 59.83 147 GLU D N 1
ATOM 6389 C CA . GLU D 1 147 ? 27.098 58.766 31.312 1.00 63.16 147 GLU D CA 1
ATOM 6390 C C . GLU D 1 147 ? 27.841 60.028 30.876 1.00 60.15 147 GLU D C 1
ATOM 6391 O O . GLU D 1 147 ? 29.038 59.990 30.602 1.00 57.77 147 GLU D O 1
ATOM 6397 N N . PRO D 1 148 ? 27.133 61.169 30.805 1.00 79.28 148 PRO D N 1
ATOM 6398 C CA . PRO D 1 148 ? 27.794 62.412 30.401 1.00 78.04 148 PRO D CA 1
ATOM 6399 C C . PRO D 1 148 ? 28.860 62.768 31.434 1.00 77.38 148 PRO D C 1
ATOM 6400 O O . PRO D 1 148 ? 28.708 62.464 32.626 1.00 75.87 148 PRO D O 1
ATOM 6404 N N . GLY D 1 149 ? 29.932 63.408 30.980 1.00 56.20 149 GLY D N 1
ATOM 6405 C CA . GLY D 1 149 ? 30.995 63.786 31.892 1.00 53.99 149 GLY D CA 1
ATOM 6406 C C . GLY D 1 149 ? 31.908 62.618 32.190 1.00 52.23 149 GLY D C 1
ATOM 6407 O O . GLY D 1 149 ? 33.123 62.771 32.270 1.00 51.61 149 GLY D O 1
ATOM 6408 N N . GLU D 1 150 ? 31.318 61.443 32.360 1.00 60.62 150 GLU D N 1
ATOM 6409 C CA . GLU D 1 150 ? 32.086 60.237 32.632 1.00 60.24 150 GLU D CA 1
ATOM 6410 C C . GLU D 1 150 ? 32.714 59.843 31.292 1.00 58.86 150 GLU D C 1
ATOM 6411 O O . GLU D 1 150 ? 33.837 59.333 31.233 1.00 58.08 150 GLU D O 1
ATOM 6417 N N . ARG D 1 151 ? 31.969 60.115 30.223 1.00 48.36 151 ARG D N 1
ATOM 6418 C CA . ARG D 1 151 ? 32.384 59.828 28.855 1.00 46.58 151 ARG D CA 1
ATOM 6419 C C . ARG D 1 151 ? 33.677 60.552 28.502 1.00 45.34 151 ARG D C 1
ATOM 6420 O O . ARG D 1 151 ? 34.605 59.956 27.959 1.00 43.64 151 ARG D O 1
ATOM 6428 N N . ALA D 1 152 ? 33.717 61.846 28.804 1.00 51.08 152 ALA D N 1
ATOM 6429 C CA . ALA D 1 152 ? 34.880 62.682 28.521 1.00 52.33 152 ALA D CA 1
ATOM 6430 C C . ALA D 1 152 ? 36.072 62.290 29.387 1.00 52.02 152 ALA D C 1
ATOM 6431 O O . ALA D 1 152 ? 37.218 62.379 28.949 1.00 50.47 152 ALA D O 1
ATOM 6433 N N . LYS D 1 153 ? 35.798 61.872 30.619 1.00 63.33 153 LYS D N 1
ATOM 6434 C CA . LYS D 1 153 ? 36.864 61.440 31.516 1.00 63.65 153 LYS D CA 1
ATOM 6435 C C . LYS D 1 153 ? 37.550 60.262 30.834 1.00 61.04 153 LYS D C 1
ATOM 6436 O O . LYS D 1 153 ? 38.776 60.204 30.734 1.00 58.44 153 LYS D O 1
ATOM 6442 N N . LYS D 1 154 ? 36.733 59.332 30.355 1.00 49.08 154 LYS D N 1
ATOM 6443 C CA . LYS D 1 154 ? 37.236 58.146 29.686 1.00 48.65 154 LYS D CA 1
ATOM 6444 C C . LYS D 1 154 ? 38.055 58.470 28.442 1.00 48.83 154 LYS D C 1
ATOM 6445 O O . LYS D 1 154 ? 39.226 58.074 28.336 1.00 48.80 154 LYS D O 1
ATOM 6451 N N . LEU D 1 155 ? 37.435 59.180 27.499 1.00 43.63 155 LEU D N 1
ATOM 6452 C CA . LEU D 1 155 ? 38.103 59.546 26.258 1.00 42.36 155 LEU D CA 1
ATOM 6453 C C . LEU D 1 155 ? 39.432 60.240 26.548 1.00 42.70 155 LEU D C 1
ATOM 6454 O O . LEU D 1 155 ? 40.460 59.935 25.929 1.00 41.64 155 LEU D O 1
ATOM 6459 N N . LYS D 1 156 ? 39.408 61.162 27.506 1.00 42.27 156 LYS D N 1
ATOM 6460 C CA . LYS D 1 156 ? 40.595 61.923 27.871 1.00 41.96 156 LYS D CA 1
ATOM 6461 C C . LYS D 1 156 ? 41.668 61.096 28.587 1.00 40.10 156 LYS D C 1
ATOM 6462 O O . LYS D 1 156 ? 42.829 61.494 28.647 1.00 39.20 156 LYS D O 1
ATOM 6468 N N . THR D 1 157 ? 41.280 59.946 29.127 1.00 50.20 157 THR D N 1
ATOM 6469 C CA . THR D 1 157 ? 42.229 59.061 29.794 1.00 49.34 157 THR D CA 1
ATOM 6470 C C . THR D 1 157 ? 42.869 58.180 28.709 1.00 48.19 157 THR D C 1
ATOM 6471 O O . THR D 1 157 ? 44.094 58.029 28.652 1.00 48.27 157 THR D O 1
ATOM 6475 N N . LEU D 1 158 ? 42.035 57.600 27.851 1.00 34.65 158 LEU D N 1
ATOM 6476 C CA . LEU D 1 158 ? 42.530 56.776 26.765 1.00 32.98 158 LEU D CA 1
ATOM 6477 C C . LEU D 1 158 ? 43.467 57.606 25.889 1.00 32.13 158 LEU D C 1
ATOM 6478 O O . LEU D 1 158 ? 44.490 57.111 25.411 1.00 31.25 158 LEU D O 1
ATOM 6483 N N . GLU D 1 159 ? 43.126 58.876 25.684 1.00 26.24 159 GLU D N 1
ATOM 6484 C CA . GLU D 1 159 ? 43.956 59.741 24.859 1.00 24.42 159 GLU D CA 1
ATOM 6485 C C . GLU D 1 159 ? 45.320 59.991 25.504 1.00 24.50 159 GLU D C 1
ATOM 6486 O O . GLU D 1 159 ? 46.324 60.092 24.809 1.00 22.64 159 GLU D O 1
ATOM 6492 N N . GLN D 1 160 ? 45.366 60.093 26.829 1.00 39.61 160 GLN D N 1
ATOM 6493 C CA . GLN D 1 160 ? 46.646 60.323 27.495 1.00 41.77 160 GLN D CA 1
ATOM 6494 C C . GLN D 1 160 ? 47.478 59.063 27.324 1.00 40.76 160 GLN D C 1
ATOM 6495 O O . GLN D 1 160 ? 48.699 59.120 27.133 1.00 39.44 160 GLN D O 1
ATOM 6501 N N . ARG D 1 161 ? 46.793 57.924 27.372 1.00 34.80 161 ARG D N 1
ATOM 6502 C CA . ARG D 1 161 ? 47.436 56.624 27.238 1.00 34.01 161 ARG D CA 1
ATOM 6503 C C . ARG D 1 161 ? 48.035 56.469 25.837 1.00 32.94 161 ARG D C 1
ATOM 6504 O O . ARG D 1 161 ? 49.064 55.807 25.657 1.00 31.39 161 ARG D O 1
ATOM 6512 N N . VAL D 1 162 ? 47.389 57.092 24.852 1.00 31.46 162 VAL D N 1
ATOM 6513 C CA . VAL D 1 162 ? 47.871 57.046 23.473 1.00 29.56 162 VAL D CA 1
ATOM 6514 C C . VAL D 1 162 ? 49.314 57.555 23.400 1.00 30.16 162 VAL D C 1
ATOM 6515 O O . VAL D 1 162 ? 50.175 56.938 22.768 1.00 26.83 162 VAL D O 1
ATOM 6519 N N . TYR D 1 163 ? 49.551 58.685 24.063 1.00 34.77 163 TYR D N 1
ATOM 6520 C CA . TYR D 1 163 ? 50.854 59.335 24.109 1.00 35.74 163 TYR D CA 1
ATOM 6521 C C . TYR D 1 163 ? 51.769 58.766 25.184 1.00 38.16 163 TYR D C 1
ATOM 6522 O O . TYR D 1 163 ? 52.991 58.740 25.022 1.00 39.32 163 TYR D O 1
ATOM 6531 N N . ALA D 1 164 ? 51.175 58.316 26.284 1.00 47.82 164 ALA D N 1
ATOM 6532 C CA . ALA D 1 164 ? 51.929 57.761 27.403 1.00 47.76 164 ALA D CA 1
ATOM 6533 C C . ALA D 1 164 ? 52.646 56.462 27.047 1.00 48.87 164 ALA D C 1
ATOM 6534 O O . ALA D 1 164 ? 53.872 56.394 27.095 1.00 48.77 164 ALA D O 1
ATOM 6536 N N . GLU D 1 165 ? 51.876 55.433 26.697 1.00 39.54 165 GLU D N 1
ATOM 6537 C CA . GLU D 1 165 ? 52.452 54.139 26.356 1.00 38.55 165 GLU D CA 1
ATOM 6538 C C . GLU D 1 165 ? 52.368 53.763 24.872 1.00 37.01 165 GLU D C 1
ATOM 6539 O O . GLU D 1 165 ? 52.590 52.606 24.503 1.00 36.63 165 GLU D O 1
ATOM 6545 N N . SER D 1 166 ? 52.059 54.744 24.025 1.00 35.82 166 SER D N 1
ATOM 6546 C CA . SER D 1 166 ? 51.942 54.524 22.583 1.00 32.64 166 SER D CA 1
ATOM 6547 C C . SER D 1 166 ? 51.048 53.335 22.266 1.00 31.36 166 SER D C 1
ATOM 6548 O O . SER D 1 166 ? 51.424 52.439 21.520 1.00 30.91 166 SER D O 1
ATOM 6551 N N . GLN D 1 167 ? 49.854 53.334 22.831 1.00 28.97 167 GLN D N 1
ATOM 6552 C CA . GLN D 1 167 ? 48.943 52.245 22.592 1.00 29.79 167 GLN D CA 1
ATOM 6553 C C . GLN D 1 167 ? 47.679 52.706 21.885 1.00 29.87 167 GLN D C 1
ATOM 6554 O O . GLN D 1 167 ? 47.032 53.671 22.293 1.00 29.28 167 GLN D O 1
ATOM 6560 N N . THR D 1 168 ? 47.326 52.015 20.812 1.00 32.70 168 THR D N 1
ATOM 6561 C CA . THR D 1 168 ? 46.132 52.370 20.075 1.00 31.43 168 THR D CA 1
ATOM 6562 C C . THR D 1 168 ? 44.950 52.089 20.982 1.00 31.42 168 THR D C 1
ATOM 6563 O O . THR D 1 168 ? 44.986 51.148 21.775 1.00 32.46 168 THR D O 1
ATOM 6567 N N . GLN D 1 169 ? 43.913 52.912 20.900 1.00 27.64 169 GLN D N 1
ATOM 6568 C CA . GLN D 1 169 ? 42.744 52.683 21.740 1.00 29.24 169 GLN D CA 1
ATOM 6569 C C . GLN D 1 169 ? 41.518 52.550 20.846 1.00 29.74 169 GLN D C 1
ATOM 6570 O O . GLN D 1 169 ? 41.229 53.423 20.013 1.00 28.14 169 GLN D O 1
ATOM 6576 N N . LEU D 1 170 ? 40.805 51.446 21.022 1.00 28.18 170 LEU D N 1
ATOM 6577 C CA . LEU D 1 170 ? 39.612 51.171 20.239 1.00 28.95 170 LEU D CA 1
ATOM 6578 C C . LEU D 1 170 ? 38.397 51.006 21.143 1.00 28.94 170 LEU D C 1
ATOM 6579 O O . LEU D 1 170 ? 38.501 50.515 22.266 1.00 28.63 170 LEU D O 1
ATOM 6584 N N . PHE D 1 171 ? 37.242 51.409 20.640 1.00 28.13 171 PHE D N 1
ATOM 6585 C CA . PHE D 1 171 ? 36.004 51.251 21.380 1.00 29.30 171 PHE D CA 1
ATOM 6586 C C . PHE D 1 171 ? 34.822 51.365 20.426 1.00 30.54 171 PHE D C 1
ATOM 6587 O O . PHE D 1 171 ? 34.932 51.943 19.342 1.00 29.46 171 PHE D O 1
ATOM 6595 N N . ILE D 1 172 ? 33.690 50.797 20.818 1.00 44.69 172 ILE D N 1
ATOM 6596 C CA . ILE D 1 172 ? 32.509 50.833 19.964 1.00 46.71 172 ILE D CA 1
ATOM 6597 C C . ILE D 1 172 ? 31.396 51.720 20.494 1.00 47.15 172 ILE D C 1
ATOM 6598 O O . ILE D 1 172 ? 31.573 52.456 21.464 1.00 46.07 172 ILE D O 1
ATOM 6603 N N . GLU D 1 173 ? 30.244 51.629 19.838 1.00 41.41 173 GLU D N 1
ATOM 6604 C CA . GLU D 1 173 ? 29.078 52.414 20.196 1.00 42.48 173 GLU D CA 1
ATOM 6605 C C . GLU D 1 173 ? 27.872 51.868 19.439 1.00 43.64 173 GLU D C 1
ATOM 6606 O O . GLU D 1 173 ? 27.996 51.438 18.288 1.00 43.42 173 GLU D O 1
ATOM 6612 N N . THR D 1 174 ? 26.707 51.876 20.077 1.00 36.16 174 THR D N 1
ATOM 6613 C CA . THR D 1 174 ? 25.513 51.378 19.409 1.00 38.92 174 THR D CA 1
ATOM 6614 C C . THR D 1 174 ? 25.253 52.234 18.161 1.00 41.41 174 THR D C 1
ATOM 6615 O O . THR D 1 174 ? 25.368 53.468 18.193 1.00 41.11 174 THR D O 1
ATOM 6619 N N . PRO D 1 175 ? 24.911 51.587 17.038 1.00 48.73 175 PRO D N 1
ATOM 6620 C CA . PRO D 1 175 ? 24.658 52.327 15.798 1.00 51.01 175 PRO D CA 1
ATOM 6621 C C . PRO D 1 175 ? 23.679 53.498 15.869 1.00 53.48 175 PRO D C 1
ATOM 6622 O O . PRO D 1 175 ? 23.558 54.263 14.916 1.00 54.22 175 PRO D O 1
ATOM 6626 N N . TYR D 1 176 ? 22.995 53.654 16.995 1.00 65.12 176 TYR D N 1
ATOM 6627 C CA . TYR D 1 176 ? 22.046 54.750 17.145 1.00 68.21 176 TYR D CA 1
ATOM 6628 C C . TYR D 1 176 ? 22.725 56.025 17.673 1.00 69.52 176 TYR D C 1
ATOM 6629 O O . TYR D 1 176 ? 22.265 57.144 17.412 1.00 69.70 176 TYR D O 1
ATOM 6638 N N . ARG D 1 177 ? 23.822 55.858 18.405 1.00 51.82 177 ARG D N 1
ATOM 6639 C CA . ARG D 1 177 ? 24.530 57.002 18.964 1.00 52.26 177 ARG D CA 1
ATOM 6640 C C . ARG D 1 177 ? 25.847 57.427 18.296 1.00 50.77 177 ARG D C 1
ATOM 6641 O O . ARG D 1 177 ? 26.532 58.303 18.821 1.00 49.10 177 ARG D O 1
ATOM 6649 N N . ASN D 1 178 ? 26.206 56.843 17.154 1.00 49.04 178 ASN D N 1
ATOM 6650 C CA . ASN D 1 178 ? 27.476 57.205 16.511 1.00 47.54 178 ASN D CA 1
ATOM 6651 C C . ASN D 1 178 ? 27.720 58.702 16.378 1.00 46.15 178 ASN D C 1
ATOM 6652 O O . ASN D 1 178 ? 28.788 59.201 16.740 1.00 44.46 178 ASN D O 1
ATOM 6657 N N . HIS D 1 179 ? 26.734 59.418 15.854 1.00 49.37 179 HIS D N 1
ATOM 6658 C CA . HIS D 1 179 ? 26.857 60.860 15.678 1.00 49.77 179 HIS D CA 1
ATOM 6659 C C . HIS D 1 179 ? 27.180 61.575 16.992 1.00 49.48 179 HIS D C 1
ATOM 6660 O O . HIS D 1 179 ? 27.821 62.628 16.991 1.00 49.17 179 HIS D O 1
ATOM 6667 N N . LYS D 1 180 ? 26.750 61.002 18.113 1.00 44.78 180 LYS D N 1
ATOM 6668 C CA . LYS D 1 180 ? 27.007 61.616 19.412 1.00 44.93 180 LYS D CA 1
ATOM 6669 C C . LYS D 1 180 ? 28.406 61.295 19.950 1.00 44.53 180 LYS D C 1
ATOM 6670 O O . LYS D 1 180 ? 28.959 62.045 20.758 1.00 42.37 180 LYS D O 1
ATOM 6684 N N . ILE D 1 182 ? 31.268 60.633 17.875 1.00 61.39 182 ILE D N 1
ATOM 6685 C CA . ILE D 1 182 ? 32.219 61.401 17.083 1.00 62.14 182 ILE D CA 1
ATOM 6686 C C . ILE D 1 182 ? 32.228 62.845 17.592 1.00 61.65 182 ILE D C 1
ATOM 6687 O O . ILE D 1 182 ? 33.270 63.501 17.638 1.00 59.93 182 ILE D O 1
ATOM 6692 N N . GLU D 1 183 ? 31.054 63.318 17.996 1.00 48.27 183 GLU D N 1
ATOM 6693 C CA . GLU D 1 183 ? 30.890 64.667 18.519 1.00 46.87 183 GLU D CA 1
ATOM 6694 C C . GLU D 1 183 ? 31.737 64.846 19.771 1.00 44.61 183 GLU D C 1
ATOM 6695 O O . GLU D 1 183 ? 32.482 65.818 19.909 1.00 42.67 183 GLU D O 1
ATOM 6701 N N . ASP D 1 184 ? 31.610 63.900 20.690 1.00 52.84 184 ASP D N 1
ATOM 6702 C CA . ASP D 1 184 ? 32.349 63.964 21.938 1.00 50.90 184 ASP D CA 1
ATOM 6703 C C . ASP D 1 184 ? 33.850 63.841 21.737 1.00 48.94 184 ASP D C 1
ATOM 6704 O O . ASP D 1 184 ? 34.626 64.486 22.442 1.00 49.92 184 ASP D O 1
ATOM 6709 N N . ILE D 1 185 ? 34.256 63.014 20.779 1.00 37.06 185 ILE D N 1
ATOM 6710 C CA . ILE D 1 185 ? 35.678 62.836 20.481 1.00 33.87 185 ILE D CA 1
ATOM 6711 C C . ILE D 1 185 ? 36.256 64.175 20.021 1.00 31.91 185 ILE D C 1
ATOM 6712 O O . ILE D 1 185 ? 37.355 64.557 20.412 1.00 28.60 185 ILE D O 1
ATOM 6717 N N . LEU D 1 186 ? 35.490 64.875 19.189 1.00 33.80 186 LEU D N 1
ATOM 6718 C CA . LEU D 1 186 ? 35.897 66.156 18.660 1.00 34.66 186 LEU D CA 1
ATOM 6719 C C . LEU D 1 186 ? 35.728 67.251 19.691 1.00 36.22 186 LEU D C 1
ATOM 6720 O O . LEU D 1 186 ? 36.073 68.403 19.431 1.00 36.41 186 LEU D O 1
ATOM 6725 N N . GLN D 1 187 ? 35.156 66.918 20.845 1.00 36.16 187 GLN D N 1
ATOM 6726 C CA . GLN D 1 187 ? 35.028 67.917 21.892 1.00 37.36 187 GLN D CA 1
ATOM 6727 C C . GLN D 1 187 ? 36.125 67.706 22.927 1.00 36.60 187 GLN D C 1
ATOM 6728 O O . GLN D 1 187 ? 36.770 68.663 23.341 1.00 35.87 187 GLN D O 1
ATOM 6734 N N . ASN D 1 188 ? 36.371 66.456 23.308 1.00 40.65 188 ASN D N 1
ATOM 6735 C CA . ASN D 1 188 ? 37.370 66.186 24.334 1.00 40.66 188 ASN D CA 1
ATOM 6736 C C . ASN D 1 188 ? 38.738 65.659 23.890 1.00 39.64 188 ASN D C 1
ATOM 6737 O O . ASN D 1 188 ? 39.556 65.263 24.729 1.00 39.61 188 ASN D O 1
ATOM 6742 N N . CYS D 1 189 ? 39.011 65.650 22.592 1.00 32.65 189 CYS D N 1
ATOM 6743 C CA . CYS D 1 189 ? 40.317 65.173 22.151 1.00 28.92 189 CYS D CA 1
ATOM 6744 C C . CYS D 1 189 ? 41.108 66.265 21.460 1.00 28.02 189 CYS D C 1
ATOM 6745 O O . CYS D 1 189 ? 40.537 67.139 20.829 1.00 24.36 189 CYS D O 1
ATOM 6748 N N . ARG D 1 190 ? 42.428 66.227 21.626 1.00 32.25 190 ARG D N 1
ATOM 6749 C CA . ARG D 1 190 ? 43.312 67.205 21.015 1.00 32.96 190 ARG D CA 1
ATOM 6750 C C . ARG D 1 190 ? 43.036 67.194 19.515 1.00 32.73 190 ARG D C 1
ATOM 6751 O O . ARG D 1 190 ? 42.623 66.180 18.970 1.00 32.53 190 ARG D O 1
ATOM 6759 N N . PRO D 1 191 ? 43.272 68.321 18.827 1.00 37.08 191 PRO D N 1
ATOM 6760 C CA . PRO D 1 191 ? 43.041 68.421 17.378 1.00 36.05 191 PRO D CA 1
ATOM 6761 C C . PRO D 1 191 ? 44.064 67.673 16.516 1.00 37.19 191 PRO D C 1
ATOM 6762 O O . PRO D 1 191 ? 43.839 67.435 15.331 1.00 35.57 191 PRO D O 1
ATOM 6766 N N . GLN D 1 192 ? 45.193 67.302 17.104 1.00 33.77 192 GLN D N 1
ATOM 6767 C CA . GLN D 1 192 ? 46.188 66.571 16.340 1.00 33.76 192 GLN D CA 1
ATOM 6768 C C . GLN D 1 192 ? 46.096 65.063 16.587 1.00 31.35 192 GLN D C 1
ATOM 6769 O O . GLN D 1 192 ? 46.688 64.270 15.858 1.00 30.61 192 GLN D O 1
ATOM 6775 N N . THR D 1 193 ? 45.341 64.654 17.600 1.00 20.57 193 THR D N 1
ATOM 6776 C CA . THR D 1 193 ? 45.181 63.228 17.841 1.00 16.63 193 THR D CA 1
ATOM 6777 C C . THR D 1 193 ? 44.533 62.679 16.564 1.00 14.56 193 THR D C 1
ATOM 6778 O O . THR D 1 193 ? 43.858 63.404 15.840 1.00 10.24 193 THR D O 1
ATOM 6782 N N . LYS D 1 194 ? 44.746 61.407 16.275 1.00 22.90 194 LYS D N 1
ATOM 6783 C CA . LYS D 1 194 ? 44.169 60.821 15.075 1.00 24.45 194 LYS D CA 1
ATOM 6784 C C . LYS D 1 194 ? 43.002 59.899 15.392 1.00 23.78 194 LYS D C 1
ATOM 6785 O O . LYS D 1 194 ? 43.033 59.149 16.380 1.00 21.84 194 LYS D O 1
ATOM 6791 N N . LEU D 1 195 ? 41.975 59.954 14.548 1.00 23.87 195 LEU D N 1
ATOM 6792 C CA . LEU D 1 195 ? 40.808 59.120 14.757 1.00 22.64 195 LEU D CA 1
ATOM 6793 C C . LEU D 1 195 ? 40.462 58.334 13.512 1.00 23.98 195 LEU D C 1
ATOM 6794 O O . LEU D 1 195 ? 40.286 58.909 12.440 1.00 24.31 195 LEU D O 1
ATOM 6799 N N . CYS D 1 196 ? 40.369 57.019 13.653 1.00 21.19 196 CYS D N 1
ATOM 6800 C CA . CYS D 1 196 ? 39.975 56.194 12.532 1.00 21.97 196 CYS D CA 1
ATOM 6801 C C . CYS D 1 196 ? 38.537 55.712 12.703 1.00 23.34 196 CYS D C 1
ATOM 6802 O O . CYS D 1 196 ? 38.178 55.160 13.754 1.00 23.54 196 CYS D O 1
ATOM 6805 N N . ILE D 1 197 ? 37.709 55.938 11.694 1.00 17.97 197 ILE D N 1
ATOM 6806 C CA . ILE D 1 197 ? 36.349 55.440 11.766 1.00 22.61 197 ILE D CA 1
ATOM 6807 C C . ILE D 1 197 ? 36.322 54.223 10.845 1.00 24.10 197 ILE D C 1
ATOM 6808 O O . ILE D 1 197 ? 36.619 54.335 9.657 1.00 22.73 197 ILE D O 1
ATOM 6813 N N . ALA D 1 198 ? 35.998 53.061 11.408 1.00 28.27 198 ALA D N 1
ATOM 6814 C CA . ALA D 1 198 ? 35.918 51.813 10.644 1.00 28.45 198 ALA D CA 1
ATOM 6815 C C . ALA D 1 198 ? 34.463 51.348 10.751 1.00 28.83 198 ALA D C 1
ATOM 6816 O O . ALA D 1 198 ? 34.061 50.781 11.771 1.00 28.96 198 ALA D O 1
ATOM 6818 N N . ALA D 1 199 ? 33.684 51.583 9.693 1.00 43.97 199 ALA D N 1
ATOM 6819 C CA . ALA D 1 199 ? 32.249 51.263 9.682 1.00 45.34 199 ALA D CA 1
ATOM 6820 C C . ALA D 1 199 ? 31.787 49.844 9.357 1.00 47.31 199 ALA D C 1
ATOM 6821 O O . ALA D 1 199 ? 31.904 48.943 10.193 1.00 51.14 199 ALA D O 1
ATOM 6823 N N . ASN D 1 200 ? 31.232 49.648 8.164 1.00 34.61 200 ASN D N 1
ATOM 6824 C CA . ASN D 1 200 ? 30.716 48.333 7.761 1.00 34.32 200 ASN D CA 1
ATOM 6825 C C . ASN D 1 200 ? 31.830 47.363 7.407 1.00 32.34 200 ASN D C 1
ATOM 6826 O O . ASN D 1 200 ? 31.840 46.799 6.321 1.00 31.38 200 ASN D O 1
ATOM 6831 N N . ILE D 1 201 ? 32.753 47.153 8.338 1.00 35.61 201 ILE D N 1
ATOM 6832 C CA . ILE D 1 201 ? 33.892 46.287 8.094 1.00 32.86 201 ILE D CA 1
ATOM 6833 C C . ILE D 1 201 ? 33.500 44.954 7.505 1.00 31.92 201 ILE D C 1
ATOM 6834 O O . ILE D 1 201 ? 32.704 44.227 8.082 1.00 32.19 201 ILE D O 1
ATOM 6839 N N . THR D 1 202 ? 34.064 44.651 6.339 1.00 29.75 202 THR D N 1
ATOM 6840 C CA . THR D 1 202 ? 33.772 43.413 5.633 1.00 32.09 202 THR D CA 1
ATOM 6841 C C . THR D 1 202 ? 32.505 43.453 4.750 1.00 34.50 202 THR D C 1
ATOM 6842 O O . THR D 1 202 ? 32.427 42.753 3.728 1.00 33.79 202 THR D O 1
ATOM 6846 N N . CYS D 1 203 ? 31.530 44.272 5.132 1.00 31.40 203 CYS D N 1
ATOM 6847 C CA . CYS D 1 203 ? 30.265 44.356 4.406 1.00 35.42 203 CYS D CA 1
ATOM 6848 C C . CYS D 1 203 ? 30.209 45.382 3.286 1.00 36.61 203 CYS D C 1
ATOM 6849 O O . CYS D 1 203 ? 31.119 46.191 3.134 1.00 37.10 203 CYS D O 1
ATOM 6852 N N . GLU D 1 204 ? 29.125 45.334 2.511 1.00 50.03 204 GLU D N 1
ATOM 6853 C CA . GLU D 1 204 ? 28.914 46.263 1.403 1.00 52.96 204 GLU D CA 1
ATOM 6854 C C . GLU D 1 204 ? 28.905 47.675 1.983 1.00 51.89 204 GLU D C 1
ATOM 6855 O O . GLU D 1 204 ? 28.128 47.973 2.895 1.00 52.57 204 GLU D O 1
ATOM 6861 N N . GLY D 1 205 ? 29.766 48.542 1.463 1.00 35.50 205 GLY D N 1
ATOM 6862 C CA . GLY D 1 205 ? 29.828 49.895 1.973 1.00 32.16 205 GLY D CA 1
ATOM 6863 C C . GLY D 1 205 ? 30.927 50.092 3.000 1.00 29.99 205 GLY D C 1
ATOM 6864 O O . GLY D 1 205 ? 30.961 51.112 3.697 1.00 28.28 205 GLY D O 1
ATOM 6865 N N . GLU D 1 206 ? 31.830 49.123 3.110 1.00 34.75 206 GLU D N 1
ATOM 6866 C CA . GLU D 1 206 ? 32.937 49.240 4.063 1.00 34.58 206 GLU D CA 1
ATOM 6867 C C . GLU D 1 206 ? 33.633 50.597 3.957 1.00 31.75 206 GLU D C 1
ATOM 6868 O O . GLU D 1 206 ? 34.049 51.015 2.875 1.00 31.12 206 GLU D O 1
ATOM 6874 N N . PHE D 1 207 ? 33.764 51.262 5.099 1.00 34.04 207 PHE D N 1
ATOM 6875 C CA . PHE D 1 207 ? 34.382 52.584 5.182 1.00 33.13 207 PHE D CA 1
ATOM 6876 C C . PHE D 1 207 ? 35.335 52.651 6.369 1.00 34.34 207 PHE D C 1
ATOM 6877 O O . PHE D 1 207 ? 34.901 52.631 7.522 1.00 33.95 207 PHE D O 1
ATOM 6885 N N . ILE D 1 208 ? 36.633 52.730 6.083 1.00 37.85 208 ILE D N 1
ATOM 6886 C CA . ILE D 1 208 ? 37.656 52.818 7.127 1.00 37.18 208 ILE D CA 1
ATOM 6887 C C . ILE D 1 208 ? 38.591 53.966 6.770 1.00 38.70 208 ILE D C 1
ATOM 6888 O O . ILE D 1 208 ? 39.527 53.805 5.975 1.00 39.29 208 ILE D O 1
ATOM 6893 N N . GLN D 1 209 ? 38.328 55.127 7.358 1.00 25.33 209 GLN D N 1
ATOM 6894 C CA . GLN D 1 209 ? 39.126 56.305 7.074 1.00 26.39 209 GLN D CA 1
ATOM 6895 C C . GLN D 1 209 ? 39.822 56.861 8.313 1.00 25.54 209 GLN D C 1
ATOM 6896 O O . GLN D 1 209 ? 39.261 56.895 9.402 1.00 21.68 209 GLN D O 1
ATOM 6902 N N . THR D 1 210 ? 41.060 57.296 8.132 1.00 37.35 210 THR D N 1
ATOM 6903 C CA . THR D 1 210 ? 41.807 57.857 9.233 1.00 36.51 210 THR D CA 1
ATOM 6904 C C . THR D 1 210 ? 42.120 59.314 8.977 1.00 36.48 210 THR D C 1
ATOM 6905 O O . THR D 1 210 ? 42.725 59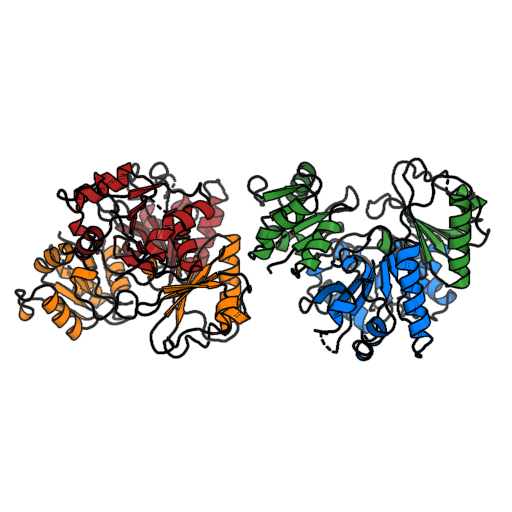.673 7.969 1.00 34.65 210 THR D O 1
ATOM 6909 N N . ARG D 1 211 ? 41.673 60.162 9.887 1.00 30.15 211 ARG D N 1
ATOM 6910 C CA . ARG D 1 211 ? 41.933 61.584 9.767 1.00 29.89 211 ARG D CA 1
ATOM 6911 C C . ARG D 1 211 ? 42.291 62.115 11.126 1.00 29.01 211 ARG D C 1
ATOM 6912 O O . ARG D 1 211 ? 42.112 61.450 12.160 1.00 25.96 211 ARG D O 1
ATOM 6920 N N . THR D 1 212 ? 42.814 63.330 11.090 1.00 39.43 212 THR D N 1
ATOM 6921 C CA . THR D 1 212 ? 43.185 64.061 12.282 1.00 41.37 212 THR D CA 1
ATOM 6922 C C . THR D 1 212 ? 41.864 64.631 12.796 1.00 41.30 212 THR D C 1
ATOM 6923 O O . THR D 1 212 ? 41.052 65.111 12.001 1.00 43.45 212 THR D O 1
ATOM 6927 N N . VAL D 1 213 ? 41.644 64.557 14.105 1.00 31.95 213 VAL D N 1
ATOM 6928 C CA . VAL D 1 213 ? 40.419 65.063 14.739 1.00 30.87 213 VAL D CA 1
ATOM 6929 C C . VAL D 1 213 ? 40.015 66.449 14.244 1.00 32.76 213 VAL D C 1
ATOM 6930 O O . VAL D 1 213 ? 38.826 66.775 14.143 1.00 28.77 213 VAL D O 1
ATOM 6934 N N . LYS D 1 214 ? 41.023 67.260 13.949 1.00 32.32 214 LYS D N 1
ATOM 6935 C CA . LYS D 1 214 ? 40.807 68.591 13.432 1.00 34.67 214 LYS D CA 1
ATOM 6936 C C . LYS D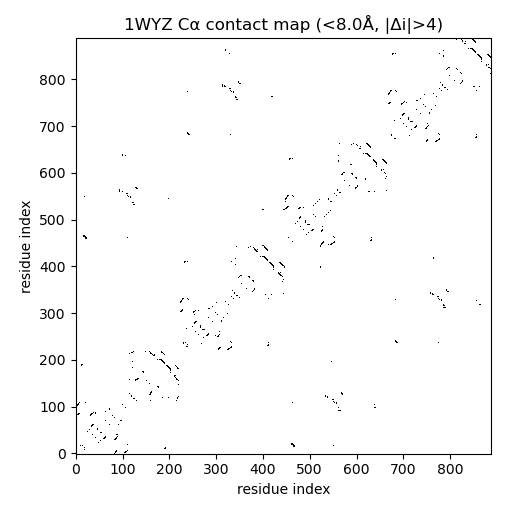 1 214 ? 40.126 68.444 12.075 1.00 35.46 214 LYS D C 1
ATOM 6937 O O . LYS D 1 214 ? 39.073 69.030 11.828 1.00 35.90 214 LYS D O 1
ATOM 6943 N N . ASP D 1 215 ? 40.724 67.634 11.207 1.00 37.03 215 ASP D N 1
ATOM 6944 C CA . ASP D 1 215 ? 40.192 67.426 9.863 1.00 38.76 215 ASP D CA 1
ATOM 6945 C C . ASP D 1 215 ? 38.852 66.702 9.811 1.00 37.89 215 ASP D C 1
ATOM 6946 O O . ASP D 1 215 ? 38.232 66.628 8.757 1.00 34.98 215 ASP D O 1
ATOM 6951 N N . TRP D 1 216 ? 38.419 66.157 10.943 1.00 37.91 216 TRP D N 1
ATOM 6952 C CA . TRP D 1 216 ? 37.143 65.465 11.017 1.00 39.53 216 TRP D CA 1
ATOM 6953 C C . TRP D 1 216 ? 36.040 66.504 11.200 1.00 42.08 216 TRP D C 1
ATOM 6954 O O . TRP D 1 216 ? 34.929 66.325 10.691 1.00 40.31 216 TRP D O 1
ATOM 6965 N N . LYS D 1 217 ? 36.369 67.581 11.926 1.00 50.18 217 LYS D N 1
ATOM 6966 C CA . LYS D 1 217 ? 35.440 68.684 12.219 1.00 54.54 217 LYS D CA 1
ATOM 6967 C C . LYS D 1 217 ? 34.505 68.881 11.036 1.00 57.64 217 LYS D C 1
ATOM 6968 O O . LYS D 1 217 ? 33.278 68.900 11.182 1.00 58.36 217 LYS D O 1
ATOM 6974 N N . GLY D 1 218 ? 35.106 69.040 9.863 1.00 65.06 218 GLY D N 1
ATOM 6975 C CA . GLY D 1 218 ? 34.336 69.171 8.646 1.00 68.77 218 GLY D CA 1
ATOM 6976 C C . GLY D 1 218 ? 34.512 67.807 8.013 1.00 72.28 218 GLY D C 1
ATOM 6977 O O . GLY D 1 218 ? 35.418 67.074 8.407 1.00 73.75 218 GLY D O 1
ATOM 6978 N N . HIS D 1 219 ? 33.668 67.438 7.059 1.00 72.25 219 HIS D N 1
ATOM 6979 C CA . HIS D 1 219 ? 33.806 66.131 6.415 1.00 74.94 219 HIS D CA 1
ATOM 6980 C C . HIS D 1 219 ? 33.534 64.961 7.369 1.00 75.05 219 HIS D C 1
ATOM 6981 O O . HIS D 1 219 ? 34.332 64.026 7.445 1.00 75.40 219 HIS D O 1
ATOM 6988 N N . ILE D 1 220 ? 32.419 65.006 8.090 1.00 56.21 220 ILE D N 1
ATOM 6989 C CA . ILE D 1 220 ? 32.067 63.941 9.025 1.00 54.53 220 ILE D CA 1
ATOM 6990 C C . ILE D 1 220 ? 30.901 63.104 8.497 1.00 53.46 220 ILE D C 1
ATOM 6991 O O . ILE D 1 220 ? 29.803 63.615 8.326 1.00 51.55 220 ILE D O 1
ATOM 6996 N N . PRO D 1 221 ? 31.133 61.800 8.246 1.00 61.38 221 PRO D N 1
ATOM 6997 C CA . PRO D 1 221 ? 30.163 60.818 7.732 1.00 62.19 221 PRO D CA 1
ATOM 6998 C C . PRO D 1 221 ? 28.866 60.671 8.526 1.00 61.53 221 PRO D C 1
ATOM 6999 O O . PRO D 1 221 ? 28.825 60.966 9.720 1.00 60.14 221 PRO D O 1
ATOM 7003 N N . GLU D 1 222 ? 27.813 60.197 7.862 1.00 67.48 222 GLU D N 1
ATOM 7004 C CA . GLU D 1 222 ? 26.525 60.015 8.527 1.00 70.29 222 GLU D CA 1
ATOM 7005 C C . GLU D 1 222 ? 26.603 58.911 9.590 1.00 70.93 222 GLU D C 1
ATOM 7006 O O . GLU D 1 222 ? 26.408 59.180 10.784 1.00 71.60 222 GLU D O 1
ATOM 7012 N N . LEU D 1 223 ? 26.873 57.676 9.166 1.00 67.25 223 LEU D N 1
ATOM 7013 C CA . LEU D 1 223 ? 27.016 56.557 10.100 1.00 65.17 223 LEU D CA 1
ATOM 7014 C C . LEU D 1 223 ? 25.852 56.431 11.090 1.00 65.01 223 LEU D C 1
ATOM 7015 O O . LEU D 1 223 ? 25.996 55.817 12.153 1.00 65.42 223 LEU D O 1
ATOM 7020 N N . SER D 1 224 ? 24.704 57.001 10.730 1.00 91.84 224 SER D N 1
ATOM 7021 C CA . SER D 1 224 ? 23.515 56.999 11.585 1.00 91.44 224 SER D CA 1
ATOM 7022 C C . SER D 1 224 ? 22.881 55.635 11.821 1.00 92.24 224 SER D C 1
ATOM 7023 O O . SER D 1 224 ? 22.126 55.458 12.780 1.00 90.95 224 SER D O 1
ATOM 7026 N N . LYS D 1 225 ? 23.186 54.669 10.960 1.00 60.68 225 LYS D N 1
ATOM 7027 C CA . LYS D 1 225 ? 22.590 53.348 11.095 1.00 59.82 225 LYS D CA 1
ATOM 7028 C C . LYS D 1 225 ? 23.542 52.156 11.196 1.00 57.95 225 LYS D C 1
ATOM 7029 O O . LYS D 1 225 ? 23.188 51.128 11.774 1.00 56.69 225 LYS D O 1
ATOM 7035 N N . ILE D 1 226 ? 24.742 52.274 10.641 1.00 56.81 226 ILE D N 1
ATOM 7036 C CA . ILE D 1 226 ? 25.677 51.161 10.704 1.00 55.17 226 ILE D CA 1
ATOM 7037 C C . ILE D 1 226 ? 26.655 51.221 11.883 1.00 53.58 226 ILE D C 1
ATOM 7038 O O . ILE D 1 226 ? 27.044 52.300 12.336 1.00 54.43 226 ILE D O 1
ATOM 7043 N N . PRO D 1 227 ? 27.063 50.047 12.397 1.00 64.90 227 PRO D N 1
ATOM 7044 C CA . PRO D 1 227 ? 27.992 49.958 13.528 1.00 62.06 227 PRO D CA 1
ATOM 7045 C C . PRO D 1 227 ? 29.424 50.386 13.185 1.00 60.36 227 PRO D C 1
ATOM 7046 O O . PRO D 1 227 ? 29.892 50.180 12.056 1.00 59.60 227 PRO D O 1
ATOM 7050 N N . CYS D 1 228 ? 30.111 50.977 14.162 1.00 48.22 228 CYS D N 1
ATOM 7051 C CA . CYS D 1 228 ? 31.486 51.433 13.970 1.00 44.51 228 CYS D CA 1
ATOM 7052 C C . CYS D 1 228 ? 32.390 51.075 15.141 1.00 41.80 228 CYS D C 1
ATOM 7053 O O . CYS D 1 228 ? 31.928 50.841 16.249 1.00 39.95 228 CYS D O 1
ATOM 7056 N N . ILE D 1 229 ? 33.688 51.022 14.872 1.00 45.76 229 ILE D N 1
ATOM 7057 C CA . ILE D 1 229 ? 34.677 50.784 15.916 1.00 44.52 229 ILE D CA 1
ATOM 7058 C C . ILE D 1 229 ? 35.499 52.046 15.793 1.00 42.52 229 ILE D C 1
ATOM 7059 O O . ILE D 1 229 ? 35.909 52.404 14.696 1.00 42.80 229 ILE D O 1
ATOM 7064 N N . PHE D 1 230 ? 35.725 52.736 16.897 1.00 35.56 230 PHE D N 1
ATOM 7065 C CA . PHE D 1 230 ? 36.512 53.957 16.840 1.00 34.17 230 PHE D CA 1
ATOM 7066 C C . PHE D 1 230 ? 37.907 53.694 17.394 1.00 33.16 230 PHE D C 1
ATOM 7067 O O . PHE D 1 230 ? 38.048 53.084 18.461 1.00 32.31 230 PHE D O 1
ATOM 7075 N N . LEU D 1 231 ? 38.930 54.145 16.668 1.00 35.30 231 LEU D N 1
ATOM 7076 C CA . LEU D 1 231 ? 40.319 53.963 17.092 1.00 36.09 231 LEU D CA 1
ATOM 7077 C C . LEU D 1 231 ? 41.013 55.310 17.242 1.00 37.53 231 LEU D C 1
ATOM 7078 O O . LEU D 1 231 ? 40.929 56.152 16.347 1.00 38.20 231 LEU D O 1
ATOM 7083 N N . LEU D 1 232 ? 41.695 55.507 18.372 1.00 32.41 232 LEU D N 1
ATOM 7084 C CA . LEU D 1 232 ? 42.428 56.744 18.647 1.00 31.00 232 LEU D CA 1
ATOM 7085 C C . LEU D 1 232 ? 43.926 56.445 18.703 1.00 31.28 232 LEU D C 1
ATOM 7086 O O . LEU D 1 232 ? 44.340 55.438 19.283 1.00 28.04 232 LEU D O 1
ATOM 7091 N N . TYR D 1 233 ? 44.739 57.295 18.082 1.00 33.27 233 TYR D N 1
ATOM 7092 C CA . TYR D 1 233 ? 46.188 57.101 18.122 1.00 35.41 233 TYR D CA 1
ATOM 7093 C C . TYR D 1 233 ? 46.889 58.428 17.861 1.00 37.05 233 TYR D C 1
ATOM 7094 O O . TYR D 1 233 ? 46.231 59.423 17.577 1.00 36.69 233 TYR D O 1
ATOM 7103 N N . LYS D 1 234 ? 48.212 58.463 17.975 1.00 37.03 234 LYS D N 1
ATOM 7104 C CA . LYS D 1 234 ? 48.930 59.707 17.746 1.00 39.74 234 LYS D CA 1
ATOM 7105 C C . LYS D 1 234 ? 49.500 59.827 16.337 1.00 43.48 234 LYS D C 1
ATOM 7106 O O . LYS D 1 234 ? 49.504 58.873 15.567 1.00 44.73 234 LYS D O 1
ATOM 7112 N N . LEU D 1 235 ? 49.989 61.014 16.010 1.00 52.39 235 LEU D N 1
ATOM 7113 C CA . LEU D 1 235 ? 50.539 61.286 14.694 1.00 55.81 235 LEU D CA 1
ATOM 7114 C C . LEU D 1 235 ? 52.078 61.236 14.691 1.00 56.96 235 LEU D C 1
ATOM 7115 O O . LEU D 1 235 ? 52.713 62.298 14.549 1.00 57.81 235 LEU D O 1
#

CATH classification: 3.40.1010.10 (+1 more: 3.30.950.10)

B-factor: mean 48.61, std 23.17, range [4.94, 190.53]

InterPro domains:
  IPR008189 rRNA small subunit methyltransferase I [PIRSF005917] (2-222)
  IPR008189 rRNA small subunit methyltransferase I [PTHR46111] (2-221)
  IPR014776 Tetrapyrrole methylase, subdomain 2 [G3DSA:3.30.950.10] (122-234)
  IPR014777 Tetrapyrrole methylase, subdomain 1 [G3DSA:3.40.1010.10] (1-121)
  IPR035996 Tetrapyrrole methylase superfamily [SSF53790] (4-233)

Sequence (888 aa):
ETALYLLPVTLGDTPLEQVLPSYNTEIIRGIRHFIVEDVRSARRFLKKVDREIDIDSLTFYPLNKHTSPEDISGYLKPLAGGASGVISEDPGADVVAIAQRQKLKVIPLVGPSSIILSVASGFNGQSFAFHGYLPIEPGERAKKLKTLEQRVYAESQTQLFIETPYRNHKIEDILQNCRPQTKLCIAANITCEGEFIQTRTVKDWKGHIPKIPCIFLLYKETALYLLPVTLGDTPLEQVLPSYNTEIIRGIRHFIVEDVRSARRFLKKVDREIDIDSLTFYPLNKHTSPEDISGYLKPLAGGASGVISEDPGADVVAIAQRQKLKVIPLVGPSSIILSVASGFNGQSFAFHGYLPIEPGERAKKLKTLEQRVYAESQTQLFIETPYRNHKIEDILQNCRPQTKLCIAANITCEGEFIQTRTVKDWKGHIPELSKIPCIFLLYKLETALYLLPVTLGDTPLEQVLPSYNTEIIRGIRHFIVEDVRSARRFLKKVDREIDIDSLTFYPLSPEDISGYLKPLAGGASGVISEDPGADVVAIAQRQKLKVIPLVGPSSIILSVASGFNGQSFAFHGYLPIEPGERAKKLKTLEQRVYAESQTQLFIETPYRNHKIEDILQNCRPQTKLCIAANITCEGEFIQTRTVKDWKGHIPELSKIPCIFLLYKLETALYLLPVTLGDTPLEQVLPSYNTEIIRGIRHFIVEDVRSARRFLKKVDREIDIDSLTFYPLNKHTSPEDISGYLKPLAGGASGVISEDPGADVVAIAQRQKLKVIPLVGPSSIILSVASGFNGQSFAFHGYLPIEPGERAKKLKTLEQRVYAESQTQLFIETPYRNHKIEDILQNCRPQTKLCIAANITCEGEFIQTRTVKDWKGHIPELSKIPCIFLLYKL

Foldseek 3Di:
DLFEEEDEADPDPDQRVLWFDLVSLVVVLQALEEEEQDCVVVVVRNCSSDVPNPCVSPRHHHFDLPPDLVVLVVSCVVSVVRGYYYYYCNSVVSSVVSCVVVVTDYHYGGGDDLVQLQCLQVADNVAEEEDEAADDDPPSRLVVLLVQQVVQVVPVYKYKYWDDQVCVVCLVSNLVRDDQAKKKWKWFPVPNVVTDTYIDGSVVCVPDPDRGIIMMIIHD/DLFEEEQEAALDPDQCVLWFPLVSLVVVLQAQAEEEQDVVVVLVRNCRSDVVDDSVRHHYHHDDLDPDVVSLVVSCVVSVPRGYYYYDPRGVVVSVVVCVVVVTHYDYGGGDDLVLLQCLQPADPVAEDEDEAADDDPPSSLVVLVVQVVCQVVVVYKYKYKDALQCVVVLVSDLVSHDQQKKKWKFWPPPDPVTDTYIDRSVVVPDPHDNSSRTMIMMIIHHD/DQAEEEQEDALDPDQCVLWAPPVSLVVVLQAQEEEEQDLVVVLVVNCSSDVPRPSPRGHYHHAPPVVLVVSCVVSVVGGHYYYCNPRCVSSVVVCVVVVGHYDYGGGDDQVVLLCLAPADPVAEDEDEAADPDPPSSLVVLVVQQVCQVVVVYKYKYWDQLQCPVCLVSNLVRDDQQKKKWKWWCVSVVVIDTYMDGSVPCVPPPDRRSVTIIMMIIHHD/DQFEEEQEFAPDPDQCVLWFPLVSLVVVQQAQEEEEQDLVVVLVRNCRSPVPDPSVSHDYHHDDPPDDLVVLVVSCVVSVVGGHYYYYVPRVVVSVVSCVVVVTHYDYGGGDDQPLVLCLQPADPVAEEEDEAQPPDPPSRLVVLLVVQVCQVVVVYKYKYWDALQCPVVLVSCLVRDDQQKKKWKFWPVPDDPTDTDIDGSVVCVPVPDDSNGTIIMMIIHGD

Organism: Bacteroides thetaiotaomicron (strain ATCC 29148 / DSM 2079 / JCM 5827 / CCUG 10774 / NCTC 10582 / VPI-5482 / E50) (NCBI:txid226186)

Radius of gyration: 35.1 Å; Cα contacts (8 Å, |Δi|>4): 1881; chains: 4; bounding box: 47×67×112 Å